Protein 4C72 (pdb70)

Structure (mmCIF, N/CA/C/O backbone):
data_4C72
#
_entry.id   4C72
#
_cell.length_a   74.310
_cell.length_b   89.100
_cell.length_c   183.610
_cell.angle_alpha   90.00
_cell.angle_beta   90.00
_cell.angle_gamma   90.00
#
_symmetry.space_group_name_H-M   'P 21 21 21'
#
loop_
_entity.id
_entity.type
_entity.pdbx_description
1 polymer '3-OXOACYL-[ACYL-CARRIER-PROTEIN] SYNTHASE 1'
2 non-polymer 1,2-ETHANEDIOL
3 non-polymer 'POTASSIUM ION'
4 non-polymer (5R)-3-acetyl-4-hydroxy-5-methyl-5-[(1Z)-2-methylbuta-1,3-dien-1-yl]thiophen-2(5H)-one
5 non-polymer '(2R)-2-(hexadecanoyloxy)-3-{[(10R)-10-methyloctadecanoyl]oxy}propyl phosphate'
6 water water
#
loop_
_atom_site.group_PDB
_atom_site.id
_atom_site.type_symbol
_atom_site.label_atom_id
_atom_site.label_alt_id
_atom_site.label_comp_id
_atom_site.label_asym_id
_atom_site.label_entity_id
_atom_site.label_seq_id
_atom_site.pdbx_PDB_ins_code
_atom_site.Cartn_x
_atom_site.Cartn_y
_atom_site.Cartn_z
_atom_site.occupancy
_atom_site.B_iso_or_equiv
_atom_site.auth_seq_id
_atom_site.auth_comp_id
_atom_site.auth_asym_id
_atom_site.auth_atom_id
_atom_site.pdbx_PDB_model_num
ATOM 1 N N . PRO A 1 27 ? 13.587 0.270 19.798 1.00 38.44 4 PRO A N 1
ATOM 2 C CA . PRO A 1 27 ? 14.162 -1.010 20.314 1.00 37.26 4 PRO A CA 1
ATOM 3 C C . PRO A 1 27 ? 13.914 -2.199 19.425 1.00 31.60 4 PRO A C 1
ATOM 4 O O . PRO A 1 27 ? 12.747 -2.547 19.076 1.00 31.04 4 PRO A O 1
ATOM 8 N N . SER A 1 28 ? 15.029 -2.830 19.088 1.00 28.05 5 SER A N 1
ATOM 9 C CA . SER A 1 28 ? 15.008 -3.961 18.171 1.00 24.42 5 SER A CA 1
ATOM 10 C C . SER A 1 28 ? 16.138 -4.868 18.601 1.00 23.44 5 SER A C 1
ATOM 11 O O . SER A 1 28 ? 17.025 -4.463 19.362 1.00 25.55 5 SER A O 1
ATOM 14 N N . THR A 1 29 ? 16.169 -6.077 18.040 1.00 22.26 6 THR A N 1
ATOM 15 C CA . THR A 1 29 ? 17.341 -6.902 18.289 1.00 21.33 6 THR A CA 1
ATOM 16 C C . THR A 1 29 ? 18.613 -6.278 17.711 1.00 24.00 6 THR A C 1
ATOM 17 O O . THR A 1 29 ? 19.669 -6.261 18.363 1.00 25.83 6 THR A O 1
ATOM 21 N N . ALA A 1 30 ? 18.499 -5.722 16.510 1.00 24.82 7 ALA A N 1
ATOM 22 C CA . ALA A 1 30 ? 19.688 -5.192 15.821 1.00 26.49 7 ALA A CA 1
ATOM 23 C C . ALA A 1 30 ? 20.301 -4.013 16.558 1.00 28.96 7 ALA A C 1
ATOM 24 O O . ALA A 1 30 ? 21.544 -3.851 16.513 1.00 31.01 7 ALA A O 1
ATOM 26 N N . ASN A 1 31 ? 19.472 -3.195 17.208 1.00 28.07 8 ASN A N 1
ATOM 27 C CA . ASN A 1 31 ? 20.022 -2.036 17.929 1.00 31.44 8 ASN A CA 1
ATOM 28 C C . ASN A 1 31 ? 20.317 -2.273 19.421 1.00 31.95 8 ASN A C 1
ATOM 29 O O . ASN A 1 31 ? 20.782 -1.371 20.144 1.00 33.09 8 ASN A O 1
ATOM 34 N N . GLY A 1 32 ? 20.167 -3.523 19.841 1.00 29.30 9 GLY A N 1
ATOM 35 C CA . GLY A 1 32 ? 20.503 -3.940 21.203 1.00 29.13 9 GLY A CA 1
ATOM 36 C C . GLY A 1 32 ? 19.431 -3.557 22.196 1.00 30.13 9 GLY A C 1
ATOM 37 O O . GLY A 1 32 ? 19.598 -3.811 23.404 1.00 31.33 9 GLY A O 1
ATOM 38 N N . GLY A 1 33 ? 18.276 -3.084 21.708 1.00 27.87 10 GLY A N 1
ATOM 39 C CA . GLY A 1 33 ? 17.168 -2.777 22.604 1.00 30.92 10 GLY A CA 1
ATOM 40 C C . GLY A 1 33 ? 16.570 -4.029 23.220 1.00 29.00 10 GLY A C 1
ATOM 41 O O . GLY A 1 33 ? 16.001 -3.957 24.314 1.00 31.09 10 GLY A O 1
ATOM 42 N N . PHE A 1 34 ? 16.703 -5.168 22.526 1.00 25.47 11 PHE A N 1
ATOM 43 C CA . PHE A 1 34 ? 16.330 -6.509 23.065 1.00 23.50 11 PHE A CA 1
ATOM 44 C C . PHE A 1 34 ? 17.599 -7.334 23.225 1.00 25.52 11 PHE A C 1
ATOM 45 O O . PHE A 1 34 ? 18.461 -7.239 22.365 1.00 25.96 11 PHE A O 1
ATOM 53 N N . PRO A 1 35 ? 17.659 -8.248 24.214 1.00 24.46 12 PRO A N 1
ATOM 54 C CA . PRO A 1 35 ? 18.804 -9.187 24.261 1.00 24.87 12 PRO A CA 1
ATOM 55 C C . PRO A 1 35 ? 18.761 -10.122 23.059 1.00 23.25 12 PRO A C 1
ATOM 56 O O . PRO A 1 35 ? 17.689 -10.441 22.543 1.00 22.77 12 PRO A O 1
ATOM 60 N N . SER A 1 36 ? 19.937 -10.585 22.660 1.00 22.79 13 SER A N 1
ATOM 61 C CA . SER A 1 36 ? 20.085 -11.574 21.625 1.00 22.52 13 SER A CA 1
ATOM 62 C C . SER A 1 36 ? 19.599 -12.897 22.185 1.00 20.29 13 SER A C 1
ATOM 63 O O . SER A 1 36 ? 19.961 -13.308 23.300 1.00 22.27 13 SER A O 1
ATOM 66 N N . VAL A 1 37 ? 18.770 -13.536 21.380 1.00 18.77 14 VAL A N 1
ATOM 67 C CA . VAL A 1 37 ? 18.175 -14.840 21.714 1.00 17.11 14 VAL A CA 1
ATOM 68 C C . VAL A 1 37 ? 18.533 -15.840 20.637 1.00 18.80 14 VAL A C 1
ATOM 69 O O . VAL A 1 37 ? 18.389 -15.574 19.446 1.00 19.54 14 VAL A O 1
ATOM 73 N N . VAL A 1 38 ? 19.047 -16.973 21.075 1.00 18.15 15 VAL A N 1
ATOM 74 C CA . VAL A 1 38 ? 19.497 -18.003 20.147 1.00 18.97 15 VAL A CA 1
ATOM 75 C C . VAL A 1 38 ? 18.740 -19.317 20.343 1.00 19.45 15 VAL A C 1
ATOM 76 O O . VAL A 1 38 ? 18.250 -19.626 21.442 1.00 19.14 15 VAL A O 1
ATOM 80 N N . VAL A 1 39 ? 18.677 -20.115 19.279 1.00 18.49 16 VAL A N 1
ATOM 81 C CA . VAL A 1 39 ? 18.077 -21.438 19.307 1.00 17.25 16 VAL A CA 1
ATOM 82 C C . VAL A 1 39 ? 19.241 -22.409 19.535 1.00 17.78 16 VAL A C 1
ATOM 83 O O . VAL A 1 39 ? 20.205 -22.416 18.741 1.00 19.71 16 VAL A O 1
ATOM 87 N N . THR A 1 40 ? 19.187 -23.232 20.582 1.00 17.07 17 THR A N 1
ATOM 88 C CA . THR A 1 40 ? 20.318 -24.085 20.924 1.00 18.47 17 THR A CA 1
ATOM 89 C C . THR A 1 40 ? 20.042 -25.568 20.851 1.00 17.83 17 THR A C 1
ATOM 90 O O . THR A 1 40 ? 21.003 -26.367 20.937 1.00 19.68 17 THR A O 1
ATOM 94 N N . ALA A 1 41 ? 18.780 -25.962 20.618 1.00 18.25 18 ALA A N 1
ATOM 95 C CA . ALA A 1 41 ? 18.469 -27.375 20.380 1.00 16.93 18 ALA A CA 1
ATOM 96 C C . ALA A 1 41 ? 17.096 -27.474 19.739 1.00 18.25 18 ALA A C 1
ATOM 97 O O . ALA A 1 41 ? 16.268 -26.562 19.899 1.00 18.01 18 ALA A O 1
ATOM 99 N N . VAL A 1 42 ? 16.893 -28.520 18.937 1.00 17.93 19 VAL A N 1
ATOM 100 C CA . VAL A 1 42 ? 15.581 -28.750 18.335 1.00 17.19 19 VAL A CA 1
ATOM 101 C C . VAL A 1 42 ? 15.266 -30.229 18.440 1.00 17.85 19 VAL A C 1
ATOM 102 O O . VAL A 1 42 ? 16.182 -31.063 18.419 1.00 19.94 19 VAL A O 1
ATOM 106 N N . THR A 1 43 ? 13.967 -30.553 18.459 1.00 17.04 20 THR A N 1
ATOM 107 C CA A THR A 1 43 ? 13.546 -31.952 18.403 0.50 16.30 20 THR A CA 1
ATOM 108 C CA B THR A 1 43 ? 13.540 -31.945 18.388 0.50 18.05 20 THR A CA 1
ATOM 109 C C . THR A 1 43 ? 12.195 -31.979 17.670 1.00 18.09 20 THR A C 1
ATOM 110 O O . THR A 1 43 ? 11.420 -31.030 17.774 1.00 17.98 20 THR A O 1
ATOM 117 N N . ALA A 1 44 ? 11.935 -33.040 16.901 1.00 15.77 21 ALA A N 1
ATOM 118 C CA . ALA A 1 44 ? 10.605 -33.172 16.280 1.00 16.99 21 ALA A CA 1
ATOM 119 C C . ALA A 1 44 ? 10.363 -34.636 15.974 1.00 18.10 21 ALA A C 1
ATOM 120 O O . ALA A 1 44 ? 11.303 -35.381 15.663 1.00 19.94 21 ALA A O 1
ATOM 122 N N . THR A 1 45 ? 9.101 -35.018 15.965 1.00 16.15 22 THR A N 1
ATOM 123 C CA . THR A 1 45 ? 8.743 -36.306 15.414 1.00 17.88 22 THR A CA 1
ATOM 124 C C . THR A 1 45 ? 7.775 -36.058 14.258 1.00 17.93 22 THR A C 1
ATOM 125 O O . THR A 1 45 ? 6.912 -35.174 14.350 1.00 17.02 22 THR A O 1
ATOM 129 N N . THR A 1 46 ? 8.003 -36.762 13.150 1.00 15.62 23 THR A N 1
ATOM 130 C CA . THR A 1 46 ? 7.182 -36.504 11.949 1.00 15.19 23 THR A CA 1
ATOM 131 C C . THR A 1 46 ? 6.786 -37.783 11.240 1.00 15.35 23 THR A C 1
ATOM 132 O O . THR A 1 46 ? 7.167 -38.881 11.634 1.00 17.34 23 THR A O 1
ATOM 136 N N . SER A 1 47 ? 6.038 -37.606 10.146 1.00 15.76 24 SER A N 1
ATOM 137 C CA . SER A 1 47 ? 5.665 -38.792 9.337 1.00 16.37 24 SER A CA 1
ATOM 138 C C . SER A 1 47 ? 6.848 -39.317 8.539 1.00 18.15 24 SER A C 1
ATOM 139 O O . SER A 1 47 ? 6.763 -40.475 8.110 1.00 20.04 24 SER A O 1
ATOM 142 N N . ILE A 1 48 ? 7.974 -38.611 8.475 1.00 17.25 25 ILE A N 1
ATOM 143 C CA . ILE A 1 48 ? 9.202 -39.148 7.853 1.00 17.22 25 ILE A CA 1
ATOM 144 C C . ILE A 1 48 ? 10.130 -39.884 8.835 1.00 19.98 25 ILE A C 1
ATOM 145 O O . ILE A 1 48 ? 10.633 -40.971 8.502 1.00 21.34 25 ILE A O 1
ATOM 150 N N . SER A 1 49 ? 10.264 -39.376 10.059 1.00 18.48 26 SER A N 1
ATOM 151 C CA . SER A 1 49 ? 11.215 -39.949 11.018 1.00 20.01 26 SER A CA 1
ATOM 152 C C . SER A 1 49 ? 10.897 -39.430 12.397 1.00 19.62 26 SER A C 1
ATOM 153 O O . SER A 1 49 ? 10.439 -38.295 12.525 1.00 19.25 26 SER A O 1
ATOM 156 N N . PRO A 1 50 ? 11.324 -40.175 13.441 1.00 19.21 27 PRO A N 1
ATOM 157 C CA . PRO A 1 50 ? 11.360 -39.565 14.793 1.00 20.24 27 PRO A CA 1
ATOM 158 C C . PRO A 1 50 ? 12.558 -38.668 15.033 1.00 20.76 27 PRO A C 1
ATOM 159 O O . PRO A 1 50 ? 12.647 -38.037 16.093 1.00 21.62 27 PRO A O 1
ATOM 163 N N . ASP A 1 51 ? 13.537 -38.701 14.122 1.00 21.60 28 ASP A N 1
ATOM 164 C CA A ASP A 1 51 ? 14.821 -38.025 14.307 0.50 21.74 28 ASP A CA 1
ATOM 165 C CA B ASP A 1 51 ? 14.813 -38.020 14.316 0.50 22.02 28 ASP A CA 1
ATOM 166 C C . ASP A 1 51 ? 14.775 -36.799 13.389 1.00 21.98 28 ASP A C 1
ATOM 167 O O . ASP A 1 51 ? 14.749 -36.948 12.160 1.00 19.98 28 ASP A O 1
ATOM 176 N N . ILE A 1 52 ? 14.776 -35.589 13.958 1.00 20.28 29 ILE A N 1
ATOM 177 C CA . ILE A 1 52 ? 14.723 -34.368 13.118 1.00 19.94 29 ILE A CA 1
ATOM 178 C C . ILE A 1 52 ? 15.820 -34.342 12.046 1.00 17.36 29 ILE A C 1
ATOM 179 O O . ILE A 1 52 ? 15.540 -33.862 10.917 1.00 17.73 29 ILE A O 1
ATOM 184 N N . GLU A 1 53 ? 17.034 -34.785 12.362 1.00 18.37 30 GLU A N 1
ATOM 185 C CA . GLU A 1 53 ? 18.083 -34.703 11.347 1.00 18.82 30 GLU A CA 1
ATOM 186 C C . GLU A 1 53 ? 17.786 -35.638 10.196 1.00 21.53 30 GLU A C 1
ATOM 187 O O . GLU A 1 53 ? 18.151 -35.334 9.069 1.00 21.17 30 GLU A O 1
ATOM 193 N N . SER A 1 54 ? 17.128 -36.767 10.471 1.00 19.33 31 SER A N 1
ATOM 194 C CA . SER A 1 54 ? 16.709 -37.712 9.408 1.00 19.69 31 SER A CA 1
ATOM 195 C C . SER A 1 54 ? 15.502 -37.199 8.636 1.00 18.54 31 SER A C 1
ATOM 196 O O . SER A 1 54 ? 15.426 -37.355 7.407 1.00 20.17 31 SER A O 1
ATOM 199 N N . THR A 1 55 ? 14.555 -36.563 9.335 1.00 17.86 32 THR A N 1
ATOM 200 C CA . THR A 1 55 ? 13.490 -35.866 8.585 1.00 16.80 32 THR A CA 1
ATOM 201 C C . THR A 1 55 ? 14.092 -34.876 7.622 1.00 16.97 32 THR A C 1
ATOM 202 O O . THR A 1 55 ? 13.673 -34.823 6.449 1.00 19.24 32 THR A O 1
ATOM 206 N N . TRP A 1 56 ? 15.052 -34.102 8.100 1.00 18.44 33 TRP A N 1
ATOM 207 C CA . TRP A 1 56 ? 15.641 -33.044 7.257 1.00 16.75 33 TRP A CA 1
ATOM 208 C C . TRP A 1 56 ? 16.351 -33.646 6.025 1.00 18.17 33 TRP A C 1
ATOM 209 O O . TRP A 1 56 ? 16.158 -33.168 4.887 1.00 18.56 33 TRP A O 1
ATOM 220 N N . LYS A 1 57 ? 17.182 -34.677 6.240 1.00 17.91 34 LYS A N 1
ATOM 221 C CA A LYS A 1 57 ? 17.824 -35.320 5.104 0.50 17.90 34 LYS A CA 1
ATOM 222 C CA B LYS A 1 57 ? 17.829 -35.363 5.120 0.50 19.66 34 LYS A CA 1
ATOM 223 C C . LYS A 1 57 ? 16.779 -35.904 4.142 1.00 19.15 34 LYS A C 1
ATOM 224 O O . LYS A 1 57 ? 16.932 -35.824 2.915 1.00 20.64 34 LYS A O 1
ATOM 235 N N . GLY A 1 58 ? 15.671 -36.438 4.666 1.00 18.81 35 GLY A N 1
ATOM 236 C CA . GLY A 1 58 ? 14.605 -36.981 3.808 1.00 19.04 35 GLY A CA 1
ATOM 237 C C . GLY A 1 58 ? 13.964 -35.881 2.984 1.00 19.40 35 GLY A C 1
ATOM 238 O O . GLY A 1 58 ? 13.717 -36.060 1.783 1.00 19.39 35 GLY A O 1
ATOM 239 N N . LEU A 1 59 ? 13.667 -34.750 3.626 1.00 17.48 36 LEU A N 1
ATOM 240 C CA . LEU A 1 59 ? 13.019 -33.649 2.876 1.00 17.35 36 LEU A CA 1
ATOM 241 C C . LEU A 1 59 ? 13.963 -33.208 1.744 1.00 18.51 36 LEU A C 1
ATOM 242 O O . LEU A 1 59 ? 13.508 -33.002 0.609 1.00 18.91 36 LEU A O 1
ATOM 247 N N . LEU A 1 60 ? 15.261 -33.082 2.037 1.00 18.77 37 LEU A N 1
ATOM 248 C CA . LEU A 1 60 ? 16.195 -32.646 0.998 1.00 17.33 37 LEU A CA 1
ATOM 249 C C . LEU A 1 60 ? 16.295 -33.645 -0.141 1.00 19.55 37 LEU A C 1
ATOM 250 O O . LEU A 1 60 ? 16.603 -33.266 -1.282 1.00 21.67 37 LEU A O 1
ATOM 255 N N . ALA A 1 61 ? 16.056 -34.928 0.149 1.00 18.99 38 ALA A N 1
ATOM 256 C CA . ALA A 1 61 ? 16.070 -35.977 -0.884 1.00 20.52 38 ALA A CA 1
ATOM 257 C C . ALA A 1 61 ? 14.717 -36.134 -1.607 1.00 19.92 38 ALA A C 1
ATOM 258 O O . ALA A 1 61 ? 14.596 -36.973 -2.517 1.00 22.41 38 ALA A O 1
ATOM 260 N N . GLY A 1 62 ? 13.754 -35.267 -1.274 1.00 19.69 39 GLY A N 1
ATOM 261 C CA . GLY A 1 62 ? 12.465 -35.278 -1.975 1.00 19.03 39 GLY A CA 1
ATOM 262 C C . GLY A 1 62 ? 11.453 -36.270 -1.423 1.00 19.53 39 GLY A C 1
ATOM 263 O O . GLY A 1 62 ? 10.457 -36.597 -2.106 1.00 21.78 39 GLY A O 1
ATOM 264 N N . GLU A 1 63 ? 11.684 -36.732 -0.185 1.00 19.15 40 GLU A N 1
ATOM 265 C CA . GLU A 1 63 ? 10.793 -37.721 0.440 1.00 19.91 40 GLU A CA 1
ATOM 266 C C . GLU A 1 63 ? 9.494 -37.076 0.923 1.00 18.66 40 GLU A C 1
ATOM 267 O O . GLU A 1 63 ? 9.501 -35.931 1.384 1.00 18.94 40 GLU A O 1
ATOM 273 N N . SER A 1 64 ? 8.419 -37.865 0.852 1.00 19.32 41 SER A N 1
ATOM 274 C CA . SER A 1 64 ? 7.123 -37.488 1.406 1.00 18.14 41 SER A CA 1
ATOM 275 C C . SER A 1 64 ? 6.796 -38.408 2.565 1.00 18.20 41 SER A C 1
ATOM 276 O O . SER A 1 64 ? 7.041 -39.630 2.482 1.00 19.70 41 SER A O 1
ATOM 279 N N . GLY A 1 65 ? 6.123 -37.839 3.559 1.00 17.69 42 GLY A N 1
ATOM 280 C CA . GLY A 1 65 ? 5.599 -38.642 4.684 1.00 18.47 42 GLY A CA 1
ATOM 281 C C . GLY A 1 65 ? 4.138 -39.084 4.478 1.00 18.32 42 GLY A C 1
ATOM 282 O O . GLY A 1 65 ? 3.553 -39.732 5.369 1.00 19.52 42 GLY A O 1
ATOM 283 N N . ILE A 1 66 ? 3.526 -38.752 3.332 1.00 18.19 43 ILE A N 1
ATOM 284 C CA . ILE A 1 66 ? 2.087 -39.022 3.154 1.00 17.47 43 ILE A CA 1
ATOM 285 C C . ILE A 1 66 ? 1.866 -40.359 2.435 1.00 20.62 43 ILE A C 1
ATOM 286 O O . ILE A 1 66 ? 2.509 -40.663 1.427 1.00 24.08 43 ILE A O 1
ATOM 291 N N . HIS A 1 67 ? 0.920 -41.136 2.944 1.00 19.24 44 HIS A N 1
ATOM 292 C CA . HIS A 1 67 ? 0.659 -42.467 2.426 1.00 21.51 44 HIS A CA 1
ATOM 293 C C . HIS A 1 67 ? -0.843 -42.731 2.445 1.00 19.54 44 HIS A C 1
ATOM 294 O O . HIS A 1 67 ? -1.613 -41.936 2.985 1.00 19.97 44 HIS A O 1
ATOM 301 N N . ALA A 1 68 ? -1.272 -43.844 1.844 1.00 20.47 45 ALA A N 1
ATOM 302 C CA . ALA A 1 68 ? -2.669 -44.242 2.022 1.00 19.33 45 ALA A CA 1
ATOM 303 C C . ALA A 1 68 ? -2.872 -44.545 3.504 1.00 21.55 45 ALA A C 1
ATOM 304 O O . ALA A 1 68 ? -2.005 -45.158 4.136 1.00 23.81 45 ALA A O 1
ATOM 306 N N . LEU A 1 69 ? -4.022 -44.168 4.058 1.00 21.07 46 LEU A N 1
ATOM 307 C CA . LEU A 1 69 ? -4.348 -44.567 5.444 1.00 20.98 46 LEU A CA 1
ATOM 308 C C . LEU A 1 69 ? -4.775 -46.031 5.509 1.00 24.65 46 LEU A C 1
ATOM 309 O O . LEU A 1 69 ? -5.707 -46.415 4.819 1.00 27.28 46 LEU A O 1
ATOM 314 N N . GLU A 1 70 ? -4.153 -46.821 6.375 1.00 25.43 47 GLU A N 1
ATOM 315 C CA A GLU A 1 70 ? -4.595 -48.213 6.467 0.50 26.29 47 GLU A CA 1
ATOM 316 C CA B GLU A 1 70 ? -4.473 -48.238 6.550 0.50 25.97 47 GLU A CA 1
ATOM 317 C C . GLU A 1 70 ? -5.430 -48.493 7.708 1.00 25.85 47 GLU A C 1
ATOM 318 O O . GLU A 1 70 ? -5.862 -49.657 7.930 1.00 26.03 47 GLU A O 1
ATOM 329 N N . ASP A 1 71 ? -5.755 -47.427 8.442 1.00 24.02 48 ASP A N 1
ATOM 330 C CA . ASP A 1 71 ? -6.553 -47.579 9.654 1.00 22.88 48 ASP A CA 1
ATOM 331 C C . ASP A 1 71 ? -7.928 -48.170 9.381 1.00 24.21 48 ASP A C 1
ATOM 332 O O . ASP A 1 71 ? -8.599 -47.783 8.404 1.00 24.16 48 ASP A O 1
ATOM 337 N N . GLU A 1 72 ? -8.362 -49.054 10.277 1.00 23.80 49 GLU A N 1
ATOM 338 C CA A GLU A 1 72 ? -9.695 -49.634 10.128 0.50 25.43 49 G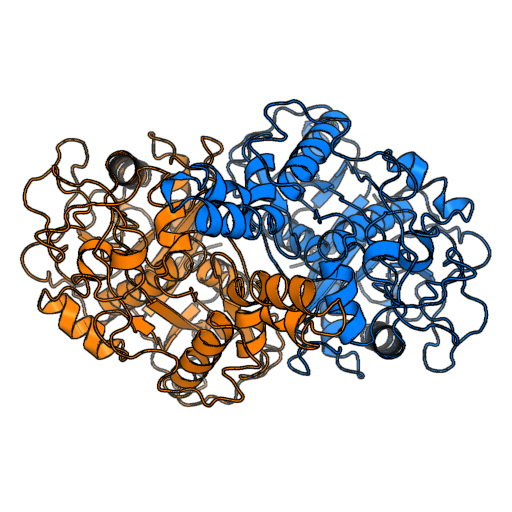LU A CA 1
ATOM 339 C CA B GLU A 1 72 ? -9.717 -49.622 10.275 0.50 25.59 49 GLU A CA 1
ATOM 340 C C . GLU A 1 72 ? -10.795 -48.554 10.155 1.00 24.34 49 GLU A C 1
ATOM 341 O O . GLU A 1 72 ? -11.794 -48.730 9.447 1.00 26.26 49 GLU A O 1
ATOM 352 N N . PHE A 1 73 ? -10.534 -47.398 10.786 1.00 25.09 50 PHE A N 1
ATOM 353 C CA . PHE A 1 73 ? -11.578 -46.375 10.857 1.00 25.21 50 PHE A CA 1
ATOM 354 C C . PHE A 1 73 ? -11.901 -45.836 9.467 1.00 26.16 50 PHE A C 1
ATOM 355 O O . PHE A 1 73 ? -13.028 -45.398 9.187 1.00 24.62 50 PHE A O 1
ATOM 363 N N . VAL A 1 74 ? -10.945 -45.922 8.551 1.00 24.21 51 VAL A N 1
ATOM 364 C CA . VAL A 1 74 ? -11.196 -45.403 7.213 1.00 24.08 51 VAL A CA 1
ATOM 365 C C . VAL A 1 74 ? -12.268 -46.266 6.539 1.00 25.83 51 VAL A C 1
ATOM 366 O O . VAL A 1 74 ? -13.184 -45.742 5.913 1.00 24.79 51 VAL A O 1
ATOM 370 N N . THR A 1 75 ? -12.133 -47.597 6.604 1.00 24.41 52 THR A N 1
ATOM 371 C CA . THR A 1 75 ? -13.120 -48.473 5.993 1.00 26.69 52 THR A CA 1
ATOM 372 C C . THR A 1 75 ? -14.402 -48.512 6.811 1.00 26.01 52 THR A C 1
ATOM 373 O O . THR A 1 75 ? -15.484 -48.607 6.224 1.00 29.25 52 THR A O 1
ATOM 377 N N . LYS A 1 76 ? -14.314 -48.414 8.138 1.00 25.36 53 LYS A N 1
ATOM 378 C CA . LYS A 1 76 ? -15.535 -48.432 8.948 1.00 26.25 53 LYS A CA 1
ATOM 379 C C . LYS A 1 76 ? -16.526 -47.332 8.503 1.00 27.49 53 LYS A C 1
ATOM 380 O O . LYS A 1 76 ? -17.741 -47.575 8.362 1.00 28.92 53 LYS A O 1
ATOM 386 N N . TRP A 1 77 ? -15.989 -46.135 8.294 1.00 23.84 54 TRP A N 1
ATOM 387 C CA . TRP A 1 77 ? -16.814 -44.976 7.983 1.00 23.96 54 TRP A CA 1
ATOM 388 C C . TRP A 1 77 ? -16.840 -44.629 6.498 1.00 26.37 54 TRP A C 1
ATOM 389 O O . TRP A 1 77 ? -17.459 -43.625 6.130 1.00 26.14 54 TRP A O 1
ATOM 400 N N . ASP A 1 78 ? -16.096 -45.377 5.686 1.00 24.37 55 ASP A N 1
ATOM 401 C CA . ASP A 1 78 ? -15.881 -45.044 4.266 1.00 24.00 55 ASP A CA 1
ATOM 402 C C . ASP A 1 78 ? -15.556 -43.550 4.057 1.00 25.31 55 ASP A C 1
ATOM 403 O O . ASP A 1 78 ? -16.210 -42.839 3.281 1.00 24.33 55 ASP A O 1
ATOM 408 N N . LEU A 1 79 ? -14.502 -43.085 4.723 1.00 21.31 56 LEU A N 1
ATOM 409 C CA . LEU A 1 79 ? -14.209 -41.660 4.708 1.00 20.62 56 LEU A CA 1
ATOM 410 C C . LEU A 1 79 ? -13.839 -41.191 3.294 1.00 21.58 56 LEU A C 1
ATOM 411 O O . LEU A 1 79 ? -13.112 -41.894 2.582 1.00 23.08 56 LEU A O 1
ATOM 416 N N . ALA A 1 80 ? -14.251 -39.974 2.950 1.00 21.20 57 ALA A N 1
ATOM 417 C CA . ALA A 1 80 ? -13.908 -39.389 1.660 1.00 22.05 57 ALA A CA 1
ATOM 418 C C . ALA A 1 80 ? -12.386 -39.172 1.580 1.00 22.26 57 ALA A C 1
ATOM 419 O O . ALA A 1 80 ? -11.804 -39.369 0.499 1.00 22.85 57 ALA A O 1
ATOM 421 N N . VAL A 1 81 ? -11.750 -38.911 2.725 1.00 19.00 58 VAL A N 1
ATOM 422 C CA . VAL A 1 81 ? -10.286 -38.681 2.754 1.00 18.43 58 VAL A CA 1
ATOM 423 C C . VAL A 1 81 ? -9.677 -40.022 3.202 1.00 19.39 58 VAL A C 1
ATOM 424 O O . VAL A 1 81 ? -10.018 -40.551 4.264 1.00 20.88 58 VAL A O 1
ATOM 428 N N . LYS A 1 82 ? -8.698 -40.528 2.444 1.00 19.81 59 LYS A N 1
ATOM 429 C CA . LYS A 1 82 ? -8.141 -41.865 2.697 1.00 18.47 59 LYS A CA 1
ATOM 430 C C . LYS A 1 82 ? -6.612 -41.788 2.694 1.00 19.49 59 LYS A C 1
ATOM 431 O O . LYS A 1 82 ? -5.942 -42.798 2.442 1.00 22.60 59 LYS A O 1
ATOM 437 N N . ILE A 1 83 ? -6.086 -40.588 2.966 1.00 19.41 60 ILE A N 1
ATOM 438 C CA . ILE A 1 83 ? -4.636 -40.360 2.912 1.00 18.79 60 ILE A CA 1
ATOM 439 C C . ILE A 1 83 ? -4.193 -39.507 4.100 1.00 19.16 60 ILE A C 1
ATOM 440 O O . ILE A 1 83 ? -4.991 -38.791 4.708 1.00 18.28 60 ILE A O 1
ATOM 445 N N . GLY A 1 84 ? -2.895 -39.585 4.400 1.00 18.08 61 GLY A N 1
ATOM 446 C CA . GLY A 1 84 ? -2.342 -38.763 5.485 1.00 17.48 61 GLY A CA 1
ATOM 447 C C . GLY A 1 84 ? -1.021 -39.371 5.876 1.00 17.48 61 GLY A C 1
ATOM 448 O O . GLY A 1 84 ? -0.631 -40.439 5.417 1.00 20.38 61 GLY A O 1
ATOM 449 N N . GLY A 1 85 ? -0.341 -38.683 6.782 1.00 18.02 62 GLY A N 1
ATOM 450 C CA . GLY A 1 85 ? 0.948 -39.169 7.305 1.00 19.08 62 GLY A CA 1
ATOM 451 C C . GLY A 1 85 ? 0.913 -39.435 8.792 1.00 18.49 62 GLY A C 1
ATOM 452 O O . GLY A 1 85 ? 0.957 -38.491 9.575 1.00 19.13 62 GLY A O 1
ATOM 453 N N . HIS A 1 86 ? 0.858 -40.690 9.190 1.00 17.74 63 HIS A N 1
ATOM 454 C CA . HIS A 1 86 ? 1.033 -40.978 10.627 1.00 17.62 63 HIS A CA 1
ATOM 455 C C . HIS A 1 86 ? 2.495 -40.825 10.971 1.00 18.84 63 HIS A C 1
ATOM 456 O O . HIS A 1 86 ? 3.357 -40.969 10.096 1.00 19.39 63 HIS A O 1
ATOM 463 N N . LEU A 1 87 ? 2.799 -40.592 12.256 1.00 18.25 64 LEU A N 1
ATOM 464 C CA . LEU A 1 87 ? 4.220 -40.590 12.638 1.00 17.13 64 LEU A CA 1
ATOM 465 C C . LEU A 1 87 ? 4.893 -41.886 12.188 1.00 18.25 64 LEU A C 1
ATOM 466 O O . LEU A 1 87 ? 4.363 -43.019 12.324 1.00 19.44 64 LEU A O 1
ATOM 471 N N . LYS A 1 88 ? 6.141 -41.712 11.739 1.00 17.74 65 LYS A N 1
ATOM 472 C CA A LYS A 1 88 ? 6.978 -42.868 11.410 0.50 20.24 65 LYS A CA 1
ATOM 473 C CA B LYS A 1 88 ? 6.954 -42.880 11.412 0.50 19.78 65 LYS A CA 1
ATOM 474 C C . LYS A 1 88 ? 7.146 -43.782 12.642 1.00 19.32 65 LYS A C 1
ATOM 475 O O . LYS A 1 88 ? 7.167 -45.024 12.545 1.00 22.01 65 LYS A O 1
ATOM 486 N N . ASP A 1 89 ? 7.351 -43.183 13.813 1.00 19.45 66 ASP A N 1
ATOM 487 C CA . ASP A 1 89 ? 7.607 -43.903 15.063 1.00 22.08 66 ASP A CA 1
ATOM 488 C C . ASP A 1 89 ? 6.537 -43.444 16.047 1.00 21.06 66 ASP A C 1
ATOM 489 O O . ASP A 1 89 ? 6.564 -42.303 16.548 1.00 22.87 66 ASP A O 1
ATOM 494 N N . PRO A 1 90 ? 5.548 -44.309 16.338 1.00 20.55 67 PRO A N 1
ATOM 495 C CA . PRO A 1 90 ? 4.419 -43.857 17.178 1.00 20.00 67 PRO A CA 1
ATOM 496 C C . PRO A 1 90 ? 4.875 -43.489 18.599 1.00 20.08 67 PRO A C 1
ATOM 497 O O . PRO A 1 90 ? 5.722 -44.170 19.213 1.00 21.22 67 PRO A O 1
ATOM 501 N N . VAL A 1 91 ? 4.323 -42.382 19.089 1.00 18.14 68 VAL A N 1
ATOM 502 C CA . VAL A 1 91 ? 4.648 -41.915 20.445 1.00 19.32 68 VAL A CA 1
ATOM 503 C C . VAL A 1 91 ? 4.477 -43.025 21.489 1.00 20.59 68 VAL A C 1
ATOM 504 O O . VAL A 1 91 ? 5.302 -43.176 22.389 1.00 21.06 68 VAL A O 1
ATOM 508 N N . ASP A 1 92 ? 3.383 -43.785 21.411 1.00 20.61 69 ASP A N 1
ATOM 509 C CA . ASP A 1 92 ? 3.063 -44.720 22.498 1.00 21.45 69 ASP A CA 1
ATOM 510 C C . ASP A 1 92 ? 3.985 -45.936 22.534 1.00 22.26 69 ASP A C 1
ATOM 511 O O . ASP A 1 92 ? 3.980 -46.658 23.554 1.00 24.48 69 ASP A O 1
ATOM 516 N N . SER A 1 93 ? 4.825 -46.120 21.510 1.00 22.80 70 SER A N 1
ATOM 517 C CA A SER A 1 93 ? 5.818 -47.185 21.621 0.50 24.79 70 SER A CA 1
ATOM 518 C CA B SER A 1 93 ? 5.870 -47.133 21.553 0.50 26.72 70 SER A CA 1
ATOM 519 C C . SER A 1 93 ? 6.924 -46.838 22.613 1.00 26.87 70 SER A C 1
ATOM 520 O O . SER A 1 93 ? 7.708 -47.729 22.986 1.00 29.39 70 SER A O 1
ATOM 525 N N . HIS A 1 94 ? 6.930 -45.595 23.087 1.00 22.60 71 HIS A N 1
ATOM 526 C CA . HIS A 1 94 ? 7.888 -45.098 24.067 1.00 23.05 71 HIS A CA 1
ATOM 527 C C . HIS A 1 94 ? 7.265 -44.852 25.426 1.00 25.72 71 HIS A C 1
ATOM 528 O O . HIS A 1 94 ? 7.935 -44.280 26.283 1.00 29.98 71 HIS A O 1
ATOM 535 N N . MET A 1 95 ? 6.005 -45.238 25.617 1.00 22.97 72 MET A N 1
ATOM 536 C CA . MET A 1 95 ? 5.313 -44.866 26.838 1.00 22.68 72 MET A CA 1
ATOM 537 C C . MET A 1 95 ? 5.118 -46.104 27.691 1.00 27.41 72 MET A C 1
ATOM 538 O O . MET A 1 95 ? 4.730 -47.164 27.180 1.00 28.69 72 MET A O 1
ATOM 543 N N . GLY A 1 96 ? 5.290 -45.937 28.992 1.00 25.08 73 GLY A N 1
ATOM 544 C CA . GLY A 1 96 ? 5.035 -47.072 29.902 1.00 26.51 73 GLY A CA 1
ATOM 545 C C . GLY A 1 96 ? 3.565 -47.234 30.295 1.00 24.83 73 GLY A C 1
ATOM 546 O O . GLY A 1 96 ? 2.718 -46.402 29.956 1.00 23.47 73 GLY A O 1
ATOM 547 N N . ARG A 1 97 ? 3.305 -48.264 31.105 1.00 24.36 74 ARG A N 1
ATOM 548 C CA . ARG A 1 97 ? 1.948 -48.605 31.471 1.00 22.81 74 ARG A CA 1
ATOM 549 C C . ARG A 1 97 ? 1.280 -47.438 32.189 1.00 24.06 74 ARG A C 1
ATOM 550 O O . ARG A 1 97 ? 0.073 -47.203 31.996 1.00 22.81 74 ARG A O 1
ATOM 558 N N . LEU A 1 98 ? 1.990 -46.805 33.120 1.00 22.49 75 LEU A N 1
ATOM 559 C CA . LEU A 1 98 ? 1.318 -45.743 33.871 1.00 21.00 75 LEU A CA 1
ATOM 560 C C . LEU A 1 98 ? 1.123 -44.486 33.046 1.00 23.05 75 LEU A C 1
ATOM 561 O O . LEU A 1 98 ? 0.081 -43.845 33.166 1.00 22.30 75 LEU A O 1
ATOM 566 N N . ASP A 1 99 ? 2.080 -44.165 32.177 1.00 22.16 76 ASP A N 1
ATOM 567 C CA . ASP A 1 99 ? 1.931 -43.015 31.263 1.00 20.98 76 ASP A CA 1
ATOM 568 C C . ASP A 1 99 ? 0.647 -43.175 30.429 1.00 20.82 76 ASP A C 1
ATOM 569 O O . ASP A 1 99 ? -0.052 -42.179 30.155 1.00 20.91 76 ASP A O 1
ATOM 574 N N . MET A 1 100 ? 0.396 -44.393 29.931 1.00 20.29 77 MET A N 1
ATOM 575 C CA . MET A 1 100 ? -0.802 -44.602 29.076 1.00 20.75 77 MET A CA 1
ATOM 576 C C . MET A 1 100 ? -2.081 -44.381 29.845 1.00 20.47 77 MET A C 1
ATOM 577 O O . MET A 1 100 ? -3.150 -44.187 29.235 1.00 23.07 77 MET A O 1
ATOM 582 N N . ARG A 1 101 ? -2.021 -44.478 31.183 1.00 20.09 78 ARG A N 1
ATOM 583 C CA A ARG A 1 101 ? -3.229 -44.387 32.018 0.50 21.81 78 ARG A CA 1
ATOM 584 C CA B ARG A 1 101 ? -3.244 -44.374 31.996 0.50 22.42 78 ARG A CA 1
ATOM 585 C C . ARG A 1 101 ? -3.382 -43.035 32.724 1.00 22.10 78 ARG A C 1
ATOM 586 O O . ARG A 1 101 ? -4.402 -42.790 33.377 1.00 21.94 78 ARG A O 1
ATOM 601 N N . ARG A 1 102 ? -2.344 -42.192 32.656 1.00 19.48 79 ARG A N 1
ATOM 602 C CA . ARG A 1 102 ? -2.276 -40.939 33.453 1.00 18.56 79 ARG A CA 1
ATOM 603 C C . ARG A 1 102 ? -2.074 -39.670 32.635 1.00 18.92 79 ARG A C 1
ATOM 604 O O . ARG A 1 102 ? -2.175 -38.564 33.193 1.00 20.03 79 ARG A O 1
ATOM 612 N N . MET A 1 103 ? -1.921 -39.828 31.318 1.00 19.22 80 MET A N 1
ATOM 613 C CA . MET A 1 103 ? -1.694 -38.702 30.430 1.00 15.88 80 MET A CA 1
ATOM 614 C C . MET A 1 103 ? -2.594 -38.814 29.227 1.00 16.62 80 MET A C 1
ATOM 615 O O . MET A 1 103 ? -2.805 -39.935 28.750 1.00 19.16 80 MET A O 1
ATOM 620 N N . SER A 1 104 ? -3.034 -37.676 28.691 1.00 16.92 81 SER A N 1
ATOM 621 C CA . SER A 1 104 ? -3.644 -37.683 27.343 1.00 16.71 81 SER A CA 1
ATOM 622 C C . SER A 1 104 ? -2.537 -37.862 26.296 1.00 16.62 81 SER A C 1
ATOM 623 O O . SER A 1 104 ? -1.349 -37.723 26.574 1.00 17.57 81 SER A O 1
ATOM 626 N N . TYR A 1 105 ? -2.941 -38.085 25.052 1.00 15.49 82 TYR A N 1
ATOM 627 C CA . TYR A 1 105 ? -1.977 -38.337 23.994 1.00 16.30 82 TYR A CA 1
ATOM 628 C C . TYR A 1 105 ? -1.040 -37.109 23.837 1.00 17.64 82 TYR A C 1
ATOM 629 O O . TYR A 1 105 ? 0.190 -37.238 23.727 1.00 17.00 82 TYR A O 1
ATOM 638 N N . VAL A 1 106 ? -1.578 -35.896 23.826 1.00 16.98 83 VAL A N 1
ATOM 639 C CA . VAL A 1 106 ? -0.688 -34.747 23.640 1.00 17.84 83 VAL A CA 1
ATOM 640 C C . VAL A 1 106 ? 0.276 -34.542 24.824 1.00 17.56 83 VAL A C 1
ATOM 641 O O . VAL A 1 106 ? 1.410 -34.082 24.616 1.00 17.85 83 VAL A O 1
ATOM 645 N N . GLN A 1 107 ? -0.141 -34.973 26.036 1.00 15.80 84 GLN A N 1
ATOM 646 C CA . GLN A 1 107 ? 0.801 -34.957 27.138 1.00 16.73 84 GLN A CA 1
ATOM 647 C C . GLN A 1 107 ? 1.919 -35.960 26.918 1.00 17.72 84 GLN A C 1
ATOM 648 O O . GLN A 1 107 ? 3.055 -35.718 27.276 1.00 17.18 84 GLN A O 1
ATOM 654 N N . ARG A 1 108 ? 1.560 -37.172 26.482 1.00 17.24 85 ARG A N 1
ATOM 655 C CA . ARG A 1 108 ? 2.579 -38.196 26.213 1.00 17.56 85 ARG A CA 1
ATOM 656 C C . ARG A 1 108 ? 3.543 -37.699 25.144 1.00 18.04 85 ARG A C 1
ATOM 657 O O . ARG A 1 108 ? 4.765 -37.894 25.288 1.00 17.20 85 ARG A O 1
ATOM 665 N N . MET A 1 109 ? 3.010 -37.090 24.076 1.00 16.40 86 MET A N 1
ATOM 666 C CA . MET A 1 109 ? 3.916 -36.538 23.053 1.00 16.29 86 MET A CA 1
ATOM 667 C C . MET A 1 109 ? 4.821 -35.483 23.687 1.00 17.11 86 MET A C 1
ATOM 668 O O . MET A 1 109 ? 6.025 -35.407 23.391 1.00 17.67 86 MET A O 1
ATOM 673 N N . GLY A 1 110 ? 4.246 -34.598 24.517 1.00 16.86 87 GLY A N 1
ATOM 674 C CA . GLY A 1 110 ? 5.011 -33.514 25.156 1.00 18.37 87 GLY A CA 1
ATOM 675 C C . GLY A 1 110 ? 6.127 -34.082 26.022 1.00 20.03 87 GLY A C 1
ATOM 676 O O . GLY A 1 110 ? 7.270 -33.617 25.926 1.00 18.99 87 GLY A O 1
ATOM 677 N N . LYS A 1 111 ? 5.826 -35.117 26.813 1.00 17.53 88 LYS A N 1
ATOM 678 C CA . LYS A 1 111 ? 6.857 -35.728 27.656 1.00 18.99 88 LYS A CA 1
ATOM 679 C C . LYS A 1 111 ? 7.975 -36.349 26.814 1.00 19.22 88 LYS A C 1
ATOM 680 O O . LYS A 1 111 ? 9.181 -36.203 27.106 1.00 19.39 88 LYS A O 1
ATOM 686 N N . LEU A 1 112 ? 7.583 -37.045 25.756 1.00 17.70 89 LEU A N 1
ATOM 687 C CA . LEU A 1 112 ? 8.576 -37.707 24.902 1.00 17.22 89 LEU A CA 1
ATOM 688 C C . LEU A 1 112 ? 9.521 -36.628 24.314 1.00 18.00 89 LEU A C 1
ATOM 689 O O . LEU A 1 112 ? 10.769 -36.765 24.377 1.00 18.89 89 LEU A O 1
ATOM 694 N N . LEU A 1 113 ? 8.929 -35.609 23.688 1.00 17.20 90 LEU A N 1
ATOM 695 C CA . LEU A 1 113 ? 9.748 -34.597 23.017 1.00 15.90 90 LEU A CA 1
ATOM 696 C C . LEU A 1 113 ? 10.539 -33.730 24.019 1.00 18.82 90 LEU A C 1
ATOM 697 O O . LEU A 1 113 ? 11.680 -33.329 23.738 1.00 19.97 90 LEU A O 1
ATOM 702 N N . GLY A 1 114 ? 9.926 -33.427 25.166 1.00 17.72 91 GLY A N 1
ATOM 703 C CA . GLY A 1 114 ? 10.665 -32.610 26.170 1.00 17.73 91 GLY A CA 1
ATOM 704 C C . GLY A 1 114 ? 11.921 -33.307 26.644 1.00 19.51 91 GLY A C 1
ATOM 705 O O . GLY A 1 114 ? 13.012 -32.674 26.758 1.00 20.65 91 GLY A O 1
ATOM 706 N N . GLY A 1 115 ? 11.823 -34.621 26.887 1.00 18.05 92 GLY A N 1
ATOM 707 C CA . GLY A 1 115 ? 13.002 -35.363 27.311 1.00 19.57 92 GLY A CA 1
ATOM 708 C C . GLY A 1 115 ? 14.067 -35.449 26.233 1.00 20.74 92 GLY A C 1
ATOM 709 O O . GLY A 1 115 ? 15.285 -35.353 26.547 1.00 22.10 92 GLY A O 1
ATOM 710 N N . GLN A 1 116 ? 13.615 -35.650 24.994 1.00 19.75 93 GLN A N 1
ATOM 711 C CA . GLN A 1 116 ? 14.557 -35.743 23.867 1.00 19.86 93 GLN A CA 1
ATOM 712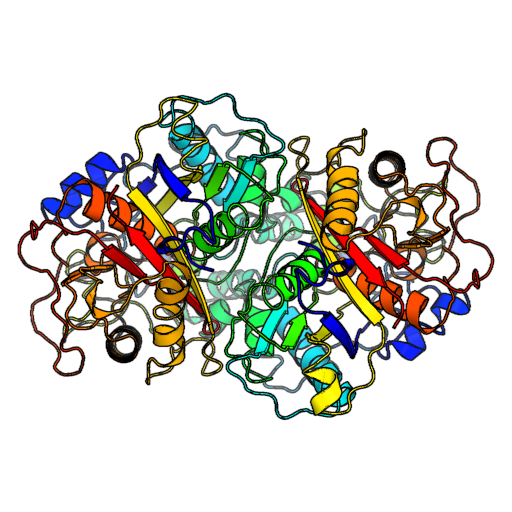 C C . GLN A 1 116 ? 15.270 -34.405 23.675 1.00 18.99 93 GLN A C 1
ATOM 713 O O . GLN A 1 116 ? 16.476 -34.377 23.430 1.00 20.58 93 GLN A O 1
ATOM 719 N N . LEU A 1 117 ? 14.532 -33.299 23.761 1.00 18.35 94 LEU A N 1
ATOM 720 C CA . LEU A 1 117 ? 15.116 -31.984 23.578 1.00 18.72 94 LEU A CA 1
ATOM 721 C C . LEU A 1 117 ? 16.156 -31.738 24.675 1.00 18.80 94 LEU A C 1
ATOM 722 O O . LEU A 1 117 ? 17.245 -31.249 24.411 1.00 20.29 94 LEU A O 1
ATOM 727 N N . TRP A 1 118 ? 15.792 -32.020 25.925 1.00 18.45 95 TRP A N 1
ATOM 728 C CA . TRP A 1 118 ? 16.724 -31.745 27.031 1.00 19.14 95 TRP A CA 1
ATOM 729 C C . TRP A 1 118 ? 17.995 -32.522 26.877 1.00 21.63 95 TRP A C 1
ATOM 730 O O . TRP A 1 118 ? 19.074 -31.984 27.127 1.00 21.32 95 TRP A O 1
ATOM 741 N N . GLU A 1 119 ? 17.885 -33.800 26.497 1.00 20.83 96 GLU A N 1
ATOM 742 C CA . GLU A 1 119 ? 19.092 -34.570 26.251 1.00 24.27 96 GLU A CA 1
ATOM 743 C C . GLU A 1 119 ? 19.921 -34.010 25.078 1.00 23.70 96 GLU A C 1
ATOM 744 O O . GLU A 1 119 ? 21.161 -33.916 25.195 1.00 25.76 96 GLU A O 1
ATOM 750 N N . SER A 1 120 ? 19.273 -33.611 23.975 1.00 24.32 97 SER A N 1
ATOM 751 C CA . SER A 1 120 ? 19.996 -32.964 22.881 1.00 23.22 97 SER A CA 1
ATOM 752 C C . SER A 1 120 ? 20.702 -31.674 23.269 1.00 25.27 97 SER A C 1
ATOM 753 O O . SER A 1 120 ? 21.758 -31.346 22.708 1.00 27.28 97 SER A O 1
ATOM 756 N N . ALA A 1 121 ? 20.183 -30.992 24.285 1.00 22.17 98 ALA A N 1
ATOM 757 C CA . ALA A 1 121 ? 20.805 -29.771 24.782 1.00 22.67 98 ALA A CA 1
ATOM 758 C C . ALA A 1 121 ? 21.948 -30.008 25.764 1.00 23.98 98 ALA A C 1
ATOM 759 O O . ALA A 1 121 ? 22.512 -29.046 26.301 1.00 25.09 98 ALA A O 1
ATOM 761 N N . GLY A 1 122 ? 22.203 -31.265 26.086 1.00 24.88 99 GLY A N 1
ATOM 762 C CA . GLY A 1 122 ? 23.277 -31.592 27.035 1.00 25.54 99 GLY A CA 1
ATOM 763 C C . GLY A 1 122 ? 22.786 -31.664 28.465 1.00 28.15 99 GLY A C 1
ATOM 764 O O . GLY A 1 122 ? 23.594 -31.632 29.421 1.00 28.44 99 GLY A O 1
ATOM 765 N N . SER A 1 123 ? 21.469 -31.785 28.622 1.00 25.90 100 SER A N 1
ATOM 766 C CA . SER A 1 123 ? 20.858 -31.865 29.954 1.00 27.30 100 SER A CA 1
ATOM 767 C C . SER A 1 123 ? 21.334 -30.760 30.911 1.00 27.30 100 SER A C 1
ATOM 768 O O . SER A 1 123 ? 21.877 -31.076 32.009 1.00 30.00 100 SER A O 1
ATOM 771 N N . PRO A 1 124 ? 21.231 -29.491 30.487 1.00 26.87 101 PRO A N 1
ATOM 772 C CA . PRO A 1 124 ? 21.810 -28.403 31.292 1.00 28.88 101 PRO A CA 1
ATOM 773 C C . PRO A 1 124 ? 21.109 -28.192 32.638 1.00 27.56 101 PRO A C 1
ATOM 774 O O . PRO A 1 124 ? 19.921 -28.469 32.769 1.00 27.73 101 PRO A O 1
ATOM 778 N N . GLU A 1 125 ? 21.876 -27.804 33.650 1.00 27.90 102 GLU A N 1
ATOM 779 C CA . GLU A 1 125 ? 21.311 -27.521 34.964 1.00 27.08 102 GLU A CA 1
ATOM 780 C C . GLU A 1 125 ? 21.116 -26.017 34.965 1.00 30.84 102 GLU A C 1
ATOM 781 O O . GLU A 1 125 ? 22.003 -25.262 35.367 1.00 35.72 102 GLU A O 1
ATOM 787 N N . VAL A 1 126 ? 19.918 -25.588 34.563 1.00 23.43 103 VAL A N 1
ATOM 788 C CA . VAL A 1 126 ? 19.597 -24.169 34.462 1.00 22.82 103 VAL A CA 1
ATOM 789 C C . VAL A 1 126 ? 18.937 -23.696 35.758 1.00 21.57 103 VAL A C 1
ATOM 790 O O . VAL A 1 126 ? 18.548 -24.524 36.599 1.00 23.99 103 VAL A O 1
ATOM 794 N N . ASP A 1 127 ? 18.861 -22.381 35.947 1.00 21.29 104 ASP A N 1
ATOM 795 C CA . ASP A 1 127 ? 18.157 -21.846 37.141 1.00 20.62 104 ASP A CA 1
ATOM 796 C C . ASP A 1 127 ? 16.659 -22.022 36.880 1.00 20.50 104 ASP A C 1
ATOM 797 O O . ASP A 1 127 ? 16.141 -21.435 35.925 1.00 19.91 104 ASP A O 1
ATOM 802 N N . PRO A 1 128 ? 15.958 -22.897 37.625 1.00 20.24 105 PRO A N 1
ATOM 803 C CA . PRO A 1 128 ? 14.527 -23.112 37.325 1.00 19.71 105 PRO A CA 1
ATOM 804 C C . PRO A 1 128 ? 13.703 -21.810 37.355 1.00 18.37 105 PRO A C 1
ATOM 805 O O . PRO A 1 128 ? 12.687 -21.704 36.615 1.00 18.84 105 PRO A O 1
ATOM 809 N N . ASP A 1 129 ? 14.120 -20.848 38.183 1.00 18.92 106 ASP A N 1
ATOM 810 C CA . ASP A 1 129 ? 13.389 -19.598 38.308 1.00 19.01 106 ASP A CA 1
ATOM 811 C C . ASP A 1 129 ? 13.587 -18.669 37.111 1.00 20.27 106 ASP A C 1
ATOM 812 O O . ASP A 1 129 ? 12.898 -17.635 37.021 1.00 21.40 106 ASP A O 1
ATOM 817 N N . ARG A 1 130 ? 14.426 -19.065 36.160 1.00 19.09 107 ARG A N 1
ATOM 818 C CA . ARG A 1 130 ? 14.630 -18.252 34.942 1.00 19.23 107 ARG A CA 1
ATOM 819 C C . ARG A 1 130 ? 14.299 -19.116 33.726 1.00 18.64 107 ARG A C 1
ATOM 820 O O . ARG A 1 130 ? 14.683 -18.801 32.614 1.00 18.99 107 ARG A O 1
ATOM 828 N N . PHE A 1 131 ? 13.568 -20.209 33.928 1.00 17.35 108 PHE A N 1
ATOM 829 C CA . PHE A 1 131 ? 13.300 -21.198 32.868 1.00 18.13 108 PHE A CA 1
ATOM 830 C C . PHE A 1 131 ? 11.782 -21.319 32.656 1.00 16.57 108 PHE A C 1
ATOM 831 O O . PHE A 1 131 ? 11.059 -21.645 33.598 1.00 17.32 108 PHE A O 1
ATOM 839 N N . ALA A 1 132 ? 11.342 -20.969 31.443 1.00 16.37 109 ALA A N 1
ATOM 840 C CA . ALA A 1 132 ? 9.923 -21.010 31.070 1.00 15.60 109 ALA A CA 1
ATOM 841 C C . ALA A 1 132 ? 9.635 -22.072 30.030 1.00 16.21 109 ALA A C 1
ATOM 842 O O . ALA A 1 132 ? 10.526 -22.513 29.302 1.00 17.31 109 ALA A O 1
ATOM 844 N N . VAL A 1 133 ? 8.352 -22.464 29.950 1.00 15.55 110 VAL A N 1
ATOM 845 C CA . VAL A 1 133 ? 7.888 -23.353 28.883 1.00 15.58 110 VAL A CA 1
ATOM 846 C C . VAL A 1 133 ? 6.676 -22.705 28.219 1.00 17.52 110 VAL A C 1
ATOM 847 O O . VAL A 1 133 ? 5.815 -22.125 28.895 1.00 17.77 110 VAL A O 1
ATOM 851 N N . VAL A 1 134 ? 6.668 -22.720 26.894 1.00 15.15 111 VAL A N 1
ATOM 852 C CA . VAL A 1 134 ? 5.478 -22.212 26.161 1.00 15.11 111 VAL A CA 1
ATOM 853 C C . VAL A 1 134 ? 5.168 -23.232 25.066 1.00 15.19 111 VAL A C 1
ATOM 854 O O . VAL A 1 134 ? 5.949 -23.368 24.107 1.00 16.44 111 VAL A O 1
ATOM 858 N N . VAL A 1 135 ? 4.064 -23.980 25.212 1.00 15.70 112 VAL A N 1
ATOM 859 C CA . VAL A 1 135 ? 3.789 -25.041 24.235 1.00 14.57 112 VAL A CA 1
ATOM 860 C C . VAL A 1 135 ? 2.324 -24.897 23.834 1.00 16.15 112 VAL A C 1
ATOM 861 O O . VAL A 1 135 ? 1.438 -24.972 24.708 1.00 17.74 112 VAL A O 1
ATOM 865 N N . GLY A 1 136 ? 2.108 -24.726 22.526 1.00 15.51 113 GLY A N 1
ATOM 866 C CA . GLY A 1 136 ? 0.754 -24.629 21.962 1.00 17.53 113 GLY A CA 1
ATOM 867 C C . GLY A 1 136 ? 0.210 -25.995 21.557 1.00 17.84 113 GLY A C 1
ATOM 868 O O . GLY A 1 136 ? 0.967 -26.951 21.346 1.00 16.57 113 GLY A O 1
ATOM 869 N N . THR A 1 137 ? -1.112 -26.079 21.392 1.00 15.68 114 THR A N 1
ATOM 870 C CA . THR A 1 137 ? -1.738 -27.267 20.825 1.00 16.87 114 THR A CA 1
ATOM 871 C C . THR A 1 137 ? -3.106 -26.805 20.317 1.00 16.70 114 THR A C 1
ATOM 872 O O . THR A 1 137 ? -3.569 -25.713 20.731 1.00 18.42 114 THR A O 1
ATOM 876 N N . GLY A 1 138 ? -3.692 -27.532 19.386 1.00 16.86 115 GLY A N 1
ATOM 877 C CA . GLY A 1 138 ? -4.991 -27.085 18.825 1.00 17.94 115 GLY A CA 1
ATOM 878 C C . GLY A 1 138 ? -6.156 -27.270 19.800 1.00 18.09 115 GLY A C 1
ATOM 879 O O . GLY A 1 138 ? -7.086 -26.451 19.781 1.00 18.83 115 GLY A O 1
ATOM 880 N N . LEU A 1 139 ? -6.156 -28.353 20.573 1.00 18.35 116 LEU A N 1
ATOM 881 C CA . LEU A 1 139 ? -7.354 -28.701 21.340 1.00 19.59 116 LEU A CA 1
ATOM 882 C C . LEU A 1 139 ? -7.075 -29.177 22.767 1.00 21.90 116 LEU A C 1
ATOM 883 O O . LEU A 1 139 ? -7.728 -28.689 23.733 1.00 24.55 116 LEU A O 1
ATOM 888 N N . GLY A 1 140 ? -6.159 -30.129 22.901 1.00 20.48 117 GLY A N 1
ATOM 889 C CA . GLY A 1 140 ? -5.867 -30.723 24.227 1.00 20.28 117 GLY A CA 1
ATOM 890 C C . GLY A 1 140 ? -6.167 -32.200 24.262 1.00 20.98 117 GLY A C 1
ATOM 891 O O . GLY A 1 140 ? -6.243 -32.851 23.213 1.00 22.68 117 GLY A O 1
ATOM 892 N N . GLY A 1 141 ? -6.454 -32.709 25.455 1.00 19.23 118 GLY A N 1
ATOM 893 C CA . GLY A 1 141 ? -6.647 -34.175 25.631 1.00 18.64 118 GLY A CA 1
ATOM 894 C C . GLY A 1 141 ? -8.086 -34.523 25.339 1.00 20.53 118 GLY A C 1
ATOM 895 O O . GLY A 1 141 ? -8.781 -35.136 26.159 1.00 19.80 118 GLY A O 1
ATOM 896 N N . ALA A 1 142 ? -8.510 -34.266 24.100 1.00 18.38 119 ALA A N 1
ATOM 897 C CA . ALA A 1 142 ? -9.933 -34.446 23.826 1.00 19.67 119 ALA A CA 1
ATOM 898 C C . ALA A 1 142 ? -10.420 -35.883 23.796 1.00 19.19 119 ALA A C 1
ATOM 899 O O . ALA A 1 142 ? -11.617 -36.139 23.999 1.00 19.19 119 ALA A O 1
ATOM 901 N N . GLU A 1 143 ? -9.520 -36.828 23.563 1.00 18.24 120 GLU A N 1
ATOM 902 C CA . GLU A 1 143 ? -9.970 -38.210 23.635 1.00 17.69 120 GLU A CA 1
ATOM 903 C C . GLU A 1 143 ? -10.406 -38.536 25.061 1.00 17.68 120 GLU A C 1
ATOM 904 O O . GLU A 1 143 ? -11.210 -39.459 25.240 1.00 18.49 120 GLU A O 1
ATOM 910 N N . ARG A 1 144 ? -9.831 -37.865 26.061 1.00 18.10 121 ARG A N 1
ATOM 911 C CA . ARG A 1 144 ? -10.249 -38.165 27.428 1.00 16.83 121 ARG A CA 1
ATOM 912 C C . ARG A 1 144 ? -11.602 -37.552 27.728 1.00 17.91 121 ARG A C 1
ATOM 913 O O . ARG A 1 144 ? -12.288 -37.978 28.670 1.00 19.49 121 ARG A O 1
ATOM 921 N N . ILE A 1 145 ? -11.996 -36.514 26.971 1.00 17.69 122 ILE A N 1
ATOM 922 C CA . ILE A 1 145 ? -13.375 -36.003 27.112 1.00 18.36 122 ILE A CA 1
ATOM 923 C C . ILE A 1 145 ? -14.380 -37.034 26.637 1.00 19.51 122 ILE A C 1
ATOM 924 O O . ILE A 1 145 ? -15.322 -37.364 27.375 1.00 19.52 122 ILE A O 1
ATOM 929 N N . VAL A 1 146 ? -14.133 -37.596 25.447 1.00 19.40 123 VAL A N 1
ATOM 930 C CA . VAL A 1 146 ? -15.096 -38.595 24.969 1.00 20.23 123 VAL A CA 1
ATOM 931 C C . VAL A 1 146 ? -15.039 -39.886 25.794 1.00 20.04 123 VAL A C 1
ATOM 932 O O . VAL A 1 146 ? -16.101 -40.444 26.106 1.00 20.54 123 VAL A O 1
ATOM 936 N N . GLU A 1 147 ? -13.867 -40.249 26.333 1.00 19.22 124 GLU A N 1
ATOM 937 C CA A GLU A 1 147 ? -13.768 -41.445 27.174 0.50 20.85 124 GLU A CA 1
ATOM 938 C CA B GLU A 1 147 ? -13.772 -41.440 27.172 0.50 21.15 124 GLU A CA 1
ATOM 939 C C . GLU A 1 147 ? -14.533 -41.212 28.481 1.00 20.23 124 GLU A C 1
ATOM 940 O O . GLU A 1 147 ? -15.274 -42.079 28.935 1.00 21.21 124 GLU A O 1
ATOM 951 N N . SER A 1 148 ? -14.324 -40.040 29.091 1.00 19.46 125 SER A N 1
ATOM 952 C CA . SER A 1 148 ? -15.039 -39.750 30.348 1.00 19.65 125 SER A CA 1
ATOM 953 C C . SER A 1 148 ? -16.551 -39.705 30.172 1.00 21.40 125 SER A C 1
ATOM 954 O O . SER A 1 148 ? -17.283 -40.188 31.049 1.00 21.45 125 SER A O 1
ATOM 957 N N . TYR A 1 149 ? -16.995 -39.080 29.071 1.00 20.54 126 TYR A N 1
ATOM 958 C CA . TYR A 1 149 ? -18.409 -39.019 28.692 1.00 19.97 126 TYR A CA 1
ATOM 959 C C . TYR A 1 149 ? -18.975 -40.448 28.596 1.00 23.22 126 TYR A C 1
ATOM 960 O O . TYR A 1 149 ? -20.038 -40.748 29.137 1.00 22.87 126 TYR A O 1
ATOM 969 N N . ASP A 1 150 ? -18.313 -41.295 27.823 1.00 22.27 127 ASP A N 1
ATOM 970 C CA . ASP A 1 150 ? -18.770 -42.698 27.679 1.00 23.07 127 ASP A CA 1
ATOM 971 C C . ASP A 1 150 ? -18.777 -43.445 29.012 1.00 23.33 127 ASP A C 1
ATOM 972 O O . ASP A 1 150 ? -19.758 -44.180 29.318 1.00 25.47 127 ASP A O 1
ATOM 977 N N . LEU A 1 151 ? -17.739 -43.252 29.816 1.00 21.71 128 LEU A N 1
ATOM 978 C CA . LEU A 1 151 ? -17.677 -43.973 31.109 1.00 21.69 128 LEU A CA 1
ATOM 979 C C . LEU A 1 151 ? -18.818 -43.562 32.017 1.00 22.34 128 LEU A C 1
ATOM 980 O O . LEU A 1 151 ? -19.409 -44.420 32.665 1.00 25.21 128 LEU A O 1
ATOM 985 N N . MET A 1 152 ? -19.099 -42.265 32.098 1.00 22.19 129 MET A N 1
ATOM 986 C CA . MET A 1 152 ? -20.162 -41.790 32.993 1.00 21.38 129 MET A CA 1
ATOM 987 C C . MET A 1 152 ? -21.530 -42.233 32.422 1.00 23.79 129 MET A C 1
ATOM 988 O O . MET A 1 152 ? -22.408 -42.607 33.193 1.00 25.80 129 MET A O 1
ATOM 993 N N . ASN A 1 153 ? -21.723 -42.145 31.101 1.00 24.32 130 ASN A N 1
ATOM 994 C CA . ASN A 1 153 ? -23.028 -42.557 30.555 1.00 27.11 130 ASN A CA 1
ATOM 995 C C . ASN A 1 153 ? -23.275 -44.019 30.847 1.00 27.88 130 ASN A C 1
ATOM 996 O O . ASN A 1 153 ? -24.419 -44.431 31.114 1.00 30.72 130 ASN A O 1
ATOM 1001 N N . ALA A 1 154 ? -22.223 -44.824 30.831 1.00 25.85 131 ALA A N 1
ATOM 1002 C CA . ALA A 1 154 ? -22.389 -46.277 31.068 1.00 27.53 131 ALA A CA 1
ATOM 1003 C C . ALA A 1 154 ? -22.490 -46.664 32.545 1.00 31.08 131 ALA A C 1
ATOM 1004 O O . ALA A 1 154 ? -23.159 -47.652 32.874 1.00 32.22 131 ALA A O 1
ATOM 1006 N N . GLY A 1 155 ? -21.785 -45.947 33.416 1.00 26.70 132 GLY A N 1
ATOM 1007 C CA . GLY A 1 155 ? -21.603 -46.371 34.801 1.00 27.87 132 GLY A CA 1
ATOM 1008 C C . GLY A 1 155 ? -21.749 -45.342 35.899 1.00 26.95 132 GLY A C 1
ATOM 1009 O O . GLY A 1 155 ? -21.569 -45.657 37.087 1.00 27.56 132 GLY A O 1
ATOM 1010 N N . GLY A 1 156 ? -21.994 -44.093 35.519 1.00 25.65 133 GLY A N 1
ATOM 1011 C CA . GLY A 1 156 ? -22.221 -43.033 36.489 1.00 27.53 133 GLY A CA 1
ATOM 1012 C C . GLY A 1 156 ? -20.967 -42.241 36.838 1.00 25.49 133 GLY A C 1
ATOM 1013 O O . GLY A 1 156 ? -19.874 -42.525 36.332 1.00 24.34 133 GLY A O 1
ATOM 1014 N N . PRO A 1 157 ? -21.136 -41.205 37.665 1.00 25.43 134 PRO A N 1
ATOM 1015 C CA . PRO A 1 157 ? -20.072 -40.216 37.842 1.00 24.68 134 PRO A CA 1
ATOM 1016 C C . PRO A 1 157 ? -18.809 -40.836 38.459 1.00 25.40 134 PRO A C 1
ATOM 1017 O O . PRO A 1 157 ? -17.724 -40.321 38.231 1.00 25.82 134 PRO A O 1
ATOM 1021 N N . ARG A 1 158 ? -18.942 -41.881 39.281 1.00 25.20 135 ARG A N 1
ATOM 1022 C CA . ARG A 1 158 ? -17.801 -42.425 39.978 1.00 24.30 135 ARG A CA 1
ATOM 1023 C C . ARG A 1 158 ? -16.911 -43.243 39.039 1.00 25.46 135 ARG A C 1
ATOM 1024 O O . ARG A 1 158 ? -15.863 -43.741 39.460 1.00 27.28 135 ARG A O 1
ATOM 1032 N N . LYS A 1 159 ? -17.297 -43.360 37.761 1.00 23.93 136 LYS A N 1
ATOM 1033 C CA . LYS A 1 159 ? -16.449 -44.031 36.797 1.00 24.79 136 LYS A CA 1
ATOM 1034 C C . LYS A 1 159 ? -15.492 -43.049 36.139 1.00 24.07 136 LYS A C 1
ATOM 1035 O O . LYS A 1 159 ? -14.627 -43.497 35.397 1.00 24.80 136 LYS A O 1
ATOM 1041 N N . VAL A 1 160 ? -15.674 -41.753 36.355 1.00 23.86 137 VAL A N 1
ATOM 1042 C CA . VAL A 1 160 ? -14.758 -40.759 35.770 1.00 22.45 137 VAL A CA 1
ATOM 1043 C C . VAL A 1 160 ? -13.450 -40.788 36.551 1.00 23.16 137 VAL A C 1
ATOM 1044 O O . VAL A 1 160 ? -13.452 -40.741 37.789 1.00 24.07 137 VAL A O 1
ATOM 1048 N N . SER A 1 161 ? -12.315 -40.725 35.830 1.00 21.31 138 SER A N 1
ATOM 1049 C CA . SER A 1 161 ? -11.009 -40.777 36.497 1.00 19.59 138 SER A CA 1
ATOM 1050 C C . SER A 1 161 ? -10.791 -39.506 37.322 1.00 21.60 138 SER A C 1
ATOM 1051 O O . SER A 1 161 ? -11.073 -38.420 36.828 1.00 22.15 138 SER A O 1
ATOM 1054 N N . PRO A 1 162 ? -10.174 -39.639 38.511 1.00 21.30 139 PRO A N 1
ATOM 1055 C CA . PRO A 1 162 ? -9.675 -38.454 39.198 1.00 22.13 139 PRO A CA 1
ATOM 1056 C C . PRO A 1 162 ? -8.611 -37.688 38.424 1.00 20.92 139 PRO A C 1
ATOM 1057 O O . PRO A 1 162 ? -8.279 -36.558 38.813 1.00 21.46 139 PRO A O 1
ATOM 1061 N N . LEU A 1 163 ? -8.066 -38.277 37.351 1.00 19.60 140 LEU A N 1
ATOM 1062 C CA . LEU A 1 163 ? -7.066 -37.629 36.526 1.00 19.43 140 LEU A CA 1
ATOM 1063 C C . LEU A 1 163 ? -7.683 -36.967 35.292 1.00 18.63 140 LEU A C 1
ATOM 1064 O O . LEU A 1 163 ? -6.958 -36.352 34.497 1.00 18.20 140 LEU A O 1
ATOM 1069 N N . ALA A 1 164 ? -8.998 -37.108 35.099 1.00 18.65 141 ALA A N 1
ATOM 1070 C CA . ALA A 1 164 ? -9.583 -36.584 33.840 1.00 17.00 141 ALA A CA 1
ATOM 1071 C C . ALA A 1 164 ? -9.342 -35.089 33.616 1.00 17.09 141 ALA A C 1
ATOM 1072 O O . ALA A 1 164 ? -8.942 -34.701 32.517 1.00 18.61 141 ALA A O 1
ATOM 1074 N N . VAL A 1 165 ? -9.540 -34.273 34.645 1.00 17.70 142 VAL A N 1
ATOM 1075 C CA . VAL A 1 165 ? -9.391 -32.839 34.434 1.00 17.24 142 VAL A CA 1
ATOM 1076 C C . VAL A 1 165 ? -7.975 -32.552 33.930 1.00 16.80 142 VAL A C 1
ATOM 1077 O O . VAL A 1 165 ? -7.806 -31.764 32.970 1.00 18.38 142 VAL A O 1
ATOM 1081 N N . GLN A 1 166 ? -6.974 -33.060 34.648 1.00 17.65 143 GLN A N 1
ATOM 1082 C CA . GLN A 1 166 ? -5.596 -32.676 34.323 1.00 18.08 143 GLN A CA 1
ATOM 1083 C C . GLN A 1 166 ? -5.128 -33.269 33.004 1.00 18.79 143 GLN A C 1
ATOM 1084 O O . GLN A 1 166 ? -4.170 -32.771 32.429 1.00 19.54 143 GLN A O 1
ATOM 1090 N N . MET A 1 167 ? -5.782 -34.354 32.544 1.00 17.95 144 MET A N 1
ATOM 1091 C CA . MET A 1 167 ? -5.409 -34.866 31.200 1.00 18.08 144 MET A CA 1
ATOM 1092 C C . MET A 1 167 ? -6.099 -34.094 30.093 1.00 17.48 144 MET A C 1
ATOM 1093 O O . MET A 1 167 ? -5.582 -34.032 28.970 1.00 17.88 144 MET A O 1
ATOM 1098 N N . ILE A 1 168 ? -7.296 -33.581 30.377 1.00 17.51 145 ILE A N 1
ATOM 1099 C CA . ILE A 1 168 ? -8.126 -32.885 29.333 1.00 15.20 145 ILE A CA 1
ATOM 1100 C C . ILE A 1 168 ? -7.711 -31.430 29.123 1.00 17.37 145 ILE A C 1
ATOM 1101 O O . ILE A 1 168 ? -7.693 -30.961 27.974 1.00 18.66 145 ILE A O 1
ATOM 1106 N N . MET A 1 169 ? -7.387 -30.728 30.214 1.00 16.96 146 MET A N 1
ATOM 1107 C CA . MET A 1 169 ? -7.149 -29.266 30.121 1.00 16.96 146 MET A CA 1
ATOM 1108 C C . MET A 1 169 ? -6.114 -28.977 29.034 1.00 16.57 146 MET A C 1
ATOM 1109 O O . MET A 1 169 ? -5.089 -29.677 28.939 1.00 16.72 146 MET A O 1
ATOM 1114 N N . PRO A 1 170 ? -6.361 -27.968 28.205 1.00 16.23 147 PRO A N 1
ATOM 1115 C CA . PRO A 1 170 ? -5.450 -27.796 27.061 1.00 16.97 147 PRO A CA 1
ATOM 1116 C C . PRO A 1 170 ? -4.017 -27.373 27.409 1.00 17.46 147 PRO A C 1
ATOM 1117 O O . PRO A 1 170 ? -3.103 -27.614 26.619 1.00 17.43 147 PRO A O 1
ATOM 1121 N N . ASN A 1 171 ? -3.847 -26.762 28.586 1.00 15.68 148 ASN A N 1
ATOM 1122 C CA . ASN A 1 171 ? -2.504 -26.496 29.128 1.00 15.32 148 ASN A CA 1
ATOM 1123 C C . ASN A 1 171 ? -1.801 -27.718 29.677 1.00 14.62 148 ASN A C 1
ATOM 1124 O O . ASN A 1 171 ? -0.642 -27.625 30.128 1.00 15.84 148 ASN A O 1
ATOM 1129 N N . GLY A 1 172 ? -2.425 -28.892 29.520 1.00 15.63 149 GLY A N 1
ATOM 1130 C CA . GLY A 1 172 ? -1.850 -30.133 30.096 1.00 17.09 149 GLY A CA 1
ATOM 1131 C C . GLY A 1 172 ? -0.484 -30.534 29.544 1.00 15.55 149 GLY A C 1
ATOM 1132 O O . GLY A 1 172 ? 0.365 -30.984 30.329 1.00 16.82 149 GLY A O 1
ATOM 1133 N N . ALA A 1 173 ? -0.272 -30.412 28.227 1.00 15.39 150 ALA A N 1
ATOM 1134 C CA . ALA A 1 173 ? 1.009 -30.826 27.683 1.00 16.79 150 ALA A CA 1
ATOM 1135 C C . ALA A 1 173 ? 2.125 -29.902 28.131 1.00 15.35 150 ALA A C 1
ATOM 1136 O O . ALA A 1 173 ? 3.203 -30.326 28.544 1.00 16.17 150 ALA A O 1
ATOM 1138 N N . ALA A 1 174 ? 1.857 -28.577 28.032 1.00 15.91 151 ALA A N 1
ATOM 1139 C CA . ALA A 1 174 ? 2.865 -27.643 28.531 1.00 15.70 151 ALA A CA 1
ATOM 1140 C C . ALA A 1 174 ? 3.181 -27.877 30.005 1.00 15.26 151 ALA A C 1
ATOM 1141 O O . ALA A 1 174 ? 4.344 -27.788 30.423 1.00 16.75 151 ALA A O 1
ATOM 1143 N N . ALA A 1 175 ? 2.131 -28.150 30.792 1.00 15.96 152 ALA A N 1
ATOM 1144 C CA . ALA A 1 175 ? 2.349 -28.345 32.226 1.00 15.05 152 ALA A CA 1
ATOM 1145 C C . ALA A 1 175 ? 3.165 -29.612 32.516 1.00 16.80 152 ALA A C 1
ATOM 1146 O O . ALA A 1 175 ? 3.988 -29.597 33.434 1.00 16.54 152 ALA A O 1
ATOM 1148 N N . VAL A 1 176 ? 2.944 -30.674 31.745 1.00 17.04 153 VAL A N 1
ATOM 1149 C CA . VAL A 1 176 ? 3.755 -31.884 31.918 1.00 15.67 153 VAL A CA 1
ATOM 1150 C C . VAL A 1 176 ? 5.220 -31.565 31.625 1.00 17.54 153 VAL A C 1
ATOM 1151 O O . VAL A 1 176 ? 6.086 -31.965 32.390 1.00 18.14 153 VAL A O 1
ATOM 1155 N N . ILE A 1 177 ? 5.474 -30.843 30.524 1.00 16.12 154 ILE A N 1
ATOM 1156 C CA . ILE A 1 177 ? 6.864 -30.484 30.207 1.00 16.54 154 ILE A CA 1
ATOM 1157 C C . ILE A 1 177 ? 7.465 -29.600 31.314 1.00 17.92 154 ILE A C 1
ATOM 1158 O O . ILE A 1 177 ? 8.608 -29.787 31.724 1.00 18.83 154 ILE A O 1
ATOM 1163 N N . GLY A 1 178 ? 6.685 -28.622 31.796 1.00 17.13 155 GLY A N 1
ATOM 1164 C CA . GLY A 1 178 ? 7.195 -27.739 32.849 1.00 17.23 155 GLY A CA 1
ATOM 1165 C C . GLY A 1 178 ? 7.516 -28.514 34.132 1.00 18.14 155 GLY A C 1
ATOM 1166 O O . GLY A 1 178 ? 8.547 -28.279 34.801 1.00 18.32 155 GLY A O 1
ATOM 1167 N N . LEU A 1 179 ? 6.692 -29.505 34.457 1.00 17.74 156 LEU A N 1
ATOM 1168 C CA A LEU A 1 179 ? 6.934 -30.282 35.662 0.50 19.16 156 LEU A CA 1
ATOM 1169 C CA B LEU A 1 179 ? 6.923 -30.325 35.653 0.50 18.48 156 LEU A CA 1
ATOM 1170 C C . LEU A 1 179 ? 8.120 -31.243 35.490 1.00 20.19 156 LEU A C 1
ATOM 1171 O O . LEU A 1 179 ? 8.977 -31.385 36.402 1.00 22.55 156 LEU A O 1
ATOM 1180 N N . GLN A 1 180 ? 8.209 -31.862 34.306 1.00 19.55 157 GLN A N 1
ATOM 1181 C CA A GLN A 1 180 ? 9.268 -32.812 33.930 0.70 21.16 157 GLN A CA 1
ATOM 1182 C CA B GLN A 1 180 ? 9.282 -32.823 34.145 0.30 18.35 157 GLN A CA 1
ATOM 1183 C C . GLN A 1 180 ? 10.643 -32.129 34.003 1.00 18.38 157 GLN A C 1
ATOM 1184 O O . GLN A 1 180 ? 11.636 -32.666 34.529 1.00 22.22 157 GLN A O 1
ATOM 1195 N N . LEU A 1 181 ? 10.701 -30.922 33.423 1.00 18.78 158 LEU A N 1
ATOM 1196 C CA . LEU A 1 181 ? 12.003 -30.266 33.229 1.00 18.48 158 LEU A CA 1
ATOM 1197 C C . LEU A 1 181 ? 12.304 -29.215 34.298 1.00 20.66 158 LEU A C 1
ATOM 1198 O O . LEU A 1 181 ? 13.470 -28.884 34.484 1.00 21.71 158 LEU A O 1
ATOM 1203 N N . GLY A 1 182 ? 11.286 -28.884 35.099 1.00 18.48 159 GLY A N 1
ATOM 1204 C CA . GLY A 1 182 ? 11.501 -28.040 36.290 1.00 18.66 159 GLY A CA 1
ATOM 1205 C C . GLY A 1 182 ? 11.435 -26.543 36.012 1.00 19.25 159 GLY A C 1
ATOM 1206 O O . GLY A 1 182 ? 12.186 -25.750 36.601 1.00 22.70 159 GLY A O 1
ATOM 1207 N N . ALA A 1 183 ? 10.505 -26.136 35.144 1.00 17.44 160 ALA A N 1
ATOM 1208 C CA . ALA A 1 183 ? 10.442 -24.727 34.740 1.00 15.79 160 ALA A CA 1
ATOM 1209 C C . ALA A 1 183 ? 9.574 -23.935 35.725 1.00 17.04 160 ALA A C 1
ATOM 1210 O O . ALA A 1 183 ? 8.383 -24.266 35.889 1.00 17.68 160 ALA A O 1
ATOM 1212 N N . ARG A 1 184 ? 10.148 -22.892 36.343 1.00 17.99 161 ARG A N 1
ATOM 1213 C CA . ARG A 1 184 ? 9.421 -22.129 37.348 1.00 17.19 161 ARG A CA 1
ATOM 1214 C C . ARG A 1 184 ? 9.266 -20.656 36.966 1.00 17.54 161 ARG A C 1
ATOM 1215 O O . ARG A 1 184 ? 8.752 -19.842 37.764 1.00 17.61 161 ARG A O 1
ATOM 1223 N N . ALA A 1 185 ? 9.598 -20.323 35.705 1.00 16.21 162 ALA A N 1
ATOM 1224 C CA . ALA A 1 185 ? 9.444 -18.929 35.274 1.00 16.79 162 ALA A CA 1
ATOM 1225 C C . ALA A 1 185 ? 8.190 -18.754 34.409 1.00 19.09 162 ALA A C 1
ATOM 1226 O O . ALA A 1 185 ? 8.098 -17.794 33.650 1.00 20.59 162 ALA A O 1
ATOM 1228 N N . GLY A 1 186 ? 7.261 -19.700 34.435 1.00 16.78 163 GLY A N 1
ATOM 1229 C CA . GLY A 1 186 ? 6.024 -19.602 33.679 1.00 15.71 163 GLY A CA 1
ATOM 1230 C C . GLY A 1 186 ? 5.872 -20.825 32.786 1.00 16.99 163 GLY A C 1
ATOM 1231 O O . GLY A 1 186 ? 6.853 -21.269 32.162 1.00 17.19 163 GLY A O 1
ATOM 1232 N N . VAL A 1 187 ? 4.618 -21.285 32.651 1.00 16.17 164 VAL A N 1
ATOM 1233 C CA . VAL A 1 187 ? 4.284 -22.358 31.712 1.00 15.76 164 VAL A CA 1
ATOM 1234 C C . VAL A 1 187 ? 3.010 -21.881 31.024 1.00 16.26 164 VAL A C 1
ATOM 1235 O O . VAL A 1 187 ? 1.963 -21.650 31.658 1.00 17.67 164 VAL A O 1
ATOM 1239 N N . MET A 1 188 ? 3.137 -21.609 29.715 1.00 16.06 165 MET A N 1
ATOM 1240 C CA A MET A 1 188 ? 2.028 -20.993 29.014 0.50 15.32 165 MET A CA 1
ATOM 1241 C CA B MET A 1 188 ? 2.090 -20.916 28.953 0.50 16.25 165 MET A CA 1
ATOM 1242 C C . MET A 1 188 ? 1.641 -21.784 27.787 1.00 15.62 165 MET A C 1
ATOM 1243 O O . MET A 1 188 ? 2.455 -22.511 27.206 1.00 16.38 165 MET A O 1
ATOM 1252 N N . THR A 1 189 ? 0.338 -21.703 27.485 1.00 15.71 166 THR A N 1
ATOM 1253 C CA . THR A 1 189 ? -0.231 -22.431 26.353 1.00 14.62 166 THR A CA 1
ATOM 1254 C C . THR A 1 189 ? -1.106 -21.440 25.578 1.00 15.51 166 THR A C 1
ATOM 1255 O O . THR A 1 189 ? -2.278 -21.200 25.922 1.00 16.14 166 THR A O 1
ATOM 1259 N N . PRO A 1 190 ? -0.589 -20.869 24.496 1.00 15.67 167 PRO A N 1
ATOM 1260 C CA . PRO A 1 190 ? -1.425 -20.040 23.615 1.00 16.60 167 PRO A CA 1
ATOM 1261 C C . PRO A 1 190 ? -2.129 -20.972 22.638 1.00 17.02 167 PRO A C 1
ATOM 1262 O O . PRO A 1 190 ? -1.536 -21.930 22.093 1.00 20.67 167 PRO A O 1
ATOM 1266 N N . VAL A 1 191 ? -3.436 -20.745 22.478 1.00 14.32 168 VAL A N 1
ATOM 1267 C CA A VAL A 1 191 ? -4.115 -21.536 21.470 0.50 16.07 168 VAL A CA 1
ATOM 1268 C CA B VAL A 1 191 ? -4.183 -21.529 21.501 0.50 15.90 168 VAL A CA 1
ATOM 1269 C C . VAL A 1 191 ? -4.664 -20.615 20.382 1.00 15.64 168 VAL A C 1
ATOM 1270 O O . VAL A 1 191 ? -5.333 -19.586 20.643 1.00 16.56 168 VAL A O 1
ATOM 1277 N N . SER A 1 192 ? -4.248 -20.902 19.162 1.00 13.99 169 SER A N 1
ATOM 1278 C CA . SER A 1 192 ? -4.669 -20.153 17.984 1.00 15.05 169 SER A CA 1
ATOM 1279 C C . SER A 1 192 ? -4.772 -21.108 16.818 1.00 14.99 169 SER A C 1
ATOM 1280 O O . SER A 1 192 ? -4.382 -20.795 15.688 1.00 15.56 169 SER A O 1
ATOM 1283 N N . ALA A 1 193 ? -5.363 -22.268 17.086 1.00 14.90 170 ALA A N 1
ATOM 1284 C CA . ALA A 1 193 ? -5.623 -23.219 15.997 1.00 14.41 170 ALA A CA 1
ATOM 1285 C C . ALA A 1 193 ? -4.310 -23.523 15.236 1.00 14.87 170 ALA A C 1
ATOM 1286 O O . ALA A 1 193 ? -3.327 -23.907 15.906 1.00 15.39 170 ALA A O 1
ATOM 1288 N N . GLN A 1 194 ? -4.294 -23.388 13.905 1.00 13.66 171 GLN A N 1
ATOM 1289 C CA . GLN A 1 194 ? -3.134 -23.867 13.170 1.00 14.46 171 GLN A CA 1
ATOM 1290 C C . GLN A 1 194 ? -1.925 -22.927 13.294 1.00 14.20 171 GLN A C 1
ATOM 1291 O O . GLN A 1 194 ? -0.879 -23.294 12.736 1.00 15.19 171 GLN A O 1
ATOM 1297 N N . SER A 1 195 ? -2.006 -21.791 14.019 1.00 14.31 172 SER A N 1
ATOM 1298 C CA . SER A 1 195 ? -0.781 -21.017 14.302 1.00 13.76 172 SER A CA 1
ATOM 1299 C C . SER A 1 195 ? -0.277 -21.219 15.719 1.00 15.36 172 SER A C 1
ATOM 1300 O O . SER A 1 195 ? 0.751 -20.616 16.042 1.00 15.65 172 SER A O 1
ATOM 1303 N N . SER A 1 196 ? -0.848 -22.154 16.490 1.00 14.22 173 SER A N 1
ATOM 1304 C CA . SER A 1 196 ? -0.479 -22.237 17.909 1.00 12.95 173 SER A CA 1
ATOM 1305 C C . SER A 1 196 ? 1.000 -22.536 18.112 1.00 14.96 173 SER A C 1
ATOM 1306 O O . SER A 1 196 ? 1.590 -22.078 19.107 1.00 15.56 173 SER A O 1
ATOM 1309 N N . GLY A 1 197 ? 1.573 -23.414 17.267 1.00 13.85 174 GLY A N 1
ATOM 1310 C CA . GLY A 1 197 ? 2.969 -23.828 17.529 1.00 14.98 174 GLY A CA 1
ATOM 1311 C C . GLY A 1 197 ? 3.996 -22.731 17.260 1.00 16.39 174 GLY A C 1
ATOM 1312 O O . GLY A 1 197 ? 5.025 -22.661 17.947 1.00 17.08 174 GLY A O 1
ATOM 1313 N N . SER A 1 198 ? 3.715 -21.854 16.295 1.00 15.09 175 SER A N 1
ATOM 1314 C CA . SER A 1 198 ? 4.547 -20.655 16.119 1.00 16.83 175 SER A CA 1
ATOM 1315 C C . SER A 1 198 ? 4.235 -19.601 17.167 1.00 15.87 175 SER A C 1
ATOM 1316 O O . SER A 1 198 ? 5.133 -18.874 17.611 1.00 15.14 175 SER A O 1
ATOM 1319 N N . GLU A 1 199 ? 2.954 -19.447 17.528 1.00 15.57 176 GLU A N 1
ATOM 1320 C CA . GLU A 1 199 ? 2.592 -18.437 18.529 1.00 14.66 176 GLU A CA 1
ATOM 1321 C C . GLU A 1 199 ? 3.319 -18.767 19.830 1.00 16.60 176 GLU A C 1
ATOM 1322 O O . GLU A 1 199 ? 3.734 -17.872 20.543 1.00 16.26 176 GLU A O 1
ATOM 1328 N N . ALA A 1 200 ? 3.471 -20.046 20.118 1.00 13.74 177 ALA A N 1
ATOM 1329 C CA . ALA A 1 200 ? 4.171 -20.389 21.375 1.00 14.92 177 ALA A CA 1
ATOM 1330 C C . ALA A 1 200 ? 5.613 -19.902 21.354 1.00 16.06 177 ALA A C 1
ATOM 1331 O O . ALA A 1 200 ? 6.106 -19.391 22.352 1.00 17.30 177 ALA A O 1
ATOM 1333 N N . ILE A 1 201 ? 6.292 -20.062 20.230 1.00 14.91 178 ILE A N 1
ATOM 1334 C CA . ILE A 1 201 ? 7.676 -19.634 20.142 1.00 14.88 178 ILE A CA 1
ATOM 1335 C C . ILE A 1 201 ? 7.719 -18.080 20.201 1.00 16.65 178 ILE A C 1
ATOM 1336 O O . ILE A 1 201 ? 8.601 -17.503 20.854 1.00 17.62 178 ILE A O 1
ATOM 1341 N N . ALA A 1 202 ? 6.722 -17.400 19.607 1.00 15.12 179 ALA A N 1
ATOM 1342 C CA . ALA A 1 202 ? 6.649 -15.929 19.742 1.00 14.92 179 ALA A CA 1
ATOM 1343 C C . ALA A 1 202 ? 6.569 -15.528 21.212 1.00 17.51 179 ALA A C 1
ATOM 1344 O O . ALA A 1 202 ? 7.228 -14.560 21.596 1.00 17.89 179 ALA A O 1
ATOM 1346 N N . HIS A 1 203 ? 5.637 -16.126 21.957 1.00 15.85 180 HIS A N 1
ATOM 1347 C CA . HIS A 1 203 ? 5.496 -15.682 23.348 1.00 17.13 180 HIS A CA 1
ATOM 1348 C C . HIS A 1 203 ? 6.721 -16.078 24.174 1.00 18.54 180 HIS A C 1
ATOM 1349 O O . HIS A 1 203 ? 7.035 -15.372 25.149 1.00 19.05 180 HIS A O 1
ATOM 1356 N N . ALA A 1 204 ? 7.399 -17.189 23.869 1.00 16.66 181 ALA A N 1
ATOM 1357 C CA . ALA A 1 204 ? 8.635 -17.523 24.608 1.00 15.36 181 ALA A CA 1
ATOM 1358 C C . ALA A 1 204 ? 9.696 -16.453 24.361 1.00 19.87 181 ALA A C 1
ATOM 1359 O O . ALA A 1 204 ? 10.399 -16.038 25.307 1.00 18.47 181 ALA A O 1
ATOM 1361 N N . TRP A 1 205 ? 9.812 -15.974 23.112 1.00 17.30 182 TRP A N 1
ATOM 1362 C CA . TRP A 1 205 ? 10.772 -14.913 22.813 1.00 16.66 182 TRP A CA 1
ATOM 1363 C C . TRP A 1 205 ? 10.381 -13.677 23.603 1.00 18.92 182 TRP A C 1
ATOM 1364 O O . TRP A 1 205 ? 11.258 -13.032 24.191 1.00 19.14 182 TRP A O 1
ATOM 1375 N N . ARG A 1 206 ? 9.091 -13.317 23.613 1.00 19.05 183 ARG A N 1
ATOM 1376 C CA . ARG A 1 206 ? 8.644 -12.157 24.410 1.00 19.81 183 ARG A CA 1
ATOM 1377 C C . ARG A 1 206 ? 9.025 -12.323 25.873 1.00 23.26 183 ARG A C 1
ATOM 1378 O O . ARG A 1 206 ? 9.451 -11.353 26.529 1.00 22.95 183 ARG A O 1
ATOM 1386 N N . GLN A 1 207 ? 8.817 -13.500 26.440 1.00 19.59 184 GLN A N 1
ATOM 1387 C CA A GLN A 1 207 ? 9.095 -13.736 27.865 0.50 19.16 184 GLN A CA 1
ATOM 1388 C CA B GLN A 1 207 ? 9.117 -13.684 27.848 0.50 19.75 184 GLN A CA 1
ATOM 1389 C C . GLN A 1 207 ? 10.584 -13.479 28.142 1.00 20.57 184 GLN A C 1
ATOM 1390 O O . GLN A 1 207 ? 10.922 -12.957 29.217 1.00 23.39 184 GLN A O 1
ATOM 1401 N N . ILE A 1 208 ? 11.450 -13.873 27.211 1.00 19.48 185 ILE A N 1
ATOM 1402 C CA . ILE A 1 208 ? 12.888 -13.677 27.443 1.00 17.93 185 ILE A CA 1
ATOM 1403 C C . ILE A 1 208 ? 13.215 -12.189 27.258 1.00 19.66 185 ILE A C 1
ATOM 1404 O O . ILE A 1 208 ? 13.925 -11.589 28.086 1.00 21.11 185 ILE A O 1
ATOM 1409 N N . VAL A 1 209 ? 12.756 -11.580 26.160 1.00 19.77 186 VAL A N 1
ATOM 1410 C CA . VAL A 1 209 ? 13.204 -10.198 25.935 1.00 20.99 186 VAL A CA 1
ATOM 1411 C C . VAL A 1 209 ? 12.606 -9.252 26.969 1.00 22.63 186 VAL A C 1
ATOM 1412 O O . VAL A 1 209 ? 13.221 -8.189 27.201 1.00 24.56 186 VAL A O 1
ATOM 1416 N N . MET A 1 210 ? 11.461 -9.587 27.585 1.00 21.74 187 MET A N 1
ATOM 1417 C CA A MET A 1 210 ? 10.824 -8.804 28.681 0.50 21.22 187 MET A CA 1
ATOM 1418 C CA B MET A 1 210 ? 10.941 -8.701 28.643 0.50 21.30 187 MET A CA 1
ATOM 1419 C C . MET A 1 210 ? 11.516 -8.999 30.038 1.00 21.88 187 MET A C 1
ATOM 1420 O O . MET A 1 210 ? 11.194 -8.308 31.015 1.00 22.99 187 MET A O 1
ATOM 1429 N N . GLY A 1 211 ? 12.425 -9.985 30.100 1.00 21.26 188 GLY A N 1
ATOM 1430 C CA . GLY A 1 211 ? 13.196 -10.223 31.314 1.00 21.51 188 GLY A CA 1
ATOM 1431 C C . GLY A 1 211 ? 12.570 -11.160 32.304 1.00 21.45 188 GLY A C 1
ATOM 1432 O O . GLY A 1 211 ? 13.107 -11.260 33.430 1.00 24.05 188 GLY A O 1
ATOM 1433 N N . ASP A 1 212 ? 11.562 -11.923 31.849 1.00 21.23 189 ASP A N 1
ATOM 1434 C CA . ASP A 1 212 ? 10.950 -12.908 32.755 1.00 23.84 189 ASP A CA 1
ATOM 1435 C C . ASP A 1 212 ? 11.624 -14.271 32.749 1.00 26.89 189 ASP A C 1
ATOM 1436 O O . ASP A 1 212 ? 11.429 -15.062 33.687 1.00 26.54 189 ASP A O 1
ATOM 1441 N N . ALA A 1 213 ? 12.482 -14.512 31.764 1.00 20.94 190 ALA A N 1
ATOM 1442 C CA . ALA A 1 213 ? 13.163 -15.823 31.692 1.00 19.39 190 ALA A CA 1
ATOM 1443 C C . ALA A 1 213 ? 14.444 -15.611 30.903 1.00 19.67 190 ALA A C 1
ATOM 1444 O O . ALA A 1 213 ? 14.537 -14.651 30.101 1.00 20.90 190 ALA A O 1
ATOM 1446 N N . ASP A 1 214 ? 15.397 -16.521 31.096 1.00 20.82 191 ASP A N 1
ATOM 1447 C CA . ASP A 1 214 ? 16.629 -16.532 30.284 1.00 19.43 191 ASP A CA 1
ATOM 1448 C C . ASP A 1 214 ? 16.664 -17.719 29.340 1.00 19.51 191 ASP A C 1
ATOM 1449 O O . ASP A 1 214 ? 17.501 -17.730 28.432 1.00 19.14 191 ASP A O 1
ATOM 1454 N N . VAL A 1 215 ? 15.788 -18.702 29.541 1.00 18.58 192 VAL A N 1
ATOM 1455 C CA . VAL A 1 215 ? 15.821 -19.939 28.749 1.00 19.02 192 VAL A CA 1
ATOM 1456 C C . VAL A 1 215 ? 14.382 -20.458 28.674 1.00 19.00 192 VAL A C 1
ATOM 1457 O O . VAL A 1 215 ? 13.629 -20.319 29.650 1.00 17.99 192 VAL A O 1
ATOM 1461 N N . ALA A 1 216 ? 13.980 -20.977 27.521 1.00 17.70 193 ALA A N 1
ATOM 1462 C CA . ALA A 1 216 ? 12.594 -21.469 27.371 1.00 16.86 193 ALA A CA 1
ATOM 1463 C C . ALA A 1 216 ? 12.555 -22.649 26.432 1.00 18.85 193 ALA A C 1
ATOM 1464 O O . ALA A 1 216 ? 13.213 -22.626 25.384 1.00 17.81 193 ALA A O 1
ATOM 1466 N N . VAL A 1 217 ? 11.755 -23.644 26.802 1.00 17.40 194 VAL A N 1
ATOM 1467 C CA . VAL A 1 217 ? 11.381 -24.701 25.849 1.00 15.36 194 VAL A CA 1
ATOM 1468 C C . VAL A 1 217 ? 10.085 -24.263 25.212 1.00 17.80 194 VAL A C 1
ATOM 1469 O O . VAL A 1 217 ? 9.127 -23.860 25.924 1.00 16.84 194 VAL A O 1
ATOM 1473 N N . CYS A 1 218 ? 9.987 -24.377 23.893 1.00 16.07 195 CYS A N 1
ATOM 1474 C CA . CYS A 1 218 ? 8.743 -23.868 23.272 1.00 15.28 195 CYS A CA 1
ATOM 1475 C C . CYS A 1 218 ? 8.469 -24.632 22.002 1.00 15.94 195 CYS A C 1
ATOM 1476 O O . CYS A 1 218 ? 9.371 -25.199 21.350 1.00 16.16 195 CYS A O 1
ATOM 1479 N N . GLY A 1 219 ? 7.203 -24.655 21.622 1.00 14.83 196 GLY A N 1
ATOM 1480 C CA . GLY A 1 219 ? 6.837 -25.289 20.354 1.00 14.53 196 GLY A CA 1
ATOM 1481 C C . GLY A 1 219 ? 5.387 -25.740 20.433 1.00 15.94 196 GLY A C 1
ATOM 1482 O O . GLY A 1 219 ? 4.549 -25.042 20.991 1.00 15.73 196 GLY A O 1
ATOM 1483 N N . GLY A 1 220 ? 5.094 -26.910 19.875 1.00 14.57 197 GLY A N 1
ATOM 1484 C CA . GLY A 1 220 ? 3.680 -27.330 19.736 1.00 14.89 197 GLY A CA 1
ATOM 1485 C C . GLY A 1 220 ? 3.586 -28.861 19.628 1.00 14.81 197 GLY A C 1
ATOM 1486 O O . GLY A 1 220 ? 4.471 -29.530 19.095 1.00 15.44 197 GLY A O 1
ATOM 1487 N N . VAL A 1 221 ? 2.451 -29.365 20.120 1.00 15.53 198 VAL A N 1
ATOM 1488 C CA . VAL A 1 221 ? 2.156 -30.799 20.010 1.00 15.83 198 VAL A CA 1
ATOM 1489 C C . VAL A 1 221 ? 0.733 -30.941 19.513 1.00 17.42 198 VAL A C 1
ATOM 1490 O O . VAL A 1 221 ? -0.040 -29.975 19.553 1.00 16.31 198 VAL A O 1
ATOM 1494 N N . GLU A 1 222 ? 0.392 -32.111 18.970 1.00 15.28 199 GLU A N 1
ATOM 1495 C CA . GLU A 1 222 ? -0.961 -32.278 18.444 1.00 16.44 199 GLU A CA 1
ATOM 1496 C C . GLU A 1 222 ? -1.282 -33.770 18.423 1.00 16.00 199 GLU A C 1
ATOM 1497 O O . GLU A 1 222 ? -0.390 -34.603 18.403 1.00 17.29 199 GLU A O 1
ATOM 1503 N N . GLY A 1 223 ? -2.588 -34.046 18.379 1.00 15.99 200 GLY A N 1
ATOM 1504 C CA . GLY A 1 223 ? -3.034 -35.449 18.354 1.00 16.68 200 GLY A CA 1
ATOM 1505 C C . GLY A 1 223 ? -2.844 -36.086 17.000 1.00 17.64 200 GLY A C 1
ATOM 1506 O O . GLY A 1 223 ? -2.398 -35.453 16.029 1.00 19.10 200 GLY A O 1
ATOM 1507 N N . PRO A 1 224 ? -3.072 -37.409 16.966 1.00 17.30 201 PRO A N 1
ATOM 1508 C CA . PRO A 1 224 ? -2.904 -38.172 15.741 1.00 16.85 201 PRO A CA 1
ATOM 1509 C C . PRO A 1 224 ? -4.102 -38.046 14.801 1.00 17.89 201 PRO A C 1
ATOM 1510 O O . PRO A 1 224 ? -5.181 -37.594 15.203 1.00 17.87 201 PRO A O 1
ATOM 1514 N N . ILE A 1 225 ? -3.959 -38.593 13.589 1.00 15.59 202 ILE A N 1
ATOM 1515 C CA . ILE A 1 225 ? -5.072 -38.596 12.642 1.00 15.94 202 ILE A CA 1
ATOM 1516 C C . ILE A 1 225 ? -6.125 -39.578 13.160 1.00 19.48 202 ILE A C 1
ATOM 1517 O O . ILE A 1 225 ? -5.801 -40.735 13.481 1.00 20.72 202 ILE A O 1
ATOM 1522 N N . GLU A 1 226 ? -7.385 -39.156 13.205 1.00 18.10 203 GLU A N 1
ATOM 1523 C CA . GLU A 1 226 ? -8.457 -40.053 13.621 1.00 19.29 203 GLU A CA 1
ATOM 1524 C C . GLU A 1 226 ? -9.708 -39.713 12.818 1.00 17.45 203 GLU A C 1
ATOM 1525 O O . GLU A 1 226 ? -9.704 -38.682 12.088 1.00 17.72 203 GLU A O 1
ATOM 1531 N N . ALA A 1 227 ? -10.735 -40.538 12.949 1.00 18.78 204 ALA A N 1
ATOM 1532 C CA . ALA A 1 227 ? -11.915 -40.394 12.061 1.00 18.04 204 ALA A CA 1
ATOM 1533 C C . ALA A 1 227 ? -12.673 -39.100 12.308 1.00 18.50 204 ALA A C 1
ATOM 1534 O O . ALA A 1 227 ? -13.154 -38.499 11.331 1.00 18.19 204 ALA A O 1
ATOM 1536 N N . LEU A 1 228 ? -12.942 -38.776 13.580 1.00 17.74 205 LEU A N 1
ATOM 1537 C CA . LEU A 1 228 ? -13.730 -37.578 13.856 1.00 18.74 205 LEU A CA 1
ATOM 1538 C C . LEU A 1 228 ? -13.059 -36.252 13.409 1.00 18.97 205 LEU A C 1
ATOM 1539 O O . LEU A 1 228 ? -13.696 -35.429 12.749 1.00 18.47 205 LEU A O 1
ATOM 1544 N N . PRO A 1 229 ? -11.732 -36.096 13.609 1.00 18.38 206 PRO A N 1
ATOM 1545 C CA . PRO A 1 229 ? -11.049 -34.949 13.012 1.00 17.85 206 PRO A CA 1
ATOM 1546 C C . PRO A 1 229 ? -11.151 -34.915 11.487 1.00 16.59 206 PRO A C 1
ATOM 1547 O O . PRO A 1 229 ? -11.386 -33.869 10.888 1.00 17.53 206 PRO A O 1
ATOM 1551 N N . ILE A 1 230 ? -10.964 -36.047 10.833 1.00 15.65 207 ILE A N 1
ATOM 1552 C CA . ILE A 1 230 ? -11.124 -36.059 9.370 1.00 16.14 207 ILE A CA 1
ATOM 1553 C C . ILE A 1 230 ? -12.551 -35.663 8.955 1.00 17.11 207 ILE A C 1
ATOM 1554 O O . ILE A 1 230 ? -12.706 -34.821 8.060 1.00 17.00 207 ILE A O 1
ATOM 1559 N N . ALA A 1 231 ? -13.560 -36.185 9.653 1.00 16.96 208 ALA A N 1
ATOM 1560 C CA . ALA A 1 231 ? -14.939 -35.839 9.286 1.00 16.21 208 ALA A CA 1
ATOM 1561 C C . ALA A 1 231 ? -15.178 -34.333 9.436 1.00 15.96 208 ALA A C 1
ATOM 1562 O O . ALA A 1 231 ? -15.802 -33.695 8.557 1.00 17.42 208 ALA A O 1
ATOM 1564 N N . ALA A 1 232 ? -14.716 -33.763 10.570 1.00 16.45 209 ALA A N 1
ATOM 1565 C CA . ALA A 1 232 ? -14.990 -32.358 10.817 1.00 16.29 209 ALA A CA 1
ATOM 1566 C C . ALA A 1 232 ? -14.330 -31.440 9.805 1.00 16.41 209 ALA A C 1
ATOM 1567 O O . ALA A 1 232 ? -14.958 -30.508 9.312 1.00 17.80 209 ALA A O 1
ATOM 1569 N N . PHE A 1 233 ? -13.052 -31.684 9.488 1.00 15.83 210 PHE A N 1
ATOM 1570 C CA . PHE A 1 233 ? -12.430 -30.836 8.469 1.00 16.80 210 PHE A CA 1
ATOM 1571 C C . PHE A 1 233 ? -12.914 -31.142 7.049 1.00 17.77 210 PHE A C 1
ATOM 1572 O O . PHE A 1 233 ? -12.971 -30.226 6.211 1.00 18.10 210 PHE A O 1
ATOM 1580 N N . SER A 1 234 ? -13.309 -32.400 6.792 1.00 16.49 211 SER A N 1
ATOM 1581 C CA . SER A 1 234 ? -13.905 -32.745 5.474 1.00 18.33 211 SER A CA 1
ATOM 1582 C C . SER A 1 234 ? -15.227 -32.034 5.257 1.00 19.03 211 SER A C 1
ATOM 1583 O O . SER A 1 234 ? -15.505 -31.632 4.113 1.00 19.83 211 SER A O 1
ATOM 1586 N N . MET A 1 235 ? -16.033 -31.850 6.306 1.00 18.97 212 MET A N 1
ATOM 1587 C CA . MET A 1 235 ? -17.322 -31.180 6.124 1.00 19.07 212 MET A CA 1
ATOM 1588 C C . MET A 1 235 ? -17.152 -29.677 5.923 1.00 18.15 212 MET A C 1
ATOM 1589 O O . MET A 1 235 ? -18.103 -28.991 5.503 1.00 19.65 212 MET A O 1
ATOM 1594 N N . MET A 1 236 ? -15.930 -29.163 6.129 1.00 17.18 213 MET A N 1
ATOM 1595 C CA . MET A 1 236 ? -15.575 -27.800 5.724 1.00 16.58 213 MET A CA 1
ATOM 1596 C C . MET A 1 236 ? -15.151 -27.700 4.264 1.00 17.32 213 MET A C 1
ATOM 1597 O O . MET A 1 236 ? -14.870 -26.605 3.758 1.00 16.55 213 MET A O 1
ATOM 1602 N N . ARG A 1 237 ? -15.035 -28.836 3.604 1.00 17.14 214 ARG A N 1
ATOM 1603 C CA . ARG A 1 237 ? -14.524 -28.915 2.218 1.00 16.60 214 ARG A CA 1
ATOM 1604 C C . ARG A 1 237 ? -13.076 -28.359 2.128 1.00 19.16 214 ARG A C 1
ATOM 1605 O O . ARG A 1 237 ? -12.718 -27.570 1.232 1.00 19.99 214 ARG A O 1
ATOM 1613 N N . ALA A 1 238 ? -12.302 -28.615 3.172 1.00 17.19 215 ALA A N 1
ATOM 1614 C CA . ALA A 1 238 ? -10.922 -28.066 3.239 1.00 17.86 215 ALA A CA 1
ATOM 1615 C C . ALA A 1 238 ? -9.823 -29.079 2.882 1.00 18.89 215 ALA A C 1
ATOM 1616 O O . ALA A 1 238 ? -8.646 -28.678 2.776 1.00 18.21 215 ALA A O 1
ATOM 1618 N N . MET A 1 239 ? -10.200 -30.347 2.724 1.00 17.67 216 MET A N 1
ATOM 1619 C CA . MET A 1 239 ? -9.189 -31.429 2.633 1.00 16.94 216 MET A CA 1
ATOM 1620 C C . MET A 1 239 ? -9.037 -31.982 1.224 1.00 16.05 216 MET A C 1
ATOM 1621 O O . MET A 1 239 ? -10.017 -32.147 0.453 1.00 18.98 216 MET A O 1
ATOM 1626 N N . SER A 1 240 ? -7.774 -32.281 0.876 1.00 16.79 217 SER A N 1
ATOM 1627 C CA . SER A 1 240 ? -7.554 -33.030 -0.368 1.00 17.71 217 SER A CA 1
ATOM 1628 C C . SER A 1 240 ? -8.205 -34.423 -0.319 1.00 18.89 217 SER A C 1
ATOM 1629 O O . SER A 1 240 ? -8.169 -35.149 0.678 1.00 19.49 217 SER A O 1
ATOM 1632 N N . THR A 1 241 ? -8.700 -34.840 -1.491 1.00 20.08 218 THR A N 1
ATOM 1633 C CA . THR A 1 241 ? -9.201 -36.201 -1.665 1.00 20.74 218 THR A CA 1
ATOM 1634 C C . THR A 1 241 ? -8.510 -36.929 -2.805 1.00 22.13 218 THR A C 1
ATOM 1635 O O . THR A 1 241 ? -9.090 -37.837 -3.428 1.00 22.27 218 THR A O 1
ATOM 1639 N N . ARG A 1 242 ? -7.233 -36.620 -2.998 1.00 20.40 219 ARG A N 1
ATOM 1640 C CA A ARG A 1 242 ? -6.495 -37.254 -4.087 0.50 21.01 219 ARG A CA 1
ATOM 1641 C CA B ARG A 1 242 ? -6.450 -37.248 -4.069 0.50 21.10 219 ARG A CA 1
ATOM 1642 C C . ARG A 1 242 ? -5.948 -38.599 -3.587 1.00 20.80 219 ARG A C 1
ATOM 1643 O O . ARG A 1 242 ? -4.735 -38.799 -3.371 1.00 23.44 219 ARG A O 1
ATOM 1658 N N . ASN A 1 243 ? -6.871 -39.545 -3.384 1.00 21.47 220 ASN A N 1
ATOM 1659 C CA . ASN A 1 243 ? -6.571 -40.755 -2.637 1.00 21.05 220 ASN A CA 1
ATOM 1660 C C . ASN A 1 243 ? -5.752 -41.738 -3.458 1.00 23.70 220 ASN A C 1
ATOM 1661 O O . ASN A 1 243 ? -5.043 -42.583 -2.877 1.00 24.45 220 ASN A O 1
ATOM 1666 N N . ASP A 1 244 ? -5.819 -41.616 -4.780 1.00 23.18 221 ASP A N 1
ATOM 1667 C CA A ASP A 1 244 ? -5.119 -42.564 -5.647 0.50 26.63 221 ASP A CA 1
ATOM 1668 C CA B ASP A 1 244 ? -5.111 -42.609 -5.576 0.50 27.41 221 ASP A CA 1
ATOM 1669 C C . ASP A 1 244 ? -3.604 -42.352 -5.682 1.00 26.87 221 ASP A C 1
ATOM 1670 O O . ASP A 1 244 ? -2.834 -43.288 -6.016 1.00 26.78 221 ASP A O 1
ATOM 1679 N N . GLU A 1 245 ? -3.157 -41.136 -5.340 1.00 24.91 222 GLU A N 1
ATOM 1680 C CA . GLU A 1 245 ? -1.723 -40.815 -5.391 1.00 23.70 222 GLU A CA 1
ATOM 1681 C C . GLU A 1 245 ? -1.357 -40.010 -4.145 1.00 22.28 222 GLU A C 1
ATOM 1682 O O . GLU A 1 245 ? -1.224 -38.779 -4.195 1.00 21.30 222 GLU A O 1
ATOM 1688 N N . PRO A 1 246 ? -1.253 -40.677 -2.991 1.00 21.77 223 PRO A N 1
ATOM 1689 C CA . PRO A 1 246 ? -1.217 -39.938 -1.730 1.00 20.77 223 PRO A CA 1
ATOM 1690 C C . PRO A 1 246 ? -0.029 -38.959 -1.655 1.00 20.52 223 PRO A C 1
ATOM 1691 O O . PRO A 1 246 ? -0.220 -37.849 -1.161 1.00 20.81 223 PRO A O 1
ATOM 1695 N N . GLU A 1 247 ? 1.151 -39.334 -2.175 1.00 21.52 224 GLU A N 1
ATOM 1696 C CA A GLU A 1 247 ? 2.334 -38.463 -2.131 0.50 21.34 224 GLU A CA 1
ATOM 1697 C CA B GLU A 1 247 ? 2.332 -38.446 -2.105 0.50 20.21 224 GLU A CA 1
ATOM 1698 C C . GLU A 1 247 ? 2.192 -37.210 -3.013 1.00 18.79 224 GLU A C 1
ATOM 1699 O O . GLU A 1 247 ? 2.917 -36.203 -2.825 1.00 20.55 224 GLU A O 1
ATOM 1710 N N . ARG A 1 248 ? 1.243 -37.257 -3.961 1.00 19.93 225 ARG A N 1
ATOM 1711 C CA . ARG A 1 248 ? 1.004 -36.119 -4.866 1.00 19.41 225 ARG A CA 1
ATOM 1712 C C . ARG A 1 248 ? -0.140 -35.213 -4.408 1.00 19.71 225 ARG A C 1
ATOM 1713 O O . ARG A 1 248 ? -0.470 -34.243 -5.081 1.00 19.75 225 ARG A O 1
ATOM 1721 N N . ALA A 1 249 ? -0.810 -35.573 -3.315 1.00 19.13 226 ALA A N 1
ATOM 1722 C CA . ALA A 1 249 ? -2.036 -34.883 -2.923 1.00 19.32 226 ALA A CA 1
ATOM 1723 C C . ALA A 1 249 ? -1.801 -33.467 -2.377 1.00 17.50 226 ALA A C 1
ATOM 1724 O O . ALA A 1 249 ? -2.625 -32.571 -2.652 1.00 18.46 226 ALA A O 1
ATOM 1726 N N . SER A 1 250 ? -0.774 -33.293 -1.535 1.00 16.01 227 SER A N 1
ATOM 1727 C CA . SER A 1 250 ? -0.556 -31.955 -0.911 1.00 16.79 227 SER A CA 1
ATOM 1728 C C . SER A 1 250 ? 0.226 -31.039 -1.877 1.00 17.29 227 SER A C 1
ATOM 1729 O O . SER A 1 250 ? 1.433 -31.275 -2.088 1.00 17.05 227 SER A O 1
ATOM 1732 N N . ARG A 1 251 ? -0.439 -30.043 -2.463 1.00 16.88 228 ARG A N 1
ATOM 1733 C CA . ARG A 1 251 ? 0.193 -29.275 -3.541 1.00 16.49 228 ARG A CA 1
ATOM 1734 C C . ARG A 1 251 ? 0.214 -27.765 -3.298 1.00 17.17 228 ARG A C 1
ATOM 1735 O O . ARG A 1 251 ? -0.334 -26.990 -4.069 1.00 17.62 228 ARG A O 1
ATOM 1743 N N . PRO A 1 252 ? 0.836 -27.333 -2.199 1.00 17.05 229 PRO A N 1
ATOM 1744 C CA . PRO A 1 252 ? 0.766 -25.910 -1.909 1.00 17.10 229 PRO A CA 1
ATOM 1745 C C . PRO A 1 252 ? 1.322 -25.044 -3.042 1.00 17.45 229 PRO A C 1
ATOM 1746 O O . PRO A 1 252 ? 2.380 -25.347 -3.628 1.00 17.74 229 PRO A O 1
ATOM 1750 N N . PHE A 1 253 ? 0.567 -24.002 -3.378 1.00 16.16 230 PHE A N 1
ATOM 1751 C CA . PHE A 1 253 ? 0.895 -22.983 -4.432 1.00 17.78 230 PHE A CA 1
ATOM 1752 C C . PHE A 1 253 ? 0.743 -23.545 -5.849 1.00 18.31 230 PHE A C 1
ATOM 1753 O O . PHE A 1 253 ? 0.863 -22.802 -6.800 1.00 19.30 230 PHE A O 1
ATOM 1761 N N . ASP A 1 254 ? 0.441 -24.827 -5.978 1.00 17.73 231 ASP A N 1
ATOM 1762 C CA . ASP A 1 254 ? 0.281 -25.441 -7.300 1.00 17.92 231 ASP A CA 1
ATOM 1763 C C . ASP A 1 254 ? -1.108 -25.161 -7.867 1.00 20.65 231 ASP A C 1
ATOM 1764 O O . ASP A 1 254 ? -2.113 -25.105 -7.119 1.00 19.47 231 ASP A O 1
ATOM 1769 N N . LYS A 1 255 ? -1.211 -25.042 -9.198 1.00 20.11 232 LYS A N 1
ATOM 1770 C CA A LYS A 1 255 ? -2.520 -24.723 -9.760 0.50 20.99 232 LYS A CA 1
ATOM 1771 C CA B LYS A 1 255 ? -2.505 -24.796 -9.856 0.50 20.92 232 LYS A CA 1
ATOM 1772 C C . LYS A 1 255 ? -3.564 -25.824 -9.484 1.00 22.60 232 LYS A C 1
ATOM 1773 O O . LYS A 1 255 ? -4.778 -25.543 -9.443 1.00 23.92 232 LYS A O 1
ATOM 1784 N N . ASP A 1 256 ? -3.123 -27.072 -9.304 1.00 20.27 233 ASP A N 1
ATOM 1785 C CA . ASP A 1 256 ? -4.060 -28.219 -9.176 1.00 23.08 233 ASP A CA 1
ATOM 1786 C C . ASP A 1 256 ? -4.328 -28.616 -7.722 1.00 20.13 233 ASP A C 1
ATOM 1787 O O . ASP A 1 256 ? -4.905 -29.679 -7.459 1.00 22.14 233 ASP A O 1
ATOM 1792 N N . ARG A 1 257 ? -3.968 -27.743 -6.773 1.00 18.95 234 ARG A N 1
ATOM 1793 C CA . ARG A 1 257 ? -4.240 -28.096 -5.366 1.00 19.43 234 ARG A CA 1
ATOM 1794 C C . ARG A 1 257 ? -5.741 -28.231 -5.065 1.00 17.86 234 ARG A C 1
ATOM 1795 O O . ARG A 1 257 ? -6.599 -27.578 -5.692 1.00 21.65 234 ARG A O 1
ATOM 1803 N N . ASP A 1 258 ? -6.022 -29.032 -4.051 1.00 18.37 235 ASP A N 1
ATOM 1804 C CA . ASP A 1 258 ? -7.419 -29.270 -3.702 1.00 18.31 235 ASP A CA 1
ATOM 1805 C C . ASP A 1 258 ? -7.585 -29.473 -2.214 1.00 19.81 235 ASP A C 1
ATOM 1806 O O . ASP A 1 258 ? -8.440 -30.261 -1.760 1.00 20.87 235 ASP A O 1
ATOM 1811 N N . GLY A 1 259 ? -6.785 -28.735 -1.435 1.00 17.11 236 GLY A N 1
ATOM 1812 C CA . GLY A 1 259 ? -6.988 -28.781 0.023 1.00 17.97 236 GLY A CA 1
ATOM 1813 C C . GLY A 1 259 ? -5.794 -29.398 0.745 1.00 17.01 236 GLY A C 1
ATOM 1814 O O . GLY A 1 259 ? -4.840 -29.876 0.131 1.00 17.77 236 GLY A O 1
ATOM 1815 N N . PHE A 1 260 ? -5.901 -29.442 2.067 1.00 16.86 237 PHE A N 1
ATOM 1816 C CA . PHE A 1 260 ? -4.758 -29.870 2.882 1.00 15.10 237 PHE A CA 1
ATOM 1817 C C . PHE A 1 260 ? -4.779 -31.367 3.132 1.00 16.29 237 PHE A C 1
ATOM 1818 O O . PHE A 1 260 ? -5.815 -32.050 2.974 1.00 17.52 237 PHE A O 1
ATOM 1826 N N . VAL A 1 261 ? -3.621 -31.854 3.585 1.00 15.79 238 VAL A N 1
ATOM 1827 C CA . VAL A 1 261 ? -3.497 -33.282 3.949 1.00 16.02 238 VAL A CA 1
ATOM 1828 C C . VAL A 1 261 ? -2.934 -33.330 5.369 1.00 18.10 238 VAL A C 1
ATOM 1829 O O . VAL A 1 261 ? -2.048 -32.563 5.727 1.00 16.68 238 VAL A O 1
ATOM 1833 N N . PHE A 1 262 ? -3.555 -34.149 6.227 1.00 15.05 239 PHE A N 1
ATOM 1834 C CA . PHE A 1 262 ? -2.996 -34.289 7.581 1.00 14.70 239 PHE A CA 1
ATOM 1835 C C . PHE A 1 262 ? -1.647 -34.971 7.534 1.00 17.40 239 PHE A C 1
ATOM 1836 O O . PHE A 1 262 ? -1.509 -36.034 6.881 1.00 17.06 239 PHE A O 1
ATOM 1844 N N . GLY A 1 263 ? -0.718 -34.467 8.346 1.00 15.11 240 GLY A N 1
ATOM 1845 C CA . GLY A 1 263 ? 0.572 -35.173 8.544 1.00 15.06 240 GLY A CA 1
ATOM 1846 C C . GLY A 1 263 ? 0.953 -34.934 9.986 1.00 15.97 240 GLY A C 1
ATOM 1847 O O . GLY A 1 263 ? 1.102 -33.797 10.436 1.00 17.01 240 GLY A O 1
ATOM 1848 N N . GLU A 1 264 ? 1.013 -36.013 10.777 1.00 15.62 241 GLU A N 1
ATOM 1849 C CA . GLU A 1 264 ? 1.261 -35.868 12.208 1.00 15.79 241 GLU A CA 1
ATOM 1850 C C . GLU A 1 264 ? 2.643 -35.324 12.524 1.00 14.04 241 GLU A C 1
ATOM 1851 O O . GLU A 1 264 ? 3.630 -35.597 11.819 1.00 16.27 241 GLU A O 1
ATOM 1857 N N . ALA A 1 265 ? 2.700 -34.541 13.601 1.00 15.57 242 ALA A N 1
ATOM 1858 C CA . ALA A 1 265 ? 4.011 -34.085 14.080 1.00 14.13 242 ALA A CA 1
ATOM 1859 C C . ALA A 1 265 ? 3.866 -33.544 15.486 1.00 14.29 242 ALA A C 1
ATOM 1860 O O . ALA A 1 265 ? 2.752 -33.259 15.965 1.00 16.00 242 ALA A O 1
ATOM 1862 N N . GLY A 1 266 ? 5.043 -33.379 16.107 1.00 15.50 243 GLY A N 1
ATOM 1863 C CA . GLY A 1 266 ? 5.210 -32.514 17.275 1.00 15.98 243 GLY A CA 1
ATOM 1864 C C . GLY A 1 266 ? 6.637 -31.975 17.203 1.00 15.30 243 GLY A C 1
ATOM 1865 O O . GLY A 1 266 ? 7.505 -32.585 16.614 1.00 16.78 243 GLY A O 1
ATOM 1866 N N . ALA A 1 267 ? 6.846 -30.768 17.754 1.00 15.07 244 ALA A N 1
ATOM 1867 C CA . ALA A 1 267 ? 8.209 -30.197 17.675 1.00 15.24 244 ALA A CA 1
ATOM 1868 C C . ALA A 1 267 ? 8.444 -29.209 18.795 1.00 16.23 244 ALA A C 1
ATOM 1869 O O . ALA A 1 267 ? 7.529 -28.444 19.133 1.00 15.97 244 ALA A O 1
ATOM 1871 N N . LEU A 1 268 ? 9.657 -29.242 19.339 1.00 15.49 245 LEU A N 1
ATOM 1872 C CA . LEU A 1 268 ? 10.032 -28.256 20.371 1.00 16.32 245 LEU A CA 1
ATOM 1873 C C . LEU A 1 268 ? 11.423 -27.714 20.035 1.00 15.92 245 LEU A C 1
ATOM 1874 O O . LEU A 1 268 ? 12.258 -28.371 19.357 1.00 16.65 245 LEU A O 1
ATOM 1879 N N . MET A 1 269 ? 11.660 -26.482 20.475 1.00 15.34 246 MET A N 1
ATOM 1880 C CA . MET A 1 269 ? 13.007 -25.948 20.429 1.00 15.73 246 MET A CA 1
ATOM 1881 C C . MET A 1 269 ? 13.388 -25.313 21.752 1.00 17.65 246 MET A C 1
ATOM 1882 O O . MET A 1 269 ? 12.548 -25.009 22.587 1.00 17.36 246 MET A O 1
ATOM 1887 N N . LEU A 1 270 ? 14.696 -25.298 22.025 1.00 17.08 247 LEU A N 1
ATOM 1888 C CA . LEU A 1 270 ? 15.215 -24.630 23.211 1.00 17.50 247 LEU A CA 1
ATOM 1889 C C . LEU A 1 270 ? 15.761 -23.282 22.746 1.00 17.84 247 LEU A C 1
ATOM 1890 O O . LEU A 1 270 ? 16.582 -23.228 21.813 1.00 17.78 247 LEU A O 1
ATOM 1895 N N . ILE A 1 271 ? 15.309 -22.204 23.367 1.00 16.91 248 ILE A N 1
ATOM 1896 C CA . ILE A 1 271 ? 15.793 -20.844 23.072 1.00 16.82 248 ILE A CA 1
ATOM 1897 C C . ILE A 1 271 ? 16.355 -20.265 24.363 1.00 17.60 248 ILE A C 1
ATOM 1898 O O . ILE A 1 271 ? 15.909 -20.624 25.468 1.00 17.39 248 ILE A O 1
ATOM 1903 N N . GLU A 1 272 ? 17.380 -19.417 24.246 1.00 18.28 249 GLU A N 1
ATOM 1904 C CA . GLU A 1 272 ? 17.974 -18.834 25.458 1.00 17.56 249 GLU A CA 1
ATOM 1905 C C . GLU A 1 272 ? 18.706 -17.559 25.055 1.00 18.37 249 GLU A C 1
ATOM 1906 O O . GLU A 1 272 ? 19.039 -17.378 23.889 1.00 18.22 249 GLU A O 1
ATOM 1912 N N . THR A 1 273 ? 19.021 -16.713 26.038 1.00 18.38 250 THR A N 1
ATOM 1913 C CA . THR A 1 273 ? 19.837 -15.561 25.673 1.00 20.29 250 THR A CA 1
ATOM 1914 C C . THR A 1 273 ? 21.196 -16.075 25.180 1.00 20.01 250 THR A C 1
ATOM 1915 O O . THR A 1 273 ? 21.696 -17.137 25.598 1.00 21.50 250 THR A O 1
ATOM 1919 N N . GLU A 1 274 ? 21.765 -15.287 24.274 1.00 20.62 251 GLU A N 1
ATOM 1920 C CA . GLU A 1 274 ? 23.113 -15.605 23.773 1.00 21.48 251 GLU A CA 1
ATOM 1921 C C . GLU A 1 274 ? 24.109 -15.694 24.925 1.00 23.00 251 GLU A C 1
ATOM 1922 O O . GLU A 1 274 ? 24.950 -16.579 24.918 1.00 23.30 251 GLU A O 1
ATOM 1928 N N . GLU A 1 275 ? 23.967 -14.828 25.931 1.00 22.18 252 GLU A N 1
ATOM 1929 C CA A GLU A 1 275 ? 24.823 -14.841 27.130 0.50 24.80 252 GLU A CA 1
ATOM 1930 C CA B GLU A 1 275 ? 24.945 -14.927 27.006 0.50 23.62 252 GLU A CA 1
ATOM 1931 C C . GLU A 1 275 ? 24.719 -16.183 27.853 1.00 23.06 252 GLU A 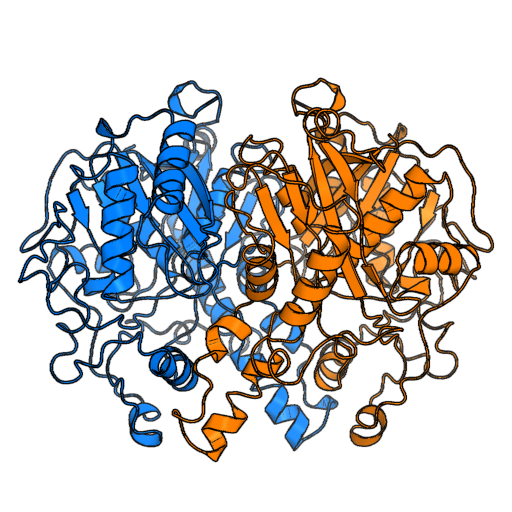C 1
ATOM 1932 O O . GLU A 1 275 ? 25.722 -16.774 28.311 1.00 25.13 252 GLU A O 1
ATOM 1943 N N . HIS A 1 276 ? 23.470 -16.620 28.024 1.00 22.75 253 HIS A N 1
ATOM 1944 C CA . HIS A 1 276 ? 23.198 -17.856 28.738 1.00 22.66 253 HIS A CA 1
ATOM 1945 C C . HIS A 1 276 ? 23.793 -19.005 27.964 1.00 22.91 253 HIS A C 1
ATOM 1946 O O . HIS A 1 276 ? 24.399 -19.910 28.548 1.00 23.18 253 HIS A O 1
ATOM 1953 N N . ALA A 1 277 ? 23.641 -18.985 26.640 1.00 21.83 254 ALA A N 1
ATOM 1954 C CA . ALA A 1 277 ? 24.169 -20.121 25.854 1.00 21.93 254 ALA A CA 1
ATOM 1955 C C . ALA A 1 277 ? 25.697 -20.148 25.960 1.00 24.79 254 ALA A C 1
ATOM 1956 O O . ALA A 1 277 ? 26.319 -21.197 26.121 1.00 25.02 254 ALA A O 1
ATOM 1958 N N . LYS A 1 278 ? 26.327 -18.975 25.864 1.00 22.74 255 LYS A N 1
ATOM 1959 C CA . LYS A 1 278 ? 27.779 -18.901 25.897 1.00 24.07 255 LYS A CA 1
ATOM 1960 C C . LYS A 1 278 ? 28.298 -19.390 27.247 1.00 27.74 255 LYS A C 1
ATOM 1961 O O . LYS A 1 278 ? 29.305 -20.114 27.295 1.00 29.30 255 LYS A O 1
ATOM 1967 N N . ALA A 1 279 ? 27.580 -19.079 28.328 1.00 25.82 256 ALA A N 1
ATOM 1968 C CA . ALA A 1 279 ? 28.115 -19.396 29.655 1.00 26.37 256 ALA A CA 1
ATOM 1969 C C . ALA A 1 279 ? 28.136 -20.906 29.881 1.00 27.65 256 ALA A C 1
ATOM 1970 O O . ALA A 1 279 ? 28.995 -21.394 30.634 1.00 32.42 256 ALA A O 1
ATOM 1972 N N . ARG A 1 280 ? 27.249 -21.633 29.203 1.00 25.93 257 ARG A N 1
ATOM 1973 C CA . ARG A 1 280 ? 27.200 -23.093 29.364 1.00 27.37 257 ARG A CA 1
ATOM 1974 C C . ARG A 1 280 ? 27.775 -23.838 28.175 1.00 28.44 257 ARG A C 1
ATOM 1975 O O . ARG A 1 280 ? 27.764 -25.074 28.150 1.00 31.20 257 ARG A O 1
ATOM 1983 N N . GLY A 1 281 ? 28.341 -23.113 27.217 1.00 29.36 258 GLY A N 1
ATOM 1984 C CA . GLY A 1 281 ? 29.012 -23.748 26.071 1.00 30.64 258 GLY A CA 1
ATOM 1985 C C . GLY A 1 281 ? 28.121 -24.367 25.016 1.00 29.98 258 GLY A C 1
ATOM 1986 O O . GLY A 1 281 ? 28.527 -25.308 24.312 1.00 32.56 258 GLY A O 1
ATOM 1987 N N . ALA A 1 282 ? 26.885 -23.886 24.948 1.00 26.38 259 ALA A N 1
ATOM 1988 C CA . ALA A 1 282 ? 25.943 -24.382 23.939 1.00 27.73 259 ALA A CA 1
ATOM 1989 C C . ALA A 1 282 ? 26.282 -23.764 22.583 1.00 30.83 259 ALA A C 1
ATOM 1990 O O . ALA A 1 282 ? 26.460 -22.551 22.517 1.00 36.75 259 ALA A O 1
ATOM 1992 N N . LYS A 1 283 ? 26.236 -24.533 21.494 1.00 28.95 260 LYS A N 1
ATOM 1993 C CA A LYS A 1 283 ? 26.434 -23.907 20.169 0.50 28.59 260 LYS A CA 1
ATOM 1994 C CA B LYS A 1 283 ? 26.436 -24.040 20.147 0.50 28.56 260 LYS A CA 1
ATOM 1995 C C . LYS A 1 283 ? 25.078 -23.665 19.542 1.00 25.72 260 LYS A C 1
ATOM 1996 O O . LYS A 1 283 ? 24.318 -24.591 19.207 1.00 29.27 260 LYS A O 1
ATOM 2007 N N . PRO A 1 284 ? 24.842 -22.385 19.279 1.00 25.95 261 PRO A N 1
ATOM 2008 C CA . PRO A 1 284 ? 23.574 -22.024 18.649 1.00 22.90 261 PRO A CA 1
ATOM 2009 C C . PRO A 1 284 ? 23.427 -22.617 17.232 1.00 22.48 261 PRO A C 1
ATOM 2010 O O . PRO A 1 284 ? 24.383 -22.625 16.440 1.00 23.61 261 PRO A O 1
ATOM 2014 N N . LEU A 1 285 ? 22.172 -22.922 16.895 1.00 20.50 262 LEU A N 1
ATOM 2015 C CA A LEU A 1 285 ? 21.800 -23.306 15.540 0.50 20.80 262 LEU A CA 1
ATOM 2016 C CA B LEU A 1 285 ? 21.772 -23.301 15.536 0.50 19.30 262 LEU A CA 1
ATOM 2017 C C . LEU A 1 285 ? 21.365 -22.113 14.675 1.00 21.73 262 LEU A C 1
ATOM 2018 O O . LEU A 1 285 ? 21.420 -22.191 13.439 1.00 21.60 262 LEU A O 1
ATOM 2027 N N . ALA A 1 286 ? 20.845 -21.065 15.319 1.00 19.16 263 ALA A N 1
ATOM 2028 C CA . ALA A 1 286 ? 20.293 -19.876 14.662 1.00 19.73 263 ALA A CA 1
ATOM 2029 C C . ALA A 1 286 ? 19.937 -18.884 15.727 1.00 19.33 263 ALA A C 1
ATOM 2030 O O . ALA A 1 286 ? 20.047 -19.174 16.929 1.00 19.71 263 ALA A O 1
ATOM 2032 N N . ARG A 1 287 ? 19.539 -17.701 15.247 1.00 18.55 264 ARG A N 1
ATOM 2033 C CA . ARG A 1 287 ? 19.064 -16.628 16.129 1.00 17.59 264 ARG A CA 1
ATOM 2034 C C . ARG A 1 287 ? 17.562 -16.464 15.956 1.00 17.50 264 ARG A C 1
ATOM 2035 O O . ARG A 1 287 ? 17.054 -16.546 14.814 1.00 18.50 264 ARG A O 1
ATOM 2043 N N . LEU A 1 288 ? 16.828 -16.179 17.047 1.00 16.61 265 LEU A N 1
ATOM 2044 C CA . LEU A 1 288 ? 15.398 -15.847 16.946 1.00 18.17 265 LEU A CA 1
ATOM 2045 C C . LEU A 1 288 ? 15.254 -14.355 17.250 1.00 16.57 265 LEU A C 1
ATOM 2046 O O . LEU A 1 288 ? 15.610 -13.940 18.367 1.00 18.07 265 LEU A O 1
ATOM 2051 N N . LEU A 1 289 ? 15.003 -13.571 16.199 1.00 17.67 266 LEU A N 1
ATOM 2052 C CA . LEU A 1 289 ? 15.237 -12.110 16.198 1.00 17.66 266 LEU A CA 1
ATOM 2053 C C . LEU A 1 289 ? 14.006 -11.303 16.542 1.00 18.39 266 LEU A C 1
ATOM 2054 O O . LEU A 1 289 ? 14.111 -10.123 16.926 1.00 19.47 266 LEU A O 1
ATOM 2059 N N . GLY A 1 290 ? 12.828 -11.831 16.180 1.00 18.11 267 GLY A N 1
ATOM 2060 C CA . GLY A 1 290 ? 11.609 -11.065 16.458 1.00 18.24 267 GLY A CA 1
ATOM 2061 C C . GLY A 1 290 ? 10.362 -11.807 16.026 1.00 18.87 267 GLY A C 1
ATOM 2062 O O . GLY A 1 290 ? 10.453 -12.880 15.461 1.00 18.15 267 GLY A O 1
ATOM 2063 N N . ALA A 1 291 ? 9.215 -11.327 16.463 1.00 18.11 268 ALA A N 1
ATOM 2064 C CA . ALA A 1 291 ? 7.955 -12.046 16.262 1.00 18.24 268 ALA A CA 1
ATOM 2065 C C . ALA A 1 291 ? 6.859 -11.035 16.071 1.00 20.02 268 ALA A C 1
ATOM 2066 O O . ALA A 1 291 ? 6.875 -9.962 16.710 1.00 23.83 268 ALA A O 1
ATOM 2068 N N . GLY A 1 292 ? 5.935 -11.344 15.172 1.00 16.55 269 GLY A N 1
ATOM 2069 C CA . GLY A 1 292 ? 4.773 -10.419 15.005 1.00 16.66 269 GLY A CA 1
ATOM 2070 C C . GLY A 1 292 ? 3.499 -11.249 15.048 1.00 16.68 269 GLY A C 1
ATOM 2071 O O . GLY A 1 292 ? 3.406 -12.352 14.468 1.00 16.24 269 GLY A O 1
ATOM 2072 N N . ILE A 1 293 ? 2.529 -10.702 15.766 1.00 16.29 270 ILE A N 1
ATOM 2073 C CA . ILE A 1 293 ? 1.206 -11.353 15.867 1.00 16.09 270 ILE A CA 1
ATOM 2074 C C . ILE A 1 293 ? 0.130 -10.325 15.560 1.00 17.25 270 ILE A C 1
ATOM 2075 O O . ILE A 1 293 ? 0.100 -9.231 16.161 1.00 18.86 270 ILE A O 1
ATOM 2080 N N . THR A 1 294 ? -0.724 -10.650 14.591 1.00 15.83 271 THR A N 1
ATOM 2081 C CA . THR A 1 294 ? -1.865 -9.782 14.274 1.00 15.85 271 THR A CA 1
ATOM 2082 C C . THR A 1 294 ? -3.103 -10.621 14.068 1.00 15.48 271 THR A C 1
ATOM 2083 O O . THR A 1 294 ? -3.069 -11.848 14.277 1.00 14.93 271 THR A O 1
ATOM 2087 N N . SER A 1 295 ? -4.229 -9.996 13.749 1.00 14.13 272 SER A N 1
ATOM 2088 C CA . SER A 1 295 ? -5.450 -10.722 13.459 1.00 15.93 272 SER A CA 1
ATOM 2089 C C . SER A 1 295 ? -6.189 -10.054 12.305 1.00 14.85 272 SER A C 1
ATOM 2090 O O . SER A 1 295 ? -6.030 -8.847 12.058 1.00 16.43 272 SER A O 1
ATOM 2093 N N . ASP A 1 296 ? -7.005 -10.852 11.625 1.00 15.12 273 ASP A N 1
ATOM 2094 C CA . ASP A 1 296 ? -7.659 -10.345 10.413 1.00 15.32 273 ASP A CA 1
ATOM 2095 C C . ASP A 1 296 ? -8.930 -9.540 10.700 1.00 16.99 273 ASP A C 1
ATOM 2096 O O . ASP A 1 296 ? -9.291 -8.713 9.850 1.00 17.48 273 ASP A O 1
ATOM 2101 N N . ALA A 1 297 ? -9.689 -9.917 11.726 1.00 16.39 274 ALA A N 1
ATOM 2102 C CA . ALA A 1 297 ? -11.135 -9.522 11.797 1.00 16.89 274 ALA A CA 1
ATOM 2103 C C .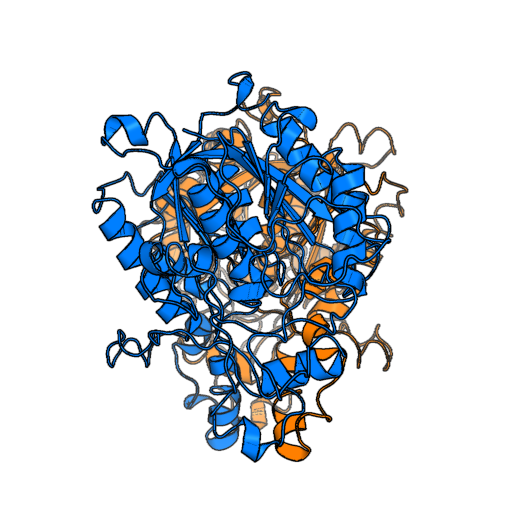 ALA A 1 297 ? -11.839 -9.499 10.427 1.00 19.18 274 ALA A C 1
ATOM 2104 O O . ALA A 1 297 ? -12.428 -8.488 10.017 1.00 19.81 274 ALA A O 1
ATOM 2106 N N . PHE A 1 298 ? -11.830 -10.664 9.781 1.00 17.50 275 PHE A N 1
ATOM 2107 C CA . PHE A 1 298 ? -12.443 -10.825 8.452 1.00 16.47 275 PHE A CA 1
ATOM 2108 C C . PHE A 1 298 ? -13.451 -11.981 8.486 1.00 16.21 275 PHE A C 1
ATOM 2109 O O . PHE A 1 298 ? -14.652 -11.795 8.270 1.00 18.94 275 PHE A O 1
ATOM 2117 N N . HIS A 1 299 ? -12.936 -13.178 8.762 1.00 15.97 276 HIS A N 1
ATOM 2118 C CA . HIS A 1 299 ? -13.802 -14.364 8.740 1.00 16.13 276 HIS A CA 1
ATOM 2119 C C . HIS A 1 299 ? -13.236 -15.359 9.713 1.00 16.39 276 HIS A C 1
ATOM 2120 O O . HIS A 1 299 ? -12.013 -15.409 9.944 1.00 17.99 276 HIS A O 1
ATOM 2127 N N . MET A 1 300 ? -14.073 -16.254 10.230 1.00 15.16 277 MET A N 1
ATOM 2128 C CA A MET A 1 300 ? -13.577 -17.208 11.197 0.80 16.26 277 MET A CA 1
ATOM 2129 C CA B MET A 1 300 ? -13.605 -17.225 11.203 0.20 15.31 277 MET A CA 1
ATOM 2130 C C . MET A 1 300 ? -12.715 -18.304 10.576 1.00 15.86 277 MET A C 1
ATOM 2131 O O . MET A 1 300 ? -11.824 -18.845 11.233 1.00 17.98 277 MET A O 1
ATOM 2140 N N . VAL A 1 301 ? -12.998 -18.699 9.335 1.00 15.09 278 VAL A N 1
ATOM 2141 C CA . VAL A 1 301 ? -12.326 -19.899 8.801 1.00 14.95 278 VAL A CA 1
ATOM 2142 C C . VAL A 1 301 ? -11.818 -19.671 7.372 1.00 16.81 278 VAL A C 1
ATOM 2143 O O . VAL A 1 301 ? -11.496 -20.612 6.673 1.00 19.69 278 VAL A O 1
ATOM 2147 N N . ALA A 1 302 ? -11.720 -18.417 6.947 1.00 15.58 279 ALA A N 1
ATOM 2148 C CA . ALA A 1 302 ? -11.028 -18.125 5.686 1.00 15.52 279 ALA A CA 1
ATOM 2149 C C . ALA A 1 302 ? -10.176 -16.889 5.963 1.00 16.08 279 ALA A C 1
ATOM 2150 O O . ALA A 1 302 ? -10.598 -15.934 6.649 1.00 16.74 279 ALA A O 1
ATOM 2152 N N . PRO A 1 303 ? -8.946 -16.884 5.422 1.00 16.21 280 PRO A N 1
ATOM 2153 C CA . PRO A 1 303 ? -8.081 -15.711 5.632 1.00 15.57 280 PRO A CA 1
ATOM 2154 C C . PRO A 1 303 ? -8.511 -14.551 4.734 1.00 17.02 280 PRO A C 1
ATOM 2155 O O . PRO A 1 303 ? -9.066 -14.771 3.662 1.00 18.30 280 PRO A O 1
ATOM 2159 N N . ALA A 1 304 ? -8.265 -13.318 5.153 1.00 17.30 281 ALA A N 1
ATOM 2160 C CA . ALA A 1 304 ? -8.577 -12.199 4.269 1.00 16.81 281 ALA A CA 1
ATOM 2161 C C . ALA A 1 304 ? -7.778 -12.295 2.960 1.00 17.09 281 ALA A C 1
ATOM 2162 O O . ALA A 1 304 ? -6.568 -12.510 2.984 1.00 18.06 281 ALA A O 1
ATOM 2164 N N . ALA A 1 305 ? -8.459 -12.134 1.819 1.00 18.42 282 ALA A N 1
ATOM 2165 C CA . ALA A 1 305 ? -7.798 -12.356 0.531 1.00 18.59 282 ALA A CA 1
ATOM 2166 C C . ALA A 1 305 ? -6.668 -11.342 0.330 1.00 17.71 282 ALA A C 1
ATOM 2167 O O . ALA A 1 305 ? -5.708 -11.660 -0.395 1.00 18.77 282 ALA A O 1
ATOM 2169 N N . ASP A 1 306 ? -6.796 -10.146 0.913 1.00 18.50 283 ASP A N 1
ATOM 2170 C CA . ASP A 1 306 ? -5.789 -9.116 0.636 1.00 18.09 283 ASP A CA 1
ATOM 2171 C C . ASP A 1 306 ? -4.436 -9.337 1.329 1.00 17.90 283 ASP A C 1
ATOM 2172 O O . ASP A 1 306 ? -3.446 -8.678 0.968 1.00 18.84 283 ASP A O 1
ATOM 2177 N N . GLY A 1 307 ? -4.401 -10.276 2.283 1.00 17.06 284 GLY A N 1
ATOM 2178 C CA . GLY A 1 307 ? -3.148 -10.501 2.976 1.00 16.49 284 GLY A CA 1
ATOM 2179 C C . GLY A 1 307 ? -2.619 -9.336 3.805 1.00 17.60 284 GLY A C 1
ATOM 2180 O O . GLY A 1 307 ? -1.452 -9.393 4.186 1.00 18.12 284 GLY A O 1
ATOM 2181 N N . VAL A 1 308 ? -3.419 -8.304 4.094 1.00 17.22 285 VAL A N 1
ATOM 2182 C CA . VAL A 1 308 ? -2.846 -7.099 4.670 1.00 17.75 285 VAL A CA 1
ATOM 2183 C C . VAL A 1 308 ? -2.452 -7.301 6.123 1.00 16.62 285 VAL A C 1
ATOM 2184 O O . VAL A 1 308 ? -1.317 -6.989 6.534 1.00 17.29 285 VAL A O 1
ATOM 2188 N N . ARG A 1 309 ? -3.364 -7.809 6.951 1.00 15.94 286 ARG A N 1
ATOM 2189 C CA . ARG A 1 309 ? -2.968 -8.028 8.360 1.00 15.07 286 ARG A CA 1
ATOM 2190 C C . ARG A 1 309 ? -1.946 -9.167 8.481 1.00 15.95 286 ARG A C 1
ATOM 2191 O O . ARG A 1 309 ? -1.072 -9.115 9.333 1.00 15.99 286 ARG A O 1
ATOM 2199 N N . ALA A 1 310 ? -2.056 -10.199 7.636 1.00 15.99 287 ALA A N 1
ATOM 2200 C CA . ALA A 1 310 ? -1.034 -11.250 7.649 1.00 16.61 287 ALA A CA 1
ATOM 2201 C C . ALA A 1 310 ? 0.338 -10.674 7.263 1.00 15.32 287 ALA A C 1
ATOM 2202 O O . ALA A 1 310 ? 1.355 -10.961 7.925 1.00 17.13 287 ALA A O 1
ATOM 2204 N N . GLY A 1 311 ? 0.373 -9.836 6.221 1.00 15.87 288 GLY A N 1
ATOM 2205 C CA . GLY A 1 311 ? 1.654 -9.170 5.865 1.00 16.34 288 GLY A CA 1
ATOM 2206 C C . GLY A 1 311 ? 2.116 -8.283 7.012 1.00 18.14 288 GLY A C 1
ATOM 2207 O O . GLY A 1 311 ? 3.319 -8.199 7.232 1.00 17.85 288 GLY A O 1
ATOM 2208 N N . ARG A 1 312 ? 1.209 -7.630 7.756 1.00 16.78 289 ARG A N 1
ATOM 2209 C CA . ARG A 1 312 ? 1.646 -6.798 8.863 1.00 18.14 289 ARG A CA 1
ATOM 2210 C C . ARG A 1 312 ? 2.279 -7.664 9.974 1.00 17.90 289 ARG A C 1
ATOM 2211 O O . ARG A 1 312 ? 3.214 -7.167 10.625 1.00 17.96 289 ARG A O 1
ATOM 2219 N N . ALA A 1 313 ? 1.859 -8.913 10.182 1.00 16.00 290 ALA A N 1
ATOM 2220 C CA . ALA A 1 313 ? 2.572 -9.722 11.168 1.00 16.20 290 ALA A CA 1
ATOM 2221 C C . ALA A 1 313 ? 4.004 -9.948 10.716 1.00 15.88 290 ALA A C 1
ATOM 2222 O O . ALA A 1 313 ? 4.946 -9.891 11.537 1.00 15.96 290 ALA A O 1
ATOM 2224 N N . MET A 1 314 ? 4.202 -10.211 9.424 1.00 16.24 291 MET A N 1
ATOM 2225 C CA . MET A 1 314 ? 5.583 -10.354 8.910 1.00 16.08 291 MET A CA 1
ATOM 2226 C C . MET A 1 314 ? 6.355 -9.040 9.122 1.00 16.15 291 MET A C 1
ATOM 2227 O O . MET A 1 314 ? 7.494 -9.073 9.635 1.00 16.57 291 MET A O 1
ATOM 2232 N N . THR A 1 315 ? 5.762 -7.902 8.770 1.00 16.77 292 THR A N 1
ATOM 2233 C CA . THR A 1 315 ? 6.456 -6.649 8.941 1.00 18.04 292 THR A CA 1
ATOM 2234 C C . THR A 1 315 ? 6.779 -6.367 10.395 1.00 17.47 292 THR A C 1
ATOM 2235 O O . THR A 1 315 ? 7.889 -5.874 10.692 1.00 17.97 292 THR A O 1
ATOM 2239 N N . ARG A 1 316 ? 5.838 -6.645 11.299 1.00 17.11 293 ARG A N 1
ATOM 2240 C CA . ARG A 1 316 ? 6.134 -6.450 12.736 1.00 19.28 293 ARG A CA 1
ATOM 2241 C C . ARG A 1 316 ? 7.336 -7.308 13.199 1.00 18.16 293 ARG A C 1
ATOM 2242 O O . ARG A 1 316 ? 8.194 -6.822 13.946 1.00 17.92 293 ARG A O 1
ATOM 2250 N N . SER A 1 317 ? 7.439 -8.558 12.718 1.00 16.90 294 SER A N 1
ATOM 2251 C CA . SER A 1 317 ? 8.630 -9.372 13.073 1.00 16.62 294 SER A CA 1
ATOM 2252 C C . SER A 1 317 ? 9.914 -8.705 12.582 1.00 18.17 294 SER A C 1
ATOM 2253 O O . SER A 1 317 ? 10.917 -8.731 13.290 1.00 18.41 294 SER A O 1
ATOM 2256 N N . LEU A 1 318 ? 9.859 -8.025 11.430 1.00 18.35 295 LEU A N 1
ATOM 2257 C CA . LEU A 1 318 ? 11.045 -7.341 10.906 1.00 18.63 295 LEU A CA 1
ATOM 2258 C C . LEU A 1 318 ? 11.357 -6.104 11.716 1.00 20.24 295 LEU A C 1
ATOM 2259 O O . LEU A 1 318 ? 12.516 -5.852 11.981 1.00 20.31 295 LEU A O 1
ATOM 2264 N N . GLU A 1 319 ? 10.321 -5.364 12.112 1.00 18.95 296 GLU A N 1
ATOM 2265 C CA . GLU A 1 319 ? 10.532 -4.145 12.950 1.00 20.70 296 GLU A CA 1
ATOM 2266 C C . GLU A 1 319 ? 11.212 -4.510 14.257 1.00 21.17 296 GLU A C 1
ATOM 2267 O O . GLU A 1 319 ? 12.201 -3.856 14.628 1.00 21.24 296 GLU A O 1
ATOM 2273 N N . LEU A 1 320 ? 10.757 -5.624 14.870 1.00 19.97 297 LEU A N 1
ATOM 2274 C CA . LEU A 1 320 ? 11.349 -5.992 16.163 1.00 19.75 297 LEU A CA 1
ATOM 2275 C C . LEU A 1 320 ? 12.730 -6.607 15.994 1.00 19.76 297 LEU A C 1
ATOM 2276 O O . LEU A 1 320 ? 13.577 -6.416 16.871 1.00 20.35 297 LEU A O 1
ATOM 2281 N N . ALA A 1 321 ? 12.994 -7.251 14.855 1.00 18.23 298 ALA A N 1
ATOM 2282 C CA . ALA A 1 321 ? 14.340 -7.792 14.582 1.00 18.18 298 ALA A CA 1
ATOM 2283 C C . ALA A 1 321 ? 15.330 -6.685 14.243 1.00 21.60 298 ALA A C 1
ATOM 2284 O O . ALA A 1 321 ? 16.525 -6.872 14.460 1.00 22.02 298 ALA A O 1
ATOM 2286 N N . GLY A 1 322 ? 14.811 -5.591 13.685 1.00 20.14 299 GLY A N 1
ATOM 2287 C CA . GLY A 1 322 ? 15.624 -4.540 13.061 1.00 21.79 299 GLY A CA 1
ATOM 2288 C C . GLY A 1 322 ? 16.070 -4.837 11.640 1.00 21.09 299 GLY A C 1
ATOM 2289 O O . GLY A 1 322 ? 17.191 -4.442 11.252 1.00 24.14 299 GLY A O 1
ATOM 2290 N N . LEU A 1 323 ? 15.195 -5.493 10.865 1.00 19.77 300 LEU A N 1
ATOM 2291 C CA . LEU A 1 323 ? 15.490 -5.860 9.492 1.00 20.85 300 LEU A CA 1
ATOM 2292 C C . LEU A 1 323 ? 14.606 -5.101 8.520 1.00 21.89 300 LEU A C 1
ATOM 2293 O O . LEU A 1 323 ? 13.532 -4.639 8.907 1.00 23.49 300 LEU A O 1
ATOM 2298 N N . SER A 1 324 ? 15.058 -5.044 7.268 1.00 21.76 301 SER A N 1
ATOM 2299 C CA A SER A 1 324 ? 14.176 -4.628 6.171 0.50 23.18 301 SER A CA 1
ATOM 2300 C CA B SER A 1 324 ? 14.206 -4.624 6.153 0.50 22.98 301 SER A CA 1
ATOM 2301 C C . SER A 1 324 ? 13.727 -5.816 5.337 1.00 21.63 301 SER A C 1
ATOM 2302 O O . SER A 1 324 ? 14.321 -6.890 5.377 1.00 21.25 301 SER A O 1
ATOM 2307 N N . PRO A 1 325 ? 12.653 -5.628 4.562 1.00 22.04 302 PRO A N 1
ATOM 2308 C CA . PRO A 1 325 ? 12.156 -6.758 3.775 1.00 22.47 302 PRO A CA 1
ATOM 2309 C C . PRO A 1 325 ? 13.210 -7.313 2.820 1.00 21.51 302 PRO A C 1
ATOM 2310 O O . PRO A 1 325 ? 13.252 -8.540 2.601 1.00 20.35 302 PRO A O 1
ATOM 2314 N N . ALA A 1 326 ? 14.071 -6.456 2.263 1.00 21.00 303 ALA A N 1
ATOM 2315 C CA . ALA A 1 326 ? 15.099 -6.946 1.330 1.00 23.39 303 ALA A CA 1
ATOM 2316 C C . ALA A 1 326 ? 16.137 -7.854 1.975 1.00 22.78 303 ALA A C 1
ATOM 2317 O O . ALA A 1 326 ? 16.888 -8.531 1.263 1.00 24.42 303 ALA A O 1
ATOM 2319 N N . ASP A 1 327 ? 16.188 -7.848 3.302 1.00 21.27 304 ASP A N 1
ATOM 2320 C CA . ASP A 1 327 ? 17.104 -8.712 4.055 1.00 21.24 304 ASP A CA 1
ATOM 2321 C C . ASP A 1 327 ? 16.634 -10.163 4.083 1.00 19.94 304 ASP A C 1
ATOM 2322 O O . ASP A 1 327 ? 17.400 -11.072 4.444 1.00 20.34 304 ASP A O 1
ATOM 2327 N N . ILE A 1 328 ? 15.342 -10.355 3.833 1.00 17.92 305 ILE A N 1
ATOM 2328 C CA . ILE A 1 328 ? 14.754 -11.692 4.013 1.00 18.04 305 ILE A CA 1
ATOM 2329 C C . ILE A 1 328 ? 15.070 -12.543 2.790 1.00 20.79 305 ILE A C 1
ATOM 2330 O O . ILE A 1 328 ? 14.489 -12.371 1.704 1.00 21.84 305 ILE A O 1
ATOM 2335 N N . ASP A 1 329 ? 15.885 -13.572 3.008 1.00 17.09 306 ASP A N 1
ATOM 2336 C CA . ASP A 1 329 ? 16.284 -14.429 1.878 1.00 16.40 306 ASP A CA 1
ATOM 2337 C C . ASP A 1 329 ? 15.343 -15.615 1.699 1.00 17.69 306 ASP A C 1
ATOM 2338 O O . ASP A 1 329 ? 15.271 -16.157 0.590 1.00 18.07 306 ASP A O 1
ATOM 2343 N N . HIS A 1 330 ? 14.544 -15.917 2.719 1.00 16.49 307 HIS A N 1
ATOM 2344 C CA . HIS A 1 330 ? 13.754 -17.141 2.679 1.00 16.35 307 HIS A CA 1
ATOM 2345 C C . HIS A 1 330 ? 12.474 -16.928 3.469 1.00 16.37 307 HIS A C 1
ATOM 2346 O O . HIS A 1 330 ? 12.522 -16.375 4.595 1.00 16.62 307 HIS A O 1
ATOM 2353 N N . VAL A 1 331 ? 11.354 -17.403 2.913 1.00 14.26 308 VAL A N 1
ATOM 2354 C CA . VAL A 1 331 ? 10.096 -17.469 3.709 1.00 14.37 308 VAL A CA 1
ATOM 2355 C C . VAL A 1 331 ? 9.653 -18.934 3.733 1.00 15.07 308 VAL A C 1
ATOM 2356 O O . VAL A 1 331 ? 9.570 -19.593 2.687 1.00 16.27 308 VAL A O 1
ATOM 2360 N N . ASN A 1 332 ? 9.426 -19.424 4.948 1.00 14.41 309 ASN A N 1
ATOM 2361 C CA . ASN A 1 332 ? 8.835 -20.762 5.115 1.00 15.04 309 ASN A CA 1
ATOM 2362 C C . ASN A 1 332 ? 7.329 -20.568 5.253 1.00 14.99 309 ASN A C 1
ATOM 2363 O O . ASN A 1 332 ? 6.845 -20.007 6.243 1.00 14.84 309 ASN A O 1
ATOM 2368 N N . ALA A 1 333 ? 6.633 -20.836 4.159 1.00 14.24 310 ALA A N 1
ATOM 2369 C CA . ALA A 1 333 ? 5.210 -20.473 4.018 1.00 15.09 310 ALA A CA 1
ATOM 2370 C C . ALA A 1 333 ? 4.337 -21.445 4.836 1.00 15.33 310 ALA A C 1
ATOM 2371 O O . ALA A 1 333 ? 4.603 -22.664 4.936 1.00 16.12 310 ALA A O 1
ATOM 2373 N N . HIS A 1 334 ? 3.229 -20.908 5.376 1.00 14.20 311 HIS A N 1
ATOM 2374 C CA . HIS A 1 334 ? 2.221 -21.758 5.988 1.00 13.84 311 HIS A CA 1
ATOM 2375 C C . HIS A 1 334 ? 1.608 -22.694 4.949 1.00 16.63 311 HIS A C 1
ATOM 2376 O O . HIS A 1 334 ? 1.475 -23.891 5.198 1.00 16.60 311 HIS A O 1
ATOM 2383 N N . GLY A 1 335 ? 1.365 -22.192 3.732 1.00 15.54 312 GLY A N 1
ATOM 2384 C CA . GLY A 1 335 ? 1.105 -23.071 2.539 1.00 16.49 312 GLY A CA 1
ATOM 2385 C C . GLY A 1 335 ? 0.361 -24.378 2.823 1.00 15.32 312 GLY A C 1
ATOM 2386 O O . GLY A 1 335 ? 0.924 -25.470 2.715 1.00 17.06 312 GLY A O 1
ATOM 2387 N N . THR A 1 336 ? -0.934 -24.256 3.109 1.00 15.08 313 THR A N 1
ATOM 2388 C CA . THR A 1 336 ? -1.740 -25.457 3.419 1.00 16.06 313 THR A CA 1
ATOM 2389 C C . THR A 1 336 ? -2.209 -26.254 2.210 1.00 16.33 313 THR A C 1
ATOM 2390 O O . THR A 1 336 ? -2.660 -27.401 2.365 1.00 17.19 313 THR A O 1
ATOM 2394 N N . ALA A 1 337 ? -2.155 -25.626 1.030 1.00 16.67 314 ALA A N 1
ATOM 2395 C CA . ALA A 1 337 ? -2.648 -26.198 -0.241 1.00 16.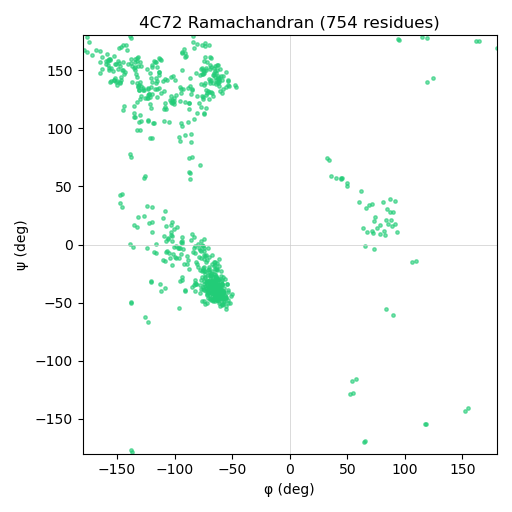66 314 ALA A CA 1
ATOM 2396 C C . ALA A 1 337 ? -4.162 -26.046 -0.411 1.00 17.27 314 ALA A C 1
ATOM 2397 O O . ALA A 1 337 ? -4.708 -26.635 -1.361 1.00 17.18 314 ALA A O 1
ATOM 2399 N N . THR A 1 338 ? -4.817 -25.237 0.428 1.00 17.01 315 THR A N 1
ATOM 2400 C CA . THR A 1 338 ? -6.154 -24.828 -0.024 1.00 15.94 315 THR A CA 1
ATOM 2401 C C . THR A 1 338 ? -6.065 -23.784 -1.154 1.00 17.64 315 THR A C 1
ATOM 2402 O O . THR A 1 338 ? -5.167 -22.967 -1.189 1.00 17.57 315 THR A O 1
ATOM 2406 N N . PRO A 1 339 ? -7.044 -23.821 -2.080 1.00 18.26 316 PRO A N 1
ATOM 2407 C CA . PRO A 1 339 ? -7.093 -22.739 -3.066 1.00 18.69 316 PRO A CA 1
ATOM 2408 C C . PRO A 1 339 ? -7.081 -21.341 -2.410 1.00 18.25 316 PRO A C 1
ATOM 2409 O O . PRO A 1 339 ? -6.223 -20.481 -2.734 1.00 18.88 316 PRO A O 1
ATOM 2413 N N . ILE A 1 340 ? -7.959 -21.139 -1.440 1.00 17.24 317 ILE A N 1
ATOM 2414 C CA . ILE A 1 340 ? -8.084 -19.807 -0.850 1.00 17.91 317 ILE A CA 1
ATOM 2415 C C . ILE A 1 340 ? -6.896 -19.410 0.013 1.00 17.83 317 ILE A C 1
ATOM 2416 O O . ILE A 1 340 ? -6.427 -18.255 0.041 1.00 17.91 317 ILE A O 1
ATOM 2421 N N . GLY A 1 341 ? -6.376 -20.363 0.773 1.00 16.75 318 GLY A N 1
ATOM 2422 C CA . GLY A 1 341 ? -5.347 -20.001 1.765 1.00 15.69 318 GLY A CA 1
ATOM 2423 C C . GLY A 1 341 ? -4.052 -19.639 1.109 1.00 17.67 318 GLY A C 1
ATOM 2424 O O . GLY A 1 341 ? -3.428 -18.648 1.522 1.00 16.87 318 GLY A O 1
ATOM 2425 N N . ASP A 1 342 ? -3.665 -20.371 0.054 1.00 16.10 319 ASP A N 1
ATOM 2426 C CA . ASP A 1 342 ? -2.364 -20.092 -0.518 1.00 17.17 319 ASP A CA 1
ATOM 2427 C C . ASP A 1 342 ? -2.395 -18.758 -1.242 1.00 16.92 319 ASP A C 1
ATOM 2428 O O . ASP A 1 342 ? -1.389 -18.059 -1.250 1.00 16.92 319 ASP A O 1
ATOM 2433 N N . ALA A 1 343 ? -3.542 -18.436 -1.877 1.00 17.16 320 ALA A N 1
ATOM 2434 C CA . ALA A 1 343 ? -3.627 -17.162 -2.598 1.00 16.70 320 ALA A CA 1
ATOM 2435 C C . ALA A 1 343 ? -3.511 -15.995 -1.608 1.00 17.43 320 ALA A C 1
ATOM 2436 O O . ALA A 1 343 ? -2.831 -14.981 -1.858 1.00 17.67 320 ALA A O 1
ATOM 2438 N N . ALA A 1 344 ? -4.162 -16.103 -0.427 1.00 16.66 321 ALA A N 1
ATOM 2439 C CA . ALA A 1 344 ? -4.047 -15.053 0.556 1.00 15.73 321 ALA A CA 1
ATOM 2440 C C . ALA A 1 344 ? -2.633 -14.868 1.074 1.00 15.40 321 ALA A C 1
ATOM 2441 O O . ALA A 1 344 ? -2.164 -13.755 1.246 1.00 17.19 321 ALA A O 1
ATOM 2443 N N . GLU A 1 345 ? -1.948 -16.003 1.307 1.00 15.59 322 GLU A N 1
ATOM 2444 C CA . GLU A 1 345 ? -0.575 -15.894 1.818 1.00 15.12 322 GLU A CA 1
ATOM 2445 C C . GLU A 1 345 ? 0.349 -15.285 0.772 1.00 16.41 322 GLU A C 1
ATOM 2446 O O . GLU A 1 345 ? 1.247 -14.519 1.148 1.00 16.03 322 GLU A O 1
ATOM 2452 N N . ALA A 1 346 ? 0.145 -15.602 -0.507 1.00 15.54 323 ALA A N 1
ATOM 2453 C CA . ALA A 1 346 ? 0.979 -14.947 -1.519 1.00 16.57 323 ALA A CA 1
ATOM 2454 C C . ALA A 1 346 ? 0.779 -13.431 -1.490 1.00 16.50 323 ALA A C 1
ATOM 2455 O O . ALA A 1 346 ? 1.739 -12.664 -1.596 1.00 18.00 323 ALA A O 1
ATOM 2457 N N . ASN A 1 347 ? -0.484 -12.985 -1.327 1.00 15.69 324 ASN A N 1
ATOM 2458 C CA . ASN A 1 347 ? -0.715 -11.548 -1.192 1.00 16.74 324 ASN A CA 1
ATOM 2459 C C . ASN A 1 347 ? -0.049 -11.023 0.071 1.00 18.18 324 ASN A C 1
ATOM 2460 O O . ASN A 1 347 ? 0.443 -9.877 0.036 1.00 18.14 324 ASN A O 1
ATOM 2465 N N . ALA A 1 348 ? -0.105 -11.759 1.182 1.00 15.29 325 ALA A N 1
ATOM 2466 C CA . ALA A 1 348 ? 0.530 -11.292 2.433 1.00 16.83 325 ALA A CA 1
ATOM 2467 C C . ALA A 1 348 ? 2.034 -11.091 2.243 1.00 17.18 325 ALA A C 1
ATOM 2468 O O . ALA A 1 348 ? 2.588 -10.099 2.699 1.00 16.04 325 ALA A O 1
ATOM 2470 N N . ILE A 1 349 ? 2.681 -12.051 1.562 1.00 16.27 326 ILE A N 1
ATOM 2471 C CA . ILE A 1 349 ? 4.138 -11.956 1.355 1.00 15.77 326 ILE A CA 1
ATOM 2472 C C . ILE A 1 349 ? 4.464 -10.735 0.504 1.00 16.73 326 ILE A C 1
ATOM 2473 O O . ILE A 1 349 ? 5.442 -10.024 0.763 1.00 17.41 326 ILE A O 1
ATOM 2478 N N . ARG A 1 350 ? 3.651 -10.484 -0.519 1.00 17.35 327 ARG A N 1
ATOM 2479 C CA . ARG A 1 350 ? 3.772 -9.222 -1.259 1.00 17.90 327 ARG A CA 1
ATOM 2480 C C . ARG A 1 350 ? 3.579 -7.987 -0.393 1.00 19.65 327 ARG A C 1
ATOM 2481 O O . ARG A 1 350 ? 4.345 -7.007 -0.531 1.00 19.80 327 ARG A O 1
ATOM 2489 N N . VAL A 1 351 ? 2.538 -7.960 0.438 1.00 19.00 328 VAL A N 1
ATOM 2490 C CA . VAL A 1 351 ? 2.321 -6.806 1.320 1.00 19.14 328 VAL A CA 1
ATOM 2491 C C . VAL A 1 351 ? 3.559 -6.513 2.150 1.00 19.01 328 VAL A C 1
ATOM 2492 O O . VAL A 1 351 ? 3.943 -5.328 2.322 1.00 19.19 328 VAL A O 1
ATOM 2496 N N . ALA A 1 352 ? 4.205 -7.574 2.644 1.00 18.37 329 ALA A N 1
ATOM 2497 C CA . ALA A 1 352 ? 5.389 -7.391 3.473 1.00 17.13 329 ALA A CA 1
ATOM 2498 C C . ALA A 1 352 ? 6.669 -7.116 2.714 1.00 18.29 329 ALA A C 1
ATOM 2499 O O . ALA A 1 352 ? 7.709 -6.953 3.343 1.00 20.92 329 ALA A O 1
ATOM 2501 N N . GLY A 1 353 ? 6.581 -7.070 1.387 1.00 17.97 330 GLY A N 1
ATOM 2502 C CA . GLY A 1 353 ? 7.771 -6.802 0.584 1.00 18.96 330 GLY A CA 1
ATOM 2503 C C . GLY A 1 353 ? 8.752 -7.963 0.521 1.00 19.72 330 GLY A C 1
ATOM 2504 O O . GLY A 1 353 ? 9.925 -7.752 0.121 1.00 20.35 330 GLY A O 1
ATOM 2505 N N . CYS A 1 354 ? 8.267 -9.166 0.810 1.00 18.88 331 CYS A N 1
ATOM 2506 C CA . CYS A 1 354 ? 9.133 -10.343 0.930 1.00 17.29 331 CYS A CA 1
ATOM 2507 C C . CYS A 1 354 ? 8.967 -11.291 -0.267 1.00 17.96 331 CYS A C 1
ATOM 2508 O O . CYS A 1 354 ? 9.456 -12.436 -0.202 1.00 17.79 331 CYS A O 1
ATOM 2511 N N . ASP A 1 355 ? 8.367 -10.819 -1.368 1.00 17.47 332 ASP A N 1
ATOM 2512 C CA . ASP A 1 355 ? 8.023 -11.735 -2.469 1.00 19.52 332 ASP A CA 1
ATOM 2513 C C . ASP A 1 355 ? 9.180 -11.993 -3.452 1.00 18.83 332 ASP A C 1
ATOM 2514 O O . ASP A 1 355 ? 8.997 -12.777 -4.380 1.00 19.66 332 ASP A O 1
ATOM 2519 N N . GLN A 1 356 ? 10.386 -11.538 -3.110 1.00 19.36 333 GLN A N 1
ATOM 2520 C CA A GLN A 1 356 ? 11.598 -12.014 -3.793 0.50 19.87 333 GLN A CA 1
ATOM 2521 C CA B GLN A 1 356 ? 11.551 -12.066 -3.827 0.50 18.65 333 GLN A CA 1
ATOM 2522 C C . GLN A 1 356 ? 12.411 -12.951 -2.914 1.00 18.43 333 GLN A C 1
ATOM 2523 O O . GLN A 1 356 ? 13.490 -13.373 -3.308 1.00 20.23 333 GLN A O 1
ATOM 2534 N N . ALA A 1 357 ? 11.874 -13.323 -1.750 1.00 16.94 334 ALA A N 1
ATOM 2535 C CA . ALA A 1 357 ? 12.495 -14.415 -0.962 1.00 17.31 334 ALA A CA 1
ATOM 2536 C C . ALA A 1 357 ? 12.227 -15.755 -1.645 1.00 18.23 334 ALA A C 1
ATOM 2537 O O . ALA A 1 357 ? 11.231 -15.913 -2.354 1.00 18.72 334 ALA A O 1
ATOM 2539 N N . ALA A 1 358 ? 13.150 -16.691 -1.469 1.00 16.53 335 ALA A N 1
ATOM 2540 C CA . ALA A 1 358 ? 12.915 -18.092 -1.875 1.00 16.85 335 ALA A CA 1
ATOM 2541 C C . ALA A 1 358 ? 11.905 -18.711 -0.901 1.00 16.67 335 ALA A C 1
ATOM 2542 O O . ALA A 1 358 ? 12.116 -18.627 0.318 1.00 16.80 335 ALA A O 1
ATOM 2544 N N . VAL A 1 359 ? 10.853 -19.363 -1.426 1.00 16.24 336 VAL A N 1
ATOM 2545 C CA . VAL A 1 359 ? 9.727 -19.781 -0.575 1.00 14.77 336 VAL A CA 1
ATOM 2546 C C . VAL A 1 359 ? 9.691 -21.292 -0.523 1.00 15.04 336 VAL A C 1
ATOM 2547 O O . VAL A 1 359 ? 9.870 -21.961 -1.546 1.00 17.84 336 VAL A O 1
ATOM 2551 N N . TYR A 1 360 ? 9.514 -21.850 0.699 1.00 15.12 337 TYR A N 1
ATOM 2552 C CA . TYR A 1 360 ? 9.335 -23.332 0.776 1.00 14.78 337 TYR A CA 1
ATOM 2553 C C . TYR A 1 360 ? 7.950 -23.539 1.435 1.00 16.75 337 TYR A C 1
ATOM 2554 O O . TYR A 1 360 ? 7.619 -22.867 2.427 1.00 16.28 337 TYR A O 1
ATOM 2563 N N . ALA A 1 361 ? 7.208 -24.559 0.989 1.00 16.29 338 ALA A N 1
ATOM 2564 C CA . ALA A 1 361 ? 5.960 -24.908 1.668 1.00 15.72 338 ALA A CA 1
ATOM 2565 C C . ALA A 1 361 ? 6.066 -26.379 2.153 1.00 15.06 338 ALA A C 1
ATOM 2566 O O . ALA A 1 361 ? 5.782 -27.308 1.392 1.00 16.06 338 ALA A O 1
ATOM 2568 N N . PRO A 1 362 ? 6.535 -26.579 3.410 1.00 15.80 339 PRO A N 1
ATOM 2569 C CA . PRO A 1 362 ? 6.832 -27.941 3.895 1.00 15.75 339 PRO A CA 1
ATOM 2570 C C . PRO A 1 362 ? 5.615 -28.843 4.019 1.00 14.71 339 PRO A C 1
ATOM 2571 O O . PRO A 1 362 ? 5.801 -30.070 4.015 1.00 15.53 339 PRO A O 1
ATOM 2575 N N . LYS A 1 363 ? 4.399 -28.279 4.053 1.00 15.43 340 LYS A N 1
ATOM 2576 C CA . LYS A 1 363 ? 3.247 -29.165 4.117 1.00 15.05 340 LYS A CA 1
ATOM 2577 C C . LYS A 1 363 ? 3.095 -30.021 2.857 1.00 14.96 340 LYS A C 1
ATOM 2578 O O . LYS A 1 363 ? 2.418 -31.066 2.891 1.00 15.64 340 LYS A O 1
ATOM 2584 N N . SER A 1 364 ? 3.805 -29.645 1.787 1.00 14.64 341 SER A N 1
ATOM 2585 C CA . SER A 1 364 ? 3.865 -30.470 0.557 1.00 15.76 341 SER A CA 1
ATOM 2586 C C . SER A 1 364 ? 4.408 -31.863 0.824 1.00 15.53 341 SER A C 1
ATOM 2587 O O . SER A 1 364 ? 4.044 -32.807 0.117 1.00 17.42 341 SER A O 1
ATOM 2590 N N . ALA A 1 365 ? 5.289 -31.965 1.830 1.00 15.46 342 ALA A N 1
ATOM 2591 C CA . ALA A 1 365 ? 5.929 -33.266 2.164 1.00 15.99 342 ALA A CA 1
ATOM 2592 C C . ALA A 1 365 ? 5.500 -33.824 3.506 1.00 15.83 342 ALA A C 1
ATOM 2593 O O . ALA A 1 365 ? 5.460 -35.051 3.686 1.00 17.41 342 ALA A O 1
ATOM 2595 N N . LEU A 1 366 ? 5.243 -32.931 4.462 1.00 15.36 343 LEU A N 1
ATOM 2596 C CA . LEU A 1 366 ? 4.986 -33.367 5.843 1.00 15.87 343 LEU A CA 1
ATOM 2597 C C . LEU A 1 366 ? 3.508 -33.278 6.226 1.00 15.63 343 LEU A C 1
ATOM 2598 O O . LEU A 1 366 ? 3.130 -33.692 7.333 1.00 16.06 343 LEU A O 1
ATOM 2603 N N . GLY A 1 367 ? 2.689 -32.688 5.344 1.00 15.24 344 GLY A N 1
ATOM 2604 C CA . GLY A 1 367 ? 1.281 -32.451 5.702 1.00 15.18 344 GLY A CA 1
ATOM 2605 C C . GLY A 1 367 ? 1.129 -31.465 6.871 1.00 16.65 344 GLY A C 1
ATOM 2606 O O . GLY A 1 367 ? 2.076 -30.749 7.292 1.00 15.43 344 GLY A O 1
ATOM 2607 N N . HIS A 1 368 ? -0.105 -31.403 7.345 1.00 15.90 345 HIS A N 1
ATOM 2608 C CA . HIS A 1 368 ? -0.543 -30.362 8.266 1.00 15.41 345 HIS A CA 1
ATOM 2609 C C . HIS A 1 368 ? -0.735 -31.017 9.627 1.00 15.85 345 HIS A C 1
ATOM 2610 O O . HIS A 1 368 ? -1.587 -31.894 9.771 1.00 16.47 345 HIS A O 1
ATOM 2617 N N . SER A 1 369 ? -0.007 -30.511 10.646 1.00 14.90 346 SER A N 1
ATOM 2618 C CA . SER A 1 369 ? -0.153 -31.001 12.013 1.00 14.61 346 SER A CA 1
ATOM 2619 C C . SER A 1 369 ? -0.824 -29.961 12.936 1.00 15.49 346 SER A C 1
ATOM 2620 O O . SER A 1 369 ? -0.696 -30.057 14.170 1.00 15.97 346 SER A O 1
ATOM 2623 N N . ILE A 1 370 ? -1.587 -29.022 12.341 1.00 15.44 347 ILE A N 1
ATOM 2624 C CA . ILE A 1 370 ? -2.551 -28.223 13.142 1.00 15.85 347 ILE A CA 1
ATOM 2625 C C . ILE A 1 370 ? -1.812 -27.486 14.269 1.00 16.20 347 ILE A C 1
ATOM 2626 O O . ILE A 1 370 ? -0.922 -26.661 13.937 1.00 14.84 347 ILE A O 1
ATOM 2631 N N . GLY A 1 371 ? -2.072 -27.770 15.543 1.00 16.32 348 GLY A N 1
ATOM 2632 C CA . GLY A 1 371 ? -1.380 -27.021 16.616 1.00 16.16 348 GLY A CA 1
ATOM 2633 C C . GLY A 1 371 ? 0.134 -27.160 16.694 1.00 17.30 348 GLY A C 1
ATOM 2634 O O . GLY A 1 371 ? 0.803 -26.298 17.301 1.00 17.68 348 GLY A O 1
ATOM 2635 N N . ALA A 1 372 ? 0.694 -28.233 16.142 1.00 15.56 349 ALA A N 1
ATOM 2636 C CA . ALA A 1 372 ? 2.129 -28.430 16.159 1.00 15.24 349 ALA A CA 1
ATOM 2637 C C . ALA A 1 372 ? 2.806 -27.762 14.974 1.00 15.39 349 ALA A C 1
ATOM 2638 O O . ALA A 1 372 ? 4.044 -27.669 14.997 1.00 15.47 349 ALA A O 1
ATOM 2640 N N . VAL A 1 373 ? 2.086 -27.466 13.874 1.00 15.05 350 VAL A N 1
ATOM 2641 C CA . VAL A 1 373 ? 2.792 -27.364 12.604 1.00 14.42 350 VAL A CA 1
ATOM 2642 C C . VAL A 1 373 ? 3.665 -26.118 12.563 1.00 14.22 350 VAL A C 1
ATOM 2643 O O . VAL A 1 373 ? 4.746 -26.144 11.943 1.00 15.16 350 VAL A O 1
ATOM 2647 N N . GLY A 1 374 ? 3.264 -25.042 13.234 1.00 14.14 351 GLY A N 1
ATOM 2648 C CA . GLY A 1 374 ? 4.095 -23.837 13.217 1.00 14.87 351 GLY A CA 1
ATOM 2649 C C . GLY A 1 374 ? 5.414 -24.056 13.928 1.00 14.35 351 GLY A C 1
ATOM 2650 O O . GLY A 1 374 ? 6.445 -23.453 13.556 1.00 15.56 351 GLY A O 1
ATOM 2651 N N . ALA A 1 375 ? 5.395 -24.908 14.955 1.00 13.41 352 ALA A N 1
ATOM 2652 C CA . ALA A 1 375 ? 6.640 -25.214 15.639 1.00 14.70 352 ALA A CA 1
ATOM 2653 C C . ALA A 1 375 ? 7.549 -26.086 14.763 1.00 15.51 352 ALA A C 1
ATOM 2654 O O . ALA A 1 375 ? 8.778 -25.852 14.678 1.00 15.70 352 ALA A O 1
ATOM 2656 N N . LEU A 1 376 ? 6.953 -27.090 14.114 1.00 14.77 353 LEU A N 1
ATOM 2657 C CA . LEU A 1 376 ? 7.738 -27.955 13.190 1.00 15.56 353 LEU A CA 1
ATOM 2658 C C . LEU A 1 376 ? 8.370 -27.037 12.130 1.00 15.03 353 LEU A C 1
ATOM 2659 O O . LEU A 1 376 ? 9.555 -27.197 11.805 1.00 15.29 353 LEU A O 1
ATOM 2664 N N . GLU A 1 377 ? 7.579 -26.142 11.533 1.00 14.70 354 GLU A N 1
ATOM 2665 C CA . GLU A 1 377 ? 8.101 -25.358 10.407 1.00 14.07 354 GLU A CA 1
ATOM 2666 C C . GLU A 1 377 ? 9.091 -24.282 10.869 1.00 15.92 354 GLU A C 1
ATOM 2667 O O . GLU A 1 377 ? 10.039 -23.947 10.127 1.00 15.24 354 GLU A O 1
ATOM 2673 N N . SER A 1 378 ? 8.998 -23.875 12.134 1.00 15.43 355 SER A N 1
ATOM 2674 C CA . SER A 1 378 ? 10.056 -23.002 12.722 1.00 15.97 355 SER A CA 1
ATOM 2675 C C . SER A 1 378 ? 11.351 -23.802 12.852 1.00 15.18 355 SER A C 1
ATOM 2676 O O . SER A 1 378 ? 12.441 -23.248 12.590 1.00 16.31 355 SER A O 1
ATOM 2679 N N . VAL A 1 379 ? 11.276 -25.068 13.286 1.00 16.02 356 VAL A N 1
ATOM 2680 C CA . VAL A 1 379 ? 12.470 -25.888 13.323 1.00 15.75 356 VAL A CA 1
ATOM 2681 C C . VAL A 1 379 ? 13.095 -26.029 11.923 1.00 14.98 356 VAL A C 1
ATOM 2682 O O . VAL A 1 379 ? 14.321 -25.900 11.754 1.00 16.70 356 VAL A O 1
ATOM 2686 N N . LEU A 1 380 ? 12.246 -26.283 10.918 1.00 14.35 357 LEU A N 1
ATOM 2687 C CA . LEU A 1 380 ? 12.794 -26.386 9.549 1.00 14.91 357 LEU A CA 1
ATOM 2688 C C . LEU A 1 380 ? 13.433 -25.049 9.116 1.00 16.08 357 LEU A C 1
ATOM 2689 O O . LEU A 1 380 ? 14.450 -25.071 8.407 1.00 17.03 357 LEU A O 1
ATOM 2694 N N . THR A 1 381 ? 12.894 -23.885 9.517 1.00 15.32 358 THR A N 1
ATOM 2695 C CA . THR A 1 381 ? 13.443 -22.587 9.118 1.00 16.03 358 THR A CA 1
ATOM 2696 C C . THR A 1 381 ? 14.843 -22.433 9.733 1.00 17.52 358 THR A C 1
ATOM 2697 O O . THR A 1 381 ? 15.819 -21.961 9.070 1.00 16.98 358 THR A O 1
ATOM 2701 N N . VAL A 1 382 ? 14.970 -22.868 10.988 1.00 16.68 359 VAL A N 1
ATOM 2702 C CA . VAL A 1 382 ? 16.265 -22.913 11.646 1.00 17.06 359 VAL A CA 1
ATOM 2703 C C . VAL A 1 382 ? 17.270 -23.778 10.888 1.00 17.42 359 VAL A C 1
ATOM 2704 O O . VAL A 1 382 ? 18.446 -23.359 10.720 1.00 18.11 359 VAL A O 1
ATOM 2708 N N . LEU A 1 383 ? 16.837 -24.966 10.467 1.00 16.63 360 LEU A N 1
ATOM 2709 C CA . LEU A 1 383 ? 17.754 -25.886 9.770 1.00 17.37 360 LEU A CA 1
ATOM 2710 C C . LEU A 1 383 ? 18.156 -25.261 8.415 1.00 18.12 360 LEU A C 1
ATOM 2711 O O . LEU A 1 383 ? 19.307 -25.428 7.972 1.00 17.20 360 LEU A O 1
ATOM 2716 N N . THR A 1 384 ? 17.249 -24.560 7.735 1.00 16.78 361 THR A N 1
ATOM 2717 C CA . THR A 1 384 ? 17.642 -23.907 6.482 1.00 16.83 361 THR A CA 1
ATOM 2718 C C . THR A 1 384 ? 18.742 -22.879 6.725 1.00 16.69 361 THR A C 1
ATOM 2719 O O . THR A 1 384 ? 19.724 -22.784 5.938 1.00 17.28 361 THR A O 1
ATOM 2723 N N . LEU A 1 385 ? 18.648 -22.131 7.836 1.00 16.21 362 LEU A N 1
ATOM 2724 C CA . LEU A 1 385 ? 19.691 -21.127 8.122 1.00 16.30 362 LEU A CA 1
ATOM 2725 C C . LEU A 1 385 ? 21.018 -21.769 8.528 1.00 15.59 362 LEU A C 1
ATOM 2726 O O . LEU A 1 385 ? 22.121 -21.354 8.137 1.00 19.14 362 LEU A O 1
ATOM 2731 N N . ARG A 1 386 ? 20.895 -22.843 9.308 1.00 16.36 363 ARG A N 1
ATOM 2732 C CA . ARG A 1 386 ? 22.111 -23.565 9.766 1.00 16.21 363 ARG A CA 1
ATOM 2733 C C . ARG A 1 386 ? 22.857 -24.234 8.612 1.00 18.02 363 ARG A C 1
ATOM 2734 O O . ARG A 1 386 ? 24.106 -24.178 8.586 1.00 19.24 363 ARG A O 1
ATOM 2742 N N . ASP A 1 387 ? 22.109 -24.781 7.657 1.00 17.92 364 ASP A N 1
ATOM 2743 C CA . ASP A 1 387 ? 22.744 -25.589 6.630 1.00 17.36 364 ASP A CA 1
ATOM 2744 C C . ASP A 1 387 ? 22.823 -24.923 5.251 1.00 19.00 364 ASP A C 1
ATOM 2745 O O . ASP A 1 387 ? 23.399 -25.532 4.335 1.00 19.66 364 ASP A O 1
ATOM 2750 N N . GLY A 1 388 ? 22.211 -23.750 5.070 1.00 17.68 365 GLY A N 1
ATOM 2751 C CA . GLY A 1 388 ? 22.313 -23.039 3.770 1.00 18.19 365 GLY A CA 1
ATOM 2752 C C . GLY A 1 388 ? 21.519 -23.721 2.663 1.00 18.87 365 GLY A C 1
ATOM 2753 O O . GLY A 1 388 ? 21.963 -23.723 1.501 1.00 17.77 365 GLY A O 1
ATOM 2754 N N . VAL A 1 389 ? 20.382 -24.311 2.999 1.00 16.98 366 VAL A N 1
ATOM 2755 C CA . VAL A 1 389 ? 19.633 -25.061 1.952 1.00 15.56 366 VAL A CA 1
ATOM 2756 C C . VAL A 1 389 ? 18.139 -25.042 2.282 1.00 16.62 366 VAL A C 1
ATOM 2757 O O . VAL A 1 389 ? 17.749 -25.120 3.452 1.00 17.80 366 VAL A O 1
ATOM 2761 N N . ILE A 1 390 ? 17.333 -24.955 1.227 1.00 16.28 367 ILE A N 1
ATOM 2762 C CA . ILE A 1 390 ? 15.857 -25.036 1.308 1.00 16.55 367 ILE A CA 1
ATOM 2763 C C . ILE A 1 390 ? 15.470 -26.299 0.551 1.00 16.82 367 ILE A C 1
ATOM 2764 O O . ILE A 1 390 ? 15.844 -26.450 -0.623 1.00 16.78 367 ILE A O 1
ATOM 2769 N N . PRO A 1 391 ? 14.688 -27.234 1.138 1.00 16.09 368 PRO A N 1
ATOM 2770 C CA . PRO A 1 391 ? 14.239 -28.415 0.371 1.00 17.82 368 PRO A CA 1
ATOM 2771 C C . PRO A 1 391 ? 13.238 -28.021 -0.726 1.00 17.32 368 PRO A C 1
ATOM 2772 O O . PRO A 1 391 ? 12.647 -26.928 -0.686 1.00 18.19 368 PRO A O 1
ATOM 2776 N N . PRO A 1 392 ? 13.070 -28.880 -1.723 1.00 16.85 369 PRO A N 1
ATOM 2777 C CA . PRO A 1 392 ? 12.043 -28.609 -2.737 1.00 17.65 369 PRO A CA 1
ATOM 2778 C C . PRO A 1 392 ? 10.609 -28.739 -2.185 1.00 16.95 369 PRO A C 1
ATOM 2779 O O . PRO A 1 392 ? 10.328 -29.658 -1.383 1.00 18.91 369 PRO A O 1
ATOM 2783 N N . THR A 1 393 ? 9.755 -27.817 -2.644 1.00 16.95 370 THR A N 1
ATOM 2784 C CA . THR A 1 393 ? 8.313 -27.958 -2.364 1.00 16.82 370 THR A CA 1
ATOM 2785 C C . THR A 1 393 ? 7.822 -29.102 -3.253 1.00 17.08 370 THR A C 1
ATOM 2786 O O . THR A 1 393 ? 7.900 -29.008 -4.471 1.00 18.51 370 THR A O 1
ATOM 2790 N N . LEU A 1 394 ? 7.338 -30.191 -2.655 1.00 16.98 371 LEU A N 1
ATOM 2791 C CA . LEU A 1 394 ? 6.867 -31.266 -3.485 1.00 16.65 371 LEU A CA 1
ATOM 2792 C C . LEU A 1 394 ? 5.602 -30.852 -4.222 1.00 17.47 371 LEU A C 1
ATOM 2793 O O . LEU A 1 394 ? 4.819 -29.987 -3.776 1.00 17.55 371 LEU A O 1
ATOM 2798 N N . ASN A 1 395 ? 5.428 -31.491 -5.386 1.00 17.24 372 ASN A N 1
ATOM 2799 C CA . ASN A 1 395 ? 4.202 -31.437 -6.172 1.00 17.40 372 ASN A CA 1
ATOM 2800 C C . ASN A 1 395 ? 3.974 -30.107 -6.859 1.00 19.01 372 ASN A C 1
ATOM 2801 O O . ASN A 1 395 ? 2.877 -29.889 -7.380 1.00 19.87 372 ASN A O 1
ATOM 2806 N N . TYR A 1 396 ? 4.997 -29.257 -6.837 1.00 18.96 373 TYR A N 1
ATOM 2807 C CA . TYR A 1 396 ? 4.886 -27.913 -7.440 1.00 18.65 373 TYR A CA 1
ATOM 2808 C C . TYR A 1 396 ? 5.225 -28.057 -8.912 1.00 19.76 373 TYR A C 1
ATOM 2809 O O . TYR A 1 396 ? 6.397 -28.121 -9.291 1.00 20.63 373 TYR A O 1
ATOM 2818 N N . GLU A 1 397 ? 4.178 -28.215 -9.710 1.00 18.65 374 GLU A N 1
ATOM 2819 C CA . GLU A 1 397 ? 4.348 -28.615 -11.121 1.00 20.79 374 GLU A CA 1
ATOM 2820 C C . GLU A 1 397 ? 3.792 -27.607 -12.108 1.00 22.85 374 GLU A C 1
ATOM 2821 O O . GLU A 1 397 ? 4.291 -27.516 -13.248 1.00 24.91 374 GLU A O 1
ATOM 2827 N N . THR A 1 398 ? 2.724 -26.918 -11.724 1.00 21.43 375 THR A N 1
ATOM 2828 C CA . THR A 1 398 ? 2.045 -25.978 -12.616 1.00 23.24 375 THR A CA 1
ATOM 2829 C C . THR A 1 398 ? 1.851 -24.691 -11.852 1.00 24.58 375 THR A C 1
ATOM 2830 O O . THR A 1 398 ? 1.058 -24.660 -10.913 1.00 23.56 375 THR A O 1
ATOM 2834 N N . PRO A 1 399 ? 2.647 -23.663 -12.159 1.00 27.46 376 PRO A N 1
ATOM 2835 C CA . PRO A 1 399 ? 2.451 -22.369 -11.479 1.00 29.45 376 PRO A CA 1
ATOM 2836 C C . PRO A 1 399 ? 1.037 -21.798 -11.659 1.00 29.01 376 PRO A C 1
ATOM 2837 O O . PRO A 1 399 ? 0.319 -22.031 -12.641 1.00 28.39 376 PRO A O 1
ATOM 2841 N N . ASP A 1 400 ? 0.585 -21.137 -10.595 1.00 28.25 377 ASP A N 1
ATOM 2842 C CA . ASP A 1 400 ? -0.703 -20.511 -10.535 1.00 27.44 377 ASP A CA 1
ATOM 2843 C C . ASP A 1 400 ? -0.445 -18.997 -10.694 1.00 29.94 377 ASP A C 1
ATOM 2844 O O . ASP A 1 400 ? 0.283 -18.394 -9.917 1.00 30.30 377 ASP A O 1
ATOM 2849 N N . PRO A 1 401 ? -1.085 -18.345 -11.681 1.00 36.49 378 PRO A N 1
ATOM 2850 C CA . PRO A 1 401 ? -0.723 -16.925 -11.852 1.00 35.49 378 PRO A CA 1
ATOM 2851 C C . PRO A 1 401 ? -1.086 -15.975 -10.690 1.00 36.61 378 PRO A C 1
ATOM 2852 O O . PRO A 1 401 ? -0.457 -14.916 -10.550 1.00 36.60 378 PRO A O 1
ATOM 2856 N N . GLU A 1 402 ? -1.988 -16.376 -9.802 1.00 31.78 379 GLU A N 1
ATOM 2857 C CA A GLU A 1 402 ? -2.336 -15.611 -8.608 0.50 31.80 379 GLU A CA 1
ATOM 2858 C CA B GLU A 1 402 ? -2.293 -15.514 -8.658 0.50 32.50 379 GLU A CA 1
ATOM 2859 C C . GLU A 1 402 ? -1.220 -15.602 -7.589 1.00 32.31 379 GLU A C 1
ATOM 2860 O O . GLU A 1 402 ? -1.270 -14.870 -6.573 1.00 32.20 379 GLU A O 1
ATOM 2871 N N A ILE A 1 403 ? -0.270 -16.536 -7.742 0.80 26.41 380 ILE A N 1
ATOM 2872 N N B ILE A 1 403 ? -0.242 -16.442 -7.894 0.20 28.62 380 ILE A N 1
ATOM 2873 C CA A ILE A 1 403 ? 0.655 -16.800 -6.642 0.80 22.10 380 ILE A CA 1
ATOM 2874 C CA B ILE A 1 403 ? 0.909 -16.636 -7.063 0.20 26.03 380 ILE A CA 1
ATOM 2875 C C A ILE A 1 403 ? 1.946 -15.950 -6.842 0.80 24.03 380 ILE A C 1
ATOM 2876 C C B ILE A 1 403 ? 2.073 -16.365 -7.994 0.20 24.92 380 ILE A C 1
ATOM 2877 O O A ILE A 1 403 ? 2.233 -15.049 -6.042 0.80 22.06 380 ILE A O 1
ATOM 2878 O O B ILE A 1 403 ? 2.242 -17.053 -8.993 0.20 27.18 380 ILE A O 1
ATOM 2887 N N A ASP A 1 404 ? 2.641 -16.156 -7.962 0.80 21.74 381 ASP A N 1
ATOM 2888 N N B ASP A 1 404 ? 2.749 -15.246 -7.778 0.20 22.99 381 ASP A N 1
ATOM 2889 C CA A ASP A 1 404 ? 3.769 -15.291 -8.370 0.80 20.56 381 ASP A CA 1
ATOM 2890 C CA B ASP A 1 404 ? 4.033 -15.031 -8.420 0.20 21.94 381 ASP A CA 1
ATOM 2891 C C A ASP A 1 404 ? 4.856 -15.137 -7.290 0.80 21.07 381 ASP A C 1
ATOM 2892 C C B ASP A 1 404 ? 5.070 -15.095 -7.329 0.20 21.10 381 ASP A C 1
ATOM 2893 O O A ASP A 1 404 ? 5.167 -14.031 -6.843 0.80 23.01 381 ASP A O 1
ATOM 2894 O O B ASP A 1 404 ? 5.573 -14.053 -6.909 0.20 23.10 381 ASP A O 1
ATOM 2903 N N . LEU A 1 405 ? 5.278 -16.286 -6.771 1.00 18.51 382 LEU A N 1
ATOM 2904 C CA . LEU A 1 405 ? 6.312 -16.394 -5.717 1.00 18.72 382 LEU A CA 1
ATOM 2905 C C . LEU A 1 405 ? 7.473 -17.233 -6.285 1.00 20.03 382 LEU A C 1
ATOM 2906 O O . LEU A 1 405 ? 7.297 -18.064 -7.204 1.00 22.27 382 LEU A O 1
ATOM 2911 N N . ASP A 1 406 ? 8.651 -17.080 -5.674 1.00 18.24 383 ASP A N 1
ATOM 2912 C CA . ASP A 1 406 ? 9.780 -17.922 -6.006 1.00 17.80 383 ASP A CA 1
ATOM 2913 C C . ASP A 1 406 ? 9.706 -19.214 -5.209 1.00 18.08 383 ASP A C 1
ATOM 2914 O O . ASP A 1 406 ? 10.431 -19.410 -4.207 1.00 19.55 383 ASP A O 1
ATOM 2919 N N . VAL A 1 407 ? 8.804 -20.110 -5.632 1.00 17.53 384 VAL A N 1
ATOM 2920 C CA . VAL A 1 407 ? 8.647 -21.373 -4.890 1.00 17.35 384 VAL A CA 1
ATOM 2921 C C . VAL A 1 407 ? 9.776 -22.340 -5.262 1.00 18.02 384 VAL A C 1
ATOM 2922 O O . VAL A 1 407 ? 9.987 -22.625 -6.451 1.00 19.76 384 VAL A O 1
ATOM 2926 N N . VAL A 1 408 ? 10.542 -22.777 -4.266 1.00 16.76 385 VAL A N 1
ATOM 2927 C CA . VAL A 1 408 ? 11.634 -23.689 -4.531 1.00 16.44 385 VAL A CA 1
ATOM 2928 C C . VAL A 1 408 ? 11.072 -25.065 -4.847 1.00 18.43 385 VAL A C 1
ATOM 2929 O O . VAL A 1 408 ? 10.154 -25.542 -4.149 1.00 18.36 385 VAL A O 1
ATOM 2933 N N . ALA A 1 409 ? 11.509 -25.641 -5.960 1.00 17.90 386 ALA A N 1
ATOM 2934 C CA . ALA A 1 409 ? 10.948 -26.902 -6.413 1.00 17.58 386 ALA A CA 1
ATOM 2935 C C . ALA A 1 409 ? 11.987 -27.660 -7.229 1.00 18.40 386 ALA A C 1
ATOM 2936 O O . ALA A 1 409 ? 12.919 -27.056 -7.765 1.00 20.10 386 ALA A O 1
ATOM 2938 N N . GLY A 1 410 ? 11.729 -28.955 -7.367 1.00 18.44 387 GLY A N 1
ATOM 2939 C CA . GLY A 1 410 ? 12.555 -29.816 -8.239 1.00 19.19 387 GLY A CA 1
ATOM 2940 C C . GLY A 1 410 ? 13.816 -30.319 -7.539 1.00 20.91 387 GLY A C 1
ATOM 2941 O O . GLY A 1 410 ? 14.095 -31.541 -7.546 1.00 24.03 387 GLY A O 1
ATOM 2942 N N . GLU A 1 411 ? 14.623 -29.395 -7.018 1.00 19.63 388 GLU A N 1
ATOM 2943 C CA A GLU A 1 411 ? 15.756 -29.805 -6.182 0.50 20.10 388 GLU A CA 1
ATOM 2944 C CA B GLU A 1 411 ? 15.891 -29.699 -6.314 0.50 19.58 388 GLU A CA 1
ATOM 2945 C C . GLU A 1 411 ? 15.926 -28.751 -5.106 1.00 19.35 388 GLU A C 1
ATOM 2946 O O . GLU A 1 411 ? 15.347 -27.638 -5.206 1.00 19.48 388 GLU A O 1
ATOM 2957 N N . PRO A 1 412 ? 16.752 -29.049 -4.102 1.00 19.00 389 PRO A N 1
ATOM 2958 C CA . PRO A 1 412 ? 16.959 -28.070 -3.038 1.00 19.55 389 PRO A CA 1
ATOM 2959 C C . PRO A 1 412 ? 17.580 -26.807 -3.629 1.00 17.59 389 PRO A C 1
ATOM 2960 O O . PRO A 1 412 ? 18.303 -26.862 -4.666 1.00 18.96 389 PRO A O 1
ATOM 2964 N N . ARG A 1 413 ? 17.357 -25.687 -2.950 1.00 16.66 390 ARG A N 1
ATOM 2965 C CA . ARG A 1 413 ? 17.966 -24.416 -3.314 1.00 16.36 390 ARG A CA 1
ATOM 2966 C C . ARG A 1 413 ? 19.038 -24.096 -2.278 1.00 16.63 390 ARG A C 1
ATOM 2967 O O . ARG A 1 413 ? 18.731 -23.933 -1.082 1.00 17.72 390 ARG A O 1
ATOM 2975 N N . TYR A 1 414 ? 20.274 -24.027 -2.723 1.00 17.55 391 TYR A N 1
ATOM 2976 C CA . TYR A 1 414 ? 21.385 -23.722 -1.810 1.00 17.81 391 TYR A CA 1
ATOM 2977 C C . TYR A 1 414 ? 21.668 -22.218 -1.809 1.00 19.00 391 TYR A C 1
ATOM 2978 O O . TYR A 1 414 ? 21.541 -21.538 -2.834 1.00 19.94 391 TYR A O 1
ATOM 2987 N N . GLY A 1 415 ? 22.157 -21.721 -0.671 1.00 17.72 392 GLY A N 1
ATOM 2988 C CA . GLY A 1 415 ? 22.574 -20.304 -0.640 1.00 19.67 392 GLY A CA 1
ATOM 2989 C C . GLY A 1 415 ? 23.082 -19.959 0.739 1.00 18.15 392 GLY A C 1
ATOM 2990 O O . GLY A 1 415 ? 22.856 -20.734 1.699 1.00 19.73 392 GLY A O 1
ATOM 2991 N N . ASP A 1 416 ? 23.694 -18.795 0.847 1.00 18.43 393 ASP A N 1
ATOM 2992 C CA . ASP A 1 416 ? 24.097 -18.275 2.155 1.00 18.39 393 ASP A CA 1
ATOM 2993 C C . ASP A 1 416 ? 22.946 -17.488 2.754 1.00 19.53 393 ASP A C 1
ATOM 2994 O O . ASP A 1 416 ? 22.854 -16.259 2.669 1.00 21.95 393 ASP A O 1
ATOM 2999 N N . TYR A 1 417 ? 21.925 -18.206 3.224 1.00 18.23 394 TYR A N 1
ATOM 3000 C CA . TYR A 1 417 ? 20.735 -17.544 3.743 1.00 19.00 394 TYR A CA 1
ATOM 3001 C C . TYR A 1 417 ? 21.043 -16.828 5.075 1.00 19.17 394 TYR A C 1
ATOM 3002 O O . TYR A 1 417 ? 21.616 -17.451 5.983 1.00 21.87 394 TYR A O 1
ATOM 3011 N N . ARG A 1 418 ? 20.741 -15.527 5.139 1.00 19.61 395 ARG A N 1
ATOM 3012 C CA A ARG A 1 418 ? 21.109 -14.688 6.278 0.50 20.68 395 ARG A CA 1
ATOM 3013 C CA B ARG A 1 418 ? 21.117 -14.734 6.308 0.50 21.87 395 ARG A CA 1
ATOM 3014 C C . ARG A 1 418 ? 19.934 -14.582 7.244 1.00 19.37 395 ARG A C 1
ATOM 3015 O O . ARG A 1 418 ? 20.115 -14.595 8.488 1.00 20.28 395 ARG A O 1
ATOM 3030 N N . TYR A 1 419 ? 18.740 -14.397 6.671 1.00 17.04 396 TYR A N 1
ATOM 3031 C CA . TYR A 1 419 ? 17.546 -14.118 7.484 1.00 16.31 396 TYR A CA 1
ATOM 3032 C C . TYR A 1 419 ? 16.374 -14.810 6.826 1.00 16.64 396 TYR A C 1
ATOM 3033 O O . TYR A 1 419 ? 16.321 -14.964 5.578 1.00 18.37 396 TYR A O 1
ATOM 3042 N N . ALA A 1 420 ? 15.443 -15.261 7.654 1.00 16.35 397 ALA A N 1
ATOM 3043 C CA . ALA A 1 420 ? 14.269 -15.958 7.114 1.00 15.27 397 ALA A CA 1
ATOM 3044 C C . ALA A 1 420 ? 13.066 -15.661 7.996 1.00 15.57 397 ALA A C 1
ATOM 3045 O O . ALA A 1 420 ? 13.191 -15.362 9.186 1.00 18.19 397 ALA A O 1
ATOM 3047 N N . VAL A 1 421 ? 11.885 -15.735 7.393 1.00 14.93 398 VAL A N 1
ATOM 3048 C CA . VAL A 1 421 ? 10.629 -15.618 8.163 1.00 15.49 398 VAL A CA 1
ATOM 3049 C C . VAL A 1 421 ? 9.845 -16.911 8.064 1.00 15.50 398 VAL A C 1
ATOM 3050 O O . VAL A 1 421 ? 9.667 -17.408 6.930 1.00 16.62 398 VAL A O 1
ATOM 3054 N N . ASN A 1 422 ? 9.346 -17.382 9.213 1.00 14.39 399 ASN A N 1
ATOM 3055 C CA . ASN A 1 422 ? 8.384 -18.478 9.178 1.00 14.77 399 ASN A CA 1
ATOM 3056 C C . ASN A 1 422 ? 6.979 -17.902 9.415 1.00 16.32 399 ASN A C 1
ATOM 3057 O O . ASN A 1 422 ? 6.743 -17.188 10.413 1.00 15.51 399 ASN A O 1
ATOM 3062 N N . ASN A 1 423 ? 6.064 -18.234 8.504 1.00 14.16 400 ASN A N 1
ATOM 3063 C CA . ASN A 1 423 ? 4.651 -17.821 8.665 1.00 14.68 400 ASN A CA 1
ATOM 3064 C C . ASN A 1 423 ? 3.793 -18.960 9.182 1.00 13.81 400 ASN A C 1
ATOM 3065 O O . ASN A 1 423 ? 3.945 -20.119 8.755 1.00 14.44 400 ASN A O 1
ATOM 3070 N N . SER A 1 424 ? 2.810 -18.596 10.017 1.00 14.37 401 SER A N 1
ATOM 3071 C CA A SER A 1 424 ? 1.735 -19.544 10.386 0.50 13.93 401 SER A CA 1
ATOM 3072 C CA B SER A 1 424 ? 1.767 -19.533 10.420 0.50 16.54 401 SER A CA 1
ATOM 3073 C C . SER A 1 424 ? 0.453 -18.745 10.575 1.00 15.04 401 SER A C 1
ATOM 3074 O O . SER A 1 424 ? 0.458 -17.584 11.001 1.00 16.37 401 SER A O 1
ATOM 3079 N N . PHE A 1 425 ? -0.661 -19.333 10.175 1.00 14.89 402 PHE A N 1
ATOM 3080 C CA . PHE A 1 425 ? -1.972 -18.715 10.318 1.00 14.79 402 PHE A CA 1
ATOM 3081 C C . PHE A 1 425 ? -2.959 -19.708 10.905 1.00 14.34 402 PHE A C 1
ATOM 3082 O O . PHE A 1 425 ? -2.714 -20.912 10.802 1.00 14.76 402 PHE A O 1
ATOM 3090 N N . GLY A 1 426 ? -4.050 -19.216 11.512 1.00 13.99 403 GLY A N 1
ATOM 3091 C CA . GLY A 1 426 ? -5.026 -20.160 12.117 1.00 14.35 403 GLY A CA 1
ATOM 3092 C C . GLY A 1 426 ? -6.447 -19.671 11.979 1.00 14.41 403 GLY A C 1
ATOM 3093 O O . GLY A 1 426 ? -6.717 -18.464 12.007 1.00 13.82 403 GLY A O 1
ATOM 3094 N N . PHE A 1 427 ? -7.350 -20.616 11.909 1.00 14.42 404 PHE A N 1
ATOM 3095 C CA . PHE A 1 427 ? -8.759 -20.312 12.063 1.00 13.57 404 PHE A CA 1
ATOM 3096 C C . PHE A 1 427 ? -8.968 -19.429 13.289 1.00 15.35 404 PHE A C 1
ATOM 3097 O O . PHE A 1 427 ? -8.382 -19.661 14.357 1.00 15.43 404 PHE A O 1
ATOM 3105 N N . GLY A 1 428 ? -9.820 -18.429 13.113 1.00 15.99 405 GLY A N 1
ATOM 3106 C CA . GLY A 1 428 ? -9.996 -17.338 14.092 1.00 15.64 405 GLY A CA 1
ATOM 3107 C C . GLY A 1 428 ? -9.425 -16.060 13.520 1.00 18.27 405 GLY A C 1
ATOM 3108 O O . GLY A 1 428 ? -9.663 -14.965 14.062 1.00 21.80 405 GLY A O 1
ATOM 3109 N N . GLY A 1 429 ? -8.640 -16.184 12.452 1.00 15.61 406 GLY A N 1
ATOM 3110 C CA . GLY A 1 429 ? -7.960 -15.028 11.807 1.00 17.05 406 GLY A CA 1
ATOM 3111 C C . GLY A 1 429 ? -6.604 -14.660 12.393 1.00 15.31 406 GLY A C 1
ATOM 3112 O O . GLY A 1 429 ? -6.206 -13.506 12.339 1.00 17.24 406 GLY A O 1
ATOM 3113 N N . HIS A 1 430 ? -5.903 -15.625 12.956 1.00 14.67 407 HIS A N 1
ATOM 3114 C CA . HIS A 1 430 ? -4.644 -15.367 13.650 1.00 14.54 407 HIS A CA 1
ATOM 3115 C C . HIS A 1 430 ? -3.504 -15.399 12.663 1.00 14.34 407 HIS A C 1
ATOM 3116 O O . HIS A 1 430 ? -3.393 -16.334 11.853 1.00 15.34 407 HIS A O 1
ATOM 3123 N N . ASN A 1 431 ? -2.598 -14.440 12.771 1.00 13.83 408 ASN A N 1
ATOM 3124 C CA . ASN A 1 431 ? -1.413 -14.378 11.892 1.00 12.93 408 ASN A CA 1
ATOM 3125 C C . ASN A 1 431 ? -0.165 -14.303 12.779 1.00 14.96 408 ASN A C 1
ATOM 3126 O O . ASN A 1 431 ? -0.079 -13.411 13.647 1.00 16.05 408 ASN A O 1
ATOM 3131 N N . VAL A 1 432 ? 0.809 -15.221 12.565 1.00 14.63 409 VAL A N 1
ATOM 3132 C CA . VAL A 1 432 ? 2.028 -15.202 13.374 1.00 13.27 409 VAL A CA 1
ATOM 3133 C C . VAL A 1 432 ? 3.190 -15.270 12.401 1.00 15.33 409 VAL A C 1
ATOM 3134 O O . VAL A 1 432 ? 3.260 -16.164 11.552 1.00 16.37 409 VAL A O 1
ATOM 3138 N N . ALA A 1 433 ? 4.189 -14.402 12.603 1.00 13.74 410 ALA A N 1
ATOM 3139 C CA . ALA A 1 433 ? 5.414 -14.485 11.802 1.00 14.44 410 ALA A CA 1
ATOM 3140 C C . ALA A 1 433 ? 6.590 -14.425 12.747 1.00 16.07 410 ALA A C 1
ATOM 3141 O O . ALA A 1 433 ? 6.595 -13.644 13.706 1.00 17.27 410 ALA A O 1
ATOM 3143 N N . LEU A 1 434 ? 7.562 -15.298 12.476 1.00 15.13 411 LEU A N 1
ATOM 3144 C CA . LEU A 1 434 ? 8.799 -15.344 13.291 1.00 15.25 411 LEU A CA 1
ATOM 3145 C C . LEU A 1 434 ? 10.003 -15.056 12.414 1.00 15.13 411 LEU A C 1
ATOM 3146 O O . LEU A 1 434 ? 10.130 -15.652 11.313 1.00 16.40 411 LEU A O 1
ATOM 3151 N N . ALA A 1 435 ? 10.842 -14.113 12.850 1.00 15.43 412 ALA A N 1
ATOM 3152 C CA . ALA A 1 435 ? 12.052 -13.796 12.092 1.00 15.69 412 ALA A CA 1
ATOM 3153 C C . ALA A 1 435 ? 13.263 -14.425 12.715 1.00 16.22 412 ALA A C 1
ATOM 3154 O O . ALA A 1 435 ? 13.549 -14.207 13.908 1.00 17.22 412 ALA A O 1
ATOM 3156 N N . PHE A 1 436 ? 13.947 -15.237 11.914 1.00 16.00 413 PHE A N 1
ATOM 3157 C CA . PHE A 1 436 ? 15.165 -15.933 12.380 1.00 15.92 413 PHE A CA 1
ATOM 3158 C C . PHE A 1 436 ? 16.370 -15.465 11.578 1.00 17.88 413 PHE A C 1
ATOM 3159 O O . PHE A 1 436 ? 16.228 -14.999 10.426 1.00 18.35 413 PHE A O 1
ATOM 3167 N N . GLY A 1 437 ? 17.564 -15.634 12.170 1.00 17.06 414 GLY A N 1
ATOM 3168 C CA . GLY A 1 437 ? 18.786 -15.316 11.443 1.00 17.18 414 GLY A CA 1
ATOM 3169 C C . GLY A 1 437 ? 19.814 -16.399 11.603 1.00 19.50 414 GLY A C 1
ATOM 3170 O O . GLY A 1 437 ? 19.803 -17.195 12.550 1.00 18.65 414 GLY A O 1
ATOM 3171 N N . ARG A 1 438 ? 20.710 -16.429 10.642 1.00 19.35 415 ARG A N 1
ATOM 3172 C CA . ARG A 1 438 ? 21.871 -17.315 10.724 1.00 20.19 415 ARG A CA 1
ATOM 3173 C C . ARG A 1 438 ? 22.723 -16.918 11.934 1.00 21.90 415 ARG A C 1
ATOM 3174 O O . ARG A 1 438 ? 22.890 -15.710 12.222 1.00 23.68 415 ARG A O 1
ATOM 3182 N N . TYR A 1 439 ? 23.217 -17.939 12.634 1.00 22.19 416 TYR A N 1
ATOM 3183 C CA . TYR A 1 439 ? 24.209 -17.715 13.675 1.00 24.98 416 TYR A CA 1
ATOM 3184 C C . TYR A 1 439 ? 25.586 -17.861 13.039 1.00 31.11 416 TYR A C 1
ATOM 3185 O O . TYR A 1 439 ? 25.964 -18.950 12.607 1.00 32.49 416 TYR A O 1
ATOM 3195 N N . PRO B 1 27 ? 12.804 -0.375 33.948 1.00 40.60 4 PRO B N 1
ATOM 3196 C CA . PRO B 1 27 ? 11.496 -0.012 33.325 1.00 39.24 4 PRO B CA 1
ATOM 3197 C C . PRO B 1 27 ? 10.284 -0.495 34.125 1.00 34.57 4 PRO B C 1
ATOM 3198 O O . PRO B 1 27 ? 10.131 -1.690 34.377 1.00 34.61 4 PRO B O 1
ATOM 3202 N N . SER B 1 28 ? 9.495 0.467 34.589 1.00 30.57 5 SER B N 1
ATOM 3203 C CA . SER B 1 28 ? 8.295 0.203 35.348 1.00 27.67 5 SER B CA 1
ATOM 3204 C C . SER B 1 28 ? 7.211 1.193 34.929 1.00 25.21 5 SER B C 1
ATOM 3205 O O . SER B 1 28 ? 7.469 2.211 34.287 1.00 29.58 5 SER B O 1
ATOM 3208 N N . THR B 1 29 ? 5.990 0.895 35.345 1.00 24.53 6 THR B N 1
ATOM 3209 C CA . THR B 1 29 ? 4.945 1.912 35.177 1.00 24.26 6 THR B CA 1
ATOM 3210 C C . THR B 1 29 ? 5.240 3.209 35.925 1.00 26.72 6 THR B C 1
ATOM 3211 O O . THR B 1 29 ? 5.134 4.310 35.369 1.00 28.80 6 THR B O 1
ATOM 3215 N N . ALA B 1 30 ? 5.728 3.072 37.155 1.00 27.23 7 ALA B N 1
ATOM 3216 C CA . ALA B 1 30 ? 5.977 4.259 37.970 1.00 30.38 7 ALA B CA 1
ATOM 3217 C C . ALA B 1 30 ? 7.053 5.144 37.366 1.00 31.36 7 ALA B C 1
ATOM 3218 O O . ALA B 1 30 ? 6.994 6.373 37.556 1.00 32.17 7 ALA B O 1
ATOM 3220 N N . ASN B 1 31 ? 8.074 4.554 36.737 1.00 31.73 8 ASN B N 1
ATOM 3221 C CA . ASN B 1 31 ? 9.231 5.334 36.287 1.00 35.77 8 ASN B CA 1
ATOM 3222 C C . ASN B 1 31 ? 9.042 5.777 34.836 1.00 38.23 8 ASN B C 1
ATOM 3223 O O . ASN B 1 31 ? 9.883 6.469 34.265 1.00 38.16 8 ASN B O 1
ATOM 3228 N N . GLY B 1 32 ? 7.897 5.408 34.274 1.00 34.79 9 GLY B N 1
ATOM 3229 C CA . GLY B 1 32 ? 7.523 5.847 32.926 1.00 34.06 9 GLY B CA 1
ATOM 3230 C C . GLY B 1 32 ? 8.144 4.990 31.845 1.00 35.10 9 GLY B C 1
ATOM 3231 O O . GLY B 1 32 ? 7.984 5.276 30.656 1.00 36.86 9 GLY B O 1
ATOM 3232 N N . GLY B 1 33 ? 8.776 3.885 32.242 1.00 33.71 10 GLY B N 1
ATOM 3233 C CA . GLY B 1 33 ? 9.380 2.975 31.290 1.00 30.90 10 GLY B CA 1
ATOM 3234 C C . GLY B 1 33 ? 8.329 2.210 30.491 1.00 32.88 10 GLY B C 1
ATOM 3235 O O . GLY B 1 33 ? 8.594 1.707 29.392 1.00 34.87 10 GLY B O 1
ATOM 3236 N N . PHE B 1 34 ? 7.153 2.043 31.087 1.00 27.54 11 PHE B N 1
ATOM 3237 C CA . PHE B 1 34 ? 5.992 1.507 30.374 1.00 27.79 11 PHE B CA 1
ATOM 3238 C C . PHE B 1 34 ? 4.937 2.610 30.279 1.00 28.05 11 PHE B C 1
ATOM 3239 O O . PHE B 1 34 ? 4.776 3.365 31.228 1.00 28.62 11 PHE B O 1
ATOM 3247 N N . PRO B 1 35 ? 4.133 2.620 29.194 1.00 28.33 12 PRO B N 1
ATOM 3248 C CA . PRO B 1 35 ? 3.008 3.568 29.168 1.00 28.75 12 PRO B CA 1
ATOM 3249 C C . PRO B 1 35 ? 1.979 3.260 30.245 1.00 26.41 12 PRO B C 1
ATOM 3250 O O . PRO B 1 35 ? 1.822 2.094 30.623 1.00 24.38 12 PRO B O 1
ATOM 3254 N N . SER B 1 36 ? 1.258 4.300 30.671 1.00 24.49 13 SER B N 1
ATOM 3255 C CA . SER B 1 36 ? 0.170 4.138 31.612 1.00 22.19 13 SER B CA 1
ATOM 3256 C C . SER B 1 36 ? -1.016 3.467 30.900 1.00 22.46 13 SER B C 1
ATOM 3257 O O . SER B 1 36 ? -1.360 3.861 29.788 1.00 22.78 13 SER B O 1
ATOM 3260 N N . VAL B 1 37 ? -1.576 2.455 31.542 1.00 20.35 14 VAL B N 1
ATOM 3261 C CA . VAL B 1 37 ? -2.659 1.612 31.002 1.00 19.50 14 VAL B CA 1
ATOM 3262 C C . VAL B 1 37 ? -3.793 1.731 32.009 1.00 21.35 14 VAL B C 1
ATOM 3263 O O . VAL B 1 37 ? -3.592 1.490 33.214 1.00 21.28 14 VAL B O 1
ATOM 3267 N N . VAL B 1 38 ? -4.979 2.053 31.517 1.00 21.13 15 VAL B N 1
ATOM 3268 C CA . VAL B 1 38 ? -6.145 2.236 32.389 1.00 21.15 15 VAL B CA 1
ATOM 3269 C C . VAL B 1 38 ? -7.289 1.348 31.982 1.00 22.02 15 VAL B C 1
ATOM 3270 O O . VAL B 1 38 ? -7.357 0.869 30.827 1.00 20.83 15 VAL B O 1
ATOM 3274 N N . VAL B 1 39 ? -8.107 0.987 32.967 1.00 20.67 16 VAL B N 1
ATOM 3275 C CA . VAL B 1 39 ? -9.329 0.213 32.728 1.00 20.35 16 VAL B CA 1
ATOM 3276 C C . VAL B 1 39 ? -10.487 1.180 32.513 1.00 22.02 16 VAL B C 1
ATOM 3277 O O . VAL B 1 39 ? -10.711 2.061 33.366 1.00 21.91 16 VAL B O 1
ATOM 3281 N N . THR B 1 40 ? -11.178 1.097 31.373 1.00 18.88 17 THR B N 1
ATOM 3282 C CA . THR B 1 40 ? -12.192 2.113 31.034 1.00 20.04 17 THR B CA 1
ATOM 3283 C C . THR B 1 40 ? -13.629 1.568 30.953 1.00 20.20 17 THR B C 1
ATOM 3284 O O . THR B 1 40 ? -14.590 2.353 30.836 1.00 22.14 17 THR B O 1
ATOM 3288 N N . ALA B 1 41 ? -13.776 0.239 31.048 1.00 20.93 18 ALA B N 1
ATOM 3289 C CA . ALA B 1 41 ? -15.115 -0.381 31.093 1.00 21.22 18 ALA B CA 1
ATOM 3290 C C . ALA B 1 41 ? -14.980 -1.806 31.575 1.00 21.53 18 ALA B C 1
ATOM 3291 O O . ALA B 1 41 ? -13.920 -2.423 31.420 1.00 20.25 18 ALA B O 1
ATOM 3293 N N . VAL B 1 42 ? -16.009 -2.256 32.286 1.00 19.98 19 VAL B N 1
ATOM 3294 C CA . VAL B 1 42 ? -16.079 -3.661 32.752 1.00 18.86 19 VAL B CA 1
ATOM 3295 C C . VAL B 1 42 ? -17.488 -4.229 32.511 1.00 21.02 19 VAL B C 1
ATOM 3296 O O . VAL B 1 42 ? -18.473 -3.476 32.455 1.00 22.94 19 VAL B O 1
ATOM 3300 N N . THR B 1 43 ? -17.577 -5.541 32.315 1.00 19.04 20 THR B N 1
ATOM 3301 C CA A THR B 1 43 ? -18.857 -6.250 32.163 0.50 19.68 20 THR B CA 1
ATOM 3302 C CA B THR B 1 43 ? -18.851 -6.246 32.200 0.50 20.18 20 THR B CA 1
ATOM 3303 C C . THR B 1 43 ? -18.692 -7.621 32.785 1.00 20.33 20 THR B C 1
ATOM 3304 O O . THR B 1 43 ? -17.606 -8.204 32.712 1.00 20.46 20 THR B O 1
ATOM 3311 N N . ALA B 1 44 ? -19.739 -8.124 33.419 1.00 18.94 21 ALA B N 1
ATOM 3312 C CA . ALA B 1 44 ? -19.697 -9.506 33.874 1.00 19.28 21 ALA B CA 1
ATOM 3313 C C . ALA B 1 44 ? -21.087 -10.025 34.051 1.00 21.87 21 ALA B C 1
ATOM 3314 O O . ALA B 1 44 ? -22.007 -9.255 34.360 1.00 23.23 21 ALA B O 1
ATOM 3316 N N . THR B 1 45 ? -21.202 -11.347 33.944 1.00 19.73 22 THR B N 1
ATOM 3317 C CA . THR B 1 45 ? -22.459 -12.003 34.309 1.00 20.79 22 THR B CA 1
ATOM 3318 C C . THR B 1 45 ? -22.149 -13.034 35.376 1.00 20.13 22 THR B C 1
ATOM 3319 O O . THR B 1 45 ? -21.083 -13.677 35.330 1.00 20.44 22 THR B O 1
ATOM 3323 N N . THR B 1 46 ? -22.965 -13.056 36.444 1.00 19.03 23 THR B N 1
ATOM 3324 C CA . THR B 1 46 ? -22.606 -13.885 37.602 1.00 20.43 23 THR B CA 1
ATOM 3325 C C . THR B 1 46 ? -23.859 -14.602 38.137 1.00 20.92 23 THR B C 1
ATOM 3326 O O . THR B 1 46 ? -24.990 -14.383 37.679 1.00 21.19 23 THR B O 1
ATOM 3330 N N . SER B 1 47 ? -23.635 -15.421 39.172 1.00 20.53 24 SER B N 1
ATOM 3331 C CA . SER B 1 47 ? -24.768 -16.028 39.869 1.00 22.26 24 SER B CA 1
ATOM 3332 C C . SER B 1 47 ? -25.608 -15.069 40.706 1.00 23.11 24 SER B C 1
ATOM 3333 O O . SER B 1 47 ? -26.746 -15.424 41.075 1.00 24.72 24 SER B O 1
ATOM 3336 N N . ILE B 1 48 ? -25.116 -13.843 40.911 1.00 22.77 25 ILE B N 1
ATOM 3337 C CA . ILE B 1 48 ? -25.915 -12.830 41.589 1.00 23.85 25 ILE B CA 1
ATOM 3338 C C . ILE B 1 48 ? -26.750 -11.977 40.618 1.00 23.49 25 ILE B C 1
ATOM 3339 O O . ILE B 1 48 ? -27.927 -11.643 40.895 1.00 25.57 25 ILE B O 1
ATOM 3344 N N . SER B 1 49 ? -26.159 -11.629 39.469 1.00 23.31 26 SER B N 1
ATOM 3345 C CA A SER B 1 49 ? -26.809 -10.686 38.544 0.50 22.70 26 SER B CA 1
ATOM 3346 C CA B SER B 1 49 ? -26.898 -10.819 38.502 0.50 25.64 26 SER B CA 1
ATOM 3347 C C . SER B 1 49 ? -26.171 -10.754 37.168 1.00 23.36 26 SER B C 1
ATOM 3348 O O . SER B 1 49 ? -24.982 -10.986 37.104 1.00 22.90 26 SER B O 1
ATOM 3353 N N . PRO B 1 50 ? -26.898 -10.349 36.104 1.00 23.57 27 PRO B N 1
ATOM 3354 C CA . PRO B 1 50 ? -26.198 -10.155 34.815 1.00 23.81 27 PRO B CA 1
ATOM 3355 C C . PRO B 1 50 ? -25.513 -8.799 34.739 1.00 26.19 27 PRO B C 1
ATOM 3356 O O . PRO B 1 50 ? -24.835 -8.492 33.752 1.00 27.58 27 PRO B O 1
ATOM 3360 N N . ASP B 1 51 ? -25.756 -7.945 35.722 1.00 25.60 28 ASP B N 1
ATOM 3361 C CA A ASP B 1 51 ? -25.333 -6.540 35.706 0.50 25.86 28 ASP B CA 1
ATOM 3362 C CA B ASP B 1 51 ? -25.322 -6.548 35.693 0.50 26.35 28 ASP B CA 1
ATOM 3363 C C . ASP B 1 51 ? -24.216 -6.422 36.741 1.00 26.06 28 ASP B C 1
ATOM 3364 O O . ASP B 1 51 ? -24.488 -6.596 37.947 1.00 27.39 28 ASP B O 1
ATOM 3373 N N . ILE B 1 52 ? -22.976 -6.140 36.317 1.00 23.25 29 ILE B N 1
ATOM 3374 C CA . ILE B 1 52 ? -21.840 -6.111 37.267 1.00 21.80 29 ILE B CA 1
ATOM 3375 C C . ILE B 1 52 ? -22.080 -5.080 38.381 1.00 22.51 29 ILE B C 1
ATOM 3376 O O . ILE B 1 52 ? -21.682 -5.332 39.527 1.00 22.49 29 ILE B O 1
ATOM 3381 N N . GLU B 1 53 ? -22.742 -3.950 38.094 1.00 23.45 30 GLU B N 1
ATOM 3382 C CA . GLU B 1 53 ? -22.978 -2.993 39.194 1.00 25.56 30 GLU B CA 1
ATOM 3383 C C . GLU B 1 53 ? -23.939 -3.563 40.244 1.00 25.14 30 GLU B C 1
ATOM 3384 O O . GLU B 1 53 ? -23.805 -3.286 41.445 1.00 26.29 30 GLU B O 1
ATOM 3390 N N . SER B 1 54 ? -24.879 -4.390 39.793 1.00 24.06 31 SER B N 1
ATOM 3391 C CA . SER B 1 54 ? -25.799 -5.028 40.732 1.00 25.66 31 SER B CA 1
ATOM 3392 C C . SER B 1 54 ? -25.144 -6.200 41.453 1.00 25.70 31 SER B C 1
ATOM 3393 O O . SER B 1 54 ? -25.406 -6.395 42.645 1.00 27.31 31 SER B O 1
ATOM 3396 N N . THR B 1 55 ? -24.257 -6.934 40.772 1.00 23.91 32 THR B N 1
ATOM 3397 C CA . THR B 1 55 ? -23.479 -7.953 41.460 1.00 23.47 32 THR B CA 1
ATOM 3398 C C . THR B 1 55 ? -22.682 -7.286 42.580 1.00 22.91 32 THR B C 1
ATOM 3399 O O . THR B 1 55 ? -22.675 -7.751 43.719 1.00 23.08 32 THR B O 1
ATOM 3403 N N . TRP B 1 56 ? -22.075 -6.145 42.265 1.00 22.90 33 TRP B N 1
ATOM 3404 C CA . TRP B 1 56 ? -21.229 -5.419 43.224 1.00 23.71 33 TRP B CA 1
ATOM 3405 C C . TRP B 1 56 ? -22.037 -4.952 44.449 1.00 25.49 33 TRP B C 1
ATOM 3406 O O . TRP B 1 56 ? -21.655 -5.198 45.596 1.00 24.21 33 TRP B O 1
ATOM 3417 N N . LYS B 1 57 ? -23.224 -4.391 44.213 1.00 24.89 34 LYS B N 1
ATOM 3418 C CA . LYS B 1 57 ? -24.072 -3.935 45.331 1.00 24.05 34 LYS B CA 1
ATOM 3419 C C . LYS B 1 57 ? -24.497 -5.154 46.163 1.00 26.34 34 LYS B C 1
ATOM 3420 O O . LYS B 1 57 ? -24.570 -5.084 47.397 1.00 26.69 34 LYS B O 1
ATOM 3426 N N . GLY B 1 58 ? -24.759 -6.265 45.477 1.00 25.18 35 GLY B N 1
ATOM 3427 C CA . GLY B 1 58 ? -25.157 -7.498 46.165 1.00 26.94 35 GLY B CA 1
ATOM 3428 C C . GLY B 1 58 ? -24.053 -8.101 47.036 1.00 26.02 35 GLY B C 1
ATOM 3429 O O . GLY B 1 58 ? -24.269 -8.450 48.208 1.00 25.96 35 GLY B O 1
ATOM 3430 N N . LEU B 1 59 ? -22.824 -8.011 46.535 1.00 24.11 36 LEU B N 1
ATOM 3431 C CA . LEU B 1 59 ? -21.682 -8.500 47.314 1.00 21.93 36 LEU B CA 1
ATOM 3432 C C . LEU B 1 59 ? -21.528 -7.655 48.563 1.00 25.02 36 LEU B C 1
ATOM 3433 O O . LEU B 1 59 ? -21.272 -8.171 49.659 1.00 25.61 36 LEU B O 1
ATOM 3438 N N . LEU B 1 60 ? -21.619 -6.340 48.388 1.00 24.27 37 LEU B N 1
ATOM 3439 C CA . LEU B 1 60 ? -21.454 -5.433 49.535 1.00 25.82 37 LEU B CA 1
ATOM 3440 C C . LEU B 1 60 ? -22.516 -5.626 50.623 1.00 26.78 37 LEU B C 1
ATOM 3441 O O . LEU B 1 60 ? -22.288 -5.327 51.817 1.00 29.72 37 LEU B O 1
ATOM 3446 N N . ALA B 1 61 ? -23.693 -6.060 50.172 1.00 26.41 38 ALA B N 1
ATOM 3447 C CA . ALA B 1 61 ? -24.836 -6.346 51.044 1.00 28.46 38 ALA B CA 1
ATOM 3448 C C . ALA B 1 61 ? -24.751 -7.740 51.683 1.00 28.88 38 ALA B C 1
ATOM 3449 O O . ALA B 1 61 ? -25.649 -8.122 52.459 1.00 31.72 38 ALA B O 1
ATOM 3451 N N . GLY B 1 62 ? -23.703 -8.495 51.354 1.00 26.70 39 GLY B N 1
ATOM 3452 C CA . GLY B 1 62 ? -23.501 -9.808 51.932 1.00 26.44 39 GLY B CA 1
ATOM 3453 C C . GLY B 1 62 ? -24.264 -10.906 51.230 1.00 27.14 39 GLY B C 1
ATOM 3454 O O . GLY B 1 62 ? -24.380 -12.021 51.763 1.00 28.90 39 GLY B O 1
ATOM 3455 N N . GLU B 1 63 ? -24.647 -10.644 49.981 1.00 26.27 40 GLU B N 1
ATOM 3456 C CA . GLU B 1 63 ? -25.373 -11.670 49.226 1.00 27.13 40 GLU B CA 1
ATOM 3457 C C . GLU B 1 63 ? -24.453 -12.803 48.732 1.00 24.84 40 GLU B C 1
ATOM 3458 O O . GLU B 1 63 ? -23.301 -12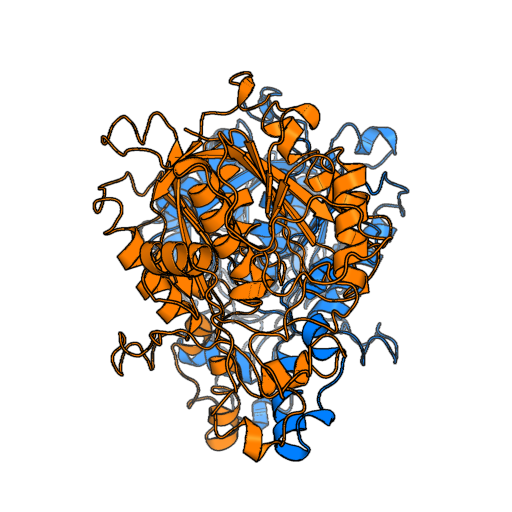.563 48.340 1.00 24.20 40 GLU B O 1
ATOM 3464 N N . SER B 1 64 ? -25.037 -13.995 48.608 1.00 25.47 41 SER B N 1
ATOM 3465 C CA . SER B 1 64 ? -24.396 -15.158 47.986 1.00 23.35 41 SER B CA 1
ATOM 3466 C C . SER B 1 64 ? -25.144 -15.584 46.738 1.00 23.73 41 SER B C 1
ATOM 3467 O O . SER B 1 64 ? -26.386 -15.556 46.722 1.00 25.65 41 SER B O 1
ATOM 3470 N N . GLY B 1 65 ? -24.398 -16.026 45.724 1.00 23.81 42 GLY B N 1
ATOM 3471 C CA . GLY B 1 65 ? -25.023 -16.547 44.498 1.00 22.98 42 GLY B CA 1
ATOM 3472 C C . GLY B 1 65 ? -25.203 -18.052 44.532 1.00 24.00 42 GLY B C 1
ATOM 3473 O O . GLY B 1 65 ? -25.631 -18.647 43.555 1.00 24.36 42 GLY B O 1
ATOM 3474 N N . ILE B 1 66 ? -24.853 -18.687 45.651 1.00 23.42 43 ILE B N 1
ATOM 3475 C CA . ILE B 1 66 ? -24.821 -20.167 45.688 1.00 22.05 43 ILE B CA 1
ATOM 3476 C C . ILE B 1 66 ? -26.157 -20.709 46.231 1.00 25.66 43 ILE B C 1
ATOM 3477 O O . ILE B 1 66 ? -26.614 -20.263 47.298 1.00 28.02 43 ILE B O 1
ATOM 3482 N N . HIS B 1 67 ? -26.701 -21.717 45.554 1.00 23.95 44 HIS B N 1
ATOM 3483 C CA A HIS B 1 67 ? -28.006 -22.292 45.951 0.70 25.70 44 HIS B CA 1
ATOM 3484 C CA B HIS B 1 67 ? -28.050 -22.271 45.761 0.30 25.74 44 HIS B CA 1
ATOM 3485 C C . HIS B 1 67 ? -27.993 -23.807 45.761 1.00 26.85 44 HIS B C 1
ATOM 3486 O O . HIS B 1 67 ? -27.027 -24.391 45.248 1.00 25.02 44 HIS B O 1
ATOM 3499 N N . ALA B 1 68 ? -29.054 -24.475 46.240 1.00 26.90 45 ALA B N 1
ATOM 3500 C CA . ALA B 1 68 ? -29.222 -25.875 45.855 1.00 26.39 45 ALA B CA 1
ATOM 3501 C C . ALA B 1 68 ? -29.376 -25.973 44.343 1.00 28.22 45 ALA B C 1
ATOM 3502 O O . ALA B 1 68 ? -30.091 -25.183 43.728 1.00 29.61 45 ALA B O 1
ATOM 3504 N N . LEU B 1 69 ? -28.701 -26.944 43.734 1.00 26.37 46 LEU B N 1
ATOM 3505 C CA . LEU B 1 69 ? -28.915 -27.180 42.297 1.00 27.17 46 LEU B CA 1
ATOM 3506 C C . LEU B 1 69 ? -30.227 -27.891 42.032 1.00 30.38 46 LEU B C 1
ATOM 3507 O O . LEU B 1 69 ? -30.465 -28.949 42.622 1.00 32.35 46 LEU B O 1
ATOM 3512 N N . GLU B 1 70 ? -31.078 -27.311 41.185 1.00 27.95 47 GLU B N 1
ATOM 3513 C CA A GLU B 1 70 ? -32.359 -27.980 40.950 0.50 30.80 47 GLU B CA 1
ATOM 3514 C CA B GLU B 1 70 ? -32.404 -27.839 40.853 0.50 31.04 47 GLU B CA 1
ATOM 3515 C C . GLU B 1 70 ? -32.393 -28.758 39.633 1.00 29.18 47 GLU B C 1
ATOM 3516 O O . GLU B 1 70 ? -33.432 -29.339 39.267 1.00 32.07 47 GLU B O 1
ATOM 3527 N N . ASP B 1 71 ? -31.242 -28.851 38.982 1.00 29.57 48 ASP B N 1
ATOM 3528 C CA . ASP B 1 71 ? -31.168 -29.564 37.714 1.00 27.87 48 ASP B CA 1
ATOM 3529 C C . ASP B 1 71 ? -31.533 -31.029 37.848 1.00 27.26 48 ASP B C 1
ATOM 3530 O O . ASP B 1 71 ? -31.089 -31.712 38.780 1.00 28.63 48 ASP B O 1
ATOM 3535 N N . GLU B 1 72 ? -32.203 -31.539 36.818 1.00 29.71 49 GLU B N 1
ATOM 3536 C CA A GLU B 1 72 ? -32.539 -32.950 36.840 0.50 33.00 49 GLU B CA 1
ATOM 3537 C CA B GLU B 1 72 ? -32.532 -32.947 36.727 0.50 32.49 49 GLU B CA 1
ATOM 3538 C C . GLU B 1 72 ? -31.280 -33.804 36.800 1.00 30.59 49 GLU B C 1
ATOM 3539 O O . GLU B 1 72 ? -31.297 -34.911 37.365 1.00 30.93 49 GLU B O 1
ATOM 3550 N N . PHE B 1 73 ? -30.188 -33.289 36.232 1.00 29.92 50 PHE B N 1
ATOM 3551 C CA . PHE B 1 73 ? -28.985 -34.140 36.177 1.00 29.79 50 PHE B CA 1
ATOM 3552 C C . PHE B 1 73 ? -28.433 -34.503 37.569 1.00 30.87 50 PHE B C 1
ATOM 3553 O O . PHE B 1 73 ? -27.824 -35.558 37.756 1.00 29.05 50 PHE B O 1
ATOM 3561 N N . VAL B 1 74 ? -28.787 -33.714 38.581 1.00 28.04 51 VAL B N 1
ATOM 3562 C CA . VAL B 1 74 ? -28.308 -33.989 39.926 1.00 28.57 51 VAL B CA 1
ATOM 3563 C C . VAL B 1 74 ? -28.993 -35.238 40.465 1.00 31.73 51 VAL B C 1
ATOM 3564 O O . VAL B 1 74 ? -28.343 -36.119 41.011 1.00 31.99 51 VAL B O 1
ATOM 3568 N N . THR B 1 75 ? -30.311 -35.331 40.303 1.00 30.45 52 THR B N 1
ATOM 3569 C CA . THR B 1 75 ? -31.003 -36.529 40.774 1.00 33.54 52 THR B CA 1
ATOM 3570 C C . THR B 1 75 ? -30.788 -37.709 39.823 1.00 32.63 52 THR B C 1
ATOM 3571 O O . THR B 1 75 ? -30.678 -38.855 40.279 1.00 35.87 52 THR B O 1
ATOM 3575 N N . LYS B 1 76 ? -30.621 -37.455 38.525 1.00 34.04 53 LYS B N 1
ATOM 3576 C CA . LYS B 1 76 ? -30.358 -38.548 37.576 1.00 32.80 53 LYS B CA 1
ATOM 3577 C C . LYS B 1 76 ? -29.130 -39.370 37.976 1.00 33.22 53 LYS B C 1
ATOM 3578 O O . LYS B 1 76 ? -29.163 -40.622 37.986 1.00 34.23 53 LYS B O 1
ATOM 3584 N N . TRP B 1 77 ? -28.055 -38.663 38.320 1.00 31.23 54 TRP B N 1
ATOM 3585 C CA . TRP B 1 77 ? -26.787 -39.305 38.665 1.00 31.81 54 TRP B CA 1
ATOM 3586 C C . TRP B 1 77 ? -26.559 -39.439 40.164 1.00 34.54 54 TRP B C 1
ATOM 3587 O O . TRP B 1 77 ? -25.514 -39.948 40.551 1.00 36.83 54 TRP B O 1
ATOM 3598 N N . ASP B 1 78 ? -27.489 -38.944 40.984 1.00 31.64 55 ASP B N 1
ATOM 3599 C CA . ASP B 1 78 ? -27.300 -38.825 42.434 1.00 33.49 55 ASP B CA 1
ATOM 3600 C C . ASP B 1 78 ? -25.907 -38.267 42.725 1.00 32.17 55 ASP B C 1
ATOM 3601 O O . ASP B 1 78 ? -25.091 -38.878 43.433 1.00 31.82 55 ASP B O 1
ATOM 3606 N N . LEU B 1 79 ? -25.631 -37.096 42.150 1.00 28.92 56 LEU B N 1
ATOM 3607 C CA . LEU B 1 79 ? -24.331 -36.471 42.384 1.00 26.68 56 LEU B CA 1
ATOM 3608 C C . LEU B 1 79 ? -24.055 -36.130 43.855 1.00 27.76 56 LEU B C 1
ATOM 3609 O O . LEU B 1 79 ? -24.937 -35.649 44.587 1.00 28.09 56 LEU B O 1
ATOM 3614 N N . ALA B 1 80 ? -22.801 -36.336 44.248 1.00 27.19 57 ALA B N 1
ATOM 3615 C CA . ALA B 1 80 ? -22.353 -36.053 45.616 1.00 27.88 57 ALA B CA 1
ATOM 3616 C C . ALA B 1 80 ? -22.440 -34.549 45.900 1.00 26.27 57 ALA B C 1
ATOM 3617 O O . ALA B 1 80 ? -22.654 -34.147 47.062 1.00 29.08 57 ALA B O 1
ATOM 3619 N N . VAL B 1 81 ? -22.218 -33.734 44.861 1.00 24.47 58 VAL B N 1
ATOM 3620 C CA . VAL B 1 81 ? -22.294 -32.286 44.985 1.00 23.94 58 VAL B CA 1
ATOM 3621 C C . VAL B 1 81 ? -23.645 -31.820 44.432 1.00 25.91 58 VAL B C 1
ATOM 3622 O O . VAL B 1 81 ? -24.006 -32.170 43.298 1.00 25.03 58 VAL B O 1
ATOM 3626 N N . LYS B 1 82 ? -24.411 -31.121 45.271 1.00 25.61 59 LYS B N 1
ATOM 3627 C CA . LYS B 1 82 ? -25.788 -30.747 44.940 1.00 24.64 59 LYS B CA 1
ATOM 3628 C C . LYS B 1 82 ? -26.008 -29.229 45.097 1.00 25.60 59 LYS B C 1
ATOM 3629 O O . LYS B 1 82 ? -27.142 -28.739 45.279 1.00 27.71 59 LYS B O 1
ATOM 3635 N N . ILE B 1 83 ? -24.918 -28.478 44.987 1.00 23.72 60 ILE B N 1
ATOM 3636 C CA . ILE B 1 83 ? -24.928 -27.029 45.230 1.00 22.93 60 ILE B CA 1
ATOM 3637 C C . ILE B 1 83 ? -24.094 -26.328 44.156 1.00 22.72 60 ILE B C 1
ATOM 3638 O O . ILE B 1 83 ? -23.181 -26.923 43.568 1.00 21.98 60 ILE B O 1
ATOM 3643 N N . GLY B 1 84 ? -24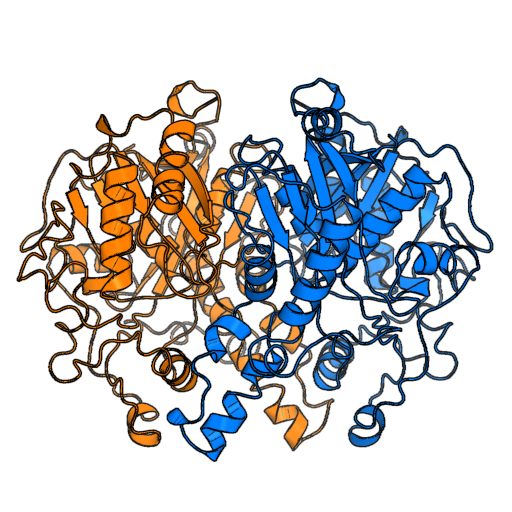.399 -25.047 43.933 1.00 23.47 61 GLY B N 1
ATOM 3644 C CA . GLY B 1 84 ? -23.614 -24.251 42.979 1.00 23.11 61 GLY B CA 1
ATOM 3645 C C . GLY B 1 84 ? -24.375 -22.983 42.633 1.00 23.65 61 GLY B C 1
ATOM 3646 O O . GLY B 1 84 ? -25.546 -22.828 43.024 1.00 22.59 61 GLY B O 1
ATOM 3647 N N . GLY B 1 85 ? -23.730 -22.109 41.855 1.00 23.00 62 GLY B N 1
ATOM 3648 C CA . GLY B 1 85 ? -24.446 -20.890 41.433 1.00 23.78 62 GLY B CA 1
ATOM 3649 C C . GLY B 1 85 ? -24.562 -20.844 39.920 1.00 22.76 62 GLY B C 1
ATOM 3650 O O . GLY B 1 85 ? -23.550 -20.599 39.249 1.00 21.52 62 GLY B O 1
ATOM 3651 N N . HIS B 1 86 ? -25.749 -21.138 39.393 1.00 22.80 63 HIS B N 1
ATOM 3652 C CA . HIS B 1 86 ? -25.973 -20.870 37.960 1.00 20.94 63 HIS B CA 1
ATOM 3653 C C . HIS B 1 86 ? -26.082 -19.364 37.760 1.00 22.46 63 HIS B C 1
ATOM 3654 O O . HIS B 1 86 ? -26.406 -18.622 38.688 1.00 23.40 63 HIS B O 1
ATOM 3661 N N . LEU B 1 87 ? -25.808 -18.896 36.538 1.00 20.53 64 LEU B N 1
ATOM 3662 C CA . LEU B 1 87 ? -26.026 -17.478 36.263 1.00 20.48 64 LEU B CA 1
ATOM 3663 C C . LEU B 1 87 ? -27.441 -17.067 36.630 1.00 22.44 64 LEU B C 1
ATOM 3664 O O . LEU B 1 87 ? -28.413 -17.802 36.364 1.00 23.18 64 LEU B O 1
ATOM 3669 N N . LYS B 1 88 ? -27.538 -15.870 37.201 1.00 19.77 65 LYS B N 1
ATOM 3670 C CA A LYS B 1 88 ? -28.870 -15.320 37.510 0.50 23.10 65 LYS B CA 1
ATOM 3671 C CA B LYS B 1 88 ? -28.867 -15.302 37.506 0.50 22.85 65 LYS B CA 1
ATOM 3672 C C . LYS B 1 88 ? -29.713 -15.174 36.234 1.00 23.90 65 LYS B C 1
ATOM 3673 O O . LYS B 1 88 ? -30.938 -15.461 36.224 1.00 25.76 65 LYS B O 1
ATOM 3684 N N . ASP B 1 89 ? -29.053 -14.764 35.159 1.00 23.03 66 ASP B N 1
ATOM 3685 C CA . ASP B 1 89 ? -29.707 -14.591 33.861 1.00 25.40 66 ASP B CA 1
ATOM 3686 C C . ASP B 1 89 ? -28.945 -15.470 32.863 1.00 24.78 66 ASP B C 1
ATOM 3687 O O . ASP B 1 89 ? -27.808 -15.185 32.514 1.00 23.88 66 ASP B O 1
ATOM 3692 N N . PRO B 1 90 ? -29.538 -16.582 32.432 1.00 23.58 67 PRO B N 1
ATOM 3693 C CA . PRO B 1 90 ? -28.811 -17.477 31.517 1.00 24.17 67 PRO B CA 1
ATOM 3694 C C . PRO B 1 90 ? -28.410 -16.760 30.229 1.00 23.81 67 PRO B C 1
ATOM 3695 O O . PRO B 1 90 ? -29.207 -16.037 29.618 1.00 24.05 67 PRO B O 1
ATOM 3699 N N . VAL B 1 91 ? -27.218 -17.072 29.755 1.00 21.08 68 VAL B N 1
ATOM 3700 C CA . VAL B 1 91 ? -26.760 -16.576 28.462 1.00 21.87 68 VAL B CA 1
ATOM 3701 C C . VAL B 1 91 ? -27.752 -16.800 27.338 1.00 22.47 68 VAL B C 1
ATOM 3702 O O . VAL B 1 91 ? -28.015 -15.901 26.517 1.00 23.61 68 VAL B O 1
ATOM 3706 N N . ASP B 1 92 ? -28.354 -17.981 27.305 1.00 22.63 69 ASP B N 1
ATOM 3707 C CA . ASP B 1 92 ? -29.185 -18.322 26.159 1.00 24.91 69 ASP B CA 1
ATOM 3708 C C . ASP B 1 92 ? -30.566 -17.662 26.228 1.00 28.10 69 ASP B C 1
ATOM 3709 O O . ASP B 1 92 ? -31.301 -17.735 25.252 1.00 30.04 69 ASP B O 1
ATOM 3714 N N . SER B 1 93 ? -30.895 -16.922 27.300 1.00 26.38 70 SER B N 1
ATOM 3715 C CA A SER B 1 93 ? -32.125 -16.107 27.254 0.50 29.05 70 SER B CA 1
ATOM 3716 C CA B SER B 1 93 ? -32.111 -16.091 27.275 0.50 30.52 70 SER B CA 1
ATOM 3717 C C . SER B 1 93 ? -31.935 -14.955 26.273 1.00 29.70 70 SER B C 1
ATOM 3718 O O . SER B 1 93 ? -32.884 -14.300 25.880 1.00 32.45 70 SER B O 1
ATOM 3723 N N . HIS B 1 94 ? -30.684 -14.749 25.855 1.00 28.56 71 HIS B N 1
ATOM 3724 C CA . HIS B 1 94 ? -30.361 -13.683 24.920 1.00 27.87 71 HIS B CA 1
ATOM 3725 C C . HIS B 1 94 ? -30.015 -14.197 23.511 1.00 30.75 71 HIS B C 1
ATOM 3726 O O . HIS B 1 94 ? -29.598 -13.415 22.661 1.00 33.95 71 HIS B O 1
ATOM 3733 N N . MET B 1 95 ? -30.112 -15.504 23.302 1.00 27.37 72 MET B N 1
ATOM 3734 C CA . MET B 1 95 ? -29.684 -16.107 22.035 1.00 27.95 72 MET B CA 1
ATOM 3735 C C . MET B 1 95 ? -30.875 -16.734 21.273 1.00 32.99 72 MET B C 1
ATOM 3736 O O . MET B 1 95 ? -31.700 -17.439 21.854 1.00 33.92 72 MET B O 1
ATOM 3741 N N . GLY B 1 96 ? -30.897 -16.589 19.960 1.00 34.83 73 GLY B N 1
ATOM 3742 C CA . GLY B 1 96 ? -31.882 -17.368 19.165 1.00 37.09 73 GLY B CA 1
ATOM 3743 C C . GLY B 1 96 ? -31.429 -18.790 18.828 1.00 35.27 73 GLY B C 1
ATOM 3744 O O . GLY B 1 96 ? -30.247 -19.118 18.932 1.00 30.47 73 GLY B O 1
ATOM 3745 N N . ARG B 1 97 ? -32.311 -19.583 18.225 1.00 33.98 74 ARG B N 1
ATOM 3746 C CA . ARG B 1 97 ? -31.954 -20.937 17.825 1.00 34.58 74 ARG B CA 1
ATOM 3747 C C . ARG B 1 97 ? -30.760 -20.962 16.842 1.00 32.57 74 ARG B C 1
ATOM 3748 O O . ARG B 1 97 ? -30.013 -21.941 16.852 1.00 33.33 74 ARG B O 1
ATOM 3756 N N . LEU B 1 98 ? -30.618 -19.960 15.963 1.00 29.77 75 LEU B N 1
ATOM 3757 C CA . LEU B 1 98 ? -29.508 -20.012 14.986 1.00 30.22 75 LEU B CA 1
ATOM 3758 C C . LEU B 1 98 ? -28.147 -19.854 15.683 1.00 27.53 75 LEU B C 1
ATOM 3759 O O . LEU B 1 98 ? -27.240 -20.684 15.499 1.00 26.82 75 LEU B O 1
ATOM 3764 N N . ASP B 1 99 ? -28.008 -18.864 16.575 1.00 26.22 76 ASP B N 1
ATOM 3765 C CA . ASP B 1 99 ? -26.753 -18.798 17.321 1.00 26.06 76 ASP B CA 1
ATOM 3766 C C . ASP B 1 99 ? -26.606 -20.025 18.208 1.00 25.70 76 ASP B C 1
ATOM 3767 O O . ASP B 1 99 ? -25.483 -20.446 18.512 1.00 22.66 76 ASP B O 1
ATOM 3772 N N . MET B 1 100 ? -27.736 -20.536 18.700 1.00 26.41 77 MET B N 1
ATOM 3773 C CA A MET B 1 100 ? -27.639 -21.653 19.637 0.50 26.57 77 MET B CA 1
ATOM 3774 C CA B MET B 1 100 ? -27.773 -21.699 19.580 0.50 27.81 77 MET B CA 1
ATOM 3775 C C . MET B 1 100 ? -27.195 -22.929 18.923 1.00 27.21 77 MET B C 1
ATOM 3776 O O . MET B 1 100 ? -26.823 -23.899 19.601 1.00 30.68 77 MET B O 1
ATOM 3785 N N . ARG B 1 101 ? -27.298 -22.959 17.596 1.00 27.56 78 ARG B N 1
ATOM 3786 C CA . ARG B 1 101 ? -26.848 -24.104 16.829 1.00 30.12 78 ARG B CA 1
ATOM 3787 C C . ARG B 1 101 ? -25.501 -23.893 16.151 1.00 29.32 78 ARG B C 1
ATOM 3788 O O . ARG B 1 101 ? -24.812 -24.893 15.964 1.00 30.96 78 ARG B O 1
ATOM 3796 N N . ARG B 1 102 ? -25.045 -22.631 16.001 1.00 25.67 79 ARG B N 1
ATOM 3797 C CA . ARG B 1 102 ? -23.879 -22.264 15.191 1.00 22.77 79 ARG B CA 1
ATOM 3798 C C . ARG B 1 102 ? -22.645 -21.631 15.962 1.00 21.78 79 ARG B C 1
ATOM 3799 O O . ARG B 1 102 ? -21.579 -21.229 15.446 1.00 23.72 79 ARG B O 1
ATOM 3807 N N . MET B 1 103 ? -22.818 -21.523 17.279 1.00 19.10 80 MET B N 1
ATOM 3808 C CA . MET B 1 103 ? -21.770 -21.092 18.211 1.00 18.05 80 MET B CA 1
ATOM 3809 C C . MET B 1 103 ? -21.741 -22.049 19.394 1.00 18.95 80 MET B C 1
ATOM 3810 O O . MET B 1 103 ? -22.808 -22.537 19.785 1.00 19.21 80 MET B O 1
ATOM 3815 N N . SER B 1 104 ? -20.561 -22.358 19.957 1.00 16.45 81 SER B N 1
ATOM 3816 C CA . SER B 1 104 ? -20.543 -23.066 21.230 1.00 17.30 81 SER B CA 1
ATOM 3817 C C . SER B 1 104 ? -21.025 -22.147 22.360 1.00 18.39 81 SER B C 1
ATOM 3818 O O . SER B 1 104 ? -21.116 -20.910 22.193 1.00 17.53 81 SER B O 1
ATOM 3821 N N . TYR B 1 105 ? -21.221 -22.724 23.550 1.00 16.60 82 TYR B N 1
ATOM 3822 C CA . TYR B 1 105 ? -21.728 -21.924 24.652 1.00 16.99 82 TYR B CA 1
ATOM 3823 C C . TYR B 1 105 ? -20.747 -20.828 25.028 1.00 17.62 82 TYR B C 1
ATOM 3824 O O . TYR B 1 105 ? -21.141 -19.666 25.204 1.00 17.94 82 TYR B O 1
ATOM 3833 N N . VAL B 1 106 ? -19.448 -21.139 25.081 1.00 16.90 83 VAL B N 1
ATOM 3834 C CA . VAL B 1 106 ? -18.505 -20.052 25.462 1.00 17.57 83 VAL B CA 1
ATOM 3835 C C . VAL B 1 106 ? -18.396 -18.978 24.389 1.00 17.39 83 VAL B C 1
ATOM 3836 O O . VAL B 1 106 ? -18.231 -17.806 24.734 1.00 17.41 83 VAL B O 1
ATOM 3840 N N . GLN B 1 107 ? -18.633 -19.332 23.112 1.00 16.26 84 GLN B N 1
ATOM 3841 C CA . GLN B 1 107 ? -18.749 -18.292 22.083 1.00 17.30 84 GLN B CA 1
ATOM 3842 C C . GLN B 1 107 ? -19.968 -17.416 22.291 1.00 16.68 84 GLN B C 1
ATOM 3843 O O . GLN B 1 107 ? -19.905 -16.205 22.073 1.00 17.07 84 GLN B O 1
ATOM 3849 N N . ARG B 1 108 ? -21.106 -18.029 22.647 1.00 16.73 85 ARG B N 1
ATOM 3850 C CA . ARG B 1 108 ? -22.328 -17.234 22.897 1.00 17.41 85 ARG B CA 1
ATOM 3851 C C . ARG B 1 108 ? -22.090 -16.308 24.093 1.00 17.21 85 ARG B C 1
ATOM 3852 O O . ARG B 1 108 ? -22.491 -15.119 24.056 1.00 18.17 85 ARG B O 1
ATOM 3860 N N . MET B 1 109 ? -21.463 -16.824 25.162 1.00 16.73 86 MET B N 1
ATOM 3861 C CA . MET B 1 109 ? -21.164 -15.972 26.322 1.00 18.00 86 MET B CA 1
ATOM 3862 C C . MET B 1 109 ? -20.224 -14.832 25.870 1.00 19.70 86 MET B C 1
ATOM 3863 O O . MET B 1 109 ? -20.421 -13.670 26.232 1.00 18.40 86 MET B O 1
ATOM 3868 N N . GLY B 1 110 ? -19.232 -15.153 25.038 1.00 18.08 87 GLY B N 1
ATOM 3869 C CA . GLY B 1 110 ? -18.282 -14.095 24.632 1.00 20.73 87 GLY B CA 1
ATOM 3870 C C . GLY B 1 110 ? -18.941 -13.020 23.762 1.00 18.89 87 GLY B C 1
ATOM 3871 O O . GLY B 1 110 ? -18.707 -11.822 23.967 1.00 21.37 87 GLY B O 1
ATOM 3872 N N . LYS B 1 111 ? -19.816 -13.417 22.839 1.00 18.20 88 LYS B N 1
ATOM 3873 C CA . LYS B 1 111 ? -20.551 -12.444 22.030 1.00 18.57 88 LYS B CA 1
ATOM 3874 C C . LYS B 1 111 ? -21.436 -11.552 22.927 1.00 19.42 88 LYS B C 1
ATOM 3875 O O . LYS B 1 111 ? -21.542 -10.327 22.682 1.00 20.45 88 LYS B O 1
ATOM 3881 N N . LEU B 1 112 ? -22.162 -12.167 23.860 1.00 17.40 89 LEU B N 1
ATOM 3882 C CA . LEU B 1 112 ? -23.051 -11.419 24.761 1.00 19.11 89 LEU B CA 1
ATOM 3883 C C . LEU B 1 112 ? -22.218 -10.384 25.546 1.00 19.81 89 LEU B C 1
ATOM 3884 O O . LEU B 1 112 ? -22.568 -9.178 25.553 1.00 20.71 89 LEU B O 1
ATOM 3889 N N . LEU B 1 113 ? -21.124 -10.854 26.161 1.00 18.76 90 LEU B N 1
ATOM 3890 C CA . LEU B 1 113 ? -20.358 -9.929 27.032 1.00 19.15 90 LEU B CA 1
ATOM 3891 C C . LEU B 1 113 ? -19.617 -8.892 26.186 1.00 19.47 90 LEU B C 1
ATOM 3892 O O . LEU B 1 113 ? -19.455 -7.740 26.609 1.00 20.89 90 LEU B O 1
ATOM 3897 N N . GLY B 1 114 ? -19.084 -9.286 25.031 1.00 18.31 91 GLY B N 1
ATOM 3898 C CA . GLY B 1 114 ? -18.299 -8.343 24.237 1.00 19.61 91 GLY B CA 1
ATOM 3899 C C . GLY B 1 114 ? -19.198 -7.215 23.763 1.00 19.30 91 GLY B C 1
ATOM 3900 O O . GLY B 1 114 ? -18.808 -6.029 23.761 1.00 20.54 91 GLY B O 1
ATOM 3901 N N . GLY B 1 115 ? -20.433 -7.538 23.368 1.00 20.63 92 GLY B N 1
ATOM 3902 C CA . GLY B 1 115 ? -21.311 -6.458 22.914 1.00 21.53 92 GLY B CA 1
ATOM 3903 C C . GLY B 1 115 ? -21.752 -5.538 24.069 1.00 20.00 92 GLY B C 1
ATOM 3904 O O . GLY B 1 115 ? -21.849 -4.304 23.915 1.00 22.72 92 GLY B O 1
ATOM 3905 N N . GLN B 1 116 ? -21.973 -6.123 25.245 1.00 20.10 93 GLN B N 1
ATOM 3906 C CA . GLN B 1 116 ? -22.325 -5.332 26.422 1.00 21.45 93 GLN B CA 1
ATOM 3907 C C . GLN B 1 116 ? -21.176 -4.412 26.831 1.00 21.20 93 GLN B C 1
ATOM 3908 O O . GLN B 1 116 ? -21.373 -3.216 27.102 1.00 22.66 93 GLN B O 1
ATOM 3914 N N . LEU B 1 117 ? -19.970 -4.963 26.808 1.00 21.28 94 LEU B N 1
ATOM 3915 C CA . LEU B 1 117 ? -18.811 -4.134 27.155 1.00 19.19 94 LEU B CA 1
ATOM 3916 C C . LEU B 1 117 ? -18.631 -2.990 26.170 1.00 20.85 94 LEU B C 1
ATOM 3917 O O . LEU B 1 117 ? -18.322 -1.852 26.575 1.00 20.94 94 LEU B O 1
ATOM 3922 N N . TRP B 1 118 ? -18.739 -3.274 24.883 1.00 20.06 95 TRP B N 1
ATOM 3923 C CA . TRP B 1 118 ? -18.480 -2.226 23.907 1.00 20.90 95 TRP B CA 1
ATOM 3924 C C . TRP B 1 118 ? -19.520 -1.122 24.068 1.00 22.97 95 TRP B C 1
ATOM 3925 O O . TRP B 1 118 ? -19.196 0.063 23.959 1.00 24.19 95 TRP B O 1
ATOM 3936 N N . GLU B 1 119 ? -20.785 -1.493 24.299 1.00 22.63 96 GLU B N 1
ATOM 3937 C CA A GLU B 1 119 ? -21.827 -0.497 24.545 0.50 24.16 96 GLU B CA 1
ATOM 3938 C CA B GLU B 1 119 ? -21.834 -0.512 24.556 0.50 25.20 96 GLU B CA 1
ATOM 3939 C C . GLU B 1 119 ? -21.533 0.317 25.807 1.00 23.80 96 GLU B C 1
ATOM 3940 O O . GLU B 1 119 ? -21.699 1.551 25.796 1.00 27.42 96 GLU B O 1
ATOM 3951 N N . SER B 1 120 ? -21.085 -0.340 26.875 1.00 25.00 97 SER B N 1
ATOM 3952 C CA . SER B 1 120 ? -20.756 0.384 28.110 1.00 26.22 97 SER B CA 1
ATOM 3953 C C . SER B 1 120 ? -19.617 1.382 27.897 1.00 26.30 97 SER B C 1
ATOM 3954 O O . SER B 1 120 ? -19.562 2.411 28.601 1.00 29.42 97 SER B O 1
ATOM 3957 N N . ALA B 1 121 ? -18.701 1.069 26.977 1.00 24.76 98 ALA B N 1
ATOM 3958 C CA . ALA B 1 121 ? -17.551 1.894 26.644 1.00 23.64 98 ALA B CA 1
ATOM 3959 C C . ALA B 1 121 ? -17.931 3.073 25.734 1.00 24.37 98 ALA B C 1
ATOM 3960 O O . ALA B 1 121 ? -17.061 3.831 25.313 1.00 25.15 98 ALA B O 1
ATOM 3962 N N . GLY B 1 122 ? -19.186 3.121 25.310 1.00 25.65 99 GLY B N 1
ATOM 3963 C CA . GLY B 1 122 ? -19.631 4.203 24.418 1.00 28.83 99 GLY B CA 1
ATOM 3964 C C . GLY B 1 122 ? -19.399 3.851 22.951 1.00 28.25 99 GLY B C 1
ATOM 3965 O O . GLY B 1 122 ? -19.381 4.772 22.102 1.00 30.47 99 GLY B O 1
ATOM 3966 N N . SER B 1 123 ? -19.277 2.555 22.644 1.00 27.26 100 SER B N 1
ATOM 3967 C CA . SER B 1 123 ? -19.049 2.048 21.284 1.00 27.30 100 SER B CA 1
ATOM 3968 C C . SER B 1 123 ? -17.997 2.832 20.506 1.00 27.49 100 SER B C 1
ATOM 3969 O O . SER B 1 123 ? -18.275 3.377 19.423 1.00 30.50 100 SER B O 1
ATOM 3972 N N . PRO B 1 124 ? -16.784 2.911 21.064 1.00 26.25 101 PRO B N 1
ATOM 3973 C CA . PRO B 1 124 ? -15.779 3.787 20.469 1.00 27.72 101 PRO B CA 1
ATOM 3974 C C . PRO B 1 124 ? -15.365 3.327 19.083 1.00 27.38 101 PRO B C 1
ATOM 3975 O O . PRO B 1 124 ? -15.295 2.115 18.815 1.00 29.73 101 PRO B O 1
ATOM 3979 N N . GLU B 1 125 ? -15.005 4.287 18.235 1.00 26.39 102 GLU B N 1
ATOM 3980 C CA . GLU B 1 125 ? -14.486 3.963 16.911 1.00 27.70 102 GLU B CA 1
ATOM 3981 C C . GLU B 1 125 ? -12.962 3.965 17.034 1.00 28.93 102 GLU B C 1
ATOM 3982 O O . GLU B 1 125 ? -12.287 4.932 16.694 1.00 33.40 102 GLU B O 1
ATOM 3988 N N . VAL B 1 126 ? -12.408 2.810 17.378 1.00 22.63 103 VAL B N 1
ATOM 3989 C CA . VAL B 1 126 ? -10.958 2.747 17.580 1.00 22.48 103 VAL B CA 1
ATOM 3990 C C . VAL B 1 126 ? -10.294 2.356 16.256 1.00 22.75 103 VAL B C 1
ATOM 3991 O O . VAL B 1 126 ? -10.966 1.918 15.314 1.00 22.50 103 VAL B O 1
ATOM 3995 N N . ASP B 1 127 ? -8.970 2.483 16.209 1.00 20.47 104 ASP B N 1
ATOM 3996 C CA . ASP B 1 127 ? -8.214 1.975 15.068 1.00 20.64 104 ASP B CA 1
ATOM 3997 C C . ASP B 1 127 ? -8.142 0.448 15.163 1.00 18.72 104 ASP B C 1
ATOM 3998 O O . ASP B 1 127 ? -7.533 -0.057 16.089 1.00 20.30 104 ASP B O 1
ATOM 4003 N N . PRO B 1 128 ? -8.773 -0.297 14.244 1.00 19.21 105 PRO B N 1
ATOM 4004 C CA . PRO B 1 128 ? -8.760 -1.772 14.348 1.00 17.83 105 PRO B CA 1
ATOM 4005 C C . PRO B 1 128 ? -7.336 -2.312 14.442 1.00 17.98 105 PRO B C 1
ATOM 4006 O O . PRO B 1 128 ? -7.095 -3.357 15.064 1.00 17.46 105 PRO B O 1
ATOM 4010 N N . ASP B 1 129 ? -6.420 -1.630 13.756 1.00 19.00 106 ASP B N 1
ATOM 4011 C CA . ASP B 1 129 ? -5.052 -2.119 13.687 1.00 18.03 106 ASP B CA 1
ATOM 4012 C C . ASP B 1 129 ? -4.267 -1.903 14.988 1.00 19.43 106 ASP B C 1
ATOM 4013 O O . ASP B 1 129 ? -3.116 -2.421 15.102 1.00 20.00 106 ASP B O 1
ATOM 4018 N N . ARG B 1 130 ? -4.886 -1.204 15.952 1.00 18.18 107 ARG B N 1
ATOM 4019 C CA . ARG B 1 130 ? -4.263 -1.024 17.260 1.00 18.55 107 ARG B CA 1
ATOM 4020 C C . ARG B 1 130 ? -5.132 -1.613 18.350 1.00 18.57 107 ARG B C 1
ATOM 4021 O O . ARG B 1 130 ? -4.916 -1.322 19.531 1.00 18.29 107 ARG B O 1
ATOM 4029 N N . PHE B 1 131 ? -6.058 -2.520 17.979 1.00 17.56 108 PHE B N 1
ATOM 4030 C CA . PHE B 1 131 ? -7.049 -3.081 18.925 1.00 17.11 108 PHE B CA 1
ATOM 4031 C C . PHE B 1 131 ? -6.891 -4.582 18.967 1.00 16.13 108 PHE B C 1
ATOM 4032 O O . PHE B 1 131 ? -6.972 -5.249 17.924 1.00 17.30 108 PHE B O 1
ATOM 4040 N N . ALA B 1 132 ? -6.616 -5.083 20.180 1.00 15.71 109 ALA B N 1
ATOM 4041 C CA . ALA B 1 132 ? -6.349 -6.526 20.391 1.00 15.18 109 ALA B CA 1
ATOM 4042 C C . ALA B 1 132 ? -7.427 -7.103 21.298 1.00 16.35 109 ALA B C 1
ATOM 4043 O O . ALA B 1 132 ? -8.125 -6.367 22.013 1.00 16.50 109 ALA B O 1
ATOM 4045 N N . VAL B 1 133 ? -7.613 -8.427 21.211 1.00 15.99 110 VAL B N 1
ATOM 4046 C CA . VAL B 1 133 ? -8.494 -9.182 22.135 1.00 15.13 110 VAL B CA 1
ATOM 4047 C C . VAL B 1 133 ? -7.660 -10.270 22.800 1.00 16.07 110 VAL B C 1
ATOM 4048 O O . VAL B 1 133 ? -6.911 -10.970 22.120 1.00 16.68 110 VAL B O 1
ATOM 4052 N N . VAL B 1 134 ? -7.800 -10.434 24.120 1.00 15.52 111 VAL B N 1
ATOM 4053 C CA . VAL B 1 134 ? -7.145 -11.546 24.835 1.00 14.88 111 VAL B CA 1
ATOM 4054 C C . VAL B 1 134 ? -8.200 -12.111 25.774 1.00 16.37 111 VAL B C 1
ATOM 4055 O O . VAL B 1 134 ? -8.567 -11.496 26.770 1.00 17.04 111 VAL B O 1
ATOM 4059 N N . VAL B 1 135 ? -8.673 -13.304 25.468 1.00 15.60 112 VAL B N 1
ATOM 4060 C CA . VAL B 1 135 ? -9.753 -13.898 26.312 1.00 16.66 112 VAL B CA 1
ATOM 4061 C C . VAL B 1 135 ? -9.425 -15.354 26.598 1.00 17.13 112 VAL B C 1
ATOM 4062 O O . VAL B 1 135 ? -9.227 -16.165 25.649 1.00 18.60 112 VAL B O 1
ATOM 4066 N N . GLY B 1 136 ? -9.275 -15.665 27.883 1.00 16.37 113 GLY B N 1
ATOM 4067 C CA . GLY B 1 136 ? -8.995 -17.039 28.292 1.00 16.58 113 GLY B CA 1
ATOM 4068 C C . GLY B 1 136 ? -10.244 -17.838 28.570 1.00 18.24 113 GLY B C 1
ATOM 4069 O O . GLY B 1 136 ? -11.346 -17.303 28.680 1.00 17.74 113 GLY B O 1
ATOM 4070 N N . THR B 1 137 ? -10.098 -19.165 28.574 1.00 16.96 114 THR B N 1
ATOM 4071 C CA . THR B 1 137 ? -11.158 -20.070 28.955 1.00 17.92 114 THR B CA 1
ATOM 4072 C C . THR B 1 137 ? -10.502 -21.389 29.369 1.00 19.53 114 THR B C 1
ATOM 4073 O O . THR B 1 137 ? -9.363 -21.640 28.997 1.00 19.71 114 THR B O 1
ATOM 4077 N N . GLY B 1 138 ? -11.184 -22.210 30.162 1.00 18.69 115 GLY B N 1
ATOM 4078 C CA . GLY B 1 138 ? -10.543 -23.447 30.640 1.00 19.35 115 GLY B CA 1
ATOM 4079 C C . GLY B 1 138 ? -10.456 -24.507 29.565 1.00 18.36 115 GLY B C 1
ATOM 4080 O O . GLY B 1 138 ? -9.504 -25.279 29.556 1.00 19.38 115 GLY B O 1
ATOM 4081 N N . LEU B 1 139 ? -11.469 -24.607 28.710 1.00 19.79 116 LEU B N 1
ATOM 4082 C CA . LEU B 1 139 ? -11.546 -25.755 27.782 1.00 20.14 116 LEU B CA 1
ATOM 4083 C C . LEU B 1 139 ? -11.965 -25.415 26.366 1.00 22.00 116 LEU B C 1
ATOM 4084 O O . LEU B 1 139 ? -11.263 -25.777 25.403 1.00 23.98 116 LEU B O 1
ATOM 4089 N N . GLY B 1 140 ? -13.055 -24.666 26.226 1.00 20.64 117 GLY B N 1
ATOM 4090 C CA . GLY B 1 140 ? -13.541 -24.347 24.876 1.00 20.59 117 GLY B CA 1
ATOM 4091 C C . GLY B 1 140 ? -14.922 -24.922 24.634 1.00 20.79 117 GLY B C 1
ATOM 4092 O O . GLY B 1 140 ? -15.678 -25.175 25.591 1.00 21.69 117 GLY B O 1
ATOM 4093 N N . GLY B 1 141 ? -15.251 -25.178 23.357 1.00 19.25 118 GLY B N 1
ATOM 4094 C CA . GLY B 1 141 ? -16.611 -25.577 22.937 1.00 19.61 118 GLY B CA 1
ATOM 4095 C C . GLY B 1 141 ? -16.746 -27.083 23.062 1.00 19.02 118 GLY B C 1
ATOM 4096 O O . GLY B 1 141 ? -17.164 -27.786 22.124 1.00 20.02 118 GLY B O 1
ATOM 4097 N N . ALA B 1 142 ? -16.498 -27.597 24.273 1.00 18.33 119 ALA B N 1
ATOM 4098 C CA . ALA B 1 142 ? -16.401 -29.040 24.441 1.00 19.80 119 ALA B CA 1
ATOM 4099 C C . ALA B 1 142 ? -17.730 -29.755 24.292 1.00 19.34 119 ALA B C 1
ATOM 4100 O O . ALA B 1 142 ? -17.732 -30.971 23.985 1.00 18.98 119 ALA B O 1
ATOM 4102 N N . GLU B 1 143 ? -18.867 -29.082 24.507 1.00 18.78 120 GLU B N 1
ATOM 4103 C CA . GLU B 1 143 ? -20.135 -29.793 24.283 1.00 18.19 120 GLU B CA 1
ATOM 4104 C C . GLU B 1 143 ? -20.250 -30.169 22.819 1.00 18.47 120 GLU B C 1
ATOM 4105 O O . GLU B 1 143 ? -20.933 -31.132 22.488 1.00 20.07 120 GLU B O 1
ATOM 4111 N N . ARG B 1 144 ? -19.611 -29.406 21.913 1.00 17.42 121 ARG B N 1
ATOM 4112 C CA . ARG B 1 144 ? -19.723 -29.730 20.498 1.00 17.20 121 ARG B CA 1
ATOM 4113 C C . ARG B 1 144 ? -18.805 -30.923 20.161 1.00 17.92 121 ARG B C 1
ATOM 4114 O O . ARG B 1 144 ? -18.977 -31.580 19.125 1.00 19.44 121 ARG B O 1
ATOM 4122 N N . ILE B 1 145 ? -17.779 -31.179 20.980 1.00 16.99 122 ILE B N 1
ATOM 4123 C CA . ILE B 1 145 ? -17.022 -32.439 20.816 1.00 17.47 122 ILE B CA 1
ATOM 4124 C C . ILE B 1 145 ? -17.869 -33.691 21.097 1.00 19.04 122 ILE B C 1
ATOM 4125 O O . ILE B 1 145 ? -17.980 -34.571 20.238 1.00 19.17 122 ILE B O 1
ATOM 4130 N N . VAL B 1 146 ? -18.573 -33.699 22.218 1.00 18.20 123 VAL B N 1
ATOM 4131 C CA . VAL B 1 146 ? -19.369 -34.915 22.519 1.00 21.59 123 VAL B CA 1
ATOM 4132 C C . VAL B 1 146 ? -20.569 -34.958 21.563 1.00 19.74 123 VAL B C 1
ATOM 4133 O O . VAL B 1 146 ? -20.970 -36.051 21.142 1.00 19.64 123 VAL B O 1
ATOM 4137 N N . GLU B 1 147 ? -21.093 -33.799 21.141 1.00 19.69 124 GLU B N 1
ATOM 4138 C CA A GLU B 1 147 ? -22.205 -33.772 20.176 0.50 19.54 124 GLU B CA 1
ATOM 4139 C CA B GLU B 1 147 ? -22.224 -33.831 20.209 0.50 19.77 124 GLU B CA 1
ATOM 4140 C C . GLU B 1 147 ? -21.787 -34.360 18.843 1.00 19.50 124 GLU B C 1
ATOM 4141 O O . GLU B 1 147 ? -22.518 -35.156 18.244 1.00 20.48 124 GLU B O 1
ATOM 4152 N N . SER B 1 148 ? -20.598 -33.976 18.368 1.00 18.76 125 SER B N 1
ATOM 4153 C CA A SER B 1 148 ? -20.126 -34.412 17.045 0.70 17.56 125 SER B CA 1
ATOM 4154 C CA B SER B 1 148 ? -20.162 -34.419 17.045 0.30 19.45 125 SER B CA 1
ATOM 4155 C C . SER B 1 148 ? -19.835 -35.917 17.098 1.00 19.78 125 SER B C 1
ATOM 4156 O O . SER B 1 148 ? -20.125 -36.650 16.158 1.00 19.06 125 SER B O 1
ATOM 4161 N N . TYR B 1 149 ? -19.251 -36.347 18.213 1.00 19.02 126 TYR B N 1
ATOM 4162 C CA . TYR B 1 149 ? -19.007 -37.773 18.462 1.00 20.28 126 TYR B CA 1
ATOM 4163 C C . TYR B 1 149 ? -20.293 -38.597 18.413 1.00 20.40 126 TYR B C 1
ATOM 4164 O O . TYR B 1 149 ? -20.382 -39.586 17.662 1.00 21.06 126 TYR B O 1
ATOM 4173 N N . ASP B 1 150 ? -21.320 -38.135 19.125 1.00 20.28 127 ASP B N 1
ATOM 4174 C CA . ASP B 1 150 ? -22.619 -38.827 19.072 1.00 20.78 127 ASP B CA 1
ATOM 4175 C C . ASP B 1 150 ? -23.233 -38.822 17.679 1.00 19.89 127 ASP B C 1
ATOM 4176 O O . ASP B 1 150 ? -23.794 -39.842 17.230 1.00 22.10 127 ASP B O 1
ATOM 4181 N N . LEU B 1 151 ? -23.159 -37.676 17.011 1.00 19.73 128 LEU B N 1
ATOM 4182 C CA . LEU B 1 151 ? -23.749 -37.575 15.658 1.00 21.46 128 LEU B CA 1
ATOM 4183 C C . LEU B 1 151 ? -23.085 -38.533 14.688 1.00 20.24 128 LEU B C 1
ATOM 4184 O O . LEU B 1 151 ? -23.753 -39.220 13.888 1.00 21.71 128 LEU B O 1
ATOM 4189 N N . MET B 1 152 ? -21.764 -38.623 14.767 1.00 19.89 129 MET B N 1
ATOM 4190 C CA . MET B 1 152 ? -21.064 -39.504 13.852 1.00 18.97 129 MET B CA 1
ATOM 4191 C C . MET B 1 152 ? -21.313 -40.962 14.195 1.00 21.59 129 MET B C 1
ATOM 4192 O O . MET B 1 152 ? -21.495 -41.806 13.295 1.00 21.81 129 MET B O 1
ATOM 4197 N N . ASN B 1 153 ? -21.293 -41.250 15.488 1.00 20.50 130 ASN B N 1
ATOM 4198 C CA . ASN B 1 153 ? -21.611 -42.654 15.873 1.00 23.17 130 ASN B CA 1
ATOM 4199 C C . ASN B 1 153 ? -22.978 -43.103 15.412 1.00 23.88 130 ASN B C 1
ATOM 4200 O O . ASN B 1 153 ? -23.148 -44.269 14.990 1.00 25.42 130 ASN B O 1
ATOM 4205 N N . ALA B 1 154 ? -23.937 -42.185 15.400 1.00 22.88 131 ALA B N 1
ATOM 4206 C CA . ALA B 1 154 ? -25.300 -42.522 14.999 1.00 25.35 131 ALA B CA 1
ATOM 4207 C C . ALA B 1 154 ? -25.483 -42.543 13.484 1.00 25.82 131 ALA B C 1
ATOM 4208 O O . ALA B 1 154 ? -26.293 -43.334 12.965 1.00 27.72 131 ALA B O 1
ATOM 4210 N N . GLY B 1 155 ? -24.785 -41.672 12.758 1.00 23.02 132 GLY B N 1
ATOM 4211 C CA . GLY B 1 155 ? -25.168 -41.409 11.364 1.00 20.59 132 GLY B CA 1
ATOM 4212 C C . GLY B 1 155 ? -24.006 -41.291 10.384 1.00 23.69 132 GLY B C 1
ATOM 4213 O O . GLY B 1 155 ? -24.244 -41.123 9.176 1.00 25.64 132 GLY B O 1
ATOM 4214 N N . GLY B 1 156 ? -22.782 -41.444 10.872 1.00 22.17 133 GLY B N 1
ATOM 4215 C CA . GLY B 1 156 ? -21.607 -41.406 10.014 1.00 21.28 133 GLY B CA 1
ATOM 4216 C C . GLY B 1 156 ? -20.960 -40.030 9.921 1.00 20.36 133 GLY B C 1
ATOM 4217 O O . GLY B 1 156 ? -21.465 -39.053 10.479 1.00 19.90 133 GLY B O 1
ATOM 4218 N N . PRO B 1 157 ? -19.835 -39.958 9.201 1.00 19.10 134 PRO B N 1
ATOM 4219 C CA . PRO B 1 157 ? -19.007 -38.761 9.235 1.00 18.06 134 PRO B CA 1
ATOM 4220 C C . PRO B 1 157 ? -19.721 -37.557 8.640 1.00 19.25 134 PRO B C 1
ATOM 4221 O O . PRO B 1 157 ? -19.422 -36.428 9.041 1.00 18.91 134 PRO B O 1
ATOM 4225 N N . ARG B 1 158 ? -20.630 -37.741 7.667 1.00 18.38 135 ARG B N 1
ATOM 4226 C CA A ARG B 1 158 ? -21.218 -36.553 7.057 0.50 19.41 135 ARG B CA 1
ATOM 4227 C CA B ARG B 1 158 ? -21.292 -36.618 7.017 0.50 19.37 135 ARG B CA 1
ATOM 4228 C C . ARG B 1 158 ? -22.348 -35.932 7.881 1.00 19.92 135 ARG B C 1
ATOM 4229 O O . ARG B 1 158 ? -22.920 -34.906 7.456 1.00 20.40 135 ARG B O 1
ATOM 4244 N N . LYS B 1 159 ? -22.585 -36.480 9.082 1.00 18.16 136 LYS B N 1
ATOM 4245 C CA . LYS B 1 159 ? -23.510 -35.854 9.996 1.00 19.71 136 LYS B CA 1
ATOM 4246 C C . LYS B 1 159 ? -22.810 -34.895 10.951 1.00 20.90 136 LYS B C 1
ATOM 4247 O O . LYS B 1 159 ? -23.493 -34.234 11.765 1.00 22.93 136 LYS B O 1
ATOM 4253 N N . VAL B 1 160 ? -21.473 -34.806 10.894 1.00 19.53 137 VAL B N 1
ATOM 4254 C CA . VAL B 1 160 ? -20.785 -33.801 11.717 1.00 19.14 137 VAL B CA 1
ATOM 4255 C C . VAL B 1 160 ? -21.000 -32.405 11.123 1.00 19.31 137 VAL B C 1
ATOM 4256 O O . VAL B 1 160 ? -21.009 -32.230 9.911 1.00 19.64 137 VAL B O 1
ATOM 4260 N N . SER B 1 161 ? -21.234 -31.400 11.966 1.00 18.43 138 SER B N 1
ATOM 4261 C CA . SER B 1 161 ? -21.476 -30.065 11.446 1.00 19.31 138 SER B CA 1
ATOM 4262 C C . SER B 1 161 ? -20.305 -29.503 10.688 1.00 19.19 138 SER B C 1
ATOM 4263 O O . SER B 1 161 ? -19.162 -29.621 11.139 1.00 17.86 138 SER B O 1
ATOM 4266 N N . PRO B 1 162 ? -20.568 -28.770 9.594 1.00 18.19 139 PRO B N 1
ATOM 4267 C CA . PRO B 1 162 ? -19.501 -28.018 8.945 1.00 17.43 139 PRO B CA 1
ATOM 4268 C C . PRO B 1 162 ? -18.955 -26.854 9.758 1.00 17.48 139 PRO B C 1
ATOM 4269 O O . PRO B 1 162 ? -17.926 -26.307 9.388 1.00 19.32 139 PRO B O 1
ATOM 4273 N N . LEU B 1 163 ? -19.615 -26.518 10.877 1.00 17.74 140 LEU B N 1
ATOM 4274 C CA . LEU B 1 163 ? -19.174 -25.490 11.811 1.00 16.51 140 LEU B CA 1
ATOM 4275 C C . LEU B 1 163 ? -18.541 -26.074 13.045 1.00 16.26 140 LEU B C 1
ATOM 4276 O O . LEU B 1 163 ? -18.165 -25.362 13.935 1.00 17.09 140 LEU B O 1
ATOM 4281 N N . ALA B 1 164 ? -18.412 -27.407 13.098 1.00 15.99 141 ALA B N 1
ATOM 4282 C CA . ALA B 1 164 ? -17.913 -28.019 14.356 1.00 16.51 141 ALA B CA 1
ATOM 4283 C C . ALA B 1 164 ? -16.504 -27.576 14.725 1.00 15.93 141 ALA B C 1
ATOM 4284 O O . ALA B 1 164 ? -16.259 -27.222 15.890 1.00 17.03 141 ALA B O 1
ATOM 4286 N N . VAL B 1 165 ? -15.564 -27.515 13.781 1.00 16.01 142 VAL B N 1
ATOM 4287 C CA . VAL B 1 165 ? -14.208 -27.133 14.183 1.00 14.44 142 VAL B CA 1
ATOM 4288 C C . VAL B 1 165 ? -14.165 -25.729 14.786 1.00 15.10 142 VAL B C 1
ATOM 4289 O O . VAL B 1 165 ? -13.557 -25.576 15.861 1.00 15.31 142 VAL B O 1
ATOM 4293 N N . GLN B 1 166 ? -14.850 -24.788 14.161 1.00 16.03 143 GLN B N 1
ATOM 4294 C CA . GLN B 1 166 ? -14.756 -23.427 14.645 1.00 15.70 143 GLN B CA 1
ATOM 4295 C C . GLN B 1 166 ? -15.521 -23.187 15.937 1.00 15.09 143 GLN B C 1
ATOM 4296 O O . GLN B 1 166 ? -15.247 -22.178 16.606 1.00 18.41 143 GLN B O 1
ATOM 4302 N N . MET B 1 167 ? -16.480 -24.051 16.266 1.00 15.81 144 MET B N 1
ATOM 4303 C CA . MET B 1 167 ? -17.148 -23.966 17.549 1.00 16.06 144 MET B CA 1
ATOM 4304 C C . MET B 1 167 ? -16.322 -24.643 18.621 1.00 17.08 144 MET B C 1
ATOM 4305 O O . MET B 1 167 ? -16.418 -24.215 19.791 1.00 17.78 144 MET B O 1
ATOM 4310 N N . ILE B 1 168 ? -15.586 -25.701 18.284 1.00 16.71 145 ILE B N 1
ATOM 4311 C CA . ILE B 1 168 ? -14.839 -26.467 19.303 1.00 15.85 145 ILE B CA 1
ATOM 4312 C C . ILE B 1 168 ? -13.550 -25.770 19.725 1.00 17.76 145 ILE B C 1
ATOM 4313 O O . ILE B 1 168 ? -13.141 -25.822 20.915 1.00 18.26 145 ILE B O 1
ATOM 4318 N N . MET B 1 169 ? -12.848 -25.211 18.746 1.00 17.02 146 MET B N 1
ATOM 4319 C CA . MET B 1 169 ? -11.461 -24.759 18.994 1.00 16.63 146 MET B CA 1
ATOM 4320 C C . MET B 1 169 ? -11.451 -23.814 20.201 1.00 16.07 146 MET B C 1
ATOM 4321 O O . MET B 1 169 ? -12.302 -22.909 20.336 1.00 16.52 146 MET B O 1
ATOM 4326 N N . PRO B 1 170 ? -10.457 -23.965 21.095 1.00 15.61 147 PRO B N 1
ATOM 4327 C CA . PRO B 1 170 ? -10.552 -23.164 22.341 1.00 17.54 147 PRO B CA 1
ATOM 4328 C C . PRO B 1 170 ? -10.346 -21.663 22.163 1.00 16.94 147 PRO B C 1
ATOM 4329 O O . PRO B 1 170 ? -10.795 -20.892 22.994 1.00 17.88 147 PRO B O 1
ATOM 4333 N N . ASN B 1 171 ? -9.723 -21.271 21.039 1.00 15.26 148 ASN B N 1
ATOM 4334 C CA . ASN B 1 171 ? -9.663 -19.851 20.698 1.00 14.54 148 ASN B CA 1
ATOM 4335 C C . ASN B 1 171 ? -10.947 -19.272 20.115 1.00 15.76 148 ASN B C 1
ATOM 4336 O O . ASN B 1 171 ? -11.001 -18.102 19.761 1.00 16.00 148 ASN B O 1
ATOM 4341 N N . GLY B 1 172 ? -11.981 -20.122 20.050 1.00 15.44 149 GLY B N 1
ATOM 4342 C CA . GLY B 1 172 ? -13.243 -19.722 19.396 1.00 15.70 149 GLY B CA 1
ATOM 4343 C C . GLY B 1 172 ? -13.907 -18.506 20.048 1.00 15.71 149 GLY B C 1
ATOM 4344 O O . GLY B 1 172 ? -14.448 -17.672 19.324 1.00 16.62 149 GLY B O 1
ATOM 4345 N N . ALA B 1 173 ? -13.976 -18.471 21.383 1.00 15.73 150 ALA B N 1
ATOM 4346 C CA . ALA B 1 173 ? -14.637 -17.306 22.005 1.00 16.87 150 ALA B CA 1
ATOM 4347 C C . ALA B 1 173 ? -13.893 -16.000 21.761 1.00 15.64 150 ALA B C 1
ATOM 4348 O O . ALA B 1 173 ? -14.508 -14.995 21.390 1.00 16.25 150 ALA B O 1
ATOM 4350 N N . ALA B 1 174 ? -12.568 -16.029 21.962 1.00 15.39 151 ALA B N 1
ATOM 4351 C CA . ALA B 1 174 ? -11.806 -14.810 21.674 1.00 14.90 151 ALA B CA 1
ATOM 4352 C C . ALA B 1 174 ? -11.953 -14.424 20.210 1.00 15.32 151 ALA B C 1
ATOM 4353 O O . ALA B 1 174 ? -12.094 -13.231 19.893 1.00 15.53 151 ALA B O 1
ATOM 4355 N N . ALA B 1 175 ? -11.972 -15.404 19.312 1.00 15.00 152 ALA B N 1
ATOM 4356 C CA . ALA B 1 175 ? -12.081 -15.090 17.895 1.00 14.61 152 ALA B CA 1
ATOM 4357 C C . ALA B 1 175 ? -13.450 -14.526 17.546 1.00 16.02 152 ALA B C 1
ATOM 4358 O O . ALA B 1 175 ? -13.520 -13.605 16.725 1.00 16.86 152 ALA B O 1
ATOM 4360 N N . VAL B 1 176 ? -14.514 -14.991 18.191 1.00 15.59 153 VAL B N 1
ATOM 4361 C CA . VAL B 1 176 ? -15.838 -14.375 17.964 1.00 16.07 153 VAL B CA 1
ATOM 4362 C C . VAL B 1 176 ? -15.808 -12.924 18.391 1.00 16.57 153 VAL B C 1
ATOM 4363 O O . VAL B 1 176 ? -16.326 -12.053 17.695 1.00 17.97 153 VAL B O 1
ATOM 4367 N N . ILE B 1 177 ? -15.203 -12.653 19.565 1.00 15.92 154 ILE B N 1
ATOM 4368 C CA . ILE B 1 177 ? -15.186 -11.273 20.038 1.00 16.55 154 ILE B CA 1
ATOM 4369 C C . ILE B 1 177 ? -14.336 -10.405 19.110 1.00 17.70 154 ILE B C 1
ATOM 4370 O O . ILE B 1 177 ? -14.709 -9.268 18.751 1.00 17.30 154 ILE B O 1
ATOM 4375 N N . GLY B 1 178 ? -13.198 -10.943 18.667 1.00 17.30 155 GLY B N 1
ATOM 4376 C CA . GLY B 1 178 ? -12.367 -10.178 17.732 1.00 17.37 155 GLY B CA 1
ATOM 4377 C C . GLY B 1 178 ? -13.027 -9.875 16.407 1.00 16.18 155 GLY B C 1
ATOM 4378 O O . GLY B 1 178 ? -12.892 -8.763 15.888 1.00 17.74 155 GLY B O 1
ATOM 4379 N N . LEU B 1 179 ? -13.814 -10.800 15.884 1.00 17.54 156 LEU B N 1
ATOM 4380 C CA A LEU B 1 179 ? -14.526 -10.560 14.641 0.50 16.56 156 LEU B CA 1
ATOM 4381 C CA B LEU B 1 179 ? -14.573 -10.580 14.651 0.50 17.88 156 LEU B CA 1
ATOM 4382 C C . LEU B 1 179 ? -15.693 -9.576 14.840 1.00 19.37 156 LEU B C 1
ATOM 4383 O O . LEU B 1 179 ? -15.930 -8.724 13.969 1.00 20.32 156 LEU B O 1
ATOM 4392 N N . GLN B 1 180 ? -16.426 -9.732 15.940 1.00 17.71 157 GLN B N 1
ATOM 4393 C CA A GLN B 1 180 ? -17.584 -8.894 16.298 0.70 20.48 157 GLN B CA 1
ATOM 4394 C CA B GLN B 1 180 ? -17.584 -8.851 16.124 0.30 17.75 157 GLN B CA 1
ATOM 4395 C C . GLN B 1 180 ? -17.147 -7.436 16.413 1.00 20.53 157 GLN B C 1
ATOM 4396 O O . GLN B 1 180 ? -17.802 -6.503 15.911 1.00 22.27 157 GLN B O 1
ATOM 4407 N N . LEU B 1 181 ? -16.058 -7.258 17.165 1.00 17.98 158 LEU B N 1
ATOM 4408 C CA . LEU B 1 181 ? -15.692 -5.861 17.494 1.00 16.82 158 LEU B CA 1
ATOM 4409 C C . LEU B 1 181 ? -14.632 -5.284 16.553 1.00 17.89 158 LEU B C 1
ATOM 4410 O O . LEU B 1 181 ? -14.408 -4.050 16.580 1.00 19.69 158 LEU B O 1
ATOM 4415 N N . GLY B 1 182 ? -13.993 -6.122 15.736 1.00 17.30 159 GLY B N 1
ATOM 4416 C CA . GLY B 1 182 ? -13.096 -5.612 14.721 1.00 18.08 159 GLY B CA 1
ATOM 4417 C C . GLY B 1 182 ? -11.641 -5.490 15.146 1.00 17.96 159 GLY B C 1
ATOM 4418 O O . GLY B 1 182 ? -10.978 -4.557 14.715 1.00 20.96 159 GLY B O 1
ATOM 4419 N N . ALA B 1 183 ? -11.151 -6.433 15.936 1.00 16.11 160 ALA B N 1
ATOM 4420 C CA . ALA B 1 183 ? -9.787 -6.316 16.463 1.00 16.12 160 ALA B CA 1
ATOM 4421 C C . ALA B 1 183 ? -8.770 -6.931 15.476 1.00 16.66 160 ALA B C 1
ATOM 4422 O O . ALA B 1 183 ? -8.843 -8.144 15.203 1.00 16.57 160 ALA B O 1
ATOM 4424 N N . ARG B 1 184 ? -7.815 -6.103 15.030 1.00 16.51 161 ARG B N 1
ATOM 4425 C CA A ARG B 1 184 ? -6.830 -6.494 14.027 0.50 15.15 161 ARG B CA 1
ATOM 4426 C CA B ARG B 1 184 ? -6.839 -6.566 14.053 0.50 15.29 161 ARG B CA 1
ATOM 4427 C C . ARG B 1 184 ? -5.405 -6.508 14.560 1.00 16.42 161 ARG B C 1
ATOM 4428 O O . ARG B 1 184 ? -4.467 -6.775 13.796 1.00 16.16 161 ARG B O 1
ATOM 4443 N N . ALA B 1 185 ? -5.223 -6.228 15.864 1.00 15.55 162 ALA B N 1
ATOM 4444 C CA . ALA B 1 185 ? -3.872 -6.220 16.452 1.00 16.04 162 ALA B CA 1
ATOM 4445 C C . ALA B 1 185 ? -3.569 -7.473 17.243 1.00 19.68 162 ALA B C 1
ATOM 4446 O O . ALA B 1 185 ? -2.619 -7.510 18.047 1.00 20.59 162 ALA B O 1
ATOM 4448 N N . GLY B 1 186 ? -4.311 -8.537 16.994 1.00 15.79 163 GLY B N 1
ATOM 4449 C CA . GLY B 1 186 ? -4.069 -9.827 17.627 1.00 14.35 163 GLY B CA 1
ATOM 4450 C C . GLY B 1 186 ? -5.280 -10.288 18.455 1.00 16.79 163 GLY B C 1
ATOM 4451 O O . GLY B 1 186 ? -5.974 -9.479 19.056 1.00 17.18 163 GLY B O 1
ATOM 4452 N N . VAL B 1 187 ? -5.543 -11.569 18.357 1.00 14.93 164 VAL B N 1
ATOM 4453 C CA . VAL B 1 187 ? -6.597 -12.230 19.159 1.00 14.51 164 VAL B CA 1
ATOM 4454 C C . VAL B 1 187 ? -5.981 -13.455 19.801 1.00 13.67 164 VAL B C 1
ATOM 4455 O O . VAL B 1 187 ? -5.518 -14.416 19.129 1.00 16.57 164 VAL B O 1
ATOM 4459 N N . MET B 1 188 ? -5.847 -13.396 21.124 1.00 14.57 165 MET B N 1
ATOM 4460 C CA A MET B 1 188 ? -5.046 -14.376 21.861 0.50 15.38 165 MET B CA 1
ATOM 4461 C CA B MET B 1 188 ? -5.091 -14.404 21.839 0.50 15.41 165 MET B CA 1
ATOM 4462 C C . MET B 1 188 ? -5.924 -15.053 22.913 1.00 15.79 165 MET B C 1
ATOM 4463 O O . MET B 1 188 ? -6.866 -14.448 23.471 1.00 15.97 165 MET B O 1
ATOM 4472 N N . THR B 1 189 ? -5.671 -16.346 23.100 1.00 14.82 166 THR B N 1
ATOM 4473 C CA . THR B 1 189 ? -6.348 -17.195 24.088 1.00 14.76 166 THR B CA 1
ATOM 4474 C C . THR B 1 189 ? -5.259 -17.936 24.887 1.00 14.73 166 THR B C 1
ATOM 4475 O O . THR B 1 189 ? -4.788 -19.005 24.491 1.00 16.63 166 THR B O 1
ATOM 4479 N N . PRO B 1 190 ? -4.917 -17.431 26.073 1.00 15.36 167 PRO B N 1
ATOM 4480 C CA . PRO B 1 190 ? -4.001 -18.179 26.929 1.00 15.35 167 PRO B CA 1
ATOM 4481 C C . PRO B 1 190 ? -4.820 -19.125 27.781 1.00 16.35 167 PRO B C 1
ATOM 4482 O O . PRO B 1 190 ? -5.932 -18.779 28.255 1.00 19.70 167 PRO B O 1
ATOM 4486 N N . VAL B 1 191 ? -4.363 -20.361 27.864 1.00 15.63 168 VAL B N 1
ATOM 4487 C CA A VAL B 1 191 ? -5.078 -21.366 28.646 0.50 16.27 168 VAL B CA 1
ATOM 4488 C CA B VAL B 1 191 ? -5.091 -21.322 28.670 0.50 16.84 168 VAL B CA 1
ATOM 4489 C C . VAL B 1 191 ? -4.194 -21.765 29.816 1.00 17.10 168 VAL B C 1
ATOM 4490 O O . VAL B 1 191 ? -3.062 -22.256 29.616 1.00 17.84 168 VAL B O 1
ATOM 4497 N N . SER B 1 192 ? -4.699 -21.569 31.020 1.00 15.69 169 SER B N 1
ATOM 4498 C CA . SER B 1 192 ? -3.938 -21.964 32.209 1.00 16.80 169 SER B CA 1
ATOM 4499 C C . SER B 1 192 ? -4.950 -22.386 33.280 1.00 16.42 169 SER B C 1
ATOM 4500 O O . SER B 1 192 ? -4.787 -22.019 34.469 1.00 17.21 169 SER B O 1
ATOM 4503 N N . ALA B 1 193 ? -5.975 -23.143 32.850 1.00 15.59 170 ALA B N 1
ATOM 4504 C CA . ALA B 1 193 ? -6.968 -23.627 33.816 1.00 17.08 170 ALA B CA 1
ATOM 4505 C C . ALA B 1 193 ? -7.531 -22.481 34.657 1.00 15.84 170 ALA B C 1
ATOM 4506 O O . ALA B 1 193 ? -8.007 -21.482 34.077 1.00 16.32 170 ALA B O 1
ATOM 4508 N N . GLN B 1 194 ? -7.546 -22.583 36.004 1.00 15.59 171 GLN B N 1
ATOM 4509 C CA . GLN B 1 194 ? -8.232 -21.561 36.818 1.00 16.39 171 GLN B CA 1
ATOM 4510 C C . GLN B 1 194 ? -7.543 -20.202 36.873 1.00 16.87 171 GLN B C 1
ATOM 4511 O O . GLN B 1 194 ? -8.150 -19.284 37.438 1.00 17.45 171 GLN B O 1
ATOM 4517 N N . SER B 1 195 ? -6.352 -20.053 36.243 1.00 15.43 172 SER B N 1
ATOM 4518 C CA . SER B 1 195 ? -5.795 -18.701 36.140 1.00 16.84 172 SER B CA 1
ATOM 4519 C C . SER B 1 195 ? -5.974 -18.071 34.768 1.00 15.52 172 SER B C 1
ATOM 4520 O O . SER B 1 195 ? -5.487 -16.936 34.563 1.00 16.35 172 SER B O 1
ATOM 4523 N N . SER B 1 196 ? -6.713 -18.713 33.878 1.00 15.83 173 SER B N 1
ATOM 4524 C CA . SER B 1 196 ? -6.763 -18.224 32.488 1.00 15.75 173 SER B CA 1
ATOM 4525 C C . SER B 1 196 ? -7.327 -16.812 32.356 1.00 15.11 173 SER B C 1
ATOM 4526 O O . SER B 1 196 ? -6.834 -16.027 31.519 1.00 16.69 173 SER B O 1
ATOM 4529 N N . GLY B 1 197 ? -8.321 -16.482 33.167 1.00 15.79 174 GLY B N 1
ATOM 4530 C CA . GLY B 1 197 ? -9.016 -15.171 33.006 1.00 16.34 174 GLY B CA 1
ATOM 4531 C C . GLY B 1 197 ? -8.088 -14.033 33.396 1.00 17.48 174 GLY B C 1
ATOM 4532 O O . GLY B 1 197 ? -8.205 -12.923 32.841 1.00 18.40 174 GLY B O 1
ATOM 4533 N N . SER B 1 198 ? -7.301 -14.235 34.451 1.00 17.01 175 SER B N 1
ATOM 4534 C CA A SER B 1 198 ? -6.236 -13.281 34.847 0.50 15.27 175 SER B CA 1
ATOM 4535 C CA B SER B 1 198 ? -6.320 -13.169 34.753 0.50 18.12 175 SER B CA 1
ATOM 4536 C C . SER B 1 198 ? -5.042 -13.252 33.902 1.00 16.83 175 SER B C 1
ATOM 4537 O O . SER B 1 198 ? -4.516 -12.203 33.569 1.00 17.22 175 SER B O 1
ATOM 4542 N N . GLU B 1 199 ? -4.675 -14.423 33.413 1.00 15.56 176 GLU B N 1
ATOM 4543 C CA . GLU B 1 199 ? -3.583 -14.485 32.460 1.00 14.46 176 GLU B CA 1
ATOM 4544 C C . GLU B 1 199 ? -3.905 -13.687 31.212 1.00 17.58 176 GLU B C 1
ATOM 4545 O O . GLU B 1 199 ? -3.022 -13.063 30.652 1.00 16.09 176 GLU B O 1
ATOM 4551 N N . ALA B 1 200 ? -5.165 -13.722 30.783 1.00 16.17 177 ALA B N 1
ATOM 4552 C CA . ALA B 1 200 ? -5.543 -12.983 29.580 1.00 15.78 177 ALA B CA 1
ATOM 4553 C C . ALA B 1 200 ? -5.344 -11.495 29.778 1.00 17.21 177 ALA B C 1
ATOM 4554 O O . ALA B 1 200 ? -4.837 -10.806 28.883 1.00 16.80 177 ALA B O 1
ATOM 4556 N N . ILE B 1 201 ? -5.716 -11.010 30.958 1.00 16.32 178 ILE B N 1
ATOM 4557 C CA . ILE B 1 201 ? -5.499 -9.580 31.233 1.00 15.55 178 ILE B CA 1
ATOM 4558 C C . ILE B 1 201 ? -3.987 -9.259 31.285 1.00 16.67 178 ILE B C 1
ATOM 4559 O O . ILE B 1 201 ? -3.556 -8.198 30.808 1.00 18.29 178 ILE B O 1
ATOM 4564 N N . ALA B 1 202 ? -3.192 -10.132 31.906 1.00 16.44 179 ALA B N 1
ATOM 4565 C CA . ALA B 1 202 ? -1.730 -9.975 31.912 1.00 17.95 179 ALA B CA 1
ATOM 4566 C C . ALA B 1 202 ? -1.200 -9.829 30.476 1.00 18.80 179 ALA B C 1
ATOM 4567 O O . ALA B 1 202 ? -0.381 -8.942 30.202 1.00 18.61 179 ALA B O 1
ATOM 4569 N N . HIS B 1 203 ? -1.603 -10.735 29.597 1.00 16.58 180 HIS B N 1
ATOM 4570 C CA . HIS B 1 203 ? -1.064 -10.658 28.234 1.00 18.79 180 HIS B CA 1
ATOM 4571 C C . HIS B 1 203 ? -1.563 -9.440 27.503 1.00 17.50 180 HIS B C 1
ATOM 4572 O O . HIS B 1 203 ? -0.828 -8.955 26.622 1.00 19.17 180 HIS B O 1
ATOM 4579 N N . ALA B 1 204 ? -2.813 -9.032 27.718 1.00 17.20 181 ALA B N 1
ATOM 4580 C CA . ALA B 1 204 ? -3.293 -7.806 27.058 1.00 17.86 181 ALA B CA 1
ATOM 4581 C C . ALA B 1 204 ? -2.481 -6.604 27.532 1.00 20.52 181 ALA B C 1
ATOM 4582 O O . ALA B 1 204 ? -2.109 -5.766 26.694 1.00 18.63 181 ALA B O 1
ATOM 4584 N N . TRP B 1 205 ? -2.138 -6.545 28.819 1.00 19.33 182 TRP B N 1
ATOM 4585 C CA . TRP B 1 205 ? -1.287 -5.461 29.326 1.00 18.62 182 TRP B CA 1
ATOM 4586 C C . TRP B 1 205 ? 0.090 -5.553 28.636 1.00 20.27 182 TRP B C 1
ATOM 4587 O O . TRP B 1 205 ? 0.593 -4.494 28.170 1.00 20.75 182 TRP B O 1
ATOM 4598 N N . ARG B 1 206 ? 0.663 -6.748 28.494 1.00 20.58 183 ARG B N 1
ATOM 4599 C CA . ARG B 1 206 ? 1.960 -6.874 27.801 1.00 21.15 183 ARG B CA 1
ATOM 4600 C C . ARG B 1 206 ? 1.870 -6.388 26.359 1.00 23.29 183 ARG B C 1
ATOM 4601 O O . ARG B 1 206 ? 2.795 -5.732 25.850 1.00 24.40 183 ARG B O 1
ATOM 4609 N N . GLN B 1 207 ? 0.774 -6.681 25.671 1.00 20.72 184 GLN B N 1
ATOM 4610 C CA A GLN B 1 207 ? 0.602 -6.318 24.260 0.50 21.80 184 GLN B CA 1
ATOM 4611 C CA B GLN B 1 207 ? 0.696 -6.278 24.278 0.50 21.56 184 GLN B CA 1
ATOM 4612 C C . GLN B 1 207 ? 0.598 -4.793 24.124 1.00 23.25 184 GLN B C 1
ATOM 4613 O O . GLN B 1 207 ? 1.165 -4.239 23.171 1.00 23.90 184 GLN B O 1
ATOM 4624 N N . ILE B 1 208 ? 0.010 -4.121 25.108 1.00 20.88 185 ILE B N 1
ATOM 4625 C CA . ILE B 1 208 ? -0.039 -2.674 25.012 1.00 19.09 185 ILE B CA 1
ATOM 4626 C C . ILE B 1 208 ? 1.327 -2.113 25.361 1.00 21.38 185 ILE B C 1
ATOM 4627 O O . ILE B 1 208 ? 1.845 -1.212 24.659 1.00 21.64 185 ILE B O 1
ATOM 4632 N N . VAL B 1 209 ? 1.895 -2.561 26.473 1.00 21.85 186 VAL B N 1
ATOM 4633 C CA . VAL B 1 209 ? 3.194 -1.976 26.867 1.00 23.64 186 VAL B CA 1
ATOM 4634 C C . VAL B 1 209 ? 4.333 -2.276 25.882 1.00 23.30 186 VAL B C 1
ATOM 4635 O O . VAL B 1 209 ? 5.237 -1.434 25.762 1.00 26.18 186 VAL B O 1
ATOM 4639 N N . MET B 1 210 ? 4.258 -3.355 25.112 1.00 22.72 187 MET B N 1
ATOM 4640 C CA A MET B 1 210 ? 5.264 -3.706 24.088 0.50 22.54 187 MET B CA 1
ATOM 4641 C CA B MET B 1 210 ? 5.329 -3.588 24.143 0.50 22.56 187 MET B CA 1
ATOM 4642 C C . MET B 1 210 ? 5.025 -2.937 22.791 1.00 22.49 187 MET B C 1
ATOM 4643 O O . MET B 1 210 ? 5.831 -3.048 21.846 1.00 23.34 187 MET B O 1
ATOM 4652 N N . GLY B 1 211 ? 3.885 -2.219 22.710 1.00 22.53 188 GLY B N 1
ATOM 4653 C CA . GLY B 1 211 ? 3.625 -1.406 21.522 1.00 21.27 188 GLY B CA 1
ATOM 4654 C C . GLY B 1 211 ? 2.823 -2.043 20.402 1.00 22.60 188 GLY B C 1
ATOM 4655 O O . GLY B 1 211 ? 2.703 -1.436 19.328 1.00 23.10 188 GLY B O 1
ATOM 4656 N N . ASP B 1 212 ? 2.239 -3.212 20.681 1.00 23.32 189 ASP B N 1
ATOM 4657 C CA A ASP B 1 212 ? 1.508 -3.864 19.596 0.50 22.56 189 ASP B CA 1
ATOM 4658 C CA B ASP B 1 212 ? 1.484 -4.006 19.709 0.50 24.64 189 ASP B CA 1
ATOM 4659 C C . ASP B 1 212 ? 0.029 -3.526 19.574 1.00 25.51 189 ASP B C 1
ATOM 4660 O O . ASP B 1 212 ? -0.619 -3.739 18.533 1.00 24.47 189 ASP B O 1
ATOM 4669 N N . ALA B 1 213 ? -0.439 -2.791 20.586 1.00 20.39 190 ALA B N 1
ATOM 4670 C CA . ALA B 1 213 ? -1.856 -2.355 20.597 1.00 20.13 190 ALA B CA 1
ATOM 4671 C C . ALA B 1 213 ? -1.947 -1.153 21.507 1.00 20.38 190 ALA B C 1
ATOM 4672 O O . ALA B 1 213 ? -1.101 -0.977 22.407 1.00 20.32 190 ALA B O 1
ATOM 4674 N N . ASP B 1 214 ? -3.001 -0.355 21.313 1.00 19.89 191 ASP B N 1
ATOM 4675 C CA . ASP B 1 214 ? -3.338 0.759 22.200 1.00 19.56 191 ASP B CA 1
ATOM 4676 C C . ASP B 1 214 ? -4.572 0.493 23.042 1.00 21.26 191 ASP B C 1
ATOM 4677 O O . ASP B 1 214 ? -4.781 1.229 24.012 1.00 21.31 191 ASP B O 1
ATOM 4682 N N . VAL B 1 215 ? -5.358 -0.538 22.701 1.00 18.36 192 VAL B N 1
ATOM 4683 C CA . VAL B 1 215 ? -6.633 -0.805 23.338 1.00 18.07 192 VAL B CA 1
ATOM 4684 C C . VAL B 1 215 ? -6.875 -2.290 23.230 1.00 18.98 192 VAL B C 1
ATOM 4685 O O . VAL B 1 215 ? -6.506 -2.918 22.207 1.00 18.31 192 VAL B O 1
ATOM 4689 N N . ALA B 1 216 ? -7.437 -2.879 24.279 1.00 16.91 193 ALA B N 1
ATOM 4690 C CA . ALA B 1 216 ? -7.641 -4.353 24.270 1.00 17.16 193 ALA B CA 1
ATOM 4691 C C . ALA B 1 216 ? -8.900 -4.686 25.053 1.00 18.96 193 ALA B C 1
ATOM 4692 O O . ALA B 1 216 ? -9.121 -4.192 26.183 1.00 19.53 193 ALA B O 1
ATOM 4694 N N . VAL B 1 217 ? -9.662 -5.642 24.528 1.00 17.83 194 VAL B N 1
ATOM 4695 C CA . VAL B 1 217 ? -10.699 -6.286 25.305 1.00 17.08 194 VAL B CA 1
ATOM 4696 C C . VAL B 1 217 ? -10.104 -7.540 25.887 1.00 17.47 194 VAL B C 1
ATOM 4697 O O . VAL B 1 217 ? -9.473 -8.279 25.142 1.00 18.23 194 VAL B O 1
ATOM 4701 N N . CYS B 1 218 ? -10.268 -7.765 27.193 1.00 15.86 195 CYS B N 1
ATOM 4702 C CA . CYS B 1 218 ? -9.642 -8.951 27.777 1.00 15.39 195 CYS B CA 1
ATOM 4703 C C . CYS B 1 218 ? -10.453 -9.485 28.936 1.00 15.55 195 CYS B C 1
ATOM 4704 O O . CYS B 1 218 ? -11.223 -8.760 29.594 1.00 17.60 195 CYS B O 1
ATOM 4707 N N . GLY B 1 219 ? -10.234 -10.758 29.225 1.00 15.88 196 GLY B N 1
ATOM 4708 C CA . GLY B 1 219 ? -10.940 -11.387 30.376 1.00 16.20 196 GLY B CA 1
ATOM 4709 C C . GLY B 1 219 ? -11.100 -12.868 30.126 1.00 16.76 196 GLY B C 1
ATOM 4710 O O . GLY B 1 219 ? -10.187 -13.513 29.568 1.00 17.39 196 GLY B O 1
ATOM 4711 N N . GLY B 1 220 ? -12.239 -13.412 30.562 1.00 15.81 197 GLY B N 1
ATOM 4712 C CA . GLY B 1 220 ? -12.386 -14.886 30.482 1.00 16.98 197 GLY B CA 1
ATOM 4713 C C . GLY B 1 220 ? -13.861 -15.244 30.420 1.00 17.78 197 GLY B C 1
ATOM 4714 O O . GLY B 1 220 ? -14.715 -14.570 30.978 1.00 17.44 197 GLY B O 1
ATOM 4715 N N . VAL B 1 221 ? -14.116 -16.387 29.784 1.00 16.33 198 VAL B N 1
ATOM 4716 C CA . VAL B 1 221 ? -15.458 -16.978 29.733 1.00 16.56 198 VAL B CA 1
ATOM 4717 C C . VAL B 1 221 ? -15.322 -18.446 30.089 1.00 17.92 198 VAL B C 1
ATOM 4718 O O . VAL B 1 221 ? -14.221 -19.020 30.071 1.00 17.87 198 VAL B O 1
ATOM 4722 N N . GLU B 1 222 ? -16.451 -19.060 30.466 1.00 16.44 199 GLU B N 1
ATOM 4723 C CA . GLU B 1 222 ? -16.421 -20.457 30.893 1.00 17.40 199 GLU B CA 1
ATOM 4724 C C . GLU B 1 222 ? -17.822 -21.023 30.769 1.00 18.68 199 GLU B C 1
ATOM 4725 O O . GLU B 1 222 ? -18.831 -20.288 30.749 1.00 17.90 199 GLU B O 1
ATOM 4731 N N . GLY B 1 223 ? -17.846 -22.341 30.628 1.00 18.54 200 GLY B N 1
ATOM 4732 C CA . GLY B 1 223 ? -19.149 -23.056 30.475 1.00 18.32 200 GLY B CA 1
ATOM 4733 C C . GLY B 1 223 ? -19.931 -23.143 31.773 1.00 18.48 200 GLY B C 1
ATOM 4734 O O . GLY B 1 223 ? -19.513 -22.668 32.861 1.00 20.20 200 GLY B O 1
ATOM 4735 N N . PRO B 1 224 ? -21.156 -23.638 31.664 1.00 19.29 201 PRO B N 1
ATOM 4736 C CA . PRO B 1 224 ? -22.057 -23.741 32.823 1.00 18.47 201 PRO B CA 1
ATOM 4737 C C . PRO B 1 224 ? -21.805 -24.990 33.657 1.00 20.79 201 PRO B C 1
ATOM 4738 O O . PRO B 1 224 ? -21.119 -25.918 33.226 1.00 20.98 201 PRO B O 1
ATOM 4742 N N . ILE B 1 225 ? -22.432 -25.035 34.842 1.00 19.40 202 ILE B N 1
ATOM 4743 C CA . ILE B 1 225 ? -22.366 -26.222 35.673 1.00 20.98 202 ILE B CA 1
ATOM 4744 C C . ILE B 1 225 ? -23.145 -27.329 34.946 1.00 22.73 202 ILE B C 1
ATOM 4745 O O . ILE B 1 225 ? -24.328 -27.125 34.617 1.00 25.62 202 ILE B O 1
ATOM 4750 N N . GLU B 1 226 ? -22.529 -28.510 34.808 1.00 21.82 203 GLU B N 1
ATOM 4751 C CA . GLU B 1 226 ? -23.166 -29.670 34.208 1.00 22.01 203 GLU B CA 1
ATOM 4752 C C . GLU B 1 226 ? -22.639 -30.918 34.898 1.00 21.02 203 GLU B C 1
ATOM 4753 O O . GLU B 1 226 ? -21.724 -30.837 35.751 1.00 22.22 203 GLU B O 1
ATOM 4759 N N . ALA B 1 227 ? -23.297 -32.038 34.593 1.00 21.40 204 ALA B N 1
ATOM 4760 C CA . ALA B 1 227 ? -23.071 -33.269 35.351 1.00 24.05 204 ALA B CA 1
ATOM 4761 C C . ALA B 1 227 ? -21.632 -33.795 35.176 1.00 22.31 204 ALA B C 1
ATOM 4762 O O . ALA B 1 227 ? -21.016 -34.205 36.156 1.00 21.51 204 ALA B O 1
ATOM 4764 N N . LEU B 1 228 ? -21.110 -33.802 33.944 1.00 21.74 205 LEU B N 1
ATOM 4765 C CA . LEU B 1 228 ? -19.766 -34.338 33.710 1.00 21.93 205 LEU B CA 1
ATOM 4766 C C . LEU B 1 228 ? -18.643 -33.483 34.322 1.00 22.01 205 LEU B C 1
ATOM 4767 O O . LEU B 1 228 ? -17.786 -33.996 35.043 1.00 22.04 205 LEU B O 1
ATOM 4772 N N . PRO B 1 229 ? -18.728 -32.136 34.214 1.00 22.47 206 PRO B N 1
ATOM 4773 C CA . PRO B 1 229 ? -17.779 -31.299 34.971 1.00 22.82 206 PRO B CA 1
ATOM 4774 C C . PRO B 1 229 ? -17.860 -31.526 36.477 1.00 20.94 206 PRO B C 1
ATOM 4775 O O . PRO B 1 229 ? -16.846 -31.589 37.162 1.00 21.58 206 PRO B O 1
ATOM 4779 N N . ILE B 1 230 ? -19.079 -31.653 37.014 1.00 20.28 207 ILE B N 1
ATOM 4780 C CA . ILE B 1 230 ? -19.171 -31.941 38.444 1.00 20.54 207 ILE B CA 1
ATOM 4781 C C . ILE B 1 230 ? -18.514 -33.291 38.771 1.00 21.30 207 ILE B C 1
ATOM 4782 O O . ILE B 1 230 ? -17.752 -33.362 39.735 1.00 21.86 207 ILE B O 1
ATOM 4787 N N . ALA B 1 231 ? -18.800 -34.345 38.018 1.00 21.96 208 ALA B N 1
ATOM 4788 C CA . ALA B 1 231 ? -18.202 -35.660 38.311 1.00 21.43 208 ALA B CA 1
ATOM 4789 C C . ALA B 1 231 ? -16.658 -35.571 38.274 1.00 21.54 208 ALA B C 1
ATOM 4790 O O . ALA B 1 231 ? -15.971 -36.083 39.161 1.00 21.66 208 ALA B O 1
ATOM 4792 N N . ALA B 1 232 ? -16.117 -34.930 37.243 1.00 22.12 209 ALA B N 1
ATOM 4793 C CA . ALA B 1 232 ? -14.662 -34.867 37.110 1.00 20.08 209 ALA B CA 1
ATOM 4794 C C . ALA B 1 232 ? -13.997 -34.154 38.262 1.00 21.40 209 ALA B C 1
ATOM 4795 O O . ALA B 1 232 ? -12.979 -34.627 38.795 1.00 22.69 209 ALA B O 1
ATOM 4797 N N . PHE B 1 233 ? -14.482 -32.958 38.593 1.00 21.04 210 PHE B N 1
ATOM 4798 C CA . PHE B 1 233 ? -13.880 -32.286 39.765 1.00 22.66 210 PHE B CA 1
ATOM 4799 C C . PHE B 1 233 ? -14.165 -32.964 41.120 1.00 22.01 210 PHE B C 1
ATOM 4800 O O . PHE B 1 233 ? -13.361 -32.946 42.063 1.00 23.81 210 PHE B O 1
ATOM 4808 N N . SER B 1 234 ? -15.375 -33.506 41.267 1.00 22.93 211 SER B N 1
ATOM 4809 C CA A SER B 1 234 ? -15.730 -34.248 42.476 0.50 21.98 211 SER B CA 1
ATOM 4810 C CA B SER B 1 234 ? -15.734 -34.238 42.465 0.50 21.69 211 SER B CA 1
ATOM 4811 C C . SER B 1 234 ? -14.802 -35.433 42.718 1.00 23.18 211 SER B C 1
ATOM 4812 O O . SER B 1 234 ? -14.434 -35.711 43.861 1.00 23.11 211 SER B O 1
ATOM 4817 N N . MET B 1 235 ? -14.430 -36.140 41.643 1.00 22.23 212 MET B N 1
ATOM 4818 C CA . MET B 1 235 ? -13.588 -37.336 41.779 1.00 23.67 212 MET B CA 1
ATOM 4819 C C . MET B 1 235 ? -12.143 -36.957 42.160 1.00 23.86 212 MET B C 1
ATOM 4820 O O . MET B 1 235 ? -11.387 -37.799 42.641 1.00 25.11 212 MET B O 1
ATOM 4825 N N . MET B 1 236 ? -11.801 -35.671 42.035 1.00 21.90 213 MET B N 1
ATOM 4826 C CA . MET B 1 236 ? -10.547 -35.139 42.604 1.00 22.60 213 MET B CA 1
ATOM 4827 C C . MET B 1 236 ? -10.608 -34.912 44.106 1.00 24.29 213 MET B C 1
ATOM 4828 O O . MET B 1 236 ? -9.576 -34.516 44.714 1.00 26.91 213 MET B O 1
ATOM 4833 N N . ARG B 1 237 ? -11.812 -34.985 44.671 1.00 24.09 214 ARG B N 1
ATOM 4834 C CA . ARG B 1 237 ? -12.038 -34.746 46.108 1.00 25.87 214 ARG B CA 1
ATOM 4835 C C . ARG B 1 237 ? -11.745 -33.293 46.473 1.00 25.93 214 ARG B C 1
ATOM 4836 O O . ARG B 1 237 ? -11.536 -32.991 47.655 1.00 32.04 214 ARG B O 1
ATOM 4844 N N . ALA B 1 238 ? -11.996 -32.414 45.509 1.00 26.03 215 ALA B N 1
ATOM 4845 C CA . ALA B 1 238 ? -11.698 -30.992 45.657 1.00 27.54 215 ALA B CA 1
ATOM 4846 C C . ALA B 1 238 ? -12.909 -30.108 46.039 1.00 26.12 215 ALA B C 1
ATOM 4847 O O . ALA B 1 238 ? -12.758 -28.886 46.280 1.00 25.79 215 ALA B O 1
ATOM 4849 N N . MET B 1 239 ? -14.121 -30.670 45.952 1.00 23.31 216 MET B N 1
ATOM 4850 C CA . MET B 1 239 ? -15.344 -29.865 46.029 1.00 21.75 216 MET B CA 1
ATOM 4851 C C . MET B 1 239 ? -16.000 -29.992 47.398 1.00 23.91 216 MET B C 1
ATOM 4852 O O . MET B 1 239 ? -15.994 -31.064 48.032 1.00 25.97 216 MET B O 1
ATOM 4857 N N . SER B 1 240 ? -16.579 -28.888 47.853 1.00 21.78 217 SER B N 1
ATOM 4858 C CA . SER B 1 240 ? -17.452 -28.946 49.008 1.00 22.33 217 SER B CA 1
ATOM 4859 C C . SER B 1 240 ? -18.693 -29.810 48.769 1.00 24.30 217 SER B C 1
ATOM 4860 O O . SER B 1 240 ? -19.292 -29.800 47.679 1.00 24.15 217 SER B O 1
ATOM 4863 N N . THR B 1 241 ? -19.045 -30.572 49.804 1.00 25.15 218 THR B N 1
ATOM 4864 C CA . THR B 1 241 ? -20.323 -31.292 49.781 1.00 25.66 218 THR B CA 1
ATOM 4865 C C . THR B 1 241 ? -21.240 -30.864 50.931 1.00 26.82 218 THR B C 1
ATOM 4866 O O . THR B 1 241 ? -22.071 -31.664 51.411 1.00 29.65 218 THR B O 1
ATOM 4870 N N . ARG B 1 242 ? -21.134 -29.597 51.333 1.00 26.56 219 ARG B N 1
ATOM 4871 C CA . ARG B 1 242 ? -22.044 -29.061 52.348 1.00 27.28 219 ARG B CA 1
ATOM 4872 C C . ARG B 1 242 ? -23.414 -28.738 51.724 1.00 25.87 219 ARG B C 1
ATOM 4873 O O . ARG B 1 242 ? -23.815 -27.574 51.621 1.00 29.03 219 ARG B O 1
ATOM 4881 N N . ASN B 1 243 ? -24.139 -29.782 51.327 1.00 27.06 220 ASN B N 1
ATOM 4882 C CA . ASN B 1 243 ? -25.321 -29.607 50.496 1.00 28.91 220 ASN B CA 1
ATOM 4883 C C . ASN B 1 243 ? -26.508 -29.046 51.276 1.00 31.19 220 ASN B C 1
ATOM 4884 O O . ASN B 1 243 ? -27.424 -28.472 50.674 1.00 31.58 220 ASN B O 1
ATOM 4889 N N . ASP B 1 244 ? -26.490 -29.240 52.600 1.00 32.39 221 ASP B N 1
ATOM 4890 C CA A ASP B 1 244 ? -27.512 -28.829 53.558 0.50 34.45 221 ASP B CA 1
ATOM 4891 C CA B ASP B 1 244 ? -27.642 -28.821 53.397 0.50 33.71 221 ASP B CA 1
ATOM 4892 C C . ASP B 1 244 ? -27.674 -27.306 53.622 1.00 34.47 221 ASP B C 1
ATOM 4893 O O . ASP B 1 244 ? -28.738 -26.768 53.983 1.00 34.67 221 ASP B O 1
ATOM 4902 N N . GLU B 1 245 ? -26.541 -26.615 53.436 1.00 30.94 222 GLU B N 1
ATOM 4903 C CA . GLU B 1 245 ? -26.496 -25.164 53.650 1.00 30.21 222 GLU B CA 1
ATOM 4904 C C . GLU B 1 245 ? -25.660 -24.563 52.517 1.00 28.38 222 GLU B C 1
ATOM 4905 O O . GLU B 1 245 ? -24.492 -24.188 52.698 1.00 30.08 222 GLU B O 1
ATOM 4911 N N . PRO B 1 246 ? -26.272 -24.437 51.329 1.00 27.51 223 PRO B N 1
ATOM 4912 C CA . PRO B 1 246 ? -25.467 -24.078 50.153 1.00 25.00 223 PRO B CA 1
ATOM 4913 C C . PRO B 1 246 ? -24.719 -22.764 50.302 1.00 26.55 223 PRO B C 1
ATOM 4914 O O . PRO B 1 246 ? -23.564 -22.695 49.867 1.00 25.83 223 PRO B O 1
ATOM 4918 N N . GLU B 1 247 ? -25.340 -21.744 50.898 1.00 26.42 224 GLU B N 1
ATOM 4919 C CA A GLU B 1 247 ? -24.722 -20.408 50.986 0.50 26.24 224 GLU B CA 1
ATOM 4920 C CA B GLU B 1 247 ? -24.716 -20.429 50.968 0.50 26.48 224 GLU B CA 1
ATOM 4921 C C . GLU B 1 247 ? -23.559 -20.426 51.972 1.00 25.97 224 GLU B C 1
ATOM 4922 O O . GLU B 1 247 ? -22.736 -19.504 51.981 1.00 25.89 224 GLU B O 1
ATOM 4933 N N . ARG B 1 248 ? -23.517 -21.450 52.826 1.00 25.99 225 ARG B N 1
ATOM 4934 C CA . ARG B 1 248 ? -22.454 -21.594 53.832 1.00 26.33 225 ARG B CA 1
ATOM 4935 C C . ARG B 1 248 ? -21.305 -22.486 53.371 1.00 25.62 225 ARG B C 1
ATOM 4936 O O . ARG B 1 248 ? -20.356 -22.716 54.127 1.00 24.76 225 ARG B O 1
ATOM 4944 N N . ALA B 1 249 ? -21.406 -23.064 52.176 1.00 24.04 226 ALA B N 1
ATOM 4945 C CA . ALA B 1 249 ? -20.453 -24.099 51.792 1.00 23.50 226 ALA B CA 1
ATOM 4946 C C . ALA B 1 249 ? -19.054 -23.579 51.438 1.00 24.79 226 ALA B C 1
ATOM 4947 O O . ALA B 1 249 ? -18.077 -24.273 51.701 1.00 24.62 226 ALA B O 1
ATOM 4949 N N . SER B 1 250 ? -18.993 -22.439 50.750 1.00 23.10 227 SER B N 1
ATOM 4950 C CA . SER B 1 250 ? -17.717 -21.914 50.213 1.00 23.03 227 SER B CA 1
ATOM 4951 C C . SER B 1 250 ? -17.074 -21.037 51.287 1.00 23.55 227 SER B C 1
ATOM 4952 O O . SER B 1 250 ? -17.569 -19.937 51.557 1.00 23.06 227 SER B O 1
ATOM 4955 N N . ARG B 1 251 ? -16.023 -21.548 51.928 1.00 21.06 228 ARG B N 1
ATOM 4956 C CA . ARG B 1 251 ? -15.479 -20.919 53.143 1.00 22.57 228 ARG B CA 1
ATOM 4957 C C . ARG B 1 251 ? -13.985 -20.619 53.062 1.00 22.79 228 ARG B C 1
ATOM 4958 O O . ARG B 1 251 ? -13.190 -21.119 53.856 1.00 22.21 228 ARG B O 1
ATOM 4966 N N . PRO B 1 252 ? -13.575 -19.846 52.060 1.00 21.72 229 PRO B N 1
ATOM 4967 C CA . PRO B 1 252 ? -12.118 -19.589 51.909 1.00 21.55 229 PRO B CA 1
ATOM 4968 C C . PRO B 1 252 ? -11.497 -19.005 53.181 1.00 22.21 229 PRO B C 1
ATOM 4969 O O . PRO B 1 252 ? -12.039 -18.084 53.790 1.00 22.50 229 PRO B O 1
ATOM 4973 N N . PHE B 1 253 ? -10.334 -19.553 53.530 1.00 21.61 230 PHE B N 1
ATOM 4974 C CA . PHE B 1 253 ? -9.541 -19.217 54.721 1.00 21.51 230 PHE B CA 1
ATOM 4975 C C . PHE B 1 253 ? -10.192 -19.554 56.056 1.00 23.51 230 PHE B C 1
ATOM 4976 O O . PHE B 1 253 ? -9.539 -19.381 57.090 1.00 24.53 230 PHE B O 1
ATOM 4984 N N . ASP B 1 254 ? -11.419 -20.087 56.041 1.00 22.97 231 ASP B N 1
ATOM 4985 C CA . ASP B 1 254 ? -12.081 -20.477 57.291 1.00 23.36 231 ASP B CA 1
ATOM 4986 C C . ASP B 1 254 ? -11.507 -21.815 57.766 1.00 23.65 231 ASP B C 1
ATOM 4987 O O . ASP B 1 254 ? -11.186 -22.703 56.969 1.00 24.52 231 ASP B O 1
ATOM 4992 N N . LYS B 1 255 ? -11.417 -21.991 59.083 1.00 26.18 232 LYS B N 1
ATOM 4993 C CA . LYS B 1 255 ? -10.948 -23.286 59.588 1.00 26.61 232 LYS B CA 1
ATOM 4994 C C . LYS B 1 255 ? -11.769 -24.491 59.149 1.00 29.05 232 LYS B C 1
ATOM 4995 O O . LYS B 1 255 ? -11.214 -25.592 59.004 1.00 30.94 232 LYS B O 1
ATOM 5001 N N . ASP B 1 256 ? -13.060 -24.311 58.874 1.00 27.02 233 ASP B N 1
ATOM 5002 C CA . ASP B 1 256 ? -13.930 -25.437 58.557 1.00 28.86 233 ASP B CA 1
ATOM 5003 C C . ASP B 1 256 ? -14.181 -25.613 57.063 1.00 28.30 233 ASP B C 1
ATOM 5004 O O . ASP B 1 256 ? -15.095 -26.342 56.674 1.00 28.58 233 ASP B O 1
ATOM 5009 N N . ARG B 1 257 ? -13.385 -24.936 56.239 1.00 25.33 234 ARG B N 1
ATOM 5010 C CA . ARG B 1 257 ? -13.495 -25.133 54.784 1.00 24.21 234 ARG B CA 1
ATOM 5011 C C . ARG B 1 257 ? -13.338 -26.601 54.372 1.00 25.73 234 ARG B C 1
ATOM 5012 O O . ARG B 1 257 ? -12.589 -27.362 55.003 1.00 27.33 234 ARG B O 1
ATOM 5020 N N . ASP B 1 258 ? -14.024 -26.972 53.290 1.00 25.00 235 ASP B N 1
ATOM 5021 C CA . ASP B 1 258 ? -13.981 -28.358 52.813 1.00 24.70 235 ASP B CA 1
ATOM 5022 C C . ASP B 1 258 ? -14.053 -28.422 51.295 1.00 26.42 235 ASP B C 1
ATOM 5023 O O . ASP B 1 258 ? -14.504 -29.421 50.731 1.00 26.45 235 ASP B O 1
ATOM 5028 N N . GLY B 1 259 ? -13.500 -27.419 50.614 1.00 22.39 236 GLY B N 1
ATOM 5029 C CA . GLY B 1 259 ? -13.395 -27.522 49.159 1.00 23.18 236 GLY B CA 1
ATOM 5030 C C . GLY B 1 259 ? -14.148 -26.419 48.444 1.00 21.52 236 GLY B C 1
ATOM 5031 O O . GLY B 1 259 ? -14.831 -25.603 49.083 1.00 22.09 236 GLY B O 1
ATOM 5032 N N . PHE B 1 260 ? -14.050 -26.424 47.111 1.00 20.64 237 PHE B N 1
ATOM 5033 C CA . PHE B 1 260 ? -14.584 -25.292 46.370 1.00 21.29 237 PHE B CA 1
ATOM 5034 C C . PHE B 1 260 ? -16.026 -25.543 45.926 1.00 21.32 237 PHE B C 1
ATOM 5035 O O . PHE B 1 260 ? -16.521 -26.663 46.014 1.00 22.37 237 PHE B O 1
ATOM 5043 N N . VAL B 1 261 ? -16.690 -24.473 45.503 1.00 20.95 238 VAL B N 1
ATOM 5044 C CA . VAL B 1 261 ? -18.067 -24.534 44.993 1.00 20.97 238 VAL B CA 1
ATOM 5045 C C . VAL B 1 261 ? -18.114 -23.873 43.625 1.00 21.06 238 VAL B C 1
ATOM 5046 O O . VAL B 1 261 ? -17.494 -22.810 43.442 1.00 21.20 238 VAL B O 1
ATOM 5050 N N . PHE B 1 262 ? -18.754 -24.514 42.642 1.00 19.45 239 PHE B N 1
ATOM 5051 C CA . PHE B 1 262 ? -18.889 -23.874 41.329 1.00 19.99 239 PHE B CA 1
ATOM 5052 C C . PHE B 1 262 ? -19.829 -22.686 41.419 1.00 19.56 239 PHE B C 1
ATOM 5053 O O . PHE B 1 262 ? -20.908 -22.787 42.035 1.00 20.05 239 PHE B O 1
ATOM 5061 N N . GLY B 1 263 ? -19.454 -21.601 40.735 1.00 19.72 240 GLY B N 1
ATOM 5062 C CA . GLY B 1 263 ? -20.342 -20.476 40.565 1.00 19.73 240 GLY B CA 1
ATOM 5063 C C . GLY B 1 263 ? -20.062 -19.935 39.170 1.00 21.54 240 GLY B C 1
ATOM 5064 O O . GLY B 1 263 ? -18.938 -19.536 38.882 1.00 20.80 240 GLY B O 1
ATOM 5065 N N . GLU B 1 264 ? -21.062 -19.937 38.297 1.00 19.61 241 GLU B N 1
ATOM 5066 C CA . GLU B 1 264 ? -20.855 -19.571 36.895 1.00 19.28 241 GLU B CA 1
ATOM 5067 C C . GLU B 1 264 ? -20.548 -18.079 36.793 1.00 17.41 241 GLU B C 1
ATOM 5068 O O . GLU B 1 264 ? -21.070 -17.266 37.579 1.00 20.17 241 GLU B O 1
ATOM 5074 N N . ALA B 1 265 ? -19.765 -17.738 35.751 1.00 18.10 242 ALA B N 1
ATOM 5075 C CA . ALA B 1 265 ? -19.499 -16.333 35.458 1.00 15.96 242 ALA B CA 1
ATOM 5076 C C . ALA B 1 265 ? -18.839 -16.246 34.090 1.00 17.08 242 ALA B C 1
ATOM 5077 O O . ALA B 1 265 ? -18.280 -17.228 33.558 1.00 18.23 242 ALA B O 1
ATOM 5079 N N . GLY B 1 266 ? -18.797 -14.999 33.610 1.00 17.72 243 GLY B N 1
ATOM 5080 C CA . GLY B 1 266 ? -17.894 -14.576 32.528 1.00 15.69 243 GLY B CA 1
ATOM 5081 C C . GLY B 1 266 ? -17.686 -13.090 32.769 1.00 15.77 243 GLY B C 1
ATOM 5082 O O . GLY B 1 266 ? -18.513 -12.432 33.388 1.00 18.36 243 GLY B O 1
ATOM 5083 N N . ALA B 1 267 ? -16.479 -12.624 32.383 1.00 15.97 244 ALA B N 1
ATOM 5084 C CA . ALA B 1 267 ? -16.185 -11.207 32.636 1.00 15.80 244 ALA B CA 1
ATOM 5085 C C . ALA B 1 267 ? -15.188 -10.695 31.635 1.00 18.30 244 ALA B C 1
ATOM 5086 O O . ALA B 1 267 ? -14.215 -11.371 31.305 1.00 17.71 244 ALA B O 1
ATOM 5088 N N . LEU B 1 268 ? -15.390 -9.461 31.205 1.00 17.15 245 LEU B N 1
ATOM 5089 C CA . LEU B 1 268 ? -14.442 -8.784 30.311 1.00 17.21 245 LEU B CA 1
ATOM 5090 C C . LEU B 1 268 ? -14.194 -7.363 30.809 1.00 17.35 245 LEU B C 1
ATOM 5091 O O . LEU B 1 268 ? -15.049 -6.758 31.482 1.00 19.49 245 LEU B O 1
ATOM 5096 N N . MET B 1 269 ? -12.989 -6.870 30.529 1.00 16.37 246 MET B N 1
ATOM 5097 C CA . MET B 1 269 ? -12.752 -5.441 30.711 1.00 16.90 246 MET B CA 1
ATOM 5098 C C . MET B 1 269 ? -12.111 -4.844 29.469 1.00 18.03 246 MET B C 1
ATOM 5099 O O . MET B 1 269 ? -11.536 -5.546 28.616 1.00 18.75 246 MET B O 1
ATOM 5104 N N . LEU B 1 270 ? -12.290 -3.520 29.342 1.00 16.91 247 LEU B N 1
ATOM 5105 C CA . LEU B 1 270 ? -11.602 -2.764 28.282 1.00 19.31 247 LEU B CA 1
ATOM 5106 C C . LEU B 1 270 ? -10.436 -2.036 28.918 1.00 18.52 247 LEU B C 1
ATOM 5107 O O . LEU B 1 270 ? -10.615 -1.319 29.923 1.00 19.22 247 LEU B O 1
ATOM 5112 N N . ILE B 1 271 ? -9.219 -2.266 28.389 1.00 18.67 248 ILE B N 1
ATOM 5113 C CA . ILE B 1 271 ? -8.030 -1.526 28.846 1.00 18.33 248 ILE B CA 1
ATOM 5114 C C . ILE B 1 271 ? -7.454 -0.767 27.662 1.00 19.30 248 ILE B C 1
ATOM 5115 O O . ILE B 1 271 ? -7.611 -1.149 26.502 1.00 19.07 248 ILE B O 1
ATOM 5120 N N . GLU B 1 272 ? -6.782 0.341 27.971 1.00 17.97 249 GLU B N 1
ATOM 5121 C CA . GLU B 1 272 ? -6.220 1.144 26.879 1.00 20.77 249 GLU B CA 1
ATOM 5122 C C . GLU B 1 272 ? -5.171 2.068 27.475 1.00 20.92 249 GLU B C 1
ATOM 5123 O O . GLU B 1 272 ? -5.132 2.282 28.685 1.00 21.69 249 GLU B O 1
ATOM 5129 N N . THR B 1 273 ? -4.282 2.591 26.633 1.00 19.46 250 THR B N 1
ATOM 5130 C CA . THR B 1 273 ? -3.332 3.569 27.173 1.00 20.42 250 THR B CA 1
ATOM 5131 C C . THR B 1 273 ? -4.107 4.779 27.739 1.00 22.32 250 THR B C 1
ATOM 5132 O O . THR B 1 273 ? -5.204 5.148 27.289 1.00 22.53 250 THR B O 1
ATOM 5136 N N . GLU B 1 274 ? -3.509 5.418 28.738 1.00 22.84 251 GLU B N 1
ATOM 5137 C CA . GLU B 1 274 ? -4.146 6.582 29.339 1.00 22.47 251 GLU B CA 1
ATOM 5138 C C . GLU B 1 274 ? -4.298 7.716 28.295 1.00 23.70 251 GLU B C 1
ATOM 5139 O O . GLU B 1 274 ? -5.318 8.407 28.247 1.00 24.26 251 GLU B O 1
ATOM 5145 N N . GLU B 1 275 ? -3.361 7.819 27.360 1.00 23.42 252 GLU B N 1
ATOM 5146 C CA A GLU B 1 275 ? -3.538 8.859 26.355 0.50 25.41 252 GLU B CA 1
ATOM 5147 C CA B GLU B 1 275 ? -3.438 8.777 26.243 0.50 26.17 252 GLU B CA 1
ATOM 5148 C C . GLU B 1 275 ? -4.659 8.495 25.373 1.00 24.09 252 GLU B C 1
ATOM 5149 O O . GLU B 1 275 ? -5.384 9.383 24.949 1.00 26.49 252 GLU B O 1
ATOM 5160 N N . HIS B 1 276 ? -4.853 7.215 25.056 1.00 22.51 253 HIS B N 1
ATOM 5161 C CA . HIS B 1 276 ? -5.965 6.829 24.191 1.00 22.51 253 HIS B CA 1
ATOM 5162 C C . HIS B 1 276 ? -7.308 7.092 24.877 1.00 23.30 253 HIS B C 1
ATOM 5163 O O . HIS B 1 276 ? -8.256 7.569 24.252 1.00 24.37 253 HIS B O 1
ATOM 5170 N N . ALA B 1 277 ? -7.379 6.811 26.174 1.00 22.02 254 ALA B N 1
ATOM 5171 C CA . ALA B 1 277 ? -8.607 7.090 26.940 1.00 21.54 254 ALA B CA 1
ATOM 5172 C C . ALA B 1 277 ? -8.896 8.575 26.961 1.00 22.63 254 ALA B C 1
ATOM 5173 O O . ALA B 1 277 ? -10.036 8.997 26.753 1.00 25.19 254 ALA B O 1
ATOM 5175 N N . LYS B 1 278 ? -7.872 9.378 27.220 1.00 26.36 255 LYS B N 1
ATOM 5176 C CA A LYS B 1 278 ? -8.058 10.817 27.295 0.50 25.66 255 LYS B CA 1
ATOM 5177 C CA B LYS B 1 278 ? -8.077 10.814 27.308 0.50 26.95 255 LYS B CA 1
ATOM 5178 C C . LYS B 1 278 ? -8.567 11.374 25.967 1.00 27.04 255 LYS B C 1
ATOM 5179 O O . LYS B 1 278 ? -9.457 12.261 25.935 1.00 29.33 255 LYS B O 1
ATOM 5190 N N . ALA B 1 279 ? -7.994 10.872 24.873 1.00 27.56 256 ALA B N 1
ATOM 5191 C CA . ALA B 1 279 ? -8.303 11.374 23.530 1.00 28.93 256 ALA B CA 1
ATOM 5192 C C . ALA B 1 279 ? -9.772 11.166 23.201 1.00 29.34 256 ALA B C 1
ATOM 5193 O O . ALA B 1 279 ? -10.334 12.003 22.482 1.00 32.44 256 ALA B O 1
ATOM 5195 N N . ARG B 1 280 ? -10.405 10.130 23.746 1.00 29.44 257 ARG B N 1
ATOM 5196 C CA . ARG B 1 280 ? -11.826 9.869 23.442 1.00 29.15 257 ARG B CA 1
ATOM 5197 C C . ARG B 1 280 ? -12.720 10.234 24.614 1.00 29.33 257 ARG B C 1
ATOM 5198 O O . ARG B 1 280 ? -13.936 10.012 24.566 1.00 32.36 257 ARG B O 1
ATOM 5206 N N . GLY B 1 281 ? -12.135 10.805 25.664 1.00 29.00 258 GLY B N 1
ATOM 5207 C CA . GLY B 1 281 ? -12.918 11.245 26.819 1.00 32.32 258 GLY B CA 1
ATOM 5208 C C . GLY B 1 281 ? -13.523 10.111 27.643 1.00 32.05 258 GLY B C 1
ATOM 5209 O O . GLY B 1 281 ? -14.564 10.288 28.278 1.00 33.61 258 GLY B O 1
ATOM 5210 N N . ALA B 1 282 ? -12.817 8.983 27.727 1.00 28.82 259 ALA B N 1
ATOM 5211 C CA . ALA B 1 282 ? -13.223 7.889 28.623 1.00 28.17 259 ALA B CA 1
ATOM 5212 C C . ALA B 1 282 ? -12.683 8.107 30.028 1.00 32.68 259 ALA B C 1
ATOM 5213 O O . ALA B 1 282 ? -11.439 8.124 30.205 1.00 34.64 259 ALA B O 1
ATOM 5215 N N . LYS B 1 283 ? -13.566 8.012 31.026 1.00 30.00 260 LYS B N 1
ATOM 5216 C CA A LYS B 1 283 ? -13.161 8.110 32.422 0.50 30.33 260 LYS B CA 1
ATOM 5217 C CA B LYS B 1 283 ? -13.120 8.110 32.420 0.50 30.05 260 LYS B CA 1
ATOM 5218 C C . LYS B 1 283 ? -12.641 6.762 32.931 1.00 28.65 260 LYS B C 1
ATOM 5219 O O . LYS B 1 283 ? -13.410 5.803 33.034 1.00 27.95 260 LYS B O 1
ATOM 5230 N N . PRO B 1 284 ? -11.368 6.711 33.341 1.00 25.70 261 PRO B N 1
ATOM 5231 C CA . PRO B 1 284 ? -10.884 5.437 33.865 1.00 24.38 261 PRO B CA 1
ATOM 5232 C C . PRO B 1 284 ? -11.554 5.001 35.177 1.00 24.16 261 PRO B C 1
ATOM 5233 O O . PRO B 1 284 ? -11.842 5.840 36.070 1.00 27.44 261 PRO B O 1
ATOM 5237 N N . LEU B 1 285 ? -11.683 3.672 35.311 1.00 21.03 262 LEU B N 1
ATOM 5238 C CA A LEU B 1 285 ? -12.166 3.086 36.553 0.50 23.91 262 LEU B CA 1
ATOM 5239 C CA B LEU B 1 285 ? -12.172 3.063 36.547 0.50 22.56 262 LEU B CA 1
ATOM 5240 C C . LEU B 1 285 ? -11.006 2.738 37.485 1.00 22.00 262 LEU B C 1
ATOM 5241 O O . LEU B 1 285 ? -11.189 2.664 38.706 1.00 24.40 262 LEU B O 1
ATOM 5250 N N . ALA B 1 286 ? -9.821 2.518 36.908 1.00 22.90 263 ALA B N 1
ATOM 5251 C CA . ALA B 1 286 ? -8.623 2.128 37.660 1.00 21.41 263 ALA B CA 1
ATOM 5252 C C . ALA B 1 286 ? -7.455 2.072 36.694 1.00 19.51 263 ALA B C 1
ATOM 5253 O O . ALA B 1 286 ? -7.640 2.269 35.477 1.00 21.96 263 ALA B O 1
ATOM 5255 N N . ARG B 1 287 ? -6.281 1.767 37.235 1.00 21.13 264 ARG B N 1
ATOM 5256 C CA . ARG B 1 287 ? -5.050 1.654 36.440 1.00 20.39 264 ARG B CA 1
ATOM 5257 C C . ARG B 1 287 ? -4.610 0.203 36.541 1.00 21.80 264 ARG B C 1
ATOM 5258 O O . ARG B 1 287 ? -4.756 -0.431 37.597 1.00 21.74 264 ARG B O 1
ATOM 5266 N N . LEU B 1 288 ? -4.153 -0.331 35.413 1.00 19.39 265 LEU B N 1
ATOM 5267 C CA . LEU B 1 288 ? -3.574 -1.681 35.415 1.00 18.69 265 LEU B CA 1
ATOM 5268 C C . LEU B 1 288 ? -2.053 -1.524 35.304 1.00 19.69 265 LEU B C 1
ATOM 5269 O O . LEU B 1 288 ? -1.558 -1.062 34.261 1.00 19.77 265 LEU B O 1
ATOM 5274 N N . LEU B 1 289 ? -1.345 -1.744 36.418 1.00 20.33 266 LEU B N 1
ATOM 5275 C CA . LEU B 1 289 ? 0.029 -1.256 36.588 1.00 20.60 266 LEU B CA 1
ATOM 5276 C C . LEU B 1 289 ? 1.082 -2.301 36.188 1.00 20.66 266 LEU B C 1
ATOM 5277 O O . LEU B 1 289 ? 2.243 -1.939 35.946 1.00 21.56 266 LEU B O 1
ATOM 5282 N N . GLY B 1 290 ? 0.780 -3.602 36.343 1.00 22.00 267 GLY B N 1
ATOM 5283 C CA . GLY B 1 290 ? 1.820 -4.590 36.122 1.00 20.50 267 GLY B CA 1
ATOM 5284 C C . GLY B 1 290 ? 1.224 -5.993 36.250 1.00 19.08 267 GLY B C 1
ATOM 5285 O O . GLY B 1 290 ? 0.128 -6.130 36.771 1.00 20.13 267 GLY B O 1
ATOM 5286 N N . ALA B 1 291 ? 1.971 -6.994 35.797 1.00 19.44 268 ALA B N 1
ATOM 5287 C CA . ALA B 1 291 ? 1.493 -8.391 35.809 1.00 20.13 268 ALA B CA 1
ATOM 5288 C C . ALA B 1 291 ? 2.675 -9.273 36.048 1.00 22.59 268 ALA B C 1
ATOM 5289 O O . ALA B 1 291 ? 3.736 -9.025 35.461 1.00 26.50 268 ALA B O 1
ATOM 5291 N N . GLY B 1 292 ? 2.492 -10.363 36.777 1.00 18.52 269 GLY B N 1
ATOM 5292 C CA . GLY B 1 292 ? 3.574 -11.324 36.963 1.00 18.38 269 GLY B CA 1
ATOM 5293 C C . GLY B 1 292 ? 3.037 -12.715 36.695 1.00 19.05 269 GLY B C 1
ATOM 5294 O O . GLY B 1 292 ? 1.955 -13.053 37.176 1.00 18.77 269 GLY B O 1
ATOM 5295 N N . ILE B 1 293 ? 3.784 -13.535 35.955 1.00 17.36 270 ILE B N 1
ATOM 5296 C CA . ILE B 1 293 ? 3.391 -14.934 35.704 1.00 17.08 270 ILE B CA 1
ATOM 5297 C C . ILE B 1 293 ? 4.594 -15.810 36.056 1.00 19.36 270 ILE B C 1
ATOM 5298 O O . ILE B 1 293 ? 5.698 -15.625 35.500 1.00 20.41 270 ILE B O 1
ATOM 5303 N N . THR B 1 294 ? 4.366 -16.814 36.891 1.00 17.65 271 THR B N 1
ATOM 5304 C CA . THR B 1 294 ? 5.411 -17.778 37.199 1.00 17.56 271 THR B CA 1
ATOM 5305 C C . THR B 1 294 ? 4.774 -19.158 37.203 1.00 17.88 271 THR B C 1
ATOM 5306 O O . THR B 1 294 ? 3.575 -19.293 36.905 1.00 16.68 271 THR B O 1
ATOM 5310 N N . SER B 1 295 ? 5.561 -20.193 37.530 1.00 16.44 272 SER B N 1
ATOM 5311 C CA . SER B 1 295 ? 5.009 -21.537 37.625 1.00 16.43 272 SER B CA 1
ATOM 5312 C C . SER B 1 295 ? 5.705 -22.298 38.742 1.00 17.02 272 SER B C 1
ATOM 5313 O O . SER B 1 295 ? 6.828 -21.946 39.149 1.00 17.40 272 SER B O 1
ATOM 5316 N N . ASP B 1 296 ? 5.035 -23.324 39.266 1.00 16.39 273 ASP B N 1
ATOM 5317 C CA . ASP B 1 296 ? 5.538 -23.980 40.485 1.00 17.83 273 ASP B CA 1
ATOM 5318 C C . ASP B 1 296 ? 6.583 -25.068 40.206 1.00 20.05 273 ASP B C 1
ATOM 5319 O O . ASP B 1 296 ? 7.384 -25.359 41.122 1.00 19.01 273 ASP B O 1
ATOM 5324 N N . ALA B 1 297 ? 6.417 -25.823 39.104 1.00 18.94 274 ALA B N 1
ATOM 5325 C CA . ALA B 1 297 ? 7.078 -27.125 38.935 1.00 19.36 274 ALA B CA 1
ATOM 5326 C C . ALA B 1 297 ? 7.083 -27.954 40.239 1.00 20.39 274 ALA B C 1
ATOM 5327 O O . ALA B 1 297 ? 8.143 -28.288 40.809 1.00 21.08 274 ALA B O 1
ATOM 5329 N N . PHE B 1 298 ? 5.868 -28.174 40.745 1.00 19.19 275 PHE B N 1
ATOM 5330 C CA . PHE B 1 298 ? 5.680 -28.961 41.976 1.00 20.25 275 PHE B CA 1
ATOM 5331 C C . PHE B 1 298 ? 4.752 -30.121 41.720 1.00 19.36 275 PHE B C 1
ATOM 5332 O O . PHE B 1 298 ? 5.155 -31.306 41.791 1.00 21.44 275 PHE B O 1
ATOM 5340 N N . HIS B 1 299 ? 3.481 -29.831 41.436 1.00 19.28 276 HIS B N 1
ATOM 5341 C CA . HIS B 1 299 ? 2.536 -30.933 41.192 1.00 19.12 276 HIS B CA 1
ATOM 5342 C C . HIS B 1 299 ? 1.508 -30.441 40.180 1.00 21.25 276 HIS B C 1
ATOM 5343 O O . HIS B 1 299 ? 1.214 -29.256 40.111 1.00 22.34 276 HIS B O 1
ATOM 5350 N N . MET B 1 300 ? 0.880 -31.349 39.461 1.00 19.59 277 MET B N 1
ATOM 5351 C CA A MET B 1 300 ? -0.114 -30.943 38.488 0.50 18.29 277 MET B CA 1
ATOM 5352 C CA B MET B 1 300 ? -0.117 -30.948 38.472 0.50 19.18 277 MET B CA 1
ATOM 5353 C C . MET B 1 300 ? -1.380 -30.346 39.092 1.00 19.53 277 MET B C 1
ATOM 5354 O O . MET B 1 300 ? -2.019 -29.421 38.496 1.00 19.76 277 MET B O 1
ATOM 5363 N N . VAL B 1 301 ? -1.792 -30.848 40.251 1.00 19.12 278 VAL B N 1
ATOM 5364 C CA . VAL B 1 301 ? -3.086 -30.403 40.797 1.00 20.81 278 VAL B CA 1
ATOM 5365 C C . VAL B 1 301 ? -3.032 -30.024 42.260 1.00 22.71 278 VAL B C 1
ATOM 5366 O O . VAL B 1 301 ? -4.073 -29.884 42.908 1.00 26.25 278 VAL B O 1
ATOM 5370 N N . ALA B 1 302 ? -1.832 -29.827 42.793 1.00 19.87 279 ALA B N 1
ATOM 5371 C CA . ALA B 1 302 ? -1.691 -29.275 44.136 1.00 20.77 279 ALA B CA 1
ATOM 5372 C C . ALA B 1 302 ? -0.714 -28.109 44.021 1.00 19.92 279 ALA B C 1
ATOM 5373 O O . ALA B 1 302 ? 0.351 -28.237 43.386 1.00 20.40 279 ALA B O 1
ATOM 5375 N N . PRO B 1 303 ? -1.021 -26.989 44.673 1.00 19.27 280 PRO B N 1
ATOM 5376 C CA . PRO B 1 303 ? -0.078 -25.878 44.674 1.00 20.53 280 PRO B CA 1
ATOM 5377 C C . PRO B 1 303 ? 1.122 -26.196 45.576 1.00 21.81 280 PRO B C 1
ATOM 5378 O O . PRO B 1 303 ? 0.980 -26.912 46.557 1.00 21.99 280 PRO B O 1
ATOM 5382 N N . ALA B 1 304 ? 2.280 -25.602 45.253 1.00 21.50 281 ALA B N 1
ATOM 5383 C CA . ALA B 1 304 ? 3.445 -25.746 46.142 1.00 21.11 281 ALA B CA 1
ATOM 5384 C C . ALA B 1 304 ? 3.058 -25.194 47.521 1.00 19.56 281 ALA B C 1
ATOM 5385 O O . ALA B 1 304 ? 2.607 -24.047 47.649 1.00 20.99 281 ALA B O 1
ATOM 5387 N N . ALA B 1 305 ? 3.320 -25.989 48.569 1.00 21.05 282 ALA B N 1
ATOM 5388 C CA . ALA B 1 305 ? 2.962 -25.568 49.924 1.00 20.69 282 ALA B CA 1
ATOM 5389 C C . ALA B 1 305 ? 3.715 -24.306 50.360 1.00 21.46 282 ALA B C 1
ATOM 5390 O O . ALA B 1 305 ? 3.208 -23.549 51.179 1.00 21.72 282 ALA B O 1
ATOM 5392 N N . ASP B 1 306 ? 4.945 -24.138 49.881 1.00 20.38 283 ASP B N 1
ATOM 5393 C CA . ASP B 1 306 ? 5.753 -23.017 50.357 1.00 21.55 283 ASP B CA 1
ATOM 5394 C C . ASP B 1 306 ? 5.295 -21.658 49.836 1.00 21.36 283 ASP B C 1
ATOM 5395 O O . ASP B 1 306 ? 5.729 -20.610 50.340 1.00 21.94 283 ASP B O 1
ATOM 5400 N N . GLY B 1 307 ? 4.449 -21.658 48.802 1.00 20.49 284 GLY B N 1
ATOM 5401 C CA . GLY B 1 307 ? 3.984 -20.384 48.239 1.00 19.38 284 GLY B CA 1
ATOM 5402 C C . GLY B 1 307 ? 5.066 -19.544 47.541 1.00 19.39 284 GLY B C 1
ATOM 5403 O O . GLY B 1 307 ? 4.822 -18.375 47.237 1.00 19.90 284 GLY B O 1
ATOM 5404 N N . VAL B 1 308 ? 6.255 -20.083 47.303 1.00 19.32 285 VAL B N 1
ATOM 5405 C CA . VAL B 1 308 ? 7.403 -19.254 46.891 1.00 18.30 285 VAL B CA 1
ATOM 5406 C C . VAL B 1 308 ? 7.254 -18.740 45.443 1.00 19.41 285 VAL B C 1
ATOM 5407 O O . VAL B 1 308 ? 7.353 -17.526 45.201 1.00 19.29 285 VAL B O 1
ATOM 5411 N N . ARG B 1 309 ? 6.948 -19.637 44.500 1.00 19.05 286 ARG B N 1
ATOM 5412 C CA . ARG B 1 309 ? 6.792 -19.167 43.099 1.00 17.21 286 ARG B CA 1
ATOM 5413 C C . ARG B 1 309 ? 5.512 -18.363 42.972 1.00 18.51 286 ARG B C 1
ATOM 5414 O O . ARG B 1 309 ? 5.501 -17.397 42.216 1.00 19.22 286 ARG B O 1
ATOM 5422 N N . ALA B 1 310 ? 4.440 -18.719 43.701 1.00 18.63 287 ALA B N 1
ATOM 5423 C CA . ALA B 1 310 ? 3.235 -17.877 43.641 1.00 18.37 287 ALA B CA 1
ATOM 5424 C C . ALA B 1 310 ? 3.510 -16.487 44.219 1.00 18.11 287 ALA B C 1
ATOM 5425 O O . ALA B 1 310 ? 3.113 -15.485 43.633 1.00 19.05 287 ALA B O 1
ATOM 5427 N N . GLY B 1 311 ? 4.255 -16.433 45.328 1.00 17.10 288 GLY B N 1
ATOM 5428 C CA . GLY B 1 311 ? 4.715 -15.128 45.853 1.00 18.30 288 GLY B CA 1
ATOM 5429 C C . GLY B 1 311 ? 5.532 -14.336 44.842 1.00 18.37 288 GLY B C 1
ATOM 5430 O O . GLY B 1 311 ? 5.387 -13.112 44.742 1.00 19.98 288 GLY B O 1
ATOM 5431 N N . ARG B 1 312 ? 6.397 -15.046 44.111 1.00 19.15 289 ARG B N 1
ATOM 5432 C CA . ARG B 1 312 ? 7.199 -14.363 43.120 1.00 19.48 289 ARG B CA 1
ATOM 5433 C C . ARG B 1 312 ? 6.372 -13.816 41.952 1.00 19.07 289 ARG B C 1
ATOM 5434 O O . ARG B 1 312 ? 6.718 -12.759 41.427 1.00 21.10 289 ARG B O 1
ATOM 5442 N N . ALA B 1 313 ? 5.221 -14.393 41.611 1.00 18.08 290 ALA B N 1
ATOM 5443 C CA . ALA B 1 313 ? 4.332 -13.760 40.634 1.00 18.69 290 ALA B CA 1
ATOM 5444 C C . ALA B 1 313 ? 3.812 -12.420 41.176 1.00 17.33 290 ALA B C 1
ATOM 5445 O O . ALA B 1 313 ? 3.833 -11.405 40.465 1.00 17.61 290 ALA B O 1
ATOM 5447 N N . MET B 1 314 ? 3.436 -12.404 42.454 1.00 16.74 291 MET B N 1
ATOM 5448 C CA . MET B 1 314 ? 3.012 -11.133 43.072 1.00 18.46 291 MET B CA 1
ATOM 5449 C C . MET B 1 314 ? 4.180 -10.142 43.044 1.00 18.87 291 MET B C 1
ATOM 5450 O O . MET B 1 314 ? 4.004 -8.987 42.646 1.00 18.58 291 MET B O 1
ATOM 5455 N N . THR B 1 315 ? 5.364 -10.548 43.471 1.00 17.79 292 THR B N 1
ATOM 5456 C CA A THR B 1 315 ? 6.538 -9.656 43.453 0.50 17.60 292 THR B CA 1
ATOM 5457 C CA B THR B 1 315 ? 6.470 -9.583 43.472 0.50 19.85 292 THR B CA 1
ATOM 5458 C C . THR B 1 315 ? 6.845 -9.104 42.060 1.00 19.29 292 THR B C 1
ATOM 5459 O O . THR B 1 315 ? 7.128 -7.927 41.914 1.00 20.33 292 THR B O 1
ATOM 5466 N N . ARG B 1 316 ? 6.728 -9.961 41.038 1.00 17.40 293 ARG B N 1
ATOM 5467 C CA . ARG B 1 316 ? 7.007 -9.521 39.673 1.00 17.45 293 ARG B CA 1
ATOM 5468 C C . ARG B 1 316 ? 6.010 -8.437 39.244 1.00 19.11 293 ARG B C 1
ATOM 5469 O O . ARG B 1 316 ? 6.402 -7.454 38.613 1.00 19.77 293 ARG B O 1
ATOM 5477 N N . SER B 1 317 ? 4.732 -8.580 39.638 1.00 18.59 294 SER B N 1
ATOM 5478 C CA . SER B 1 317 ? 3.736 -7.572 39.253 1.00 19.98 294 SER B CA 1
ATOM 5479 C C . SER B 1 317 ? 4.088 -6.246 39.920 1.00 20.51 294 SER B C 1
ATOM 5480 O O . SER B 1 317 ? 3.964 -5.183 39.290 1.00 20.58 294 SER B O 1
ATOM 5483 N N . LEU B 1 318 ? 4.648 -6.305 41.147 1.00 18.54 295 LEU B N 1
ATOM 5484 C CA . LEU B 1 318 ? 5.086 -5.063 41.840 1.00 20.13 295 LEU B CA 1
ATOM 5485 C C . LEU B 1 318 ? 6.318 -4.436 41.175 1.00 20.33 295 LEU B C 1
ATOM 5486 O O . LEU B 1 318 ? 6.383 -3.218 40.982 1.00 22.28 295 LEU B O 1
ATOM 5491 N N . GLU B 1 319 ? 7.261 -5.280 40.771 1.00 20.84 296 GLU B N 1
ATOM 5492 C CA . GLU B 1 319 ? 8.475 -4.786 40.111 1.00 22.17 296 GLU B CA 1
ATOM 5493 C C . GLU B 1 319 ? 8.116 -4.072 38.830 1.00 23.00 296 GLU B C 1
ATOM 5494 O O . GLU B 1 319 ? 8.587 -2.957 38.597 1.00 23.06 296 GLU B O 1
ATOM 5500 N N . LEU B 1 320 ? 7.185 -4.641 38.057 1.00 21.97 297 LEU B N 1
ATOM 5501 C CA . LEU B 1 320 ? 6.805 -4.020 36.766 1.00 22.74 297 LEU B CA 1
ATOM 5502 C C . LEU B 1 320 ? 5.940 -2.778 36.989 1.00 21.38 297 LEU B C 1
ATOM 5503 O O . LEU B 1 320 ? 6.054 -1.788 36.250 1.00 23.67 297 LEU B O 1
ATOM 5508 N N . ALA B 1 321 ? 5.151 -2.792 38.063 1.00 20.32 298 ALA B N 1
ATOM 5509 C CA . ALA B 1 321 ? 4.396 -1.598 38.464 1.00 20.37 298 ALA B CA 1
ATOM 5510 C C . ALA B 1 321 ? 5.279 -0.471 38.982 1.00 22.38 298 ALA B C 1
ATOM 5511 O O . ALA B 1 321 ? 4.919 0.692 38.863 1.00 25.02 298 ALA B O 1
ATOM 5513 N N . GLY B 1 322 ? 6.415 -0.837 39.571 1.00 23.01 299 GLY B N 1
ATOM 5514 C CA . GLY B 1 322 ? 7.239 0.145 40.287 1.00 23.86 299 GLY B CA 1
ATOM 5515 C C . GLY B 1 322 ? 6.774 0.369 41.731 1.00 24.83 299 GLY B C 1
ATOM 5516 O O . GLY B 1 322 ? 6.920 1.475 42.277 1.00 26.89 299 GLY B O 1
ATOM 5517 N N . LEU B 1 323 ? 6.202 -0.669 42.344 1.00 22.18 300 LEU B N 1
ATOM 5518 C CA . LEU B 1 323 ? 5.693 -0.644 43.719 1.00 22.69 300 LEU B CA 1
ATOM 5519 C C . LEU B 1 323 ? 6.534 -1.518 44.641 1.00 25.43 300 LEU B C 1
ATOM 5520 O O . LEU B 1 323 ? 7.256 -2.417 44.186 1.00 25.68 300 LEU B O 1
ATOM 5525 N N . SER B 1 324 ? 6.436 -1.229 45.937 1.00 24.97 301 SER B N 1
ATOM 5526 C CA A SER B 1 324 ? 6.973 -2.107 46.960 0.80 25.11 301 SER B CA 1
ATOM 5527 C CA B SER B 1 324 ? 6.976 -2.076 46.996 0.20 23.47 301 SER B CA 1
ATOM 5528 C C . SER B 1 324 ? 5.824 -2.814 47.663 1.00 23.49 301 SER B C 1
ATOM 5529 O O . SER B 1 324 ? 4.695 -2.330 47.664 1.00 24.69 301 SER B O 1
ATOM 5534 N N . PRO B 1 325 ? 6.103 -3.981 48.257 1.00 22.79 302 PRO B N 1
ATOM 5535 C CA . PRO B 1 325 ? 5.044 -4.626 49.026 1.00 24.49 302 PRO B CA 1
ATOM 5536 C C . PRO B 1 325 ? 4.408 -3.737 50.119 1.00 22.40 302 PRO B C 1
ATOM 5537 O O . PRO B 1 325 ? 3.210 -3.867 50.352 1.00 23.08 302 PRO B O 1
ATOM 5541 N N . ALA B 1 326 ? 5.197 -2.863 50.751 1.00 22.35 303 ALA B N 1
ATOM 5542 C CA . ALA B 1 326 ? 4.657 -1.956 51.774 1.00 21.37 303 ALA B CA 1
ATOM 5543 C C . ALA B 1 326 ? 3.585 -1.021 51.173 1.00 23.80 303 ALA B C 1
ATOM 5544 O O . ALA B 1 326 ? 2.813 -0.458 51.922 1.00 24.35 303 ALA B O 1
ATOM 5546 N N . ASP B 1 327 ? 3.523 -0.841 49.853 1.00 22.96 304 ASP B N 1
ATOM 5547 C CA . ASP B 1 327 ? 2.494 0.016 49.230 1.00 23.41 304 ASP B CA 1
ATOM 5548 C C . ASP B 1 327 ? 1.134 -0.692 49.096 1.00 22.28 304 ASP B C 1
ATOM 5549 O O . ASP B 1 327 ? 0.109 -0.057 48.866 1.00 24.47 304 ASP B O 1
ATOM 5554 N N . ILE B 1 328 ? 1.123 -2.015 49.154 1.00 22.04 305 ILE B N 1
ATOM 5555 C CA . ILE B 1 328 ? -0.107 -2.737 48.815 1.00 22.21 305 ILE B CA 1
ATOM 5556 C C . ILE B 1 328 ? -1.145 -2.634 49.957 1.00 23.58 305 ILE B C 1
ATOM 5557 O O . ILE B 1 328 ? -0.875 -2.991 51.105 1.00 23.18 305 ILE B O 1
ATOM 5562 N N . ASP B 1 329 ? -2.357 -2.207 49.607 1.00 20.88 306 ASP B N 1
ATOM 5563 C CA . ASP B 1 329 ? -3.455 -2.045 50.558 1.00 21.49 306 ASP B CA 1
ATOM 5564 C C . ASP B 1 329 ? -4.349 -3.267 50.641 1.00 22.26 306 ASP B C 1
ATOM 5565 O O . ASP B 1 329 ? -5.071 -3.451 51.653 1.00 22.03 306 ASP B O 1
ATOM 5570 N N . HIS B 1 330 ? -4.418 -4.011 49.530 1.00 21.47 307 HIS B N 1
ATOM 5571 C CA . HIS B 1 330 ? -5.488 -5.005 49.365 1.00 22.01 307 HIS B CA 1
ATOM 5572 C C . HIS B 1 330 ? -5.022 -6.159 48.497 1.00 20.58 307 HIS B C 1
ATOM 5573 O O . HIS B 1 330 ? -4.367 -5.922 47.482 1.00 20.90 307 HIS B O 1
ATOM 5580 N N . VAL B 1 331 ? -5.396 -7.391 48.851 1.00 19.25 308 VAL B N 1
ATOM 5581 C CA . VAL B 1 331 ? -5.155 -8.548 47.985 1.00 20.29 308 VAL B CA 1
ATOM 5582 C C . VAL B 1 331 ? -6.507 -9.192 47.754 1.00 20.01 308 VAL B C 1
ATOM 5583 O O . VAL B 1 331 ? -7.251 -9.457 48.710 1.00 20.29 308 VAL B O 1
ATOM 5587 N N . ASN B 1 332 ? -6.852 -9.378 46.482 1.00 18.84 309 ASN B N 1
ATOM 5588 C CA . ASN B 1 332 ? -8.055 -10.129 46.143 1.00 18.72 309 ASN B CA 1
ATOM 5589 C C . ASN B 1 332 ? -7.549 -11.555 45.907 1.00 17.95 309 ASN B C 1
ATOM 5590 O O . ASN B 1 332 ? -6.862 -11.858 44.903 1.00 18.41 309 ASN B O 1
ATOM 5595 N N . ALA B 1 333 ? -7.803 -12.421 46.884 1.00 18.49 310 ALA B N 1
ATOM 5596 C CA . ALA B 1 333 ? -7.216 -13.757 46.911 1.00 18.06 310 ALA B CA 1
ATOM 5597 C C . ALA B 1 333 ? -7.872 -14.687 45.898 1.00 18.60 310 ALA B C 1
ATOM 5598 O O . ALA B 1 333 ? -9.097 -14.630 45.699 1.00 19.85 310 ALA B O 1
ATOM 5600 N N . HIS B 1 334 ? -7.099 -15.633 45.391 1.00 17.86 311 HIS B N 1
ATOM 5601 C CA . HIS B 1 334 ? -7.717 -16.703 44.627 1.00 17.71 311 HIS B CA 1
ATOM 5602 C C . HIS B 1 334 ? -8.617 -17.618 45.483 1.00 18.76 311 HIS B C 1
ATOM 5603 O O . HIS B 1 334 ? -9.765 -17.903 45.098 1.00 20.15 311 HIS B O 1
ATOM 5610 N N . GLY B 1 335 ? -8.166 -17.877 46.716 1.00 18.27 312 GLY B N 1
ATOM 5611 C CA . GLY B 1 335 ? -9.054 -18.397 47.777 1.00 20.27 312 GLY B CA 1
ATOM 5612 C C . GLY B 1 335 ? -10.186 -19.317 47.335 1.00 18.62 312 GLY B C 1
ATOM 5613 O O . GLY B 1 335 ? -11.370 -18.950 47.402 1.00 20.82 312 GLY B O 1
ATOM 5614 N N . THR B 1 336 ? -9.810 -20.553 46.989 1.00 18.96 313 THR B N 1
ATOM 5615 C CA . THR B 1 336 ? -10.793 -21.549 46.481 1.00 18.94 313 THR B CA 1
ATOM 5616 C C . THR B 1 336 ? -11.573 -22.251 47.581 1.00 20.15 313 THR B C 1
ATOM 5617 O O . THR B 1 336 ? -12.591 -22.895 47.303 1.00 22.51 313 THR B O 1
ATOM 5621 N N . ALA B 1 337 ? -11.098 -22.136 48.831 1.00 20.18 314 ALA B N 1
ATOM 5622 C CA . ALA B 1 337 ? -11.626 -22.893 49.985 1.00 20.98 314 ALA B CA 1
ATOM 5623 C C . ALA B 1 337 ? -11.229 -24.361 50.081 1.00 22.28 314 ALA B C 1
ATOM 5624 O O . ALA B 1 337 ? -11.750 -25.074 50.938 1.00 22.00 314 ALA B O 1
ATOM 5626 N N . THR B 1 338 ? -10.225 -24.806 49.315 1.00 21.56 315 THR B N 1
ATOM 5627 C CA . THR B 1 338 ? -9.608 -26.092 49.665 1.00 22.55 315 THR B CA 1
ATOM 5628 C C . THR B 1 338 ? -8.676 -25.882 50.874 1.00 23.31 315 THR B C 1
ATOM 5629 O O . THR B 1 338 ? -8.088 -24.795 51.054 1.00 21.92 315 THR B O 1
ATOM 5633 N N . PRO B 1 339 ? -8.498 -26.918 51.700 1.00 23.05 316 PRO B N 1
ATOM 5634 C CA . PRO B 1 339 ? -7.536 -26.854 52.806 1.00 21.76 316 PRO B CA 1
ATOM 5635 C C . PRO B 1 339 ? -6.127 -26.492 52.297 1.00 22.34 316 PRO B C 1
ATOM 5636 O O . PRO B 1 339 ? -5.528 -25.476 52.741 1.00 23.06 316 PRO B O 1
ATOM 5640 N N . ILE B 1 340 ? -5.611 -27.267 51.352 1.00 21.99 317 ILE B N 1
ATOM 5641 C CA . ILE B 1 340 ? -4.227 -27.032 50.913 1.00 21.30 317 ILE B CA 1
ATOM 5642 C C . ILE B 1 340 ? -4.065 -25.766 50.072 1.00 21.38 317 ILE B C 1
ATOM 5643 O O . ILE B 1 340 ? -3.029 -25.087 50.162 1.00 22.23 317 ILE B O 1
ATOM 5648 N N . GLY B 1 341 ? -5.099 -25.426 49.306 1.00 19.73 318 GLY B N 1
ATOM 5649 C CA . GLY B 1 341 ? -5.004 -24.277 48.406 1.00 19.62 318 GLY B CA 1
ATOM 5650 C C . GLY B 1 341 ? -4.891 -22.977 49.184 1.00 20.29 318 GLY B C 1
ATOM 5651 O O . GLY B 1 341 ? -3.995 -22.135 48.908 1.00 19.65 318 GLY B O 1
ATOM 5652 N N . ASP B 1 342 ? -5.755 -22.800 50.190 1.00 18.76 319 ASP B N 1
ATOM 5653 C CA . ASP B 1 342 ? -5.735 -21.504 50.890 1.00 19.89 319 ASP B CA 1
ATOM 5654 C C . ASP B 1 342 ? -4.470 -21.360 51.777 1.00 19.14 319 ASP B C 1
ATOM 5655 O O . ASP B 1 342 ? -3.923 -20.250 51.898 1.00 21.37 319 ASP B O 1
ATOM 5660 N N . ALA B 1 343 ? -4.006 -22.490 52.334 1.00 20.88 320 ALA B N 1
ATOM 5661 C CA . ALA B 1 343 ? -2.759 -22.482 53.110 1.00 21.90 320 ALA B CA 1
ATOM 5662 C C . ALA B 1 343 ? -1.568 -22.096 52.235 1.00 22.03 320 ALA B C 1
ATOM 5663 O O . ALA B 1 343 ? -0.763 -21.265 52.658 1.00 21.62 320 ALA B O 1
ATOM 5665 N N . ALA B 1 344 ? -1.486 -22.604 51.002 1.00 20.38 321 ALA B N 1
ATOM 5666 C CA . ALA B 1 344 ? -0.368 -22.254 50.127 1.00 18.32 321 ALA B CA 1
ATOM 5667 C C . ALA B 1 344 ? -0.448 -20.772 49.780 1.00 19.18 321 ALA B C 1
ATOM 5668 O O . ALA B 1 344 ? 0.587 -20.113 49.704 1.00 20.14 321 ALA B O 1
ATOM 5670 N N . GLU B 1 345 ? -1.674 -20.312 49.498 1.00 20.16 322 GLU B N 1
ATOM 5671 C CA . GLU B 1 345 ? -1.813 -18.891 49.148 1.00 17.72 322 GLU B CA 1
ATOM 5672 C C . GLU B 1 345 ? -1.439 -17.958 50.306 1.00 19.32 322 GLU B C 1
ATOM 5673 O O . GLU B 1 345 ? -0.843 -16.895 50.063 1.00 18.98 322 GLU B O 1
ATOM 5679 N N . ALA B 1 346 ? -1.827 -18.311 51.526 1.00 19.55 323 ALA B N 1
ATOM 5680 C CA . ALA B 1 346 ? -1.376 -17.502 52.649 1.00 20.34 323 ALA B CA 1
ATOM 5681 C C . ALA B 1 346 ? 0.153 -17.462 52.709 1.00 20.16 323 ALA B C 1
ATOM 5682 O O . ALA B 1 346 ? 0.739 -16.374 52.941 1.00 21.20 323 ALA B O 1
ATOM 5684 N N . ASN B 1 347 ? 0.816 -18.610 52.503 1.00 20.32 324 ASN B N 1
ATOM 5685 C CA . ASN B 1 347 ? 2.278 -18.585 52.442 1.00 20.45 324 ASN B CA 1
ATOM 5686 C C . ASN B 1 347 ? 2.797 -17.690 51.301 1.00 20.22 324 ASN B C 1
ATOM 5687 O O . ASN B 1 347 ? 3.824 -16.990 51.473 1.00 20.97 324 ASN B O 1
ATOM 5692 N N . ALA B 1 348 ? 2.134 -17.730 50.135 1.00 18.46 325 ALA B N 1
ATOM 5693 C CA . ALA B 1 348 ? 2.566 -16.897 48.999 1.00 17.59 325 ALA B CA 1
ATOM 5694 C C . ALA B 1 348 ? 2.455 -15.418 49.301 1.00 18.82 325 ALA B C 1
ATOM 5695 O O . ALA B 1 348 ? 3.369 -14.660 49.003 1.00 20.24 325 ALA B O 1
ATOM 5697 N N . ILE B 1 349 ? 1.347 -15.041 49.922 1.00 18.65 326 ILE B N 1
ATOM 5698 C CA . ILE B 1 349 ? 1.161 -13.644 50.295 1.00 19.37 326 ILE B CA 1
ATOM 5699 C C . ILE B 1 349 ? 2.249 -13.202 51.299 1.00 21.55 326 ILE B C 1
ATOM 5700 O O . ILE B 1 349 ? 2.760 -12.083 51.195 1.00 21.00 326 ILE B O 1
ATOM 5705 N N . ARG B 1 350 ? 2.608 -14.060 52.253 1.00 20.03 327 ARG B N 1
ATOM 5706 C CA . ARG B 1 350 ? 3.743 -13.763 53.129 1.00 20.65 327 ARG B CA 1
ATOM 5707 C C . ARG B 1 350 ? 5.066 -13.660 52.361 1.00 20.09 327 ARG B C 1
ATOM 5708 O O . ARG B 1 350 ? 5.864 -12.752 52.645 1.00 22.44 327 ARG B O 1
ATOM 5716 N N . VAL B 1 351 ? 5.322 -14.575 51.420 1.00 20.90 328 VAL B N 1
ATOM 5717 C CA . VAL B 1 351 ? 6.586 -14.528 50.671 1.00 20.13 328 VAL B CA 1
ATOM 5718 C C . VAL B 1 351 ? 6.684 -13.164 49.977 1.00 20.48 328 VAL B C 1
ATOM 5719 O O . VAL B 1 351 ? 7.784 -12.584 49.917 1.00 22.48 328 VAL B O 1
ATOM 5723 N N . ALA B 1 352 ? 5.568 -12.675 49.422 1.00 20.13 329 ALA B N 1
ATOM 5724 C CA . ALA B 1 352 ? 5.567 -11.423 48.705 1.00 20.87 329 ALA B CA 1
ATOM 5725 C C . ALA B 1 352 ? 5.579 -10.214 49.611 1.00 22.24 329 ALA B C 1
ATOM 5726 O O . ALA B 1 352 ? 5.579 -9.092 49.077 1.00 21.99 329 ALA B O 1
ATOM 5728 N N . GLY B 1 353 ? 5.476 -10.417 50.930 1.00 19.57 330 GLY B N 1
ATOM 5729 C CA . GLY B 1 353 ? 5.511 -9.237 51.810 1.00 22.22 330 GLY B CA 1
ATOM 5730 C C . GLY B 1 353 ? 4.175 -8.513 51.828 1.00 21.62 330 GLY B C 1
ATOM 5731 O O . GLY B 1 353 ? 4.108 -7.357 52.271 1.00 23.79 330 GLY B O 1
ATOM 5732 N N . CYS B 1 354 ? 3.113 -9.183 51.373 1.00 21.19 331 CYS B N 1
ATOM 5733 C CA . CYS B 1 354 ? 1.799 -8.571 51.214 1.00 20.78 331 CYS B CA 1
ATOM 5734 C C . CYS B 1 354 ? 0.810 -8.943 52.311 1.00 21.20 331 CYS B C 1
ATOM 5735 O O . CYS B 1 354 ? -0.391 -8.678 52.200 1.00 21.46 331 CYS B O 1
ATOM 5738 N N . ASP B 1 355 ? 1.320 -9.567 53.368 1.00 21.55 332 ASP B N 1
ATOM 5739 C CA . ASP B 1 355 ? 0.407 -10.101 54.393 1.00 21.37 332 ASP B CA 1
ATOM 5740 C C . ASP B 1 355 ? -0.075 -9.107 55.431 1.00 22.05 332 ASP B C 1
ATOM 5741 O O . ASP B 1 355 ? -0.827 -9.469 56.337 1.00 23.97 332 ASP B O 1
ATOM 5746 N N . GLN B 1 356 ? 0.264 -7.837 55.233 1.00 21.64 333 GLN B N 1
ATOM 5747 C CA . GLN B 1 356 ? -0.378 -6.813 56.066 1.00 21.25 333 GLN B CA 1
ATOM 5748 C C . GLN B 1 356 ? -1.606 -6.216 55.380 1.00 22.07 333 GLN B C 1
ATOM 5749 O O . GLN B 1 356 ? -2.362 -5.441 56.023 1.00 22.78 333 GLN B O 1
ATOM 5755 N N . ALA B 1 357 ? -1.800 -6.566 54.106 1.00 22.06 334 ALA B N 1
ATOM 5756 C CA . ALA B 1 357 ? -2.902 -6.022 53.335 1.00 22.07 334 ALA B CA 1
ATOM 5757 C C . ALA B 1 357 ? -4.260 -6.618 53.756 1.00 22.09 334 ALA B C 1
ATOM 5758 O O . ALA B 1 357 ? -4.349 -7.751 54.306 1.00 23.28 334 ALA B O 1
ATOM 5760 N N . ALA B 1 358 ? -5.336 -5.919 53.393 1.00 21.10 335 ALA B N 1
ATOM 5761 C CA . ALA B 1 358 ? -6.698 -6.412 53.627 1.00 21.74 335 ALA B CA 1
ATOM 5762 C C . ALA B 1 358 ? -7.058 -7.411 52.527 1.00 21.09 335 ALA B C 1
ATOM 5763 O O . ALA B 1 358 ? -6.880 -7.119 51.351 1.00 21.49 335 ALA B O 1
ATOM 5765 N N . VAL B 1 359 ? -7.511 -8.597 52.931 1.00 20.64 336 VAL B N 1
ATOM 5766 C CA . VAL B 1 359 ? -7.703 -9.728 51.988 1.00 19.67 336 VAL B CA 1
ATOM 5767 C C . VAL B 1 359 ? -9.202 -9.976 51.790 1.00 20.84 336 VAL B C 1
ATOM 5768 O O . VAL B 1 359 ? -9.967 -10.072 52.754 1.00 22.32 336 VAL B O 1
ATOM 5772 N N . TYR B 1 360 ? -9.628 -10.106 50.529 1.00 19.67 337 TYR B N 1
ATOM 5773 C CA . TYR B 1 360 ? -10.980 -10.555 50.213 1.00 21.50 337 TYR B CA 1
ATOM 5774 C C . TYR B 1 360 ? -10.892 -11.834 49.401 1.00 20.83 337 TYR B C 1
ATOM 5775 O O . TYR B 1 360 ? -10.063 -11.937 48.469 1.00 19.48 337 TYR B O 1
ATOM 5784 N N . ALA B 1 361 ? -11.781 -12.789 49.685 1.00 21.16 338 ALA B N 1
ATOM 5785 C CA . ALA B 1 361 ? -11.893 -14.006 48.861 1.00 18.77 338 ALA B CA 1
ATOM 5786 C C . ALA B 1 361 ? -13.294 -14.117 48.250 1.00 22.20 338 ALA B C 1
ATOM 5787 O O . ALA B 1 361 ? -14.213 -14.642 48.893 1.00 21.45 338 ALA B O 1
ATOM 5789 N N . PRO B 1 362 ? -13.475 -13.586 47.034 1.00 20.31 339 PRO B N 1
ATOM 5790 C CA . PRO B 1 362 ? -14.817 -13.499 46.442 1.00 20.06 339 PRO B CA 1
ATOM 5791 C C . PRO B 1 362 ? -15.471 -14.851 46.162 1.00 20.81 339 PRO B C 1
ATOM 5792 O O . PRO B 1 362 ? -16.692 -14.867 46.001 1.00 20.72 339 PRO B O 1
ATOM 5796 N N . LYS B 1 363 ? -14.695 -15.932 46.054 1.00 19.64 340 LYS B N 1
ATOM 5797 C CA . LYS B 1 363 ? -15.342 -17.232 45.794 1.00 19.16 340 LYS B CA 1
ATOM 5798 C C . LYS B 1 363 ? -16.264 -17.613 46.959 1.00 20.30 340 LYS B C 1
ATOM 5799 O O . LYS B 1 363 ? -17.107 -18.483 46.782 1.00 20.65 340 LYS B O 1
ATOM 5805 N N . SER B 1 364 ? -16.108 -16.940 48.112 1.00 19.93 341 SER B N 1
ATOM 5806 C CA . SER B 1 364 ? -16.997 -17.166 49.240 1.00 18.32 341 SER B CA 1
ATOM 5807 C C . SER B 1 364 ? -18.456 -16.860 48.869 1.00 22.15 341 SER B C 1
ATOM 5808 O O . SER B 1 364 ? -19.367 -17.453 49.483 1.00 22.96 341 SER B O 1
ATOM 5811 N N . ALA B 1 365 ? -18.649 -15.898 47.960 1.00 20.26 342 ALA B N 1
ATOM 5812 C CA . ALA B 1 365 ? -19.992 -15.460 47.550 1.00 21.41 342 ALA B CA 1
ATOM 5813 C C . ALA B 1 365 ? -20.385 -15.900 46.135 1.00 21.15 342 ALA B C 1
ATOM 5814 O O . ALA B 1 365 ? -21.563 -16.102 45.848 1.00 22.87 342 ALA B O 1
ATOM 5816 N N . LEU B 1 366 ? -19.407 -15.887 45.225 1.00 19.90 343 LEU B N 1
ATOM 5817 C CA . LEU B 1 366 ? -19.677 -16.078 43.800 1.00 19.92 343 LEU B CA 1
ATOM 5818 C C . LEU B 1 366 ? -19.297 -17.472 43.332 1.00 21.53 343 LEU B C 1
ATOM 5819 O O . LEU B 1 366 ? -19.487 -17.839 42.158 1.00 20.47 343 LEU B O 1
ATOM 5824 N N . GLY B 1 367 ? -18.584 -18.196 44.189 1.00 20.75 344 GLY B N 1
ATOM 5825 C CA . GLY B 1 367 ? -18.036 -19.495 43.757 1.00 18.79 344 GLY B CA 1
ATOM 5826 C C . GLY B 1 367 ? -16.976 -19.385 42.652 1.00 18.41 344 GLY B C 1
ATOM 5827 O O . GLY B 1 367 ? -16.457 -18.315 42.405 1.00 20.30 344 GLY B O 1
ATOM 5828 N N . HIS B 1 368 ? -16.634 -20.547 42.098 1.00 17.99 345 HIS B N 1
ATOM 5829 C CA . HIS B 1 368 ? -15.458 -20.709 41.227 1.00 18.75 345 HIS B CA 1
ATOM 5830 C C . HIS B 1 368 ? -15.936 -20.906 39.799 1.00 18.86 345 HIS B C 1
ATOM 5831 O O . HIS B 1 368 ? -16.650 -21.872 39.513 1.00 19.53 345 HIS B O 1
ATOM 5838 N N . SER B 1 369 ? -15.528 -19.946 38.943 1.00 19.23 346 SER B N 1
ATOM 5839 C CA . SER B 1 369 ? -15.890 -20.057 37.495 1.00 19.03 346 SER B CA 1
ATOM 5840 C C . SER B 1 369 ? -14.693 -20.405 36.626 1.00 18.53 346 SER B C 1
ATOM 5841 O O . SER B 1 369 ? -14.699 -20.172 35.399 1.00 18.51 346 SER B O 1
ATOM 5844 N N . ILE B 1 370 ? -13.717 -21.122 37.221 1.00 18.24 347 ILE B N 1
ATOM 5845 C CA . ILE B 1 370 ? -12.677 -21.813 36.430 1.00 17.17 347 ILE B CA 1
ATOM 5846 C C . ILE B 1 370 ? -11.978 -20.829 35.460 1.00 19.23 347 ILE B C 1
ATOM 5847 O O . ILE B 1 370 ? -11.326 -19.888 35.939 1.00 18.24 347 ILE B O 1
ATOM 5852 N N . GLY B 1 371 ? -12.067 -21.012 34.133 1.00 18.03 348 GLY B N 1
ATOM 5853 C CA . GLY B 1 371 ? -11.293 -20.124 33.261 1.00 18.68 348 GLY B CA 1
ATOM 5854 C C . GLY B 1 371 ? -11.761 -18.657 33.260 1.00 18.29 348 GLY B C 1
ATOM 5855 O O . GLY B 1 371 ? -11.016 -17.773 32.807 1.00 18.81 348 GLY B O 1
ATOM 5856 N N . ALA B 1 372 ? -12.989 -18.376 33.748 1.00 17.17 349 ALA B N 1
ATOM 5857 C CA . ALA B 1 372 ? -13.432 -16.982 33.806 1.00 17.35 349 ALA B CA 1
ATOM 5858 C C . ALA B 1 372 ? -13.042 -16.295 35.122 1.00 16.93 349 ALA B C 1
ATOM 5859 O O . ALA B 1 372 ? -13.091 -15.056 35.218 1.00 17.55 349 ALA B O 1
ATOM 5861 N N . VAL B 1 373 ? -12.684 -17.066 36.152 1.00 16.55 350 VAL B N 1
ATOM 5862 C CA . VAL B 1 373 ? -12.762 -16.483 37.518 1.00 16.97 350 VAL B CA 1
ATOM 5863 C C . VAL B 1 373 ? -11.724 -15.403 37.780 1.00 16.83 350 VAL B C 1
ATOM 5864 O O . VAL B 1 373 ? -12.001 -14.400 38.468 1.00 18.04 350 VAL B O 1
ATOM 5868 N N . GLY B 1 374 ? -10.540 -15.555 37.168 1.00 16.27 351 GLY B N 1
ATOM 5869 C CA . GLY B 1 374 ? -9.522 -14.525 37.394 1.00 18.01 351 GLY B CA 1
ATOM 5870 C C . GLY B 1 374 ? -9.918 -13.201 36.758 1.00 17.67 351 GLY B C 1
ATOM 5871 O O . GLY B 1 374 ? -9.611 -12.111 37.292 1.00 18.93 351 GLY B O 1
ATOM 5872 N N . ALA B 1 375 ? -10.643 -13.285 35.645 1.00 15.76 352 ALA B N 1
ATOM 5873 C CA . ALA B 1 375 ? -11.162 -12.036 35.029 1.00 15.03 352 ALA B CA 1
ATOM 5874 C C . ALA B 1 375 ? -12.252 -11.417 35.909 1.00 16.93 352 ALA B C 1
ATOM 5875 O O . ALA B 1 375 ? -12.277 -10.195 36.066 1.00 17.29 352 ALA B O 1
ATOM 5877 N N . LEU B 1 376 ? -13.199 -12.222 36.380 1.00 16.65 353 LEU B N 1
ATOM 5878 C CA . LEU B 1 376 ? -14.227 -11.724 37.305 1.00 17.01 353 LEU B CA 1
ATOM 5879 C C . LEU B 1 376 ? -13.571 -11.048 38.494 1.00 18.36 353 LEU B C 1
ATOM 5880 O O . LEU B 1 376 ? -13.955 -9.908 38.864 1.00 18.23 353 LEU B O 1
ATOM 5885 N N . GLU B 1 377 ? -12.577 -11.698 39.085 1.00 15.85 354 GLU B N 1
ATOM 5886 C CA . GLU B 1 377 ? -12.004 -11.145 40.307 1.00 18.00 354 GLU B CA 1
ATOM 5887 C C . GLU B 1 377 ? -11.122 -9.917 40.030 1.00 18.33 354 GLU B C 1
ATOM 5888 O O . GLU B 1 377 ? -11.014 -9.036 40.876 1.00 19.76 354 GLU B O 1
ATOM 5894 N N . SER B 1 378 ? -10.563 -9.816 38.818 1.00 17.57 355 SER B N 1
ATOM 5895 C CA . SER B 1 378 ? -9.899 -8.568 38.383 1.00 18.50 355 SER B CA 1
ATOM 5896 C C . SER B 1 378 ? -10.915 -7.419 38.314 1.00 18.26 355 SER B C 1
ATOM 5897 O O . SER B 1 378 ? -10.614 -6.279 38.707 1.00 18.20 355 SER B O 1
ATOM 5900 N N . VAL B 1 379 ? -12.081 -7.672 37.725 1.00 18.37 356 VAL B N 1
ATOM 5901 C CA . VAL B 1 379 ? -13.155 -6.657 37.703 1.00 18.56 356 VAL B CA 1
ATOM 5902 C C . VAL B 1 379 ? -13.555 -6.230 39.123 1.00 18.23 356 VAL B C 1
ATOM 5903 O O . VAL B 1 379 ? -13.632 -5.025 39.438 1.00 19.82 356 VAL B O 1
ATOM 5907 N N . LEU B 1 380 ? -13.660 -7.191 40.038 1.00 18.54 357 LEU B N 1
ATOM 5908 C CA . LEU B 1 380 ? -13.985 -6.814 41.425 1.00 18.46 357 LEU B CA 1
ATOM 5909 C C . LEU B 1 380 ? -12.871 -6.012 42.066 1.00 18.93 357 LEU B C 1
ATOM 5910 O O . LEU B 1 380 ? -13.131 -5.080 42.860 1.00 19.63 357 LEU B O 1
ATOM 5915 N N . THR B 1 381 ? -11.616 -6.333 41.774 1.00 19.18 358 THR B N 1
ATOM 5916 C CA . THR B 1 381 ? -10.497 -5.527 42.314 1.00 19.58 358 THR B CA 1
ATOM 5917 C C . THR B 1 381 ? -10.566 -4.091 41.808 1.00 20.53 358 THR B C 1
ATOM 5918 O O . THR B 1 381 ? -10.349 -3.137 42.559 1.00 21.51 358 THR B O 1
ATOM 5922 N N . VAL B 1 382 ? -10.903 -3.929 40.533 1.00 18.98 359 VAL B N 1
ATOM 5923 C CA . VAL B 1 382 ? -11.080 -2.591 39.954 1.00 19.18 359 VAL B CA 1
ATOM 5924 C C . VAL B 1 382 ? -12.200 -1.884 40.694 1.00 22.73 359 VAL B C 1
ATOM 5925 O O . VAL B 1 382 ? -12.048 -0.703 41.010 1.00 21.22 359 VAL B O 1
ATOM 5929 N N . LEU B 1 383 ? -13.308 -2.559 40.978 1.00 20.93 360 LEU B N 1
ATOM 5930 C CA . LEU B 1 383 ? -14.419 -1.877 41.648 1.00 23.39 360 LEU B CA 1
ATOM 5931 C C . LEU B 1 383 ? -14.065 -1.513 43.099 1.00 21.94 360 LEU B C 1
ATOM 5932 O O . LEU B 1 383 ? -14.477 -0.442 43.563 1.00 22.68 360 LEU B O 1
ATOM 5937 N N . THR B 1 384 ? -13.249 -2.336 43.766 1.00 20.88 361 THR B N 1
ATOM 5938 C CA . THR B 1 384 ? -12.755 -2.008 45.102 1.00 21.76 361 THR B CA 1
ATOM 5939 C C . THR B 1 384 ? -11.980 -0.694 45.088 1.00 22.63 361 THR B C 1
ATOM 5940 O O . THR B 1 384 ? -12.182 0.182 45.955 1.00 22.69 361 THR B O 1
ATOM 5944 N N . LEU B 1 385 ? -11.085 -0.547 44.104 1.00 21.59 362 LEU B N 1
ATOM 5945 C CA . LEU B 1 385 ? -10.285 0.691 44.027 1.00 23.08 362 LEU B CA 1
ATOM 5946 C C . LEU B 1 385 ? -11.170 1.882 43.641 1.00 24.58 362 LEU B C 1
ATOM 5947 O O . LEU B 1 385 ? -10.992 3.014 44.161 1.00 24.41 362 LEU B O 1
ATOM 5952 N N . ARG B 1 386 ? -12.055 1.684 42.677 1.00 22.98 363 ARG B N 1
ATOM 5953 C CA . ARG B 1 386 ? -12.972 2.758 42.263 1.00 22.46 363 ARG B CA 1
ATOM 5954 C C . ARG B 1 386 ? -13.848 3.294 43.381 1.00 24.42 363 ARG B C 1
ATOM 5955 O O . ARG B 1 386 ? -14.012 4.521 43.520 1.00 26.44 363 ARG B O 1
ATOM 5963 N N . ASP B 1 387 ? -14.339 2.395 44.224 1.00 25.06 364 ASP B N 1
ATOM 5964 C CA . ASP B 1 387 ? -15.338 2.759 45.226 1.00 26.46 364 ASP B CA 1
ATOM 5965 C C . ASP B 1 387 ? -14.817 2.830 46.657 1.00 26.97 364 ASP B C 1
ATOM 5966 O O . ASP B 1 387 ? -15.556 3.270 47.567 1.00 27.76 364 ASP B O 1
ATOM 5971 N N . GLY B 1 388 ? -13.552 2.451 46.860 1.00 25.11 365 GLY B N 1
ATOM 5972 C CA . GLY B 1 388 ? -12.964 2.521 48.203 1.00 26.37 365 GLY B CA 1
ATOM 5973 C C . GLY B 1 388 ? -13.698 1.619 49.171 1.00 23.16 365 GLY B C 1
ATOM 5974 O O . GLY B 1 388 ? -13.942 1.997 50.333 1.00 27.11 365 GLY B O 1
ATOM 5975 N N . VAL B 1 389 ? -13.967 0.388 48.758 1.00 23.71 366 VAL B N 1
ATOM 5976 C CA . VAL B 1 389 ? -14.660 -0.558 49.639 1.00 25.80 366 VAL B CA 1
ATOM 5977 C C . VAL B 1 389 ? -14.363 -2.000 49.250 1.00 24.52 366 VAL B C 1
ATOM 5978 O O . VAL B 1 389 ? -14.274 -2.328 48.059 1.00 24.46 366 VAL B O 1
ATOM 5982 N N . ILE B 1 390 ? -14.182 -2.829 50.278 1.00 23.34 367 ILE B N 1
ATOM 5983 C CA . ILE B 1 390 ? -13.994 -4.261 50.055 1.00 22.63 367 ILE B CA 1
ATOM 5984 C C . ILE B 1 390 ? -15.227 -4.987 50.608 1.00 23.73 367 ILE B C 1
ATOM 5985 O O . ILE B 1 390 ? -15.600 -4.743 51.770 1.00 23.53 367 ILE B O 1
ATOM 5990 N N . PRO B 1 391 ? -15.854 -5.891 49.822 1.00 22.48 368 PRO B N 1
ATOM 5991 C CA . PRO B 1 391 ? -16.960 -6.644 50.405 1.00 23.72 368 PRO B CA 1
ATOM 5992 C C . PRO B 1 391 ? -16.484 -7.643 51.475 1.00 24.79 368 PRO B C 1
ATOM 5993 O O . PRO B 1 391 ? -15.314 -8.007 51.541 1.00 23.77 368 PRO B O 1
ATOM 5997 N N . PRO B 1 392 ? -17.411 -8.093 52.333 1.00 26.36 369 PRO B N 1
ATOM 5998 C CA . PRO B 1 392 ? -17.057 -9.118 53.308 1.00 23.64 369 PRO B CA 1
ATOM 5999 C C . PRO B 1 392 ? -16.826 -10.483 52.624 1.00 25.23 369 PRO B C 1
ATOM 6000 O O . PRO B 1 392 ? -17.579 -10.881 51.735 1.00 24.11 369 PRO B O 1
ATOM 6004 N N . THR B 1 393 ? -15.843 -11.224 53.135 1.00 22.87 370 THR B N 1
ATOM 6005 C CA . THR B 1 393 ? -15.663 -12.623 52.745 1.00 23.10 370 THR B CA 1
ATOM 6006 C C . THR B 1 393 ? -16.730 -13.411 53.512 1.00 22.53 370 THR B C 1
ATOM 6007 O O . THR B 1 393 ? -16.755 -13.424 54.766 1.00 24.89 370 THR B O 1
ATOM 6011 N N . LEU B 1 394 ? -17.627 -14.048 52.771 1.00 22.09 371 LEU B N 1
ATOM 6012 C CA . LEU B 1 394 ? -18.685 -14.772 53.453 1.00 22.82 371 LEU B CA 1
ATOM 6013 C C . LEU B 1 394 ? -18.119 -15.989 54.153 1.00 23.64 371 LEU B C 1
ATOM 6014 O O . LEU B 1 394 ? -17.109 -16.576 53.720 1.00 22.24 371 LEU B O 1
ATOM 6019 N N . ASN B 1 395 ? -18.839 -16.387 55.203 1.00 23.54 372 ASN B N 1
ATOM 6020 C CA . ASN B 1 395 ? -18.592 -17.694 55.848 1.00 26.10 372 ASN B CA 1
ATOM 6021 C C . ASN B 1 395 ? -17.276 -17.761 56.640 1.00 25.65 372 ASN B C 1
ATOM 6022 O O . ASN B 1 395 ? -16.917 -18.824 57.164 1.00 26.01 372 ASN B O 1
ATOM 6027 N N . TYR B 1 396 ? -16.664 -16.597 56.852 1.00 24.90 373 TYR B N 1
ATOM 6028 C CA . TYR B 1 396 ? -15.371 -16.537 57.547 1.00 22.94 373 TYR B CA 1
ATOM 6029 C C . TYR B 1 396 ? -15.644 -16.368 59.033 1.00 26.25 373 TYR B C 1
ATOM 6030 O O . TYR B 1 396 ? -15.972 -15.248 59.477 1.00 28.24 373 TYR B O 1
ATOM 6039 N N . GLU B 1 397 ? -15.671 -17.504 59.731 1.00 25.64 374 GLU B N 1
ATOM 6040 C CA . GLU B 1 397 ? -16.247 -17.546 61.102 1.00 25.59 374 GLU B CA 1
ATOM 6041 C C . GLU B 1 397 ? -15.241 -17.991 62.149 1.00 27.59 374 GLU B C 1
ATOM 6042 O O . GLU B 1 397 ? -15.338 -17.564 63.333 1.00 29.56 374 GLU B O 1
ATOM 6048 N N . THR B 1 398 ? -14.311 -18.852 61.737 1.00 28.05 375 THR B N 1
ATOM 6049 C CA . THR B 1 398 ? -13.270 -19.392 62.624 1.00 27.96 375 THR B CA 1
ATOM 6050 C C . THR B 1 398 ? -11.880 -19.216 61.985 1.00 29.03 375 THR B C 1
ATOM 6051 O O . THR B 1 398 ? -11.569 -19.916 61.027 1.00 27.27 375 THR B O 1
ATOM 6055 N N . PRO B 1 399 ? -11.065 -18.274 62.474 1.00 32.30 376 PRO B N 1
ATOM 6056 C CA . PRO B 1 399 ? -9.741 -18.099 61.870 1.00 31.07 376 PRO B CA 1
ATOM 6057 C C . PRO B 1 399 ? -8.877 -19.350 62.017 1.00 31.71 376 PRO B C 1
ATOM 6058 O O . PRO B 1 399 ? -9.046 -20.139 62.949 1.00 33.74 376 PRO B O 1
ATOM 6062 N N . ASP B 1 400 ? -8.089 -19.623 60.980 1.00 28.72 377 ASP B N 1
ATOM 6063 C CA . ASP B 1 400 ? -7.194 -20.768 60.924 1.00 31.34 377 ASP B CA 1
ATOM 6064 C C . ASP B 1 400 ? -5.767 -20.290 61.202 1.00 31.52 377 ASP B C 1
ATOM 6065 O O . ASP B 1 400 ? -5.300 -19.358 60.542 1.00 31.72 377 ASP B O 1
ATOM 6070 N N . PRO B 1 401 ? -5.099 -20.840 62.241 1.00 36.28 378 PRO B N 1
ATOM 6071 C CA . PRO B 1 401 ? -3.780 -20.287 62.578 1.00 37.09 378 PRO B CA 1
ATOM 6072 C C . PRO B 1 401 ? -2.712 -20.356 61.470 1.00 37.05 378 PRO B C 1
ATOM 6073 O O . PRO B 1 401 ? -1.783 -19.524 61.470 1.00 39.31 378 PRO B O 1
ATOM 6077 N N . GLU B 1 402 ? -2.862 -21.278 60.519 1.00 34.47 379 GLU B N 1
ATOM 6078 C CA A GLU B 1 402 ? -1.913 -21.399 59.416 0.50 33.68 379 GLU B CA 1
ATOM 6079 C CA B GLU B 1 402 ? -1.895 -21.376 59.433 0.50 32.75 379 GLU B CA 1
ATOM 6080 C C . GLU B 1 402 ? -2.091 -20.246 58.429 1.00 34.30 379 GLU B C 1
ATOM 6081 O O . GLU B 1 402 ? -1.323 -20.121 57.463 1.00 33.50 379 GLU B O 1
ATOM 6092 N N . ILE B 1 403 ? -3.187 -19.487 58.559 1.00 28.58 380 ILE B N 1
ATOM 6093 C CA . ILE B 1 403 ? -3.482 -18.488 57.515 1.00 25.37 380 ILE B CA 1
ATOM 6094 C C . ILE B 1 403 ? -2.957 -17.097 57.946 1.00 27.15 380 ILE B C 1
ATOM 6095 O O . ILE B 1 403 ? -2.111 -16.491 57.264 1.00 26.32 380 ILE B O 1
ATOM 6100 N N . ASP B 1 404 ? -3.386 -16.645 59.124 1.00 25.87 381 ASP B N 1
ATOM 6101 C CA . ASP B 1 404 ? -2.877 -15.386 59.719 1.00 26.70 381 ASP B CA 1
ATOM 6102 C C . ASP B 1 404 ? -2.911 -14.197 58.757 1.00 26.04 381 ASP B C 1
ATOM 6103 O O . ASP B 1 404 ? -1.918 -13.475 58.585 1.00 25.09 381 ASP B O 1
ATOM 6108 N N . LEU B 1 405 ? -4.072 -14.010 58.148 1.00 25.36 382 LEU B N 1
ATOM 6109 C CA . LEU B 1 405 ? -4.258 -12.904 57.204 1.00 23.52 382 LEU B CA 1
ATOM 6110 C C . LEU B 1 405 ? -5.351 -11.986 57.764 1.00 22.64 382 LEU B C 1
ATOM 6111 O O . LEU B 1 405 ? -6.201 -12.453 58.544 1.00 25.03 382 LEU B O 1
ATOM 6116 N N . ASP B 1 406 ? -5.350 -10.728 57.321 1.00 22.17 383 ASP B N 1
ATOM 6117 C CA . ASP B 1 406 ? -6.449 -9.808 57.662 1.00 22.34 383 ASP B CA 1
ATOM 6118 C C . ASP B 1 406 ? -7.530 -10.060 56.621 1.00 22.51 383 ASP B C 1
ATOM 6119 O O . ASP B 1 406 ? -7.672 -9.310 55.651 1.00 23.47 383 ASP B O 1
ATOM 6124 N N . VAL B 1 407 ? -8.403 -11.021 56.915 1.00 21.16 384 VAL B N 1
ATOM 6125 C CA . VAL B 1 407 ? -9.498 -11.370 56.006 1.00 22.11 384 VAL B CA 1
ATOM 6126 C C . VAL B 1 407 ? -10.711 -10.462 56.328 1.00 24.42 384 VAL B C 1
ATOM 6127 O O . VAL B 1 407 ? -11.212 -10.431 57.482 1.00 25.87 384 VAL B O 1
ATOM 6131 N N . VAL B 1 408 ? -11.106 -9.631 55.363 1.00 22.84 385 VAL B N 1
ATOM 6132 C CA . VAL B 1 408 ? -12.266 -8.762 55.553 1.00 23.26 385 VAL B CA 1
ATOM 6133 C C . VAL B 1 408 ? -13.517 -9.622 55.643 1.00 25.29 385 VAL B C 1
ATOM 6134 O O . VAL B 1 408 ? -13.707 -10.517 54.811 1.00 23.50 385 VAL B O 1
ATOM 6138 N N . ALA B 1 409 ? -14.311 -9.425 56.694 1.00 26.33 386 ALA B N 1
ATOM 6139 C CA . ALA B 1 409 ? -15.475 -10.259 56.959 1.00 25.34 386 ALA B CA 1
ATOM 6140 C C . ALA B 1 409 ? -16.470 -9.486 57.803 1.00 26.62 386 ALA B C 1
ATOM 6141 O O . ALA B 1 409 ? -16.159 -8.436 58.375 1.00 28.61 386 ALA B O 1
ATOM 6143 N N . GLY B 1 410 ? -17.698 -9.978 57.742 1.00 25.76 387 GLY B N 1
ATOM 6144 C CA . GLY B 1 410 ? -18.804 -9.493 58.564 1.00 28.46 387 GLY B CA 1
ATOM 6145 C C . GLY B 1 410 ? -19.553 -8.366 57.883 1.00 33.86 387 GLY B C 1
ATOM 6146 O O . GLY B 1 410 ? -20.783 -8.332 57.951 1.00 39.77 387 GLY B O 1
ATOM 6147 N N . GLU B 1 411 ? -18.842 -7.283 57.609 1.00 32.27 388 GLU B N 1
ATOM 6148 C CA A GLU B 1 411 ? -19.402 -6.110 56.935 0.50 30.52 388 GLU B CA 1
ATOM 6149 C CA B GLU B 1 411 ? -19.405 -6.111 56.937 0.50 31.27 388 GLU B CA 1
ATOM 6150 C C . GLU B 1 411 ? -18.400 -5.636 55.877 1.00 27.82 388 GLU B C 1
ATOM 6151 O O . GLU B 1 411 ? -17.210 -5.920 56.005 1.00 28.75 388 GLU B O 1
ATOM 6162 N N . PRO B 1 412 ? -18.856 -4.909 54.844 1.00 28.32 389 PRO B N 1
ATOM 6163 C CA . PRO B 1 412 ? -17.876 -4.291 53.934 1.00 28.21 389 PRO B CA 1
ATOM 6164 C C . PRO B 1 412 ? -16.929 -3.307 54.645 1.00 27.40 389 PRO B C 1
ATOM 6165 O O . PRO B 1 412 ? -17.300 -2.690 55.655 1.00 31.32 389 PRO B O 1
ATOM 6169 N N . ARG B 1 413 ? -15.684 -3.272 54.183 1.00 28.26 390 ARG B N 1
ATOM 6170 C CA . ARG B 1 413 ? -14.697 -2.391 54.801 1.00 26.23 390 ARG B CA 1
ATOM 6171 C C . ARG B 1 413 ? -14.370 -1.235 53.861 1.00 26.13 390 ARG B C 1
ATOM 6172 O O . ARG B 1 413 ? -13.840 -1.439 52.753 1.00 25.10 390 ARG B O 1
ATOM 6180 N N . TYR B 1 414 ? -14.687 -0.032 54.301 1.00 28.93 391 TYR B N 1
ATOM 6181 C CA . TYR B 1 414 ? -14.396 1.174 53.523 1.00 30.85 391 TYR B CA 1
ATOM 6182 C C . TYR B 1 414 ? -12.987 1.658 53.824 1.00 31.70 391 TYR B C 1
ATOM 6183 O O . TYR B 1 414 ? -12.527 1.598 54.978 1.00 33.51 391 TYR B O 1
ATOM 6192 N N . GLY B 1 415 ? -12.309 2.169 52.802 1.00 29.96 392 GLY B N 1
ATOM 6193 C CA . GLY B 1 415 ? -10.948 2.653 52.988 1.00 29.60 392 GLY B CA 1
ATOM 6194 C C . GLY B 1 415 ? -10.494 3.362 51.730 1.00 31.28 392 GLY B C 1
ATOM 6195 O O . GLY B 1 415 ? -11.081 3.183 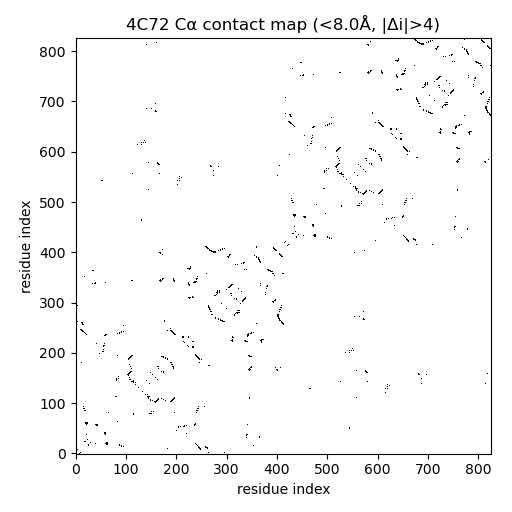50.644 1.00 29.25 392 GLY B O 1
ATOM 6196 N N . ASP B 1 416 ? -9.424 4.139 51.881 1.00 30.28 393 ASP B N 1
ATOM 6197 C CA . ASP B 1 416 ? -8.871 4.873 50.753 1.00 32.26 393 ASP B CA 1
ATOM 6198 C C . ASP B 1 416 ? -7.863 4.001 49.998 1.00 32.23 393 ASP B C 1
ATOM 6199 O O . ASP B 1 416 ? -6.663 4.308 49.982 1.00 34.15 393 ASP B O 1
ATOM 6204 N N . TYR B 1 417 ? -8.323 2.885 49.433 1.00 27.81 394 TYR B N 1
ATOM 6205 C CA . TYR B 1 417 ? -7.412 1.913 48.831 1.00 26.01 394 TYR B CA 1
ATOM 6206 C C . TYR B 1 417 ? -6.774 2.487 47.572 1.00 26.38 394 TYR B C 1
ATOM 6207 O O . TYR B 1 417 ? -7.469 3.042 46.690 1.00 26.19 394 TYR B O 1
ATOM 6216 N N . ARG B 1 418 ? -5.450 2.365 47.494 1.00 22.60 395 ARG B N 1
ATOM 6217 C CA . ARG B 1 418 ? -4.738 2.899 46.350 1.00 22.90 395 ARG B CA 1
ATOM 6218 C C . ARG B 1 418 ? -4.158 1.796 45.492 1.00 22.56 395 ARG B C 1
ATOM 6219 O O . ARG B 1 418 ? -4.163 1.918 44.266 1.00 23.39 395 ARG B O 1
ATOM 6227 N N . TYR B 1 419 ? -3.618 0.729 46.092 1.00 20.57 396 TYR B N 1
ATOM 6228 C CA . TYR B 1 419 ? -2.971 -0.316 45.300 1.00 20.85 396 TYR B CA 1
ATOM 6229 C C . TYR B 1 419 ? -3.441 -1.686 45.751 1.00 21.31 396 TYR B C 1
ATOM 6230 O O . TYR B 1 419 ? -3.571 -1.924 46.978 1.00 21.23 396 TYR B O 1
ATOM 6239 N N . ALA B 1 420 ? -3.681 -2.584 44.794 1.00 19.99 397 ALA B N 1
ATOM 6240 C CA . ALA B 1 420 ? -4.219 -3.917 45.096 1.00 20.11 397 ALA B CA 1
ATOM 6241 C C . ALA B 1 420 ? -3.597 -4.933 44.171 1.00 18.99 397 ALA B C 1
ATOM 6242 O O . ALA B 1 420 ? -3.173 -4.598 43.043 1.00 21.22 397 ALA B O 1
ATOM 6244 N N . VAL B 1 421 ? -3.442 -6.160 44.672 1.00 19.22 398 VAL B N 1
ATOM 6245 C CA . VAL B 1 421 ? -3.014 -7.236 43.809 1.00 18.24 398 VAL B CA 1
ATOM 6246 C C . VAL B 1 421 ? -4.149 -8.242 43.728 1.00 18.93 398 VAL B C 1
ATOM 6247 O O . VAL B 1 421 ? -4.703 -8.667 44.754 1.00 20.37 398 VAL B O 1
ATOM 6251 N N . ASN B 1 422 ? -4.438 -8.674 42.507 1.00 18.56 399 ASN B N 1
ATOM 6252 C CA . ASN B 1 422 ? -5.384 -9.774 42.297 1.00 18.40 399 ASN B CA 1
ATOM 6253 C C . ASN B 1 422 ? -4.601 -11.046 41.982 1.00 16.96 399 ASN B C 1
ATOM 6254 O O . ASN B 1 422 ? -3.775 -11.042 41.037 1.00 17.74 399 ASN B O 1
ATOM 6259 N N . ASN B 1 423 ? -4.798 -12.104 42.775 1.00 17.12 400 ASN B N 1
ATOM 6260 C CA . ASN B 1 423 ? -4.111 -13.395 42.578 1.00 17.16 400 ASN B CA 1
ATOM 6261 C C . ASN B 1 423 ? -5.020 -14.397 41.856 1.00 16.17 400 ASN B C 1
ATOM 6262 O O . ASN B 1 423 ? -6.221 -14.497 42.173 1.00 18.54 400 ASN B O 1
ATOM 6267 N N . SER B 1 424 ? -4.428 -15.179 40.954 1.00 16.76 401 SER B N 1
ATOM 6268 C CA A SER B 1 424 ? -5.110 -16.381 40.424 0.50 16.81 401 SER B CA 1
ATOM 6269 C CA B SER B 1 424 ? -5.085 -16.321 40.335 0.50 19.14 401 SER B CA 1
ATOM 6270 C C . SER B 1 424 ? -4.101 -17.471 40.184 1.00 18.41 401 SER B C 1
ATOM 6271 O O . SER B 1 424 ? -2.940 -17.216 39.796 1.00 19.65 401 SER B O 1
ATOM 6276 N N . PHE B 1 425 ? -4.531 -18.707 40.407 1.00 17.35 402 PHE B N 1
ATOM 6277 C CA . PHE B 1 425 ? -3.649 -19.865 40.215 1.00 18.10 402 PHE B CA 1
ATOM 6278 C C . PHE B 1 425 ? -4.416 -20.912 39.459 1.00 18.39 402 PHE B C 1
ATOM 6279 O O . PHE B 1 425 ? -5.635 -20.920 39.444 1.00 18.06 402 PHE B O 1
ATOM 6287 N N . GLY B 1 426 ? -3.690 -21.833 38.842 1.00 16.32 403 GLY B N 1
ATOM 6288 C CA . GLY B 1 426 ? -4.342 -22.886 38.067 1.00 16.55 403 GLY B CA 1
ATOM 6289 C C . GLY B 1 426 ? -3.624 -24.224 38.107 1.00 17.70 403 GLY B C 1
ATOM 6290 O O . GLY B 1 426 ? -2.383 -24.267 38.146 1.00 16.88 403 GLY B O 1
ATOM 6291 N N . PHE B 1 427 ? -4.411 -25.280 37.978 1.00 16.57 404 PHE B N 1
ATOM 6292 C CA . PHE B 1 427 ? -3.885 -26.648 37.732 1.00 16.71 404 PHE B CA 1
ATOM 6293 C C . PHE B 1 427 ? -2.840 -26.591 36.612 1.00 17.85 404 PHE B C 1
ATOM 6294 O O . PHE B 1 427 ? -3.061 -25.945 35.572 1.00 18.20 404 PHE B O 1
ATOM 6302 N N . GLY B 1 428 ? -1.726 -27.296 36.830 1.00 17.82 405 GLY B N 1
ATOM 6303 C CA . GLY B 1 428 ? -0.525 -27.184 35.985 1.00 18.37 405 GLY B CA 1
ATOM 6304 C C . GLY B 1 428 ? 0.569 -26.415 36.730 1.00 22.21 405 GLY B C 1
ATOM 6305 O O . GLY B 1 428 ? 1.721 -26.439 36.297 1.00 25.08 405 GLY B O 1
ATOM 6306 N N . GLY B 1 429 ? 0.217 -25.729 37.806 1.00 18.12 406 GLY B N 1
ATOM 6307 C CA . GLY B 1 429 ? 1.154 -24.957 38.619 1.00 20.22 406 GLY B CA 1
ATOM 6308 C C . GLY B 1 429 ? 1.314 -23.500 38.166 1.00 17.84 406 GLY B C 1
ATOM 6309 O O . GLY B 1 429 ? 2.347 -22.860 38.366 1.00 20.02 406 GLY B O 1
ATOM 6310 N N . HIS B 1 430 ? 0.288 -22.943 37.562 1.00 15.14 407 HIS B N 1
ATOM 6311 C CA . HIS B 1 430 ? 0.331 -21.579 37.019 1.00 16.35 407 HIS B CA 1
ATOM 6312 C C . HIS B 1 430 ? 0.020 -20.538 38.072 1.00 16.56 407 HIS B C 1
ATOM 6313 O O . HIS B 1 430 ? -1.003 -20.676 38.786 1.00 17.72 407 HIS B O 1
ATOM 6320 N N . ASN B 1 431 ? 0.860 -19.497 38.116 1.00 16.33 408 ASN B N 1
ATOM 6321 C CA . ASN B 1 431 ? 0.627 -18.376 39.054 1.00 15.81 408 ASN B CA 1
ATOM 6322 C C . ASN B 1 431 ? 0.543 -17.055 38.316 1.00 16.89 408 ASN B C 1
ATOM 6323 O O . ASN B 1 431 ? 1.464 -16.724 37.566 1.00 16.99 408 ASN B O 1
ATOM 6328 N N . VAL B 1 432 ? -0.545 -16.305 38.531 1.00 16.42 409 VAL B N 1
ATOM 6329 C CA . VAL B 1 432 ? -0.690 -15.015 37.841 1.00 15.46 409 VAL B CA 1
ATOM 6330 C C . VAL B 1 432 ? -1.055 -13.990 38.908 1.00 18.25 409 VAL B C 1
ATOM 6331 O O . VAL B 1 432 ? -2.013 -14.188 39.662 1.00 19.75 409 VAL B O 1
ATOM 6335 N N . ALA B 1 433 ? -0.379 -12.841 38.903 1.00 15.88 410 ALA B N 1
ATOM 6336 C CA . ALA B 1 433 ? -0.749 -11.751 39.794 1.00 16.05 410 ALA B CA 1
ATOM 6337 C C . ALA B 1 433 ? -0.863 -10.505 38.943 1.00 18.43 410 ALA B C 1
ATOM 6338 O O . ALA B 1 433 ? -0.008 -10.228 38.099 1.00 19.16 410 ALA B O 1
ATOM 6340 N N . LEU B 1 434 ? -1.884 -9.724 39.253 1.00 16.58 411 LEU B N 1
ATOM 6341 C CA . LEU B 1 434 ? -2.091 -8.437 38.566 1.00 15.95 411 LEU B CA 1
ATOM 6342 C C . LEU B 1 434 ? -2.110 -7.311 39.570 1.00 17.97 411 LEU B C 1
ATOM 6343 O O . LEU B 1 434 ? -2.838 -7.379 40.565 1.00 19.11 411 LEU B O 1
ATOM 6348 N N . ALA B 1 435 ? -1.309 -6.263 39.305 1.00 17.82 412 ALA B N 1
ATOM 6349 C CA . ALA B 1 435 ? -1.271 -5.103 40.189 1.00 17.11 412 ALA B CA 1
ATOM 6350 C C . ALA B 1 435 ? -2.101 -3.975 39.604 1.00 18.74 412 ALA B C 1
ATOM 6351 O O . ALA B 1 435 ? -1.861 -3.534 38.477 1.00 19.18 412 ALA B O 1
ATOM 6353 N N . PHE B 1 436 ? -3.098 -3.559 40.365 1.00 18.82 413 PHE B N 1
ATOM 6354 C CA . PHE B 1 436 ? -3.983 -2.471 39.958 1.00 18.94 413 PHE B CA 1
ATOM 6355 C C . PHE B 1 436 ? -3.833 -1.270 40.891 1.00 21.08 413 PHE B C 1
ATOM 6356 O O . PHE B 1 436 ? -3.457 -1.399 42.073 1.00 20.23 413 PHE B O 1
ATOM 6364 N N . GLY B 1 437 ? -4.114 -0.085 40.363 1.00 19.71 414 GLY B N 1
ATOM 6365 C CA . GLY B 1 437 ? -4.092 1.130 41.181 1.00 22.74 414 GLY B CA 1
ATOM 6366 C C . GLY B 1 437 ? -5.366 1.951 41.026 1.00 22.88 414 GLY B C 1
ATOM 6367 O O . GLY B 1 437 ? -6.017 1.954 39.964 1.00 22.49 414 GLY B O 1
ATOM 6368 N N . ARG B 1 438 ? -5.699 2.719 42.063 1.00 21.80 415 ARG B N 1
ATOM 6369 C CA A ARG B 1 438 ? -6.794 3.666 41.931 0.50 21.52 415 ARG B CA 1
ATOM 6370 C CA B ARG B 1 438 ? -6.775 3.687 41.946 0.50 22.13 415 ARG B CA 1
ATOM 6371 C C . ARG B 1 438 ? -6.415 4.752 40.923 1.00 24.55 415 ARG B C 1
ATOM 6372 O O . ARG B 1 438 ? -5.252 5.181 40.835 1.00 25.48 415 ARG B O 1
ATOM 6387 N N . TYR B 1 439 ? -7.385 5.150 40.103 1.00 24.24 416 TYR B N 1
ATOM 6388 C CA . TYR B 1 439 ? -7.148 6.244 39.209 1.00 26.29 416 TYR B CA 1
ATOM 6389 C C . TYR B 1 439 ? -7.446 7.534 39.980 1.00 31.36 416 TYR B C 1
ATOM 6390 O O . TYR B 1 439 ? -8.568 7.804 40.438 1.00 35.89 416 TYR B O 1
#

Sequence (826 aa):
PSTANGGFPSVVVTAVTTATTSISPDDIESTWKKGLLAGESGIHALEEDEEFVTKWDLAVKIGGHLKKDPVDSSHMGRLDMRRRMSYVQRMGKLLGGQLWESAGSPEVDPDRFAVVVGTGLGGAERIVEESYDLMNAGGPRKVSPLAVQMIMPNGAAAVIGLLQQLGARAGVMMTPVVSAQSSGSEAIAHAWRQQIVMMGDADVAVCGGVEGPIEALPIAAFSMMRAMSTRRNDDEPEERASRPFDKKDRDGFVFGEAGALMLIETEEEHAKARGAKKPLLARLLGAGITSDAFHMMVAPAADGVRAGRAMTRSLELAGLSSPADIDHVNAHGTATPIGDAAEANAIRVAGCDQQAAVYAPKSALGHSIGAVGALESVLTVLTLRDGVIPPTLNYETPDPEEIIDDLDVVAGEEPRYGDYRRYAVNNSSFGFGGHNVALAFGRYPSTANGGFPSVVVTAVTTATTSISSPDDIESTWKGLLAGESGIHHALEEDEEFVTKWDLAVKIGGHLKKDPVDSSHMGRLDMMRRMSYVQRMGKLLGGQLWEESAGSPEVDPDRFAVVVGTGLGGAERIVEESSYDLMNAGGPRRKVSPLAVQMIMPNGAAAVIGLLQQLGARRAGVMMTPVVSAQSSGSSEAIAHAWRQQIVMMGDDADVAVCGGVEGPIEALPIAAFSSMMRAMSTRNDDEPEERASRPFDKDRDGFVFGEAGALMLIETEEEHAKKARGAKKPLLARLLGAGITSDAFHMMVAPAADGVRAGRAMTTRSLELAGLSSPADIDHVNAHGTATPIGDAAEANAIRVAGCDQAAVYAPKSALGHSIGAVGALESVLTVLTLRDGVIPPTLNYETPDPEEIDLDVVAGEEPRYGDYRYAVNNSSFGFGGHNVALAFGRRY

B-factor: mean 23.56, std 8.03, range [8.1, 91.44]

Radius of gyration: 25.01 Å; Cα contacts (8 Å, |Δi|>4): 2623; chains: 2; bounding box: 62×61×75 Å

Secondary structure (DSSP, 8-state):
--TTTTSS--EEEEEEEEEESS-SSHHHHHHHHHTT----EE---HHHHHHT-S--EEB--SS-GGGG--HHHHHHS-HHHHHHHHHHHHHHHHTT-----GGGEEEEEE-SS-SHHHHHHHHHHHHHH-GGGS-TTHHHHHSTTHHHHHHHHHHT--S-EE-B--GGGHHHHHHHHHHHHHHTTS-SEEEEEE--PPP-HHHHHHHHTTT-B---TTSGGGS--TTBTT---B-BB-EEEEEEEEEHHHHHHHTPPPSEEEEEEEEEE--S-SSS--TT-HHHHHHHHHHHHHHT--GGG--EEE------HHHHHHHHHHHHHTT-TTSEEE-THHHH-B-GGGHHHHHHHHHHHHHHHTEEPPPTT--SB-TTT--EE--SS-EE----EEEEEEEETTTEEEEEEEE--/--TTTTSS--EEEEEEEEEESS-SSHHHHHHHHHTT----EE---HHHHHHT-S--EEB--SS-GGGG--HHHHHHS-HHHHHHHHHHHHHHHHTT-----GGGEEEEEE-SS-SHHHHHHHHHHHHHH-GGGS-TTHHHHHSTTHHHHHHHHHHT--S-EE-B--GGGHHHHHHHHHHHHHHTTS-SEEEEEE--PPP-HHHHHHHHHTT-B---TTSGGGS--TTBTT---B-BB-EEEEEEEEEHHHHHHHTPPPSEEEEEEEEEE--S-SSS--TT-HHHHHHHHHHHHHHT--GGG--EEE------HHHHHHHHHHHHHTT-TTSEEE-THHHH-B-GGGHHHHHHHHHHHHHHHTEEPPPTT--SB-TTT--EE--SS-EE----EEEEEEEETTTEEEEEEEE--

Foldseek 3Di:
DACVVVLFFWKFFQFKFKWWLQGRGLVRVLVCLQVVFFSKDFAPDPQCVVVVFLAGMFGFTPDQLCVPDDPVCVVQAARQLSVLVVRLVVRCVRQVVDDDDLQQEEEFEEEAFFRVVLVVVQVVQCVVPNNVSRDPRSVLRRPRLNNQVSSCVVSRHNLYRHYDHFWQCRFLVRVQVVSVCCRVPSHFKYKGGYAYDGDDDVVSVVVVVVQAAFSPNVCGLQQQAFQAPPHRHFHYIHMAMIIMMGGPVVCVVVVGDGLWIFTFKFKFFQVPAQAAADLQLQRLLVRVLRRCVNSVHALVLAQEEEECRRRHPRRNLSRLNSCVNNVNQAHAYEDCCSRGTGNTRRVLRVSVVVVSNCQNQQKARARPNRDHHDVSHPHNYHHDHIDGHNGAKYKYWTHHRRGMTMIIIMGHD/DALVVVLFFWKFFQWKFKWWLQGRGVVRVLVCLQVVFFSKDFAPDPLCVVVVFLAGMFRFTPDQLCVVPDVVCVVQAARQLSVLVVRLVVGCVRNVVDDDDLQQEEEFEEEAFFRCVLVVVQVVQCVVPNNVRRDPRSVLRRDRLNNQVSSCVVSRHNLYGHYDHFWFCRFQVSVQVVSVCVRVPSHFKYKGGYAYDGDDNVVSVVVVVVQAAFSPNVDGLQQQAFQAPPFRHFHYIHMAMIIMMGGPVVCVVVVRDGLWIFTFKFKFFQPPAQAAADLQLQRLLVRQLRRCVNNVHALVQAAEEAECRRRHPSVNLSRLNSCVNNNNQAHEYEDCCSRRTGNINRVLRVSVVVVSNCQNQQKDRARPNRDHHDVSRNGNYHHDHIDGHNGFKYKYWTAHRRGMTMIIIMGRD

Solvent-accessible surface area: 26233 Å² total; per-residue (Å²): 122,10,22,77,106,59,45,28,55,35,2,0,0,13,5,11,9,0,4,0,4,23,12,52,70,14,57,49,0,5,140,4,3,39,79,33,85,27,1,2,105,50,13,158,41,135,27,6,96,143,48,108,2,68,2,70,1,2,0,66,14,140,37,79,1,51,79,87,24,40,205,106,27,60,160,129,17,0,26,6,3,15,0,0,80,26,0,0,28,62,0,31,132,78,12,60,65,18,182,26,78,50,57,71,1,0,0,0,2,0,2,8,44,10,1,18,70,32,11,26,77,7,51,60,72,6,79,96,40,9,22,184,121,1,37,56,50,0,18,24,8,19,10,2,0,1,2,1,1,17,0,1,67,71,29,22,0,82,3,0,4,4,1,2,0,0,7,12,0,0,0,0,2,0,0,0,8,0,0,19,0,4,19,34,32,13,0,38,1,0,0,0,0,0,0,22,26,53,8,83,6,39,52,1,2,10,19,27,19,37,173,16,14,1,72,71,40,123,58,18,79,93,0,1,9,0,0,0,118,78,22,55,2,8,2,12,1,12,2,0,0,0,1,0,0,0,18,53,147,43,1,173,95,73,68,18,147,7,32,0,62,0,14,0,0,0,11,6,0,8,18,108,81,19,36,27,49,15,73,82,3,69,24,12,0,73,0,0,40,31,0,3,77,11,2,37,27,52,53,90,37,8,31,0,0,1,0,9,1,20,0,26,72,113,17,1,22,5,5,0,51,0,0,77,74,3,39,2,37,158,2,8,0,1,0,0,2,0,1,3,1,3,4,22,0,0,0,0,0,1,1,0,0,0,0,0,0,1,0,72,66,14,5,0,0,8,2,27,20,42,102,57,90,17,106,116,0,118,20,54,12,0,29,72,112,27,89,161,32,112,16,108,67,0,0,0,0,0,29,10,32,10,7,3,4,1,1,0,0,0,0,109,100,124,10,23,75,106,58,46,28,57,36,2,0,0,14,4,13,10,1,5,1,5,24,11,51,70,14,58,47,0,5,136,4,3,34,78,32,84,13,1,1,95,50,13,156,41,132,26,5,95,141,50,107,2,66,2,70,1,2,0,65,13,144,35,77,1,44,76,92,19,48,182,118,37,64,153,143,20,0,27,5,4,19,1,0,80,28,0,0,30,60,0,31,135,81,10,61,64,17,180,26,77,51,57,69,0,1,0,4,2,0,2,8,46,10,1,18,67,24,11,23,76,6,53,62,74,7,78,95,44,10,23,169,128,2,35,60,48,1,20,28,5,20,11,2,0,0,2,0,1,17,0,1,71,72,28,22,0,81,2,4,5,18,1,1,0,0,7,11,0,0,0,0,2,0,0,0,8,0,0,13,12,4,20,38,33,15,1,40,0,0,0,0,0,0,0,22,24,53,9,82,7,39,52,1,1,9,20,27,24,24,196,20,13,1,72,61,39,112,57,30,94,90,0,2,6,0,0,0,125,80,16,62,2,10,3,13,1,12,1,0,0,0,0,0,0,0,21,42,119,42,1,153,95,75,67,18,168,13,32,0,64,0,13,0,0,0,5,6,0,7,18,108,84,17,40,22,48,14,74,84,1,67,21,11,0,72,0,1,39,28,0,3,78,10,2,36,27,46,56,102,55,13,50,0,0,0,0,9,2,21,0,24,72,105,17,0,23,7,6,0,53,0,0,79,73,4,35,2,36,154,5,8,0,0,0,0,2,0,2,4,1,5,5,21,0,0,0,0,1,2,1,0,0,0,0,0,0,1,1,84,63,16,4,0,0,7,3,26,20,41,103,54,93,16,121,90,1,116,18,58,13,1,37,79,126,31,88,155,28,114,16,126,42,0,0,0,0,0,31,10,32,10,8,3,4,0,0,0,0,0,0,86,120

Nearest PDB structures (foldseek):
  2wgg-assembly1_A  TM=1.001E+00  e=4.565E-94  Mycobacterium tuberculosis
  4c6v-assembly1_A  TM=9.982E-01  e=7.308E-90  Mycobacterium tuberculosis H37Rv
  2rjt-assembly2_C  TM=9.508E-01  e=2.196E-49  Streptococcus pneumoniae
  8z5f-assembly1_B  TM=9.402E-01  e=1.277E-45  Helicobacter pylori
  8z5c-assembly1_A  TM=9.410E-01  e=2.663E-44  Helicobacter pylori

CATH classification: 3.40.47.10 (+1 more: 3.40.47.10)